Protein AF-A0A1Y1WLM8-F1 (afdb_monomer)

Foldseek 3Di:
DAFFFDQQFFADPDDDDDDDDDDDDDPPPVVVVVVVVVVVVVPPPDDDDDDDDDDDDDDDDDPDDDDCVVVVVVVVVVVVVPPPDPFDWAWADAQRDIDTAGARPVCVVVLNVLRVVCVVVVDDRDDDPLLRLLLSLLSCQVPPLRSSVSSLVRSCVVQVVPFALLLRCQVVVHDPVSSLSNLQSNLSNVVVCVVVVNPDQAPQACLLVPPVFAEEEEFEDQFDDDDPLVLVLSLCSRNVVQPVVVCVLLLVLQQVVCPPPVNVVQDPHGSNSVVCSVDVVPPDDPLRCLQQLNVQLSQLSLLLSLLSCQCVSNVHFLLVVLVSHQEYEYDQLRLLSRLLSLLDNGDVSNSLSSSLSSLLSNLLRRLQLVLDDLDDDDDDDDPPCDVPHPQRFSGKGKPQDDPVRVVVVSVCSNVVNDDPPPPQADEPPDDCLVPDPVPHHGYMDMGGRSYNGSWQAPSCVVSLVVSVVVSVVVVSARALVSRNHFYAQQAQGDGCNPPPGSSSVSSCSNHHHGGPNLNNLVPDPGLEYEYSGDDQLGSVLLSSCVSCAQQFRAYEYSSNSYDDPVSLHHYVSLSTHRDVVVRRIHHNCCVVFNWDWDADPPPRDIAIDGPCCVLVVAHNDEAEADPPQLCDLLNQQVQQQVRHEYERELPPQQDLVSSVVSLVVNQVSHDPPTAYEYEDEPVPCNSCVRVLVSLLVVLLVVRRHQEYEYDDAADALVVLVVSQVSCVVSNHQAYEYEDQDPVRVVRLVVNCVVPVPGHYHYPYDPPSD

Solvent-accessible surface area (backbone atoms only — not comparable to full-atom values): 43230 Å² total; per-residue (Å²): 134,74,83,62,77,58,59,73,79,82,67,76,88,74,82,85,75,86,89,77,89,84,80,93,84,83,86,75,65,69,68,66,60,59,62,56,57,63,59,61,67,73,71,75,82,77,89,84,88,87,84,87,86,86,89,81,88,86,90,87,89,79,89,80,73,81,65,65,67,56,53,56,52,45,50,51,41,61,53,50,75,70,49,94,57,80,66,42,68,44,75,50,72,40,60,91,33,67,50,72,48,66,29,60,65,93,47,31,72,58,45,46,54,51,49,50,55,47,55,75,64,61,59,75,70,35,90,45,60,64,45,52,52,13,54,50,24,40,61,27,31,90,73,38,62,70,54,20,52,39,48,47,50,48,52,38,62,73,66,32,72,90,47,42,64,55,40,42,36,48,76,69,67,46,50,70,66,54,36,42,49,28,46,21,14,63,36,52,43,43,61,61,24,58,78,67,72,61,61,78,88,60,78,83,20,20,71,75,66,42,89,86,54,31,31,25,40,34,26,48,51,98,38,84,68,85,59,70,60,56,55,48,39,49,49,42,67,32,39,30,67,81,39,48,68,60,46,48,53,52,21,54,49,42,26,53,54,34,56,35,81,86,46,28,83,72,44,98,61,58,46,47,51,52,56,30,61,75,34,72,90,64,46,74,59,71,71,60,55,45,29,38,51,46,40,46,32,51,51,52,49,47,31,48,49,52,51,51,52,50,24,59,76,55,74,46,51,48,17,59,51,45,69,56,31,59,31,23,32,20,39,57,69,13,35,45,52,21,51,33,54,28,43,31,67,32,66,69,44,41,54,56,37,48,53,28,37,38,47,44,42,30,41,49,26,34,53,47,45,76,76,46,72,90,82,78,90,81,85,80,88,72,96,69,83,55,94,62,73,93,64,72,46,64,36,54,43,64,41,75,55,50,68,82,70,44,49,60,57,51,52,31,55,53,67,70,63,71,70,93,64,84,79,70,52,38,59,78,84,59,86,51,81,88,43,57,51,92,74,51,55,57,34,60,51,78,42,76,39,91,37,57,57,65,46,27,29,75,90,34,52,83,48,43,63,58,39,45,52,52,32,55,77,72,64,40,68,55,59,21,88,52,42,76,35,47,28,40,36,35,56,82,42,52,53,44,61,75,37,92,51,31,44,57,47,50,51,35,40,33,24,42,42,55,60,34,58,68,60,29,60,68,68,48,85,41,40,34,32,42,27,43,30,70,60,32,82,12,52,45,55,52,50,54,41,67,70,34,63,49,69,31,42,24,40,27,20,62,48,15,67,52,76,45,86,87,69,77,44,28,19,34,23,42,71,46,32,75,45,60,88,76,31,67,72,44,62,31,42,62,80,76,63,46,76,39,82,45,68,44,92,89,77,69,47,81,43,63,43,38,73,61,13,68,73,69,75,30,57,78,52,73,49,76,44,38,83,74,71,26,57,38,42,69,60,47,20,54,44,18,59,71,54,32,47,30,24,41,26,48,69,97,48,91,46,59,68,59,44,51,52,48,50,52,58,24,57,77,59,44,49,92,91,45,48,35,24,40,23,40,42,63,73,44,52,81,47,38,72,43,51,53,60,48,52,43,50,40,28,66,74,65,46,53,51,43,29,44,32,34,28,86,46,67,74,55,54,71,58,44,50,55,50,51,51,54,35,51,77,32,66,36,67,37,40,31,40,38,33,63,47,73,69,38,45,54,47,51,52,51,38,38,67,76,35,78,92,52,53,68,44,74,59,79,58,70,94,60,78

Nearest PDB structures (foldseek):
  8prw-assembly1_J  TM=9.289E-01  e=1.943E-51  Saccharomyces cerevisiae
  8psp-assembly1_G  TM=9.245E-01  e=3.372E-49  Saccharomyces cerevisiae
  6ql9-assembly1_L  TM=9.078E-01  e=3.548E-49  Saccharomyces cerevisiae S288C
  6u5v-assembly1_B  TM=9.124E-01  e=4.674E-43  Candida albicans
  7bc4-assembly1_B  TM=9.093E-01  e=3.969E-41  Komagataella phaffii GS115

InterPro domains:
  IPR001227 Acyl transferase domain superfamily [G3DSA:3.40.366.10] (206-405)
  IPR001227 Acyl transferase domain superfamily [G3DSA:3.40.366.10] (444-584)
  IPR003965 Fatty acid synthase [PR01483] (610-630)
  IPR003965 Fatty acid synthase [PR01483] (636-654)
  IPR003965 Fatty acid synthase [PR01483] (738-756)
  IPR013785 Aldolase-type TIM barrel [G3DSA:3.20.20.70] (586-767)
  IPR016035 Acyl transferase/acyl hydrolase/lysophospholipase [SSF52151] (247-559)
  IPR032088 Starter unit:ACP transacylase, SAT domain [PF16073] (239-422)
  IPR050830 Fungal fatty acid synthase [PTHR10982] (156-763)

Secondary structure (DSSP, 8-state):
---------S---PPPPP--------SSSSHHHHHHHHHHGGGS--------------------PPPTHHHHHHHHHHHHTT--S-PEEEEEEETTEEEEEEE-HHHHHHHHHHHHHHHHT-PPP-SSHHHHHHHHHHHHTTT-HHHHHHHHHHHHHHH-SSS-HHHHHHHTT--HHHHHHHHHHHHTTHHHHHHHT-PPPPPPPHHHH-TT--EEEEE----S-S-HHHHHHHHHHHHHHHHHHHHHHHHHHHHHHHHSTTTGGG-SS---HHHHHH-GGGPPPHHHHTSHHHHHHHHHHHHHHHHHHHHHHTT--HHHHHHT-SEEEE-TTHHHHHHHHHT--SHHHHHHHHHHHHHHHHHHHHHHHHH--S-SS--S------SSTT-----EEEES--HHHHHHHHHHHHTT-----TTS-B-TT---TTS-GGGPPPB-EEEE-S-SS--SSGGGTTTHHHHHHHHHHTT----GGG--SEEE-TTT--BGGG-S-HHHHHHHHHHTS---HHHHHHH---SEEEE--SSSS-HHHHHHHHHHTTBT-EEEESS--S--TTTTSB-GGGGT-SSGGGS----BHHHHH--EEEE-TTT--EEEE-HHHHHHSS-S-EE---TTGGG-HHHHHHHHHTT-EEEEE-TT--SHHHHHHHHHHHHTTPPTT--EEEEEETT-HHHHHHHHHHHHHHHHTT--EEEEEEES-PPPHHHHHHHHHHHHHHT--EEEE---SHHHHHHHHHHHHH-TTS-EE----GGG-

Sequence (769 aa):
MQRINISLCGKCCIPRIPSEALCQADTMQIYNQQLQILRAIYMCAHLAVDVGQFSHLHCKYCAFQPPKNQLLLNTLSSISCRMDLFPCMIALASGGVSTNIPIPGDNFSIAKRLATSFLDGSPPAVSTEIELIALFLEYCSPRNPDVAVAVFLHIHQGFCADENIHVVVQRLNLSAEQAGTVLKGYYSVWNILEVRQLVPEVPAPAIFSDSNTRLAAMFGSIGGANSYLDEAAWLLDVYGPLLSDFVAHMSGFLKRVSSDPMFAKAYSCPLDIAGWLASPDTVPGARYLLTAPVISPMLGLIQAMHVVVLYKTLNMSPGDLVSRFNVAIGHSQGLTMAAAFASVTDEASFYAVTERMLSISLAIAVIGQLNFSPDASYGDKSECSLPTGNLSVPMISIRGLTKDMLEPFVAAFNANCMVEDSKHTALPTEDQSRVQFSLRKPAAIVLPLNMTLPTHCAIMADVVPKVYEVVTAKGWVLNADTLRIRVNAGMDGHDLRDEVDLTKYLIGSVFLYHVNWPAAVNSTDATHIVDFSPGRFSAFGKYTRDILDGYGKTVISTSALISDTQSRMGSKADLFKQNISDVFSAPNWQSAFGPRLVQTAHEGQLHIRTRMSLTLGLPPVMVAGMIPTMSNEHFVAAISNAGYHVELAGSGIYTEAGFRKRVENLVNLLEPGSGFAVNTVYMNKKQWTFQYPSILRMRREGVPITGLCIGASVPSVDVANGIIAELRDAGIRHVAFKPRSVATILQTLAIARANPDFPVIIPVDWRSW

Mean predicted aligned error: 11.27 Å

Organism: NCBI:txid61395

Radius of gyration: 33.5 Å; Cα contacts (8 Å, |Δi|>4): 1222; chains: 1; bounding box: 90×86×85 Å

Structure (mmCIF, N/CA/C/O backbone):
data_AF-A0A1Y1WLM8-F1
#
_entry.id   AF-A0A1Y1WLM8-F1
#
loop_
_atom_site.group_PDB
_atom_site.id
_atom_site.type_symbol
_atom_site.label_atom_id
_atom_site.label_alt_id
_atom_site.label_comp_id
_atom_site.label_asym_id
_atom_site.label_entity_id
_atom_site.label_seq_id
_atom_site.pdbx_PDB_ins_code
_atom_site.Cartn_x
_atom_site.Cartn_y
_atom_site.Cartn_z
_atom_site.occupancy
_atom_site.B_iso_or_equiv
_atom_site.auth_seq_id
_atom_site.auth_comp_id
_atom_site.auth_asym_id
_atom_site.auth_atom_id
_atom_site.pdbx_PDB_model_num
ATOM 1 N N . MET A 1 1 ? -16.638 6.945 -1.616 1.00 24.02 1 MET A N 1
ATOM 2 C CA . MET A 1 1 ? -16.198 7.874 -2.681 1.00 24.02 1 MET A CA 1
ATOM 3 C C . MET A 1 1 ? -15.361 7.078 -3.666 1.00 24.02 1 MET A C 1
ATOM 5 O O . MET A 1 1 ? -14.220 6.763 -3.355 1.00 24.02 1 MET A O 1
ATOM 9 N N . GLN A 1 2 ? -15.945 6.658 -4.789 1.00 22.09 2 GLN A N 1
ATOM 10 C CA . GLN A 1 2 ? -15.205 5.950 -5.834 1.00 22.09 2 GLN A CA 1
ATOM 11 C C . GLN A 1 2 ? -14.217 6.928 -6.475 1.00 22.09 2 GLN A C 1
ATOM 13 O O . GLN A 1 2 ? -14.617 7.985 -6.957 1.00 22.09 2 GLN A O 1
ATOM 18 N N . ARG A 1 3 ? -12.921 6.611 -6.422 1.00 27.05 3 ARG A N 1
ATOM 19 C CA . ARG A 1 3 ? -11.898 7.349 -7.165 1.00 27.05 3 ARG A CA 1
ATOM 20 C C . ARG A 1 3 ? -11.853 6.765 -8.565 1.00 27.05 3 ARG A C 1
ATOM 22 O O . ARG A 1 3 ? -11.491 5.605 -8.731 1.00 27.05 3 ARG A O 1
ATOM 29 N N . ILE A 1 4 ? -12.249 7.561 -9.546 1.00 26.94 4 ILE A N 1
ATOM 30 C CA . ILE A 1 4 ? -12.189 7.193 -10.954 1.00 26.94 4 ILE A CA 1
ATOM 31 C C . ILE A 1 4 ? -11.254 8.210 -11.604 1.00 26.94 4 ILE A C 1
ATOM 33 O O . ILE A 1 4 ? -11.556 9.400 -11.630 1.00 26.94 4 ILE A O 1
ATOM 37 N N . ASN A 1 5 ? -10.095 7.755 -12.079 1.00 27.88 5 ASN A N 1
ATOM 38 C CA . ASN A 1 5 ? -9.279 8.551 -12.989 1.00 27.88 5 ASN A CA 1
ATOM 39 C C . ASN A 1 5 ? -9.966 8.485 -14.353 1.00 27.88 5 ASN A C 1
ATOM 41 O O . ASN A 1 5 ? -9.867 7.475 -15.044 1.00 27.88 5 ASN A O 1
ATOM 45 N N . ILE A 1 6 ? -10.714 9.526 -14.710 1.00 29.06 6 ILE A N 1
ATOM 46 C CA . ILE A 1 6 ? -11.312 9.642 -16.039 1.00 29.06 6 ILE A CA 1
ATOM 47 C C . ILE A 1 6 ? -10.420 10.572 -16.858 1.00 29.06 6 ILE A C 1
ATOM 49 O O . ILE A 1 6 ? -10.264 11.741 -16.513 1.00 29.06 6 ILE A O 1
ATOM 53 N N . SER A 1 7 ? -9.831 10.048 -17.933 1.00 28.98 7 SER A N 1
ATOM 54 C CA . SER A 1 7 ? -9.280 10.877 -19.006 1.00 28.98 7 SER A CA 1
ATOM 55 C C . SER A 1 7 ? -10.465 11.469 -19.765 1.00 28.98 7 SER A C 1
ATOM 57 O O . SER A 1 7 ? -11.198 10.743 -20.436 1.00 28.98 7 SER A O 1
ATOM 59 N N . LEU A 1 8 ? -10.726 12.761 -19.577 1.00 28.72 8 LEU A N 1
ATOM 60 C CA . LEU A 1 8 ? -11.799 13.472 -20.268 1.00 28.72 8 LEU A CA 1
ATOM 61 C C . LEU A 1 8 ? -11.151 14.417 -21.264 1.00 28.72 8 LEU A C 1
ATOM 63 O O . LEU A 1 8 ? -10.582 15.441 -20.899 1.00 28.72 8 LEU A O 1
ATOM 67 N N . CYS A 1 9 ? -11.213 14.026 -22.531 1.00 30.67 9 CYS A N 1
ATOM 68 C CA . CYS A 1 9 ? -10.798 14.867 -23.634 1.00 30.67 9 CYS A CA 1
ATOM 69 C C . CYS A 1 9 ? -11.847 15.965 -23.861 1.00 30.67 9 CYS A C 1
ATOM 71 O O . CYS A 1 9 ? -13.029 15.687 -24.084 1.00 30.67 9 CYS A O 1
ATOM 73 N N . GLY A 1 10 ? -11.382 17.211 -23.798 1.00 29.67 10 GLY A N 1
ATOM 74 C CA . GLY A 1 10 ? -12.103 18.387 -24.249 1.00 29.67 10 GLY A CA 1
ATOM 75 C C . GLY A 1 10 ? -12.083 18.486 -25.773 1.00 29.67 10 GLY A C 1
ATOM 76 O O . GLY A 1 10 ? -11.010 18.644 -26.345 1.00 29.67 10 GLY A O 1
ATOM 77 N N . LYS A 1 11 ? -13.270 18.458 -26.391 1.00 30.20 11 LYS A N 1
ATOM 78 C CA . LYS A 1 11 ? -13.575 18.530 -27.837 1.00 30.20 11 LYS A CA 1
ATOM 79 C C . LYS A 1 11 ? -13.447 17.212 -28.616 1.00 30.20 11 LYS A C 1
ATOM 81 O O . LYS A 1 11 ? -12.430 16.900 -29.222 1.00 30.20 11 LYS A O 1
ATOM 86 N N . CYS A 1 12 ? -14.577 16.518 -28.733 1.00 30.06 12 CYS A N 1
ATOM 87 C CA . CYS A 1 12 ? -14.879 15.639 -29.863 1.00 30.06 12 CYS A CA 1
ATOM 88 C C . CYS A 1 12 ? -16.265 16.005 -30.409 1.00 30.06 12 CYS A C 1
ATOM 90 O O . CYS A 1 12 ? -17.285 15.637 -29.831 1.00 30.06 12 CYS A O 1
ATOM 92 N N . CYS A 1 13 ? -16.306 16.730 -31.529 1.00 26.00 13 CYS A N 1
ATOM 93 C CA . CYS A 1 13 ? -17.493 16.767 -32.378 1.00 26.00 13 CYS A CA 1
ATOM 94 C C . CYS A 1 13 ? -17.541 15.446 -33.152 1.00 26.00 13 CYS A C 1
ATOM 96 O O . CYS A 1 13 ? -16.806 15.269 -34.119 1.00 26.00 13 CYS A O 1
ATOM 98 N N . ILE A 1 14 ? -18.383 14.511 -32.715 1.00 27.39 14 ILE A N 1
ATOM 99 C CA . ILE A 1 14 ? -18.688 13.296 -33.477 1.00 27.39 14 ILE A CA 1
ATOM 100 C C . ILE A 1 14 ? -19.767 13.659 -34.515 1.00 27.39 14 ILE A C 1
ATOM 102 O O . ILE A 1 14 ? -20.818 14.173 -34.119 1.00 27.39 14 ILE A O 1
ATOM 106 N N . PRO A 1 15 ? -19.579 13.412 -35.825 1.00 24.92 15 PRO A N 1
ATOM 107 C CA . PRO A 1 15 ? -20.684 13.489 -36.772 1.00 24.92 15 PRO A CA 1
ATOM 108 C C . PRO A 1 15 ? -21.666 12.339 -36.500 1.00 24.92 15 PRO A C 1
ATOM 110 O O . PRO A 1 15 ? -21.274 11.177 -36.398 1.00 24.92 15 PRO A O 1
ATOM 113 N N . ARG A 1 16 ? -22.954 12.678 -36.351 1.00 24.45 16 ARG A N 1
ATOM 114 C CA . ARG A 1 16 ? -24.057 11.727 -36.131 1.00 24.45 16 ARG A CA 1
ATOM 115 C C . ARG A 1 16 ? -24.049 10.623 -37.194 1.00 24.45 16 ARG A C 1
ATOM 117 O O . ARG A 1 16 ? -24.229 10.915 -38.373 1.00 24.45 16 ARG A O 1
ATOM 124 N N . ILE A 1 17 ? -23.946 9.370 -36.757 1.00 25.56 17 ILE A N 1
ATOM 125 C CA . ILE A 1 17 ? -24.386 8.205 -37.535 1.00 25.56 17 ILE A CA 1
ATOM 126 C C . ILE A 1 17 ? -25.874 7.982 -37.199 1.00 25.56 17 ILE A C 1
ATOM 128 O O . ILE A 1 17 ? -26.229 8.087 -36.020 1.00 25.56 17 ILE A O 1
ATOM 132 N N . PRO A 1 18 ? -26.768 7.746 -38.179 1.00 23.70 18 PRO A N 1
ATOM 133 C CA . PRO A 1 18 ? -28.203 7.684 -37.928 1.00 23.70 18 PRO A CA 1
ATOM 134 C C . PRO A 1 18 ? -28.569 6.444 -37.113 1.00 23.70 18 PRO A C 1
ATOM 136 O O . PRO A 1 18 ? -28.182 5.325 -37.442 1.00 23.70 18 PRO A O 1
ATOM 139 N N . SER A 1 19 ? -29.344 6.663 -36.057 1.00 27.70 19 SER A N 1
ATOM 140 C CA . SER A 1 19 ? -30.024 5.630 -35.290 1.00 27.70 19 SER A CA 1
ATOM 141 C C . SER A 1 19 ? -31.244 5.138 -36.063 1.00 27.70 19 SER A C 1
ATOM 143 O O . SER A 1 19 ? -32.241 5.851 -36.114 1.00 27.70 19 SER A O 1
ATOM 145 N N . GLU A 1 20 ? -31.194 3.930 -36.611 1.00 25.44 20 GLU A N 1
ATOM 146 C CA . GLU A 1 20 ? -32.394 3.159 -36.937 1.00 25.44 20 GLU A CA 1
ATOM 147 C C . GLU A 1 20 ? -32.058 1.661 -37.032 1.00 25.44 20 GLU A C 1
ATOM 149 O O . GLU A 1 20 ? -31.042 1.276 -37.601 1.00 25.44 20 GLU A O 1
ATOM 154 N N . ALA A 1 21 ? -32.953 0.848 -36.461 1.00 24.95 21 ALA A N 1
ATOM 155 C CA . ALA A 1 21 ? -33.004 -0.618 -36.449 1.00 24.95 21 ALA A CA 1
ATOM 156 C C . ALA A 1 21 ? -32.075 -1.377 -35.473 1.00 24.95 21 ALA A C 1
ATOM 158 O O . ALA A 1 21 ? -31.022 -1.883 -35.840 1.00 24.95 21 ALA A O 1
ATOM 159 N N . LEU A 1 22 ? -32.569 -1.607 -34.250 1.00 24.62 22 LEU A N 1
ATOM 160 C CA . LEU A 1 22 ? -32.976 -2.959 -33.829 1.00 24.62 22 LEU A CA 1
ATOM 161 C C . LEU A 1 22 ? -33.848 -2.875 -32.570 1.00 24.62 22 LEU A C 1
ATOM 163 O O . LEU A 1 22 ? -33.454 -2.374 -31.520 1.00 24.62 22 LEU A O 1
ATOM 167 N N . CYS A 1 23 ? -35.092 -3.299 -32.757 1.00 26.56 23 CYS A N 1
ATOM 168 C CA . CYS A 1 23 ? -36.178 -3.247 -31.799 1.00 26.56 23 CYS A CA 1
ATOM 169 C C . CYS A 1 23 ? -36.126 -4.437 -30.827 1.00 26.56 23 CYS A C 1
ATOM 171 O O . CYS A 1 23 ? -35.570 -5.488 -31.128 1.00 26.56 23 CYS A O 1
ATOM 173 N N . GLN A 1 24 ? -36.765 -4.217 -29.683 1.00 28.59 24 GLN A N 1
ATOM 174 C CA . GLN A 1 24 ? -37.165 -5.142 -28.624 1.00 28.59 24 GLN A CA 1
ATOM 175 C C . GLN A 1 24 ? -37.481 -6.587 -29.066 1.00 28.59 24 GLN A C 1
ATOM 177 O O . GLN A 1 24 ? -38.368 -6.781 -29.892 1.00 28.59 24 GLN A O 1
ATOM 182 N N . ALA A 1 25 ? -36.869 -7.578 -28.403 1.00 26.38 25 ALA A N 1
ATOM 183 C CA . ALA A 1 25 ? -37.519 -8.806 -27.913 1.00 26.38 25 ALA A CA 1
ATOM 184 C C . ALA A 1 25 ? -36.552 -9.643 -27.040 1.00 26.38 25 ALA A C 1
ATOM 186 O O . ALA A 1 25 ? -35.350 -9.663 -27.275 1.00 26.38 25 ALA A O 1
ATOM 187 N N . ASP A 1 26 ? -37.122 -10.345 -26.056 1.00 31.50 26 ASP A N 1
ATOM 188 C CA . ASP A 1 26 ? -36.580 -11.507 -25.328 1.00 31.50 26 ASP A CA 1
ATOM 189 C C . ASP A 1 26 ? -35.570 -11.309 -24.187 1.00 31.50 26 ASP A C 1
ATOM 191 O O . ASP A 1 26 ? -34.448 -11.805 -24.189 1.00 31.50 26 ASP A O 1
ATOM 195 N N . THR A 1 27 ? -36.048 -10.710 -23.091 1.00 31.38 27 THR A N 1
ATOM 196 C CA . THR A 1 27 ? -35.395 -10.779 -21.763 1.00 31.38 27 THR A CA 1
ATOM 197 C C . THR A 1 27 ? -36.122 -11.695 -20.764 1.00 31.38 27 THR A C 1
ATOM 199 O O . THR A 1 27 ? -35.755 -11.743 -19.594 1.00 31.38 27 THR A O 1
ATOM 202 N N . MET A 1 28 ? -37.131 -12.466 -21.195 1.00 32.16 28 MET A N 1
ATOM 203 C CA . MET A 1 28 ? -37.961 -13.292 -20.294 1.00 32.16 28 MET A CA 1
ATOM 204 C C . MET A 1 28 ? -37.864 -14.814 -20.505 1.00 32.16 28 MET A C 1
ATOM 206 O O . MET A 1 28 ? -38.547 -15.565 -19.812 1.00 32.16 28 MET A O 1
ATOM 210 N N . GLN A 1 29 ? -36.994 -15.289 -21.404 1.00 30.92 29 GLN A N 1
ATOM 211 C CA . GLN A 1 29 ? -36.813 -16.728 -21.664 1.00 30.92 29 GLN A CA 1
ATOM 212 C C . GLN A 1 29 ? -35.491 -17.301 -21.120 1.00 30.92 29 GLN A C 1
ATOM 214 O O . GLN A 1 29 ? -35.417 -18.488 -20.814 1.00 30.92 29 GLN A O 1
ATOM 219 N N . ILE A 1 30 ? -34.484 -16.456 -20.870 1.00 33.88 30 ILE A N 1
ATOM 220 C CA . ILE A 1 30 ? -33.173 -16.873 -20.334 1.00 33.88 30 ILE A CA 1
ATOM 221 C C . ILE A 1 30 ? -33.224 -17.094 -18.807 1.00 33.88 30 ILE A C 1
ATOM 223 O O . ILE A 1 30 ? -32.505 -17.934 -18.265 1.00 33.88 30 ILE A O 1
ATOM 227 N N . TYR A 1 31 ? -34.149 -16.431 -18.103 1.00 33.78 31 TYR A N 1
ATOM 228 C CA . TYR A 1 31 ? -34.271 -16.536 -16.642 1.00 33.78 31 TYR A CA 1
ATOM 229 C C . TYR A 1 31 ? -34.912 -17.858 -16.169 1.00 33.78 31 TYR A C 1
ATOM 231 O O . TYR A 1 31 ? -34.618 -18.337 -15.076 1.00 33.78 31 TYR A O 1
ATOM 239 N N . ASN A 1 32 ? -35.733 -18.508 -17.005 1.00 34.81 32 ASN A N 1
ATOM 240 C CA . ASN A 1 32 ? -36.387 -19.777 -16.656 1.00 34.81 32 ASN A CA 1
ATOM 241 C C . ASN A 1 32 ? -35.534 -21.024 -16.954 1.00 34.81 32 ASN A C 1
ATOM 243 O O . ASN A 1 32 ? -35.824 -22.094 -16.422 1.00 34.81 32 ASN A O 1
ATOM 247 N N . GLN A 1 33 ? -34.452 -20.897 -17.731 1.00 33.19 33 GLN A N 1
ATOM 248 C CA . GLN A 1 33 ? -33.553 -22.017 -18.042 1.00 33.19 33 GLN A CA 1
ATOM 249 C C . GLN A 1 33 ? -32.413 -22.173 -17.016 1.00 33.19 33 GLN A C 1
ATOM 251 O O . GLN A 1 33 ? -31.957 -23.287 -16.765 1.00 33.19 33 GLN A O 1
ATOM 256 N N . GLN A 1 34 ? -32.017 -21.095 -16.325 1.00 34.47 34 GLN A N 1
ATOM 257 C CA . GLN A 1 34 ? -31.014 -21.152 -15.248 1.00 34.47 34 GLN A CA 1
ATOM 258 C C . GLN A 1 34 ? -31.571 -21.668 -13.904 1.00 34.47 34 GLN A C 1
ATOM 260 O O . GLN A 1 34 ? -30.826 -22.221 -13.096 1.00 34.47 34 GLN A O 1
ATOM 265 N N . LEU A 1 35 ? -32.888 -21.591 -13.682 1.00 35.19 35 LEU A N 1
ATOM 266 C CA . LEU A 1 35 ? -33.546 -22.077 -12.459 1.00 35.19 35 LEU A CA 1
ATOM 267 C C . LEU A 1 35 ? -33.821 -23.596 -12.443 1.00 35.19 35 LEU A C 1
ATOM 269 O O . LEU A 1 35 ? -34.039 -24.160 -11.369 1.00 35.19 35 LEU A O 1
ATOM 273 N N . GLN A 1 36 ? -33.753 -24.285 -13.590 1.00 33.59 36 GLN A N 1
ATOM 274 C CA . GLN A 1 36 ? -33.836 -25.754 -13.643 1.00 33.59 36 GLN A CA 1
ATOM 275 C C . GLN A 1 36 ? -32.478 -26.449 -13.444 1.00 33.59 36 GLN A C 1
ATOM 277 O O . GLN A 1 36 ? -32.433 -27.541 -12.882 1.00 33.59 36 GLN A O 1
ATOM 282 N N . ILE A 1 37 ? -31.364 -25.796 -13.790 1.00 33.47 37 ILE A N 1
ATOM 283 C CA . ILE A 1 37 ? -30.006 -26.342 -13.600 1.00 33.47 37 ILE A CA 1
ATOM 284 C C . ILE A 1 37 ? -29.592 -26.296 -12.115 1.00 33.47 37 ILE A C 1
ATOM 286 O O . ILE A 1 37 ? -28.973 -27.228 -11.605 1.00 33.47 37 ILE A O 1
ATOM 290 N N . LEU A 1 38 ? -30.048 -25.286 -11.369 1.00 32.44 38 LEU A N 1
ATOM 291 C CA . LEU A 1 38 ? -29.812 -25.163 -9.923 1.00 32.44 38 LEU A CA 1
ATOM 292 C C . LEU A 1 38 ? -30.629 -26.141 -9.055 1.00 32.44 38 LEU A C 1
ATOM 294 O O . LEU A 1 38 ? -30.271 -26.366 -7.901 1.00 32.44 38 LEU A O 1
ATOM 298 N N . ARG A 1 39 ? -31.677 -26.781 -9.597 1.00 33.16 39 ARG A N 1
ATOM 299 C CA . ARG A 1 39 ? -32.420 -27.857 -8.907 1.00 33.16 39 ARG A CA 1
ATOM 300 C C . ARG A 1 39 ? -31.844 -29.257 -9.145 1.00 33.16 39 ARG A C 1
ATOM 302 O O . ARG A 1 39 ? -32.077 -30.132 -8.320 1.00 33.16 39 ARG A O 1
ATOM 309 N N . ALA A 1 40 ? -31.048 -29.461 -10.197 1.00 30.08 40 ALA A N 1
ATOM 310 C CA . ALA A 1 40 ? -30.358 -30.730 -10.450 1.00 30.08 40 ALA A CA 1
ATOM 311 C C . ALA A 1 40 ? -29.040 -30.861 -9.658 1.00 30.08 40 ALA A C 1
ATOM 313 O O . ALA A 1 40 ? -28.647 -31.961 -9.282 1.00 30.08 40 ALA A O 1
ATOM 314 N N . ILE A 1 41 ? -28.391 -29.740 -9.328 1.00 32.81 41 ILE A N 1
ATOM 315 C CA . ILE A 1 41 ? -27.123 -29.724 -8.574 1.00 32.81 41 ILE A CA 1
ATOM 316 C C . ILE A 1 41 ? -27.345 -29.951 -7.063 1.00 32.81 41 ILE A C 1
ATOM 318 O O . ILE A 1 41 ? -26.444 -30.403 -6.361 1.00 32.81 41 ILE A O 1
ATOM 322 N N . TYR A 1 42 ? -28.567 -29.741 -6.561 1.00 29.05 42 TYR A N 1
ATOM 323 C CA . TYR A 1 42 ? -28.910 -29.915 -5.142 1.00 29.05 42 TYR A CA 1
ATOM 324 C C . TYR A 1 42 ? -29.377 -31.337 -4.759 1.00 29.05 42 TYR A C 1
ATOM 326 O O . TYR A 1 42 ? -29.687 -31.580 -3.596 1.00 29.05 42 TYR A O 1
ATOM 334 N N . MET A 1 43 ? -29.416 -32.288 -5.705 1.00 28.83 43 MET A N 1
ATOM 335 C CA . MET A 1 43 ? -29.870 -33.672 -5.465 1.00 28.83 43 MET A CA 1
ATOM 336 C C . MET A 1 43 ? -28.763 -34.744 -5.502 1.00 28.83 43 MET A C 1
ATOM 338 O O . MET A 1 43 ? -29.063 -35.916 -5.299 1.00 28.83 43 MET A O 1
ATOM 342 N N . CYS A 1 44 ? -27.487 -34.374 -5.679 1.00 27.02 44 CYS A N 1
ATOM 343 C CA . CYS A 1 44 ? -26.360 -35.327 -5.709 1.00 27.02 44 CYS A CA 1
ATOM 344 C C . CYS A 1 44 ? -25.369 -35.206 -4.535 1.00 27.02 44 CYS A C 1
ATOM 346 O O . CYS A 1 44 ? -24.273 -35.752 -4.608 1.00 27.02 44 CYS A O 1
ATOM 348 N N . ALA A 1 45 ? -25.738 -34.538 -3.439 1.00 29.41 45 ALA A N 1
ATOM 349 C CA . ALA A 1 45 ? -24.878 -34.392 -2.260 1.00 29.41 45 ALA A CA 1
ATOM 350 C C . ALA A 1 45 ? -25.524 -34.952 -0.980 1.00 29.41 45 ALA A C 1
ATOM 352 O O . ALA A 1 45 ? -25.615 -34.263 0.029 1.00 29.41 45 ALA A O 1
ATOM 353 N N . HIS A 1 46 ? -25.967 -36.211 -1.012 1.00 26.61 46 HIS A N 1
ATOM 354 C CA . HIS A 1 46 ? -26.195 -37.033 0.182 1.00 26.61 46 HIS A CA 1
ATOM 355 C C . HIS A 1 46 ? -25.965 -38.512 -0.161 1.00 26.61 46 HIS A C 1
ATOM 357 O O . HIS A 1 46 ? -26.419 -38.953 -1.211 1.00 26.61 46 HIS A O 1
ATOM 363 N N . LEU A 1 47 ? -25.312 -39.241 0.762 1.00 24.53 47 LEU A N 1
ATOM 364 C CA . LEU A 1 47 ? -24.642 -40.561 0.655 1.00 24.53 47 LEU A CA 1
ATOM 365 C C . LEU A 1 47 ? -23.149 -40.406 0.281 1.00 24.53 47 LEU A C 1
ATOM 367 O O . LEU A 1 47 ? -22.840 -39.918 -0.792 1.00 24.53 47 LEU A O 1
ATOM 371 N N . ALA A 1 48 ? -22.148 -40.770 1.081 1.00 25.08 48 ALA A N 1
ATOM 372 C CA . ALA A 1 48 ? -22.115 -41.548 2.309 1.00 25.08 48 ALA A CA 1
ATOM 373 C C . ALA A 1 48 ? -20.854 -41.192 3.124 1.00 25.08 48 ALA A C 1
ATOM 375 O O . ALA A 1 48 ? -19.768 -41.008 2.576 1.00 25.08 48 ALA A O 1
ATOM 376 N N . VAL A 1 49 ? -21.026 -41.125 4.440 1.00 24.80 49 VAL A N 1
ATOM 377 C CA . VAL A 1 49 ? -19.985 -41.306 5.455 1.00 24.80 49 VAL A CA 1
ATOM 378 C C . VAL A 1 49 ? -20.113 -42.771 5.882 1.00 24.80 49 VAL A C 1
ATOM 380 O O . VAL A 1 49 ? -21.239 -43.189 6.142 1.00 24.80 49 VAL A O 1
ATOM 383 N N . ASP A 1 50 ? -19.039 -43.569 5.850 1.00 24.28 50 ASP A N 1
ATOM 384 C CA . ASP A 1 50 ? -18.353 -44.079 7.055 1.00 24.28 50 ASP A CA 1
ATOM 385 C C . ASP A 1 50 ? -17.421 -45.299 6.799 1.00 24.28 50 ASP A C 1
ATOM 387 O O . ASP A 1 50 ? -17.650 -46.107 5.901 1.00 24.28 50 ASP A O 1
ATOM 391 N N . VAL A 1 51 ? -16.435 -45.444 7.700 1.00 25.20 51 VAL A N 1
ATOM 392 C CA . VAL A 1 51 ? -15.612 -46.633 8.061 1.00 25.20 51 VAL A CA 1
ATOM 393 C C . VAL A 1 51 ? -14.331 -46.995 7.259 1.00 25.20 51 VAL A C 1
ATOM 395 O O . VAL A 1 51 ? -14.358 -47.724 6.278 1.00 25.20 51 VAL A O 1
ATOM 398 N N . GLY A 1 52 ? -13.169 -46.612 7.817 1.00 22.28 52 GLY A N 1
ATOM 399 C CA . GLY A 1 52 ? -12.256 -47.547 8.515 1.00 22.28 52 GLY A CA 1
ATOM 400 C C . GLY A 1 52 ? -11.147 -48.336 7.776 1.00 22.28 52 GLY A C 1
ATOM 401 O O . GLY A 1 52 ? -11.413 -49.241 7.002 1.00 22.28 52 GLY A O 1
ATOM 402 N N . GLN A 1 53 ? -9.916 -48.114 8.271 1.00 23.03 53 GLN A N 1
ATOM 403 C CA . GLN A 1 53 ? -8.794 -49.062 8.489 1.00 23.03 53 GLN A CA 1
ATOM 404 C C . GLN A 1 53 ? -7.715 -49.358 7.412 1.00 23.03 53 GLN A C 1
ATOM 406 O O . GLN A 1 53 ? -7.937 -49.991 6.392 1.00 23.03 53 GLN A O 1
ATOM 411 N N . PHE A 1 54 ? -6.488 -48.974 7.810 1.00 23.06 54 PHE A N 1
ATOM 412 C CA . PHE A 1 54 ? -5.190 -49.680 7.801 1.00 23.06 54 PHE A CA 1
ATOM 413 C C . PHE A 1 54 ? -4.613 -50.364 6.534 1.00 23.06 54 PHE A C 1
ATOM 415 O O . PHE A 1 54 ? -4.968 -51.476 6.167 1.00 23.06 54 PHE A O 1
ATOM 422 N N . SER A 1 55 ? -3.453 -49.808 6.146 1.00 23.28 55 SER A N 1
ATOM 423 C CA . SER A 1 55 ? -2.140 -50.467 5.960 1.00 23.28 55 SER A CA 1
ATOM 424 C C . SER A 1 55 ? -1.691 -51.030 4.599 1.00 23.28 55 SER A C 1
ATOM 426 O O . SER A 1 55 ? -2.408 -51.717 3.889 1.00 23.28 55 SER A O 1
ATOM 428 N N . HIS A 1 56 ? -0.385 -50.800 4.387 1.00 23.47 56 HIS A N 1
ATOM 429 C CA . HIS A 1 56 ? 0.600 -51.490 3.544 1.00 23.47 56 HIS A CA 1
ATOM 430 C C . HIS A 1 56 ? 0.882 -51.032 2.094 1.00 23.47 56 HIS A C 1
ATOM 432 O O . HIS A 1 56 ? 0.261 -51.447 1.128 1.00 23.47 56 HIS A O 1
ATOM 438 N N . LEU A 1 57 ? 1.995 -50.282 2.000 1.00 22.83 57 LEU A N 1
ATOM 439 C CA . LEU A 1 57 ? 3.204 -50.565 1.202 1.00 22.83 57 LEU A CA 1
ATOM 440 C C . LEU A 1 57 ? 3.075 -50.739 -0.331 1.00 22.83 57 LEU A C 1
ATOM 442 O O . LEU A 1 57 ? 2.804 -51.835 -0.801 1.00 22.83 57 LEU A O 1
ATOM 446 N N . HIS A 1 58 ? 3.584 -49.765 -1.098 1.00 24.34 58 HIS A N 1
ATOM 447 C CA . HIS A 1 58 ? 4.856 -49.936 -1.830 1.00 24.34 58 HIS A CA 1
ATOM 448 C C . HIS A 1 58 ? 5.371 -48.611 -2.416 1.00 24.34 58 HIS A C 1
ATOM 450 O O . HIS A 1 58 ? 4.788 -48.023 -3.319 1.00 24.34 58 HIS A O 1
ATOM 456 N N . CYS A 1 59 ? 6.511 -48.173 -1.883 1.00 22.38 59 CYS A N 1
ATOM 457 C CA . CYS A 1 59 ? 7.344 -47.087 -2.377 1.00 22.38 59 CYS A CA 1
ATOM 458 C C . CYS A 1 59 ? 8.395 -47.675 -3.330 1.00 22.38 59 CYS A C 1
ATOM 460 O O . CYS A 1 59 ? 9.135 -48.570 -2.920 1.00 22.38 59 CYS A O 1
ATOM 462 N N . LYS A 1 60 ? 8.490 -47.173 -4.567 1.00 23.23 60 LYS A N 1
ATOM 463 C CA . LYS A 1 60 ? 9.698 -47.263 -5.402 1.00 23.23 60 LYS A CA 1
ATOM 464 C C . LYS A 1 60 ? 9.809 -46.007 -6.270 1.00 23.23 60 LYS A C 1
ATOM 466 O O . LYS A 1 60 ? 8.840 -45.634 -6.918 1.00 23.23 60 LYS A O 1
ATOM 471 N N . TYR A 1 61 ? 11.025 -45.457 -6.294 1.00 24.84 61 TYR A N 1
ATOM 472 C CA . TYR A 1 61 ? 11.539 -44.303 -7.051 1.00 24.84 61 TYR A CA 1
ATOM 473 C C . TYR A 1 61 ? 11.470 -42.923 -6.382 1.00 24.84 61 TYR A C 1
ATOM 475 O O . TYR A 1 61 ? 10.710 -42.059 -6.787 1.00 24.84 61 TYR A O 1
ATOM 483 N N . CYS A 1 62 ? 12.404 -42.694 -5.453 1.00 23.20 62 CYS A N 1
ATOM 484 C CA . CYS A 1 62 ? 13.158 -41.439 -5.373 1.00 23.20 62 CYS A CA 1
ATOM 485 C C . CYS A 1 62 ? 14.610 -41.786 -5.018 1.00 23.20 62 CYS A C 1
ATOM 487 O O . CYS A 1 62 ? 14.905 -42.201 -3.899 1.00 23.20 62 CYS A O 1
ATOM 489 N N . ALA A 1 63 ? 15.514 -41.658 -5.990 1.00 24.61 63 ALA A N 1
ATOM 490 C CA . ALA A 1 63 ? 16.946 -41.639 -5.733 1.00 24.61 63 ALA A CA 1
ATOM 491 C C . ALA A 1 63 ? 17.272 -40.303 -5.049 1.00 24.61 63 ALA A C 1
ATOM 493 O O . ALA A 1 63 ? 17.311 -39.259 -5.695 1.00 24.61 63 ALA A O 1
ATOM 494 N N . PHE A 1 64 ? 17.431 -40.334 -3.727 1.00 25.61 64 PHE A N 1
ATOM 495 C CA . PHE A 1 64 ? 17.861 -39.189 -2.931 1.00 25.61 64 PHE A CA 1
ATOM 496 C C . PHE A 1 64 ? 19.335 -38.883 -3.239 1.00 25.61 64 PHE A C 1
ATOM 498 O O . PHE A 1 64 ? 20.228 -39.635 -2.850 1.00 25.61 64 PHE A O 1
ATOM 505 N N . GLN A 1 65 ? 19.590 -37.771 -3.930 1.00 28.03 65 GLN A N 1
ATOM 506 C CA . GLN A 1 65 ? 20.843 -37.035 -3.766 1.00 28.03 65 GLN A CA 1
ATOM 507 C C . GLN A 1 65 ? 20.815 -36.342 -2.390 1.00 28.03 65 GLN A C 1
ATOM 509 O O . GLN A 1 65 ? 19.751 -35.871 -1.980 1.00 28.03 65 GLN A O 1
ATOM 514 N N . PRO A 1 66 ? 21.934 -36.278 -1.648 1.00 29.00 66 PRO A N 1
ATOM 515 C CA . PRO A 1 66 ? 21.965 -35.588 -0.363 1.00 29.00 66 PRO A CA 1
ATOM 516 C C . PRO A 1 66 ? 21.723 -34.076 -0.549 1.00 29.00 66 PRO A C 1
ATOM 518 O O . PRO A 1 66 ? 22.121 -33.517 -1.576 1.00 29.00 66 PRO A O 1
ATOM 521 N N . PRO A 1 67 ? 21.083 -33.394 0.419 1.00 33.91 67 PRO A N 1
ATOM 522 C CA . PRO A 1 67 ? 20.838 -31.956 0.344 1.00 33.91 67 PRO A CA 1
ATOM 523 C C . PRO A 1 67 ? 22.161 -31.174 0.308 1.00 33.91 67 PRO A C 1
ATOM 525 O O . PRO A 1 67 ? 23.090 -31.463 1.066 1.00 33.91 67 PRO A O 1
ATOM 528 N N . LYS A 1 68 ? 22.240 -30.151 -0.554 1.00 42.41 68 LYS A N 1
ATOM 529 C CA . LYS A 1 68 ? 23.419 -29.280 -0.742 1.00 42.41 68 LYS A CA 1
ATOM 530 C C . LYS A 1 68 ? 23.871 -28.549 0.532 1.00 42.41 68 LYS A C 1
ATOM 532 O O . LYS A 1 68 ? 25.052 -28.221 0.630 1.00 42.41 68 LYS A O 1
ATOM 537 N N . ASN A 1 69 ? 23.012 -28.436 1.549 1.00 38.88 69 ASN A N 1
ATOM 538 C CA . ASN A 1 69 ? 23.400 -28.015 2.900 1.00 38.88 69 ASN A CA 1
ATOM 539 C C . ASN A 1 69 ? 24.545 -28.845 3.487 1.00 38.88 69 ASN A C 1
ATOM 541 O O . ASN A 1 69 ? 25.383 -28.313 4.207 1.00 38.88 69 ASN A O 1
ATOM 545 N N . GLN A 1 70 ? 24.648 -30.126 3.131 1.00 36.84 70 GLN A N 1
ATOM 546 C CA . GLN A 1 70 ? 25.749 -30.966 3.579 1.00 36.84 70 GLN A CA 1
ATOM 547 C C . GLN A 1 70 ? 27.043 -30.681 2.816 1.00 36.84 70 GLN A C 1
ATOM 549 O O . GLN A 1 70 ? 28.106 -30.933 3.355 1.00 36.84 70 GLN A O 1
ATOM 554 N N . LEU A 1 71 ? 26.994 -30.103 1.611 1.00 39.03 71 LEU A N 1
ATOM 555 C CA . LEU A 1 71 ? 28.186 -29.647 0.890 1.00 39.03 71 LEU A CA 1
ATOM 556 C C . LEU A 1 71 ? 28.671 -28.291 1.410 1.00 39.03 71 LEU A C 1
ATOM 558 O O . LEU A 1 71 ? 29.875 -28.103 1.523 1.00 39.03 71 LEU A O 1
ATOM 562 N N . LEU A 1 72 ? 27.769 -27.383 1.800 1.00 42.06 72 LEU A N 1
ATOM 563 C CA . LEU A 1 72 ? 28.140 -26.132 2.470 1.00 42.06 72 LEU A CA 1
ATOM 564 C C . LEU A 1 72 ? 28.694 -26.426 3.870 1.00 42.06 72 LEU A C 1
ATOM 566 O O . LEU A 1 72 ? 29.777 -25.957 4.193 1.00 42.06 72 LEU A O 1
ATOM 570 N N . LEU A 1 73 ? 28.053 -27.317 4.637 1.00 38.94 73 LEU A N 1
ATOM 571 C CA . LEU A 1 73 ? 28.584 -27.856 5.895 1.00 38.94 73 LEU A CA 1
ATOM 572 C C . LEU A 1 73 ? 29.854 -28.692 5.706 1.00 38.94 73 LEU A C 1
ATOM 574 O O . LEU A 1 73 ? 30.682 -28.669 6.600 1.00 38.94 73 LEU A O 1
ATOM 578 N N . ASN A 1 74 ? 30.057 -29.390 4.581 1.00 36.59 74 ASN A N 1
ATOM 579 C CA . ASN A 1 74 ? 31.293 -30.140 4.313 1.00 36.59 74 ASN A CA 1
ATOM 580 C C . ASN A 1 74 ? 32.429 -29.266 3.777 1.00 36.59 74 ASN A C 1
ATOM 582 O O . ASN A 1 74 ? 33.596 -29.581 3.976 1.00 36.59 74 ASN A O 1
ATOM 586 N N . THR A 1 75 ? 32.112 -28.142 3.138 1.00 42.41 75 THR A N 1
ATOM 587 C CA . THR A 1 75 ? 33.096 -27.118 2.779 1.00 42.41 75 THR A CA 1
ATOM 588 C C . THR A 1 75 ? 33.459 -26.336 4.038 1.00 42.41 75 THR A C 1
ATOM 590 O O . THR A 1 75 ? 34.639 -26.194 4.331 1.00 42.41 75 THR A O 1
ATOM 593 N N . LEU A 1 76 ? 32.468 -25.984 4.868 1.00 41.81 76 LEU A N 1
ATOM 594 C CA . LEU A 1 76 ? 32.645 -25.454 6.222 1.00 41.81 76 LEU A CA 1
ATOM 595 C C . LEU A 1 76 ? 33.344 -26.454 7.147 1.00 41.81 76 LEU A C 1
ATOM 597 O O . LEU A 1 76 ? 34.104 -26.005 7.988 1.00 41.81 76 LEU A O 1
ATOM 601 N N . SER A 1 77 ? 33.171 -27.772 6.986 1.00 33.59 77 SER A N 1
ATOM 602 C CA . SER A 1 77 ? 33.887 -28.798 7.756 1.00 33.59 77 SER A CA 1
ATOM 603 C C . SER A 1 77 ? 35.271 -29.082 7.189 1.00 33.59 77 SER A C 1
ATOM 605 O O . SER A 1 77 ? 36.172 -29.333 7.963 1.00 33.59 77 SER A O 1
ATOM 607 N N . SER A 1 78 ? 35.516 -28.959 5.884 1.00 34.16 78 SER A N 1
ATOM 608 C CA . SER A 1 78 ? 36.874 -29.038 5.320 1.00 34.16 78 SER A CA 1
ATOM 609 C C . SER A 1 78 ? 37.703 -27.781 5.616 1.00 34.16 78 SER A C 1
ATOM 611 O O . SER A 1 78 ? 38.921 -27.865 5.770 1.00 34.16 78 SER A O 1
ATOM 613 N N . ILE A 1 79 ? 37.032 -26.633 5.770 1.00 40.09 79 ILE A N 1
ATOM 614 C CA . ILE A 1 79 ? 37.601 -25.387 6.285 1.00 40.09 79 ILE A CA 1
ATOM 615 C C . ILE A 1 79 ? 37.768 -25.503 7.811 1.00 40.09 79 ILE A C 1
ATOM 617 O O . ILE A 1 79 ? 38.852 -25.248 8.319 1.00 40.09 79 ILE A O 1
ATOM 621 N N . SER A 1 80 ? 36.765 -26.002 8.541 1.00 35.22 80 SER A N 1
ATOM 622 C CA . SER A 1 80 ? 36.802 -26.171 10.004 1.00 35.22 80 SER A CA 1
ATOM 623 C C . SER A 1 80 ? 37.756 -27.277 10.469 1.00 35.22 80 SER A C 1
ATOM 625 O O . SER A 1 80 ? 38.347 -27.150 11.532 1.00 35.22 80 SER A O 1
ATOM 627 N N . CYS A 1 81 ? 37.989 -28.323 9.677 1.00 29.55 81 CYS A N 1
ATOM 628 C CA . CYS A 1 81 ? 38.905 -29.424 10.001 1.00 29.55 81 CYS A CA 1
ATOM 629 C C . CYS A 1 81 ? 40.371 -29.079 9.654 1.00 29.55 81 CYS A C 1
ATOM 631 O O . CYS A 1 81 ? 41.276 -29.879 9.877 1.00 29.55 81 CYS A O 1
ATOM 633 N N . ARG A 1 82 ? 40.624 -27.851 9.167 1.00 33.28 82 ARG A N 1
ATOM 634 C CA . ARG A 1 82 ? 41.935 -27.173 9.197 1.00 33.28 82 ARG A CA 1
ATOM 635 C C . ARG A 1 82 ? 41.981 -25.981 10.176 1.00 33.28 82 ARG A C 1
ATOM 637 O O . ARG A 1 82 ? 42.977 -25.265 10.187 1.00 33.28 82 ARG A O 1
ATOM 644 N N . MET A 1 83 ? 40.947 -25.762 10.997 1.00 40.84 83 MET A N 1
ATOM 645 C CA . MET A 1 83 ? 40.820 -24.622 11.924 1.00 40.84 83 MET A CA 1
ATOM 646 C C . MET A 1 83 ? 41.020 -25.008 13.400 1.00 40.84 83 MET A C 1
ATOM 648 O O . MET A 1 83 ? 40.307 -24.520 14.271 1.00 40.84 83 MET A O 1
ATOM 652 N N . ASP A 1 84 ? 42.051 -25.791 13.718 1.00 33.19 84 ASP A N 1
ATOM 653 C CA . ASP A 1 84 ? 42.616 -25.822 15.082 1.00 33.19 84 ASP A CA 1
ATOM 654 C C . ASP A 1 84 ? 43.600 -24.648 15.290 1.00 33.19 84 ASP A C 1
ATOM 656 O O . ASP A 1 84 ? 44.731 -24.802 15.750 1.00 33.19 84 ASP A O 1
ATOM 660 N N . LEU A 1 85 ? 43.171 -23.439 14.915 1.00 44.06 85 LEU A N 1
ATOM 661 C CA . LEU A 1 85 ? 43.854 -22.174 15.179 1.00 44.06 85 LEU A CA 1
ATOM 662 C C . LEU A 1 85 ? 42.793 -21.175 15.649 1.00 44.06 85 LEU A C 1
ATOM 664 O O . LEU A 1 85 ? 41.858 -20.872 14.911 1.00 44.06 85 LEU A O 1
ATOM 668 N N . PHE A 1 86 ? 42.924 -20.689 16.886 1.00 52.56 86 PHE A N 1
ATOM 669 C CA . PHE A 1 86 ? 42.052 -19.683 17.501 1.00 52.56 86 PHE A CA 1
ATOM 670 C C . PHE A 1 86 ? 41.668 -18.572 16.498 1.00 52.56 86 PHE A C 1
ATOM 672 O O . PHE A 1 86 ? 42.576 -17.916 15.974 1.00 52.56 86 PHE A O 1
ATOM 679 N N . PRO A 1 87 ? 40.369 -18.319 16.222 1.00 64.12 87 PRO A N 1
ATOM 680 C CA . PRO A 1 87 ? 39.976 -17.235 15.330 1.00 64.12 87 PRO A CA 1
ATOM 681 C C . PRO A 1 87 ? 40.459 -15.909 15.917 1.00 64.12 87 PRO A C 1
ATOM 683 O O . PRO A 1 87 ? 40.217 -15.594 17.084 1.00 64.12 87 PRO A O 1
ATOM 686 N N . CYS A 1 88 ? 41.191 -15.140 15.117 1.00 83.44 88 CYS A N 1
ATOM 687 C CA . CYS A 1 88 ? 41.686 -13.843 15.542 1.00 83.44 88 CYS A CA 1
ATOM 688 C C . CYS A 1 88 ? 40.596 -12.787 15.313 1.00 83.44 88 CYS A C 1
ATOM 690 O O . CYS A 1 88 ? 39.973 -12.747 14.252 1.00 83.44 88 CYS A O 1
ATOM 692 N N . MET A 1 89 ? 40.367 -11.926 16.306 1.00 89.94 89 MET A N 1
ATOM 693 C CA . MET A 1 89 ? 39.298 -10.924 16.269 1.00 89.94 89 MET A CA 1
ATOM 694 C C . MET A 1 89 ? 39.832 -9.575 15.786 1.00 89.94 89 MET A C 1
ATOM 696 O O . MET A 1 89 ? 40.842 -9.087 16.302 1.00 89.94 89 MET A O 1
ATOM 700 N N . ILE A 1 90 ? 39.146 -8.951 14.831 1.00 93.56 90 ILE A N 1
ATOM 701 C CA . ILE A 1 90 ? 39.336 -7.529 14.518 1.00 93.56 90 ILE A CA 1
ATOM 702 C C . ILE A 1 90 ? 38.297 -6.709 15.286 1.00 93.56 90 ILE A C 1
ATOM 704 O O . ILE A 1 90 ? 37.121 -7.061 15.294 1.00 93.56 90 ILE A O 1
ATOM 708 N N . ALA A 1 91 ? 38.731 -5.629 15.932 1.00 92.69 91 ALA A N 1
ATOM 709 C CA . ALA A 1 91 ? 37.850 -4.716 16.651 1.00 92.69 91 ALA A CA 1
ATOM 710 C C . ALA A 1 91 ? 37.573 -3.478 15.792 1.00 92.69 91 ALA A C 1
ATOM 712 O O . ALA A 1 91 ? 38.509 -2.868 15.269 1.00 92.69 91 ALA A O 1
ATOM 713 N N . LEU A 1 92 ? 36.304 -3.098 15.673 1.00 94.88 92 LEU A N 1
ATOM 714 C CA . LEU A 1 92 ? 35.868 -1.861 15.028 1.00 94.88 92 LEU A CA 1
ATOM 715 C C . LEU A 1 92 ? 35.110 -1.010 16.042 1.00 94.88 92 LEU A C 1
ATOM 717 O O . LEU A 1 92 ? 34.358 -1.548 16.855 1.00 94.88 92 LEU A O 1
ATOM 721 N N . ALA A 1 93 ? 35.282 0.310 15.982 1.00 92.56 93 ALA A N 1
ATOM 722 C CA . ALA A 1 93 ? 34.512 1.242 16.797 1.00 92.56 93 ALA A CA 1
ATOM 723 C C . ALA A 1 93 ? 34.242 2.552 16.046 1.00 92.56 93 ALA A C 1
ATOM 725 O O . ALA A 1 93 ? 35.168 3.171 15.529 1.00 92.56 93 ALA A O 1
ATOM 726 N N . SER A 1 94 ? 32.981 2.983 16.004 1.00 91.69 94 SER A N 1
ATOM 727 C CA . SER A 1 94 ? 32.562 4.283 15.461 1.00 91.69 94 SER A CA 1
ATOM 728 C C . SER A 1 94 ? 31.245 4.718 16.102 1.00 91.69 94 SER A C 1
ATOM 730 O O . SER A 1 94 ? 30.403 3.881 16.412 1.00 91.69 94 SER A O 1
ATOM 732 N N . GLY A 1 95 ? 31.056 6.022 16.330 1.00 84.81 95 GLY A N 1
ATOM 733 C CA . GLY A 1 95 ? 29.788 6.565 16.846 1.00 84.81 95 GLY A CA 1
ATOM 734 C C . GLY A 1 95 ? 29.372 6.074 18.242 1.00 84.81 95 GLY A C 1
ATOM 735 O O . GLY A 1 95 ? 28.206 6.175 18.599 1.00 84.81 95 GLY A O 1
ATOM 736 N N . GLY A 1 96 ? 30.303 5.535 19.039 1.00 86.38 96 GLY A N 1
ATOM 737 C CA . GLY A 1 96 ? 30.003 4.924 20.343 1.00 86.38 96 GLY A CA 1
ATOM 738 C C . GLY A 1 96 ? 29.567 3.454 20.273 1.00 86.38 96 GLY A C 1
ATOM 739 O O . GLY A 1 96 ? 29.340 2.845 21.315 1.00 86.38 96 GLY A O 1
ATOM 740 N N . VAL A 1 97 ? 29.504 2.871 19.074 1.00 93.06 97 VAL A N 1
ATOM 741 C CA . VAL A 1 97 ? 29.277 1.440 18.835 1.00 93.06 97 VAL A CA 1
ATOM 742 C C . VAL A 1 97 ? 30.619 0.741 18.647 1.00 93.06 97 VAL A C 1
ATOM 744 O O . VAL A 1 97 ? 31.503 1.275 17.975 1.00 93.06 97 VAL A O 1
ATOM 747 N N . SER A 1 98 ? 30.773 -0.460 19.204 1.00 92.75 98 SER A N 1
ATOM 748 C CA . SER A 1 98 ? 31.925 -1.328 18.954 1.00 92.75 98 SER A CA 1
ATOM 749 C C . SER A 1 98 ? 31.496 -2.759 18.643 1.00 92.75 98 SER A C 1
ATOM 751 O O . SER A 1 98 ? 30.474 -3.234 19.132 1.00 92.75 98 SER A O 1
ATOM 753 N N . THR A 1 99 ? 32.280 -3.440 17.810 1.00 94.19 99 THR A N 1
ATOM 754 C CA . THR A 1 99 ? 32.057 -4.839 17.418 1.00 94.19 99 THR A CA 1
ATOM 755 C C . THR A 1 99 ? 33.381 -5.569 17.251 1.00 94.19 99 THR A C 1
ATOM 757 O O . THR A 1 99 ? 34.414 -4.948 16.979 1.00 94.19 99 THR A O 1
ATOM 760 N N . ASN A 1 100 ? 33.346 -6.892 17.405 1.00 93.62 100 ASN A N 1
ATOM 761 C CA . ASN A 1 100 ? 34.482 -7.770 17.171 1.00 93.62 100 ASN A CA 1
ATOM 762 C C . ASN A 1 100 ? 34.122 -8.804 16.107 1.00 93.62 100 ASN A C 1
ATOM 764 O O . ASN A 1 100 ? 33.265 -9.656 16.333 1.00 93.62 100 ASN A O 1
ATOM 768 N N . ILE A 1 101 ? 34.837 -8.780 14.986 1.00 93.00 101 ILE A N 1
ATOM 769 C CA . ILE A 1 101 ? 34.584 -9.677 13.859 1.00 93.00 101 ILE A CA 1
ATOM 770 C C . ILE A 1 101 ? 35.636 -10.798 13.874 1.00 93.00 101 ILE A C 1
ATOM 772 O O . ILE A 1 101 ? 36.837 -10.500 13.851 1.00 93.00 101 ILE A O 1
ATOM 776 N N . PRO A 1 102 ? 35.232 -12.080 13.912 1.00 91.62 102 PRO A N 1
ATOM 777 C CA . PRO A 1 102 ? 36.155 -13.201 13.796 1.00 91.62 102 PRO A CA 1
ATOM 778 C C . PRO A 1 102 ? 36.677 -13.319 12.361 1.00 91.62 102 PRO A C 1
ATOM 780 O O . PRO A 1 102 ? 35.899 -13.353 11.410 1.00 91.62 102 PRO A O 1
ATOM 783 N N . ILE A 1 103 ? 37.999 -13.419 12.200 1.00 89.75 103 ILE A N 1
ATOM 784 C CA . ILE A 1 103 ? 38.656 -13.584 10.899 1.00 89.75 103 ILE A CA 1
ATOM 785 C C . ILE A 1 103 ? 39.532 -14.849 10.918 1.00 89.75 103 ILE A C 1
ATOM 787 O O . ILE A 1 103 ? 40.284 -15.054 11.878 1.00 89.75 103 ILE A O 1
ATOM 791 N N . PRO A 1 104 ? 39.491 -15.692 9.863 1.00 84.50 104 PRO A N 1
ATOM 792 C CA . PRO A 1 104 ? 40.409 -16.823 9.719 1.00 84.50 104 PRO A CA 1
ATOM 793 C C . PRO A 1 104 ? 41.879 -16.390 9.818 1.00 84.50 104 PRO A C 1
ATOM 795 O O . PRO A 1 104 ? 42.259 -15.362 9.254 1.00 84.50 104 PRO A O 1
ATOM 798 N N . GLY A 1 105 ? 42.713 -17.184 10.500 1.00 80.31 105 GLY A N 1
ATOM 799 C CA . GLY A 1 105 ? 44.109 -16.832 10.807 1.00 80.31 105 GLY A CA 1
ATOM 800 C C . GLY A 1 105 ? 44.930 -16.390 9.589 1.00 80.31 105 GLY A C 1
ATOM 801 O O . GLY A 1 105 ? 45.619 -15.371 9.655 1.00 80.31 105 GLY A O 1
ATOM 802 N N . ASP A 1 106 ? 44.763 -17.071 8.452 1.00 84.38 106 ASP A N 1
ATOM 803 C CA . ASP A 1 106 ? 45.464 -16.767 7.195 1.00 84.38 106 ASP A CA 1
ATOM 804 C C . ASP A 1 106 ? 45.158 -15.355 6.658 1.00 84.38 106 ASP A C 1
ATOM 806 O O . ASP A 1 106 ? 46.014 -14.709 6.051 1.00 84.38 106 ASP A O 1
ATOM 810 N N . ASN A 1 107 ? 43.965 -14.826 6.950 1.00 88.31 107 ASN A N 1
ATOM 811 C CA . ASN A 1 107 ? 43.510 -13.508 6.503 1.00 88.31 107 ASN A CA 1
ATOM 812 C C . ASN A 1 107 ? 43.633 -12.423 7.582 1.00 88.31 107 ASN A C 1
ATOM 814 O O . ASN A 1 107 ? 43.434 -11.241 7.289 1.00 88.31 107 ASN A O 1
ATOM 818 N N . PHE A 1 108 ? 43.985 -12.781 8.822 1.00 90.69 108 PHE A N 1
ATOM 819 C CA . PHE A 1 108 ? 43.950 -11.857 9.958 1.00 90.69 108 PHE A CA 1
ATOM 820 C C . PHE A 1 108 ? 44.883 -10.654 9.787 1.00 90.69 108 PHE A C 1
ATOM 822 O O . PHE A 1 108 ? 44.496 -9.518 10.059 1.00 90.69 108 PHE A O 1
ATOM 829 N N . SER A 1 109 ? 46.105 -10.875 9.293 1.00 91.38 109 SER A N 1
ATOM 830 C CA . SER A 1 109 ? 47.075 -9.787 9.096 1.00 91.38 109 SER A CA 1
ATOM 831 C C . SER A 1 109 ? 46.587 -8.742 8.083 1.00 91.38 109 SER A C 1
ATOM 833 O O . SER A 1 109 ? 46.813 -7.545 8.267 1.00 91.38 109 SER A O 1
ATOM 835 N N . ILE A 1 110 ? 45.882 -9.185 7.037 1.00 94.06 110 ILE A N 1
ATOM 836 C CA . ILE A 1 110 ? 45.292 -8.326 6.006 1.00 94.06 110 ILE A CA 1
ATOM 837 C C . ILE A 1 110 ? 44.058 -7.619 6.568 1.00 94.06 110 ILE A C 1
ATOM 839 O O . ILE A 1 110 ? 43.960 -6.397 6.464 1.00 94.06 110 ILE A O 1
ATOM 843 N N . ALA A 1 111 ? 43.159 -8.361 7.218 1.00 93.38 111 ALA A N 1
ATOM 844 C CA . ALA A 1 111 ? 41.948 -7.815 7.819 1.00 93.38 111 ALA A CA 1
ATOM 845 C C . ALA A 1 111 ? 42.256 -6.750 8.877 1.00 93.38 111 ALA A C 1
ATOM 847 O O . ALA A 1 111 ? 41.609 -5.708 8.895 1.00 93.38 111 ALA A O 1
ATOM 848 N N . LYS A 1 112 ? 43.294 -6.951 9.700 1.00 94.44 112 LYS A N 1
ATOM 849 C CA . LYS A 1 112 ? 43.749 -5.959 10.681 1.00 94.44 112 LYS A CA 1
ATOM 850 C C . LYS A 1 112 ? 44.203 -4.660 10.011 1.00 94.44 112 LYS A C 1
ATOM 852 O O . LYS A 1 112 ? 43.820 -3.589 10.465 1.00 94.44 112 LYS A O 1
ATOM 857 N N . ARG A 1 113 ? 44.973 -4.736 8.915 1.00 95.50 113 ARG A N 1
ATOM 858 C CA . ARG A 1 113 ? 45.380 -3.539 8.152 1.00 95.50 113 ARG A CA 1
ATOM 859 C C . ARG A 1 113 ? 44.182 -2.815 7.538 1.00 95.50 113 ARG A C 1
ATOM 861 O O . ARG A 1 113 ? 44.137 -1.591 7.586 1.00 95.50 113 ARG A O 1
ATOM 868 N N . LEU A 1 114 ? 43.222 -3.561 6.987 1.00 96.62 114 LEU A N 1
ATOM 869 C CA . LEU A 1 114 ? 41.993 -2.988 6.431 1.00 96.62 114 LEU A CA 1
ATOM 870 C C . LEU A 1 114 ? 41.141 -2.321 7.514 1.00 96.62 114 LEU A C 1
ATOM 872 O O . LEU A 1 114 ? 40.675 -1.210 7.297 1.00 96.62 114 LEU A O 1
ATOM 876 N N . ALA A 1 115 ? 40.990 -2.951 8.682 1.00 95.56 115 ALA A N 1
ATOM 877 C CA . ALA A 1 115 ? 40.272 -2.388 9.823 1.00 95.56 115 ALA A CA 1
ATOM 878 C C . ALA A 1 115 ? 40.916 -1.082 10.309 1.00 95.56 115 ALA A C 1
ATOM 880 O O . ALA A 1 115 ? 40.222 -0.083 10.459 1.00 95.56 115 ALA A O 1
ATOM 881 N N . THR A 1 116 ? 42.243 -1.052 10.479 1.00 95.56 116 THR A N 1
ATOM 882 C CA . THR A 1 116 ? 42.962 0.179 10.841 1.00 95.56 116 THR A CA 1
ATOM 883 C C . THR A 1 116 ? 42.764 1.268 9.789 1.00 95.56 116 THR A C 1
ATOM 885 O O . THR A 1 116 ? 42.330 2.358 10.133 1.00 95.56 116 THR A O 1
ATOM 888 N N . SER A 1 117 ? 42.970 0.964 8.502 1.00 96.56 117 SER A N 1
ATOM 889 C CA . SER A 1 117 ? 42.796 1.958 7.434 1.00 96.56 117 SER A CA 1
ATOM 890 C C . SER A 1 117 ? 41.355 2.456 7.296 1.00 96.56 117 SER A C 1
ATOM 892 O O . SER A 1 117 ? 41.154 3.607 6.913 1.00 96.56 117 SER A O 1
ATOM 894 N N . PHE A 1 118 ? 40.364 1.606 7.566 1.00 96.25 118 PHE A N 1
ATOM 895 C CA . PHE A 1 118 ? 38.957 1.991 7.580 1.00 96.25 118 PHE A CA 1
ATOM 896 C C . PHE A 1 118 ? 38.675 2.989 8.706 1.00 96.25 118 PHE A C 1
ATOM 898 O O . PHE A 1 118 ? 38.068 4.021 8.447 1.00 96.25 118 PHE A O 1
ATOM 905 N N . LEU A 1 119 ? 39.164 2.717 9.922 1.00 94.06 119 LEU A N 1
ATOM 906 C CA . LEU A 1 119 ? 38.992 3.589 11.088 1.00 94.06 119 LEU A CA 1
ATOM 907 C C . LEU A 1 119 ? 39.766 4.908 10.955 1.00 94.06 119 LEU A C 1
ATOM 909 O O . LEU A 1 119 ? 39.219 5.963 11.268 1.00 94.06 119 LEU A O 1
ATOM 913 N N . ASP A 1 120 ? 40.992 4.867 10.428 1.00 93.75 120 ASP A N 1
ATOM 914 C CA . ASP A 1 120 ? 41.796 6.062 10.132 1.00 93.75 120 ASP A CA 1
ATOM 915 C C . ASP A 1 120 ? 41.098 6.968 9.102 1.00 93.75 120 ASP A C 1
ATOM 917 O O . ASP A 1 120 ? 41.205 8.193 9.156 1.00 93.75 120 ASP A O 1
ATOM 921 N N . GLY A 1 121 ? 40.319 6.367 8.197 1.00 89.88 121 GLY A N 1
ATOM 922 C CA . GLY A 1 121 ? 39.458 7.062 7.243 1.00 89.88 121 GLY A CA 1
ATOM 923 C C . GLY A 1 121 ? 38.263 7.791 7.867 1.00 89.88 121 GLY A C 1
ATOM 924 O O . GLY A 1 121 ? 37.514 8.419 7.125 1.00 89.88 121 GLY A O 1
ATOM 925 N N . SER A 1 122 ? 38.089 7.732 9.195 1.00 88.88 122 SER A N 1
ATOM 926 C CA . SER A 1 122 ? 36.986 8.356 9.940 1.00 88.88 122 SER A CA 1
ATOM 927 C C . SER A 1 122 ? 35.612 7.962 9.378 1.00 88.88 122 SER A C 1
ATOM 929 O O . SER A 1 122 ? 34.913 8.803 8.806 1.00 88.88 122 SER A O 1
ATOM 931 N N . PRO A 1 123 ? 35.216 6.679 9.502 1.00 90.56 123 PRO A N 1
ATOM 932 C CA . PRO A 1 123 ? 33.954 6.206 8.954 1.00 90.56 123 PRO A CA 1
ATOM 933 C C . PRO A 1 123 ? 32.776 6.932 9.624 1.00 90.56 123 PRO A C 1
ATOM 935 O O . PRO A 1 123 ? 32.919 7.415 10.753 1.00 90.56 123 PRO A O 1
ATOM 938 N N . PRO A 1 124 ? 31.602 7.000 8.967 1.00 91.00 124 PRO A N 1
ATOM 939 C CA . PRO A 1 124 ? 30.424 7.645 9.535 1.00 91.00 124 PRO A CA 1
ATOM 940 C C . PRO A 1 124 ? 30.129 7.169 10.962 1.00 91.00 124 PRO A C 1
ATOM 942 O O . PRO A 1 124 ? 30.312 5.993 11.296 1.00 91.00 124 PRO A O 1
ATOM 945 N N . ALA A 1 125 ? 29.665 8.088 11.809 1.00 90.44 125 ALA A N 1
ATOM 946 C CA . ALA A 1 125 ? 29.165 7.735 13.129 1.00 90.44 125 ALA A CA 1
ATOM 947 C C . ALA A 1 125 ? 27.854 6.956 12.968 1.00 90.44 125 ALA A C 1
ATOM 949 O O . ALA A 1 125 ? 26.886 7.476 12.416 1.00 90.44 125 ALA A O 1
ATOM 950 N N . VAL A 1 126 ? 27.836 5.712 13.442 1.00 93.38 126 VAL A N 1
ATOM 951 C CA . VAL A 1 126 ? 26.684 4.805 13.347 1.00 93.38 126 VAL A CA 1
ATOM 952 C C . VAL A 1 126 ? 26.077 4.542 14.716 1.00 93.38 126 VAL A C 1
ATOM 954 O O . VAL A 1 126 ? 26.727 4.745 15.740 1.00 93.38 126 VAL A O 1
ATOM 957 N N . SER A 1 127 ? 24.825 4.083 14.730 1.00 92.69 127 SER A N 1
ATOM 958 C CA . SER A 1 127 ? 24.074 3.834 15.969 1.00 92.69 127 SER A CA 1
ATOM 959 C C . SER A 1 127 ? 23.885 2.353 16.299 1.00 92.69 127 SER A C 1
ATOM 961 O O . SER A 1 127 ? 23.531 2.021 17.428 1.00 92.69 127 SER A O 1
ATOM 963 N N . THR A 1 128 ? 24.129 1.458 15.338 1.00 94.75 128 THR A N 1
ATOM 964 C CA . THR A 1 128 ? 23.973 0.013 15.517 1.00 94.75 128 THR A CA 1
ATOM 965 C C . THR A 1 128 ? 25.187 -0.769 15.027 1.00 94.75 128 THR A C 1
ATOM 967 O O . THR A 1 128 ? 25.946 -0.331 14.162 1.00 94.75 128 THR A O 1
ATOM 970 N N . GLU A 1 129 ? 25.365 -1.961 15.594 1.00 95.44 129 GLU A N 1
ATOM 971 C CA . GLU A 1 129 ? 26.470 -2.863 15.260 1.00 95.44 129 GLU A CA 1
ATOM 972 C C . GLU A 1 129 ? 26.439 -3.300 13.790 1.00 95.44 129 GLU A C 1
ATOM 974 O O . GLU A 1 129 ? 27.455 -3.269 13.096 1.00 95.44 129 GLU A O 1
ATOM 979 N N . ILE A 1 130 ? 25.248 -3.648 13.298 1.00 96.50 130 ILE A N 1
ATOM 980 C CA . ILE A 1 130 ? 25.039 -4.133 11.933 1.00 96.50 130 ILE A CA 1
ATOM 981 C C . ILE A 1 130 ? 25.388 -3.071 10.880 1.00 96.50 130 ILE A C 1
ATOM 983 O O . ILE A 1 130 ? 25.937 -3.414 9.836 1.00 96.50 130 ILE A O 1
ATOM 987 N N . GLU A 1 131 ? 25.145 -1.784 11.164 1.00 96.88 131 GLU A N 1
ATOM 988 C CA . GLU A 1 131 ? 25.572 -0.673 10.303 1.00 96.88 131 GLU A CA 1
ATOM 989 C C . GLU A 1 131 ? 27.102 -0.612 10.201 1.00 96.88 131 GLU A C 1
ATOM 991 O O . GLU A 1 131 ? 27.640 -0.499 9.100 1.00 96.88 131 GLU A O 1
ATOM 996 N N . LEU A 1 132 ? 27.810 -0.728 11.333 1.00 96.75 132 LEU A N 1
ATOM 997 C CA . LEU A 1 132 ? 29.275 -0.679 11.363 1.00 96.75 132 LEU A CA 1
ATOM 998 C C . LEU A 1 132 ? 29.893 -1.831 10.564 1.00 96.75 132 LEU A C 1
ATOM 1000 O O . LEU A 1 132 ? 30.817 -1.620 9.776 1.00 96.75 132 LEU A O 1
ATOM 1004 N N . ILE A 1 133 ? 29.361 -3.043 10.749 1.00 97.25 133 ILE A N 1
ATOM 1005 C CA . ILE A 1 133 ? 29.812 -4.238 10.029 1.00 97.25 133 ILE A CA 1
ATOM 1006 C C . ILE A 1 133 ? 29.516 -4.096 8.531 1.00 97.25 133 ILE A C 1
ATOM 1008 O O . ILE A 1 133 ? 30.382 -4.404 7.716 1.00 97.25 133 ILE A O 1
ATOM 1012 N N . ALA A 1 134 ? 28.334 -3.598 8.155 1.00 97.62 134 ALA A N 1
ATOM 1013 C CA . ALA A 1 134 ? 27.951 -3.402 6.758 1.00 97.62 134 ALA A CA 1
ATOM 1014 C C . ALA A 1 134 ? 28.837 -2.369 6.041 1.00 97.62 134 ALA A C 1
ATOM 1016 O O . ALA A 1 134 ? 29.300 -2.638 4.933 1.00 97.62 134 ALA A O 1
ATOM 1017 N N . LEU A 1 135 ? 29.148 -1.237 6.682 1.00 97.50 135 LEU A N 1
ATOM 1018 C CA . LEU A 1 135 ? 30.086 -0.243 6.141 1.00 97.50 135 LEU A CA 1
ATOM 1019 C C . LEU A 1 135 ? 31.488 -0.832 5.950 1.00 97.50 135 LEU A C 1
ATOM 1021 O O . LEU A 1 135 ? 32.149 -0.586 4.939 1.00 97.50 135 LEU A O 1
ATOM 1025 N N . PHE A 1 136 ? 31.949 -1.633 6.912 1.00 97.62 136 PHE A N 1
ATOM 1026 C CA . PHE A 1 136 ? 33.242 -2.295 6.796 1.00 97.62 136 PHE A CA 1
ATOM 1027 C C . PHE A 1 136 ? 33.248 -3.378 5.709 1.00 97.62 136 PHE A C 1
ATOM 1029 O O . PHE A 1 136 ? 34.243 -3.527 4.996 1.00 97.62 136 PHE A O 1
ATOM 1036 N N . LEU A 1 137 ? 32.141 -4.105 5.537 1.00 97.69 137 LEU A N 1
ATOM 1037 C CA . LEU A 1 137 ? 31.961 -5.076 4.459 1.00 97.69 137 LEU A CA 1
ATOM 1038 C C . LEU A 1 137 ? 32.032 -4.397 3.087 1.00 97.69 137 LEU A C 1
ATOM 1040 O O . LEU A 1 137 ? 32.806 -4.839 2.237 1.00 97.69 137 LEU A O 1
ATOM 1044 N N . GLU A 1 138 ? 31.308 -3.290 2.905 1.00 97.12 138 GLU A N 1
ATOM 1045 C CA . GLU A 1 138 ? 31.368 -2.468 1.690 1.00 97.12 138 GLU A CA 1
ATOM 1046 C C . GLU A 1 138 ? 32.801 -1.995 1.410 1.00 97.12 138 GLU A C 1
ATOM 1048 O O . GLU A 1 138 ? 33.287 -2.081 0.282 1.00 97.12 138 GLU A O 1
ATOM 1053 N N . TYR A 1 139 ? 33.521 -1.562 2.450 1.00 97.00 139 TYR A N 1
ATOM 1054 C CA . TYR A 1 139 ? 34.918 -1.154 2.334 1.00 97.00 139 TYR A CA 1
ATOM 1055 C C . TYR A 1 139 ? 35.836 -2.317 1.920 1.00 97.00 139 TYR A C 1
ATOM 1057 O O . TYR A 1 139 ? 36.744 -2.133 1.101 1.00 97.00 139 TYR A O 1
ATOM 1065 N N . CYS A 1 140 ? 35.614 -3.517 2.461 1.00 96.62 140 CYS A N 1
ATOM 1066 C CA . CYS A 1 140 ? 36.421 -4.700 2.172 1.00 96.62 140 CYS A CA 1
ATOM 1067 C C . CYS A 1 140 ? 36.149 -5.294 0.788 1.00 96.62 140 CYS A C 1
ATOM 1069 O O . CYS A 1 140 ? 37.100 -5.759 0.158 1.00 96.62 140 CYS A O 1
ATOM 1071 N N . SER A 1 141 ? 34.900 -5.262 0.309 1.00 95.75 141 SER A N 1
ATOM 1072 C CA . SER A 1 141 ? 34.466 -5.918 -0.935 1.00 95.75 141 SER A CA 1
ATOM 1073 C C . SER A 1 141 ? 35.388 -5.649 -2.143 1.00 95.75 141 SER A C 1
ATOM 1075 O O . SER A 1 141 ? 35.903 -6.613 -2.715 1.00 95.75 141 SER A O 1
ATOM 1077 N N . PRO A 1 142 ? 35.734 -4.390 -2.492 1.00 95.00 142 PRO A N 1
ATOM 1078 C CA . PRO A 1 142 ? 36.636 -4.115 -3.614 1.00 95.00 142 PRO A CA 1
ATOM 1079 C C . PRO A 1 142 ? 38.131 -4.303 -3.291 1.00 95.00 142 PRO A C 1
ATOM 1081 O O . PRO A 1 142 ? 38.961 -4.215 -4.193 1.00 95.00 142 PRO A O 1
ATOM 1084 N N . ARG A 1 143 ? 38.510 -4.505 -2.020 1.00 95.94 143 ARG A N 1
ATOM 1085 C CA . ARG A 1 143 ? 39.914 -4.498 -1.557 1.00 95.94 143 ARG A CA 1
ATOM 1086 C C . ARG A 1 143 ? 40.474 -5.889 -1.297 1.00 95.94 143 ARG A C 1
ATOM 1088 O O . ARG A 1 143 ? 41.644 -6.138 -1.581 1.00 95.94 143 ARG A O 1
ATOM 1095 N N . ASN A 1 144 ? 39.678 -6.782 -0.718 1.00 96.06 144 ASN A N 1
ATOM 1096 C CA . ASN A 1 144 ? 40.082 -8.159 -0.483 1.00 96.06 144 ASN A CA 1
ATOM 1097 C C . ASN A 1 144 ? 38.850 -9.081 -0.399 1.00 96.06 144 ASN A C 1
ATOM 1099 O O . ASN A 1 144 ? 38.089 -8.985 0.569 1.00 96.06 144 ASN A O 1
ATOM 1103 N N . PRO A 1 145 ? 38.662 -9.998 -1.366 1.00 94.25 145 PRO A N 1
ATOM 1104 C CA . PRO A 1 145 ? 37.463 -10.826 -1.427 1.00 94.25 145 PRO A CA 1
ATOM 1105 C C . PRO A 1 145 ? 37.382 -11.843 -0.282 1.00 94.25 145 PRO A C 1
ATOM 1107 O O . PRO A 1 145 ? 36.285 -12.165 0.161 1.00 94.25 145 PRO A O 1
ATOM 1110 N N . ASP A 1 146 ? 38.511 -12.329 0.240 1.00 93.88 146 ASP A N 1
ATOM 1111 C CA . ASP A 1 146 ? 38.515 -13.325 1.318 1.00 93.88 146 ASP A CA 1
ATOM 1112 C C . ASP A 1 146 ? 38.122 -12.709 2.665 1.00 93.88 146 ASP A C 1
ATOM 1114 O O . ASP A 1 146 ? 37.335 -13.292 3.412 1.00 93.88 146 ASP A O 1
ATOM 1118 N N . VAL A 1 147 ? 38.604 -11.494 2.950 1.00 95.19 147 VAL A N 1
ATOM 1119 C CA . VAL A 1 147 ? 38.175 -10.716 4.120 1.00 95.19 147 VAL A CA 1
ATOM 1120 C C . VAL A 1 147 ? 36.709 -10.306 3.982 1.00 95.19 147 VAL A C 1
ATOM 1122 O O . VAL A 1 147 ? 35.959 -10.455 4.941 1.00 95.19 147 VAL A O 1
ATOM 1125 N N . ALA A 1 148 ? 36.273 -9.852 2.802 1.00 96.19 148 ALA A N 1
ATOM 1126 C CA . ALA A 1 148 ? 34.874 -9.495 2.567 1.00 96.19 148 ALA A CA 1
ATOM 1127 C C . ALA A 1 148 ? 33.930 -10.687 2.796 1.00 96.19 148 ALA A C 1
ATOM 1129 O O . ALA A 1 148 ? 32.934 -10.551 3.500 1.00 96.19 148 ALA A O 1
ATOM 1130 N N . VAL A 1 149 ? 34.269 -11.877 2.288 1.00 95.50 149 VAL A N 1
ATOM 1131 C CA . VAL A 1 149 ? 33.485 -13.097 2.541 1.00 95.50 149 VAL A CA 1
ATOM 1132 C C . VAL A 1 149 ? 33.472 -13.456 4.031 1.00 95.50 149 VAL A C 1
ATOM 1134 O O . VAL A 1 149 ? 32.420 -13.813 4.550 1.00 95.50 149 VAL A O 1
ATOM 1137 N N . ALA A 1 150 ? 34.591 -13.322 4.751 1.00 94.25 150 ALA A N 1
ATOM 1138 C CA . ALA A 1 150 ? 34.620 -13.577 6.195 1.00 94.25 150 ALA A CA 1
ATOM 1139 C C . ALA A 1 150 ? 33.710 -12.612 6.981 1.00 94.25 150 ALA A C 1
ATOM 1141 O O . ALA A 1 150 ? 32.934 -13.047 7.832 1.00 94.25 150 ALA A O 1
ATOM 1142 N N . VAL A 1 151 ? 33.752 -11.314 6.658 1.00 96.25 151 VAL A N 1
ATOM 1143 C CA . VAL A 1 151 ? 32.872 -10.296 7.260 1.00 96.25 151 VAL A CA 1
ATOM 1144 C C . VAL A 1 151 ? 31.403 -10.560 6.899 1.00 96.25 151 VAL A C 1
ATOM 1146 O O . VAL A 1 151 ? 30.528 -10.449 7.757 1.00 96.25 151 VAL A O 1
ATOM 1149 N N . PHE A 1 152 ? 31.123 -10.973 5.659 1.00 95.88 152 PHE A N 1
ATOM 1150 C CA . PHE A 1 152 ? 29.785 -11.368 5.221 1.00 95.88 152 PHE A CA 1
ATOM 1151 C C . PHE A 1 152 ? 29.241 -12.571 6.001 1.00 95.88 152 PHE A C 1
ATOM 1153 O O . PHE A 1 152 ? 28.099 -12.568 6.450 1.00 95.88 152 PHE A O 1
ATOM 1160 N N . LEU A 1 153 ? 30.055 -13.608 6.197 1.00 92.88 153 LEU A N 1
ATOM 1161 C CA . LEU A 1 153 ? 29.641 -14.768 6.981 1.00 92.88 153 LEU A CA 1
ATOM 1162 C C . LEU A 1 153 ? 29.335 -14.372 8.427 1.00 92.88 153 LEU A C 1
ATOM 1164 O O . LEU A 1 153 ? 28.369 -14.875 8.992 1.00 92.88 153 LEU A O 1
ATOM 1168 N N . HIS A 1 154 ? 30.089 -13.429 8.996 1.00 93.75 154 HIS A N 1
ATOM 1169 C CA . HIS A 1 154 ? 29.811 -12.907 10.329 1.00 93.75 154 HIS A CA 1
ATOM 1170 C C . HIS A 1 154 ? 28.462 -12.173 10.408 1.00 93.75 154 HIS A C 1
ATOM 1172 O O . HIS A 1 154 ? 27.664 -12.489 11.289 1.00 93.75 154 HIS A O 1
ATOM 1178 N N . ILE A 1 155 ? 28.160 -11.254 9.478 1.00 93.81 155 ILE A N 1
ATOM 1179 C CA . ILE A 1 155 ? 26.851 -10.572 9.467 1.00 93.81 155 ILE A CA 1
ATOM 1180 C C . ILE A 1 155 ? 25.708 -11.564 9.202 1.00 93.81 155 ILE A C 1
ATOM 1182 O O . ILE A 1 155 ? 24.668 -11.497 9.857 1.00 93.81 155 ILE A O 1
ATOM 1186 N N . HIS A 1 156 ? 25.905 -12.523 8.294 1.00 92.00 156 HIS A N 1
ATOM 1187 C CA . HIS A 1 156 ? 24.881 -13.498 7.941 1.00 92.00 156 HIS A CA 1
ATOM 1188 C C . HIS A 1 156 ? 24.583 -14.453 9.107 1.00 92.00 156 HIS A C 1
ATOM 1190 O O . HIS A 1 156 ? 23.428 -14.610 9.481 1.00 92.00 156 HIS A O 1
ATOM 1196 N N . GLN A 1 157 ? 25.606 -15.020 9.750 1.00 90.81 157 GLN A N 1
ATOM 1197 C CA . GLN A 1 157 ? 25.433 -15.918 10.900 1.00 90.81 157 GLN A CA 1
ATOM 1198 C C . GLN A 1 157 ? 24.968 -15.185 12.164 1.00 90.81 157 GLN A C 1
ATOM 1200 O O . GLN A 1 157 ? 24.225 -15.755 12.957 1.00 90.81 157 GLN A O 1
ATOM 1205 N N . GLY A 1 158 ? 25.404 -13.938 12.367 1.00 91.44 158 GLY A N 1
ATOM 1206 C CA . GLY A 1 158 ? 25.056 -13.156 13.553 1.00 91.44 158 GLY A CA 1
ATOM 1207 C C . GLY A 1 158 ? 23.640 -12.584 13.520 1.00 91.44 158 GLY A C 1
ATOM 1208 O O . GLY A 1 158 ? 22.985 -12.521 14.557 1.00 91.44 158 GLY A O 1
ATOM 1209 N N . PHE A 1 159 ? 23.156 -12.178 12.340 1.00 92.69 159 PHE A N 1
ATOM 1210 C CA . PHE A 1 159 ? 21.889 -11.446 12.217 1.00 92.69 159 PHE A CA 1
ATOM 1211 C C . PHE A 1 159 ? 20.836 -12.128 11.335 1.00 92.69 159 PHE A C 1
ATOM 1213 O O . PHE A 1 159 ? 19.648 -11.886 11.547 1.00 92.69 159 PHE A O 1
ATOM 1220 N N . CYS A 1 160 ? 21.250 -12.938 10.355 1.00 90.31 160 CYS A N 1
ATOM 1221 C CA . CYS A 1 160 ? 20.395 -13.474 9.285 1.00 90.31 160 CYS A CA 1
ATOM 1222 C C . CYS A 1 160 ? 20.345 -15.013 9.266 1.00 90.31 160 CYS A C 1
ATOM 1224 O O . CYS A 1 160 ? 20.059 -15.599 8.226 1.00 90.31 160 CYS A O 1
ATOM 1226 N N . ALA A 1 161 ? 20.663 -15.677 10.383 1.00 82.25 161 ALA A N 1
ATOM 1227 C CA . ALA A 1 161 ? 20.748 -17.139 10.433 1.00 82.25 161 ALA A CA 1
ATOM 1228 C C . ALA A 1 161 ? 19.405 -17.826 10.119 1.00 82.25 161 ALA A C 1
ATOM 1230 O O . ALA A 1 161 ? 19.375 -18.918 9.559 1.00 82.25 161 ALA A O 1
ATOM 1231 N N . ASP A 1 162 ? 18.308 -17.177 10.495 1.00 81.81 162 ASP A N 1
ATOM 1232 C CA . ASP A 1 162 ? 16.931 -17.660 10.425 1.00 81.81 162 ASP A CA 1
ATOM 1233 C C . ASP A 1 162 ? 16.004 -16.738 9.613 1.00 81.81 162 ASP A C 1
ATOM 1235 O O . ASP A 1 162 ? 14.859 -17.093 9.348 1.00 81.81 162 ASP A O 1
ATOM 1239 N N . GLU A 1 163 ? 16.488 -15.568 9.185 1.00 86.69 163 GLU A N 1
ATOM 1240 C CA . GLU A 1 163 ? 15.681 -14.539 8.526 1.00 86.69 163 GLU A CA 1
ATOM 1241 C C . GLU A 1 163 ? 16.448 -13.806 7.424 1.00 86.69 163 GLU A C 1
ATOM 1243 O O . GLU A 1 163 ? 17.669 -13.662 7.454 1.00 86.69 163 GLU A O 1
ATOM 1248 N N . ASN A 1 164 ? 15.713 -13.273 6.447 1.00 92.44 164 ASN A N 1
ATOM 1249 C CA . ASN A 1 164 ? 16.303 -12.466 5.384 1.00 92.44 164 ASN A CA 1
ATOM 1250 C C . ASN A 1 164 ? 16.715 -11.074 5.899 1.00 92.44 164 ASN A C 1
ATOM 1252 O O . ASN A 1 164 ? 16.014 -10.471 6.715 1.00 92.44 164 ASN A O 1
ATOM 1256 N N . ILE A 1 165 ? 17.795 -10.507 5.351 1.00 94.38 165 ILE A N 1
ATOM 1257 C CA . ILE A 1 165 ? 18.299 -9.178 5.729 1.00 94.38 165 ILE A CA 1
ATOM 1258 C C . ILE A 1 165 ? 17.224 -8.073 5.660 1.00 94.38 165 ILE A C 1
ATOM 1260 O O . ILE A 1 165 ? 17.212 -7.181 6.507 1.00 94.38 165 ILE A O 1
ATOM 1264 N N . HIS A 1 166 ? 16.263 -8.149 4.728 1.00 94.94 166 HIS A N 1
ATOM 1265 C CA . HIS A 1 166 ? 15.140 -7.205 4.649 1.00 94.94 166 HIS A CA 1
ATOM 1266 C C . HIS A 1 166 ? 14.213 -7.267 5.872 1.00 94.94 166 HIS A C 1
ATOM 1268 O O . HIS A 1 166 ? 13.709 -6.237 6.320 1.00 94.94 166 HIS A O 1
ATOM 1274 N N . VAL A 1 167 ? 14.006 -8.459 6.435 1.00 94.62 167 VAL A N 1
ATOM 1275 C CA . VAL A 1 167 ? 13.241 -8.656 7.675 1.00 94.62 167 VAL A CA 1
ATOM 1276 C C . VAL A 1 167 ? 14.052 -8.164 8.869 1.00 94.62 167 VAL A C 1
ATOM 1278 O O . VAL A 1 167 ? 13.513 -7.480 9.738 1.00 94.62 167 VAL A O 1
ATOM 1281 N N . VAL A 1 168 ? 15.359 -8.439 8.884 1.00 94.50 168 VAL A N 1
ATOM 1282 C CA . VAL A 1 168 ? 16.279 -8.031 9.955 1.00 94.50 168 VAL A CA 1
ATOM 1283 C C . VAL A 1 168 ? 16.314 -6.513 10.122 1.00 94.50 168 VAL A C 1
ATOM 1285 O O . VAL A 1 168 ? 16.106 -6.029 11.234 1.00 94.50 168 VAL A O 1
ATOM 1288 N N . VAL A 1 169 ? 16.515 -5.747 9.042 1.00 95.38 169 VAL A N 1
ATOM 1289 C CA . VAL A 1 169 ? 16.573 -4.273 9.130 1.00 95.38 169 VAL A CA 1
ATOM 1290 C C . VAL A 1 169 ? 15.255 -3.669 9.624 1.00 95.38 169 VAL A C 1
ATOM 1292 O O . VAL A 1 169 ? 15.271 -2.689 10.369 1.00 95.38 169 VAL A O 1
ATOM 1295 N N . GLN A 1 170 ? 14.115 -4.281 9.281 1.00 93.31 170 GLN A N 1
ATOM 1296 C CA . GLN A 1 170 ? 12.810 -3.867 9.795 1.00 93.31 170 GLN A CA 1
ATOM 1297 C C . GLN A 1 170 ? 12.631 -4.245 11.273 1.00 93.31 170 GLN A C 1
ATOM 1299 O O . GLN A 1 170 ? 12.163 -3.424 12.057 1.00 93.31 170 GLN A O 1
ATOM 1304 N N . ARG A 1 171 ? 13.025 -5.458 11.677 1.00 92.69 171 ARG A N 1
ATOM 1305 C CA . ARG A 1 171 ? 12.947 -5.944 13.068 1.00 92.69 171 ARG A CA 1
ATOM 1306 C C . ARG A 1 171 ? 13.796 -5.104 14.022 1.00 92.69 171 ARG A C 1
ATOM 1308 O O . ARG A 1 171 ? 13.394 -4.874 15.158 1.00 92.69 171 ARG A O 1
ATOM 1315 N N . LEU A 1 172 ? 14.945 -4.622 13.548 1.00 93.69 172 LEU A N 1
ATOM 1316 C CA . LEU A 1 172 ? 15.827 -3.714 14.284 1.00 93.69 172 LEU A CA 1
ATOM 1317 C C . LEU A 1 172 ? 15.320 -2.259 14.319 1.00 93.69 172 LEU A C 1
ATOM 1319 O O . LEU A 1 172 ? 15.973 -1.416 14.925 1.00 93.69 172 LEU A O 1
ATOM 1323 N N . ASN A 1 173 ? 14.163 -1.958 13.711 1.00 93.00 173 ASN A N 1
ATOM 1324 C CA . ASN A 1 173 ? 13.579 -0.615 13.618 1.00 93.00 173 ASN A CA 1
ATOM 1325 C C . ASN A 1 173 ? 14.547 0.436 13.045 1.00 93.00 173 ASN A C 1
ATOM 1327 O O . ASN A 1 173 ? 14.548 1.589 13.478 1.00 93.00 173 ASN A O 1
ATOM 1331 N N . LEU A 1 174 ? 15.373 0.039 12.073 1.00 94.44 174 LEU A N 1
ATOM 1332 C CA . LEU A 1 174 ? 16.295 0.957 11.410 1.00 94.44 174 LEU A CA 1
ATOM 1333 C C . LEU A 1 174 ? 15.528 2.002 10.591 1.00 94.44 174 LEU A C 1
ATOM 1335 O O . LEU A 1 174 ? 14.487 1.712 9.990 1.00 94.44 174 LEU A O 1
ATOM 1339 N N . SER A 1 175 ? 16.063 3.223 10.521 1.00 93.19 175 SER A N 1
ATOM 1340 C CA . SER A 1 175 ? 15.556 4.229 9.587 1.00 93.19 175 SER A CA 1
ATOM 1341 C C . SER A 1 175 ? 15.764 3.773 8.133 1.00 93.19 175 SER A C 1
ATOM 1343 O O . SER A 1 175 ? 16.579 2.895 7.848 1.00 93.19 175 SER A O 1
ATOM 1345 N N . ALA A 1 176 ? 15.051 4.380 7.179 1.00 89.81 176 ALA A N 1
ATOM 1346 C CA . ALA A 1 176 ? 15.209 4.034 5.762 1.00 89.81 176 ALA A CA 1
ATOM 1347 C C . ALA A 1 176 ? 16.646 4.250 5.245 1.00 89.81 176 ALA A C 1
ATOM 1349 O O . ALA A 1 176 ? 17.096 3.505 4.378 1.00 89.81 176 ALA A O 1
ATOM 1350 N N . GLU A 1 177 ? 17.358 5.242 5.783 1.00 92.44 177 GLU A N 1
ATOM 1351 C CA . GLU A 1 177 ? 18.760 5.519 5.453 1.00 92.44 177 GLU A CA 1
ATOM 1352 C C . GLU A 1 177 ? 19.679 4.438 6.030 1.00 92.44 177 GLU A C 1
ATOM 1354 O O . GLU A 1 177 ? 20.453 3.830 5.298 1.00 92.44 177 GLU A O 1
ATOM 1359 N N . GLN A 1 178 ? 19.509 4.114 7.313 1.00 95.19 178 GLN A N 1
ATOM 1360 C CA . GLN A 1 178 ? 20.297 3.089 8.004 1.00 95.19 178 GLN A CA 1
ATOM 1361 C C . GLN A 1 178 ? 20.104 1.705 7.384 1.00 95.19 178 GLN A C 1
ATOM 1363 O O . GLN A 1 178 ? 21.062 0.979 7.130 1.00 95.19 178 GLN A O 1
ATOM 1368 N N . ALA A 1 179 ? 18.855 1.346 7.085 1.00 95.81 179 ALA A N 1
ATOM 1369 C CA . ALA A 1 179 ? 18.537 0.107 6.396 1.00 95.81 179 ALA A CA 1
ATOM 1370 C C . ALA A 1 179 ? 19.122 0.083 4.976 1.00 95.81 179 ALA A C 1
ATOM 1372 O O . ALA A 1 179 ? 19.597 -0.962 4.540 1.00 95.81 179 ALA A O 1
ATOM 1373 N N . GLY A 1 180 ? 19.139 1.223 4.276 1.00 95.81 180 GLY A N 1
ATOM 1374 C CA . GLY A 1 180 ? 19.838 1.376 2.999 1.00 95.81 180 GLY A CA 1
ATOM 1375 C C . GLY A 1 180 ? 21.329 1.058 3.118 1.00 95.81 180 GLY A C 1
ATOM 1376 O O . GLY A 1 180 ? 21.823 0.214 2.375 1.00 95.81 180 GLY A O 1
ATOM 1377 N N . THR A 1 181 ? 22.013 1.647 4.103 1.00 96.56 181 THR A N 1
ATOM 1378 C CA . THR A 1 181 ? 23.432 1.383 4.402 1.00 96.56 181 THR A CA 1
ATOM 1379 C C . THR A 1 181 ? 23.696 -0.094 4.686 1.00 96.56 181 THR A C 1
ATOM 1381 O O . THR A 1 181 ? 24.614 -0.685 4.119 1.00 96.56 181 THR A O 1
ATOM 1384 N N . VAL A 1 182 ? 22.869 -0.721 5.529 1.00 97.62 182 VAL A N 1
ATOM 1385 C CA . VAL A 1 182 ? 23.022 -2.141 5.872 1.00 97.62 182 VAL A CA 1
ATOM 1386 C C . VAL A 1 182 ? 22.854 -3.032 4.645 1.00 97.62 182 VAL A C 1
ATOM 1388 O O . VAL A 1 182 ? 23.679 -3.913 4.411 1.00 97.62 182 VAL A O 1
ATOM 1391 N N . LEU A 1 183 ? 21.814 -2.798 3.841 1.00 97.31 183 LEU A N 1
ATOM 1392 C CA . LEU A 1 183 ? 21.566 -3.583 2.633 1.00 97.31 183 LEU A CA 1
ATOM 1393 C C . LEU A 1 183 ? 22.662 -3.391 1.591 1.00 97.31 183 LEU A C 1
ATOM 1395 O O . LEU A 1 183 ? 23.105 -4.373 1.003 1.00 97.31 183 LEU A O 1
ATOM 1399 N N . LYS A 1 184 ? 23.129 -2.155 1.400 1.00 97.38 184 LYS A N 1
ATOM 1400 C CA . LYS A 1 184 ? 24.233 -1.846 0.493 1.00 97.38 184 LYS A CA 1
ATOM 1401 C C . LYS A 1 184 ? 25.488 -2.619 0.877 1.00 97.38 184 LYS A C 1
ATOM 1403 O O . LYS A 1 184 ? 26.056 -3.324 0.046 1.00 97.38 184 LYS A O 1
ATOM 1408 N N . GLY A 1 185 ? 25.874 -2.562 2.152 1.00 97.25 185 GLY A N 1
ATOM 1409 C CA . GLY A 1 185 ? 27.002 -3.335 2.661 1.00 97.25 185 GLY A CA 1
ATOM 1410 C C . GLY A 1 185 ? 26.800 -4.839 2.489 1.00 97.25 185 GLY A C 1
ATOM 1411 O O . GLY A 1 185 ? 27.682 -5.513 1.961 1.00 97.25 185 GLY A O 1
ATOM 1412 N N . TYR A 1 186 ? 25.622 -5.361 2.843 1.00 96.69 186 TYR A N 1
ATOM 1413 C CA . TYR A 1 186 ? 25.291 -6.784 2.729 1.00 96.69 186 TYR A CA 1
ATOM 1414 C C . TYR A 1 186 ? 25.372 -7.303 1.283 1.00 96.69 186 TYR A C 1
ATOM 1416 O O . TYR A 1 186 ? 25.974 -8.347 1.035 1.00 96.69 186 TYR A O 1
ATOM 1424 N N . TYR A 1 187 ? 24.814 -6.568 0.317 1.00 96.81 187 TYR A N 1
ATOM 1425 C CA . TYR A 1 187 ? 24.833 -6.950 -1.097 1.00 96.81 187 TYR A CA 1
ATOM 1426 C C . TYR A 1 187 ? 26.135 -6.578 -1.817 1.00 96.81 187 TYR A C 1
ATOM 1428 O O . TYR A 1 187 ? 26.383 -7.108 -2.897 1.00 96.81 187 TYR A O 1
ATOM 1436 N N . SER A 1 188 ? 27.012 -5.754 -1.231 1.00 97.19 188 SER A N 1
ATOM 1437 C CA . SER A 1 188 ? 28.282 -5.329 -1.849 1.00 97.19 188 SER A CA 1
ATOM 1438 C C . SER A 1 188 ? 29.203 -6.487 -2.261 1.00 97.19 188 SER A C 1
ATOM 1440 O O . SER A 1 188 ? 30.022 -6.331 -3.166 1.00 97.19 188 SER A O 1
ATOM 1442 N N . VAL A 1 189 ? 29.084 -7.648 -1.612 1.00 95.81 189 VAL A N 1
ATOM 1443 C CA . VAL A 1 189 ? 29.910 -8.847 -1.842 1.00 95.81 189 VAL A CA 1
ATOM 1444 C C . VAL A 1 189 ? 29.230 -9.871 -2.767 1.00 95.81 189 VAL A C 1
ATOM 1446 O O . VAL A 1 189 ? 29.804 -10.918 -3.058 1.00 95.81 189 VAL A O 1
ATOM 1449 N N . TRP A 1 190 ? 28.012 -9.601 -3.248 1.00 94.62 190 TRP A N 1
ATOM 1450 C CA . TRP A 1 190 ? 27.156 -10.619 -3.869 1.00 94.62 190 TRP A CA 1
ATOM 1451 C C . TRP A 1 190 ? 27.786 -11.310 -5.086 1.00 94.62 190 TRP A C 1
ATOM 1453 O O . TRP A 1 190 ? 27.785 -12.535 -5.156 1.00 94.62 190 TRP A O 1
ATOM 1463 N N . ASN A 1 191 ? 28.436 -10.557 -5.978 1.00 93.19 191 ASN A N 1
ATOM 1464 C CA . ASN A 1 191 ? 29.122 -11.121 -7.151 1.00 93.19 191 ASN A CA 1
ATOM 1465 C C . ASN A 1 191 ? 30.238 -12.103 -6.755 1.00 93.19 191 ASN A C 1
ATOM 1467 O O . ASN A 1 191 ? 30.451 -13.120 -7.412 1.00 93.19 191 ASN A O 1
ATOM 1471 N N . ILE A 1 192 ? 30.949 -11.819 -5.656 1.00 95.06 192 ILE A N 1
ATOM 1472 C CA . ILE A 1 192 ? 31.992 -12.704 -5.124 1.00 95.06 192 ILE A CA 1
ATOM 1473 C C . ILE A 1 192 ? 31.353 -13.992 -4.592 1.00 95.06 192 ILE A C 1
ATOM 1475 O O . ILE A 1 192 ? 31.889 -15.078 -4.820 1.00 95.06 192 ILE A O 1
ATOM 1479 N N . LEU A 1 193 ? 30.210 -13.883 -3.909 1.00 93.88 193 LEU A N 1
ATOM 1480 C CA . LEU A 1 193 ? 29.471 -15.036 -3.395 1.00 93.88 193 LEU A CA 1
ATOM 1481 C C . LEU A 1 193 ? 28.930 -15.915 -4.525 1.00 93.88 193 LEU A C 1
ATOM 1483 O O . LEU A 1 193 ? 29.073 -17.131 -4.444 1.00 93.88 193 LEU A O 1
ATOM 1487 N N . GLU A 1 194 ? 28.367 -15.332 -5.584 1.00 90.81 194 GLU A N 1
ATOM 1488 C CA . GLU A 1 194 ? 27.870 -16.075 -6.751 1.00 90.81 194 GLU A CA 1
ATOM 1489 C C . GLU A 1 194 ? 28.993 -16.863 -7.433 1.00 90.81 194 GLU A C 1
ATOM 1491 O O . GLU A 1 194 ? 28.882 -18.079 -7.599 1.00 90.81 194 GLU A O 1
ATOM 1496 N N . VAL A 1 195 ? 30.120 -16.208 -7.738 1.00 93.00 195 VAL A N 1
ATOM 1497 C CA . VAL A 1 195 ? 31.286 -16.852 -8.373 1.00 93.00 195 VAL A CA 1
ATOM 1498 C C . VAL A 1 195 ? 31.843 -17.990 -7.515 1.00 93.00 195 VAL A C 1
ATOM 1500 O O . VAL A 1 195 ? 32.265 -19.020 -8.041 1.00 93.00 195 VAL A O 1
ATOM 1503 N N . ARG A 1 196 ? 31.841 -17.822 -6.188 1.00 94.00 196 ARG A N 1
ATOM 1504 C CA . ARG A 1 196 ? 32.339 -18.828 -5.240 1.00 94.00 196 ARG A CA 1
ATOM 1505 C C . ARG A 1 196 ? 31.289 -19.867 -4.836 1.00 94.00 196 ARG A C 1
ATOM 1507 O O . ARG A 1 196 ? 31.630 -20.770 -4.081 1.00 94.00 196 ARG A O 1
ATOM 1514 N N . GLN A 1 197 ? 30.049 -19.760 -5.322 1.00 91.31 197 GLN A N 1
ATOM 1515 C CA . GLN A 1 197 ? 28.915 -20.606 -4.920 1.00 91.31 197 GLN A CA 1
ATOM 1516 C C . GLN A 1 197 ? 28.651 -20.579 -3.401 1.00 91.31 197 GLN A C 1
ATOM 1518 O O . GLN A 1 197 ? 28.341 -21.595 -2.785 1.00 91.31 197 GLN A O 1
ATOM 1523 N N . LEU A 1 198 ? 28.792 -19.395 -2.801 1.00 90.88 198 LEU A N 1
ATOM 1524 C CA . LEU A 1 198 ? 28.612 -19.120 -1.371 1.00 90.88 198 LEU A CA 1
ATOM 1525 C C . LEU A 1 198 ? 27.394 -18.231 -1.079 1.00 90.88 198 LEU A C 1
ATOM 1527 O O . LEU A 1 198 ? 27.262 -17.723 0.034 1.00 90.88 198 LEU A O 1
ATOM 1531 N N . VAL A 1 199 ? 26.520 -18.000 -2.064 1.00 88.19 199 VAL A N 1
ATOM 1532 C CA . VAL A 1 199 ? 25.253 -17.292 -1.830 1.00 88.19 199 VAL A CA 1
ATOM 1533 C C . VAL A 1 199 ? 24.437 -18.093 -0.812 1.00 88.19 199 VAL A C 1
ATOM 1535 O O . VAL A 1 199 ? 24.254 -19.295 -1.020 1.00 88.19 199 VAL A O 1
ATOM 1538 N N . PRO A 1 200 ? 23.956 -17.472 0.281 1.00 84.31 200 PRO A N 1
ATOM 1539 C CA . PRO A 1 200 ? 23.166 -18.189 1.268 1.00 84.31 200 PRO A CA 1
ATOM 1540 C C . PRO A 1 200 ? 21.916 -18.824 0.666 1.00 84.31 200 PRO A C 1
ATOM 1542 O O . PRO A 1 200 ? 21.226 -18.212 -0.154 1.00 84.31 200 PRO A O 1
ATOM 1545 N N . GLU A 1 201 ? 21.586 -20.034 1.117 1.00 77.69 201 GLU A N 1
ATOM 1546 C CA . GLU A 1 201 ? 20.263 -20.595 0.864 1.00 77.69 201 GLU A CA 1
ATOM 1547 C C . GLU A 1 201 ? 19.235 -19.789 1.664 1.00 77.69 201 GLU A C 1
ATOM 1549 O O . GLU A 1 201 ? 19.321 -19.687 2.886 1.00 77.69 201 GLU A O 1
ATOM 1554 N N . VAL A 1 202 ? 18.260 -19.205 0.969 1.00 72.38 202 VAL A N 1
ATOM 1555 C CA . VAL A 1 202 ? 17.146 -18.494 1.598 1.00 72.38 202 VAL A CA 1
ATOM 1556 C C . VAL A 1 202 ? 15.942 -19.435 1.590 1.00 72.38 202 VAL A C 1
ATOM 1558 O O . VAL A 1 202 ? 15.514 -19.845 0.507 1.00 72.38 202 VAL A O 1
ATOM 1561 N N . PRO A 1 203 ? 15.382 -19.812 2.755 1.00 78.69 203 PRO A N 1
ATOM 1562 C CA . PRO A 1 203 ? 14.147 -20.579 2.790 1.00 78.69 203 PRO A CA 1
ATOM 1563 C C . PRO A 1 203 ? 13.030 -19.824 2.064 1.00 78.69 203 PRO A C 1
ATOM 1565 O O . PRO A 1 203 ? 12.918 -18.601 2.188 1.00 78.69 203 PRO A O 1
ATOM 1568 N N . ALA A 1 204 ? 12.208 -20.555 1.307 1.00 85.44 204 ALA A N 1
ATOM 1569 C CA . ALA A 1 204 ? 11.106 -19.968 0.554 1.00 85.44 204 ALA A CA 1
ATOM 1570 C C . ALA A 1 204 ? 10.160 -19.210 1.508 1.00 85.44 204 ALA A C 1
ATOM 1572 O O . ALA A 1 204 ? 9.578 -19.847 2.388 1.00 85.44 204 ALA A O 1
ATOM 1573 N N . PRO A 1 205 ? 9.972 -17.887 1.340 1.00 93.88 205 PRO A N 1
ATOM 1574 C CA . PRO A 1 205 ? 9.134 -17.105 2.243 1.00 93.88 205 PRO A CA 1
ATOM 1575 C C . PRO A 1 205 ? 7.694 -17.622 2.313 1.00 93.88 205 PRO A C 1
ATOM 1577 O O . PRO A 1 205 ? 7.158 -18.164 1.337 1.00 93.88 205 PRO A O 1
ATOM 1580 N N . ALA A 1 206 ? 7.032 -17.396 3.450 1.00 95.31 206 ALA A N 1
ATOM 1581 C CA . ALA A 1 206 ? 5.684 -17.904 3.707 1.00 95.31 206 ALA A CA 1
ATOM 1582 C C . ALA A 1 206 ? 4.672 -17.450 2.652 1.00 95.31 206 ALA A C 1
ATOM 1584 O O . ALA A 1 206 ? 3.826 -18.225 2.213 1.00 95.31 206 ALA A O 1
ATOM 1585 N N . ILE A 1 207 ? 4.791 -16.203 2.194 1.00 96.19 207 ILE A N 1
ATOM 1586 C CA . ILE A 1 207 ? 3.871 -15.617 1.219 1.00 96.19 207 ILE A CA 1
ATOM 1587 C C . ILE A 1 207 ? 3.872 -16.350 -0.138 1.00 96.19 207 ILE A C 1
ATOM 1589 O O . ILE A 1 207 ? 2.880 -16.307 -0.859 1.00 96.19 207 ILE A O 1
ATOM 1593 N N . PHE A 1 208 ? 4.962 -17.041 -0.488 1.00 94.69 208 PHE A N 1
ATOM 1594 C CA . PHE A 1 208 ? 5.090 -17.789 -1.745 1.00 94.69 208 PHE A CA 1
ATOM 1595 C C . PHE A 1 208 ? 4.798 -19.290 -1.599 1.00 94.69 208 PHE A C 1
ATOM 1597 O O . PHE A 1 208 ? 4.795 -20.009 -2.602 1.00 94.69 208 PHE A O 1
ATOM 1604 N N . SER A 1 209 ? 4.596 -19.774 -0.371 1.00 91.62 209 SER A N 1
ATOM 1605 C CA . SER A 1 209 ? 4.421 -21.197 -0.053 1.00 91.62 209 SER A CA 1
ATOM 1606 C C . SER A 1 209 ? 3.091 -21.518 0.641 1.00 91.62 209 SER A C 1
ATOM 1608 O O . SER A 1 209 ? 2.639 -22.661 0.579 1.00 91.62 209 SER A O 1
ATOM 1610 N N . ASP A 1 210 ? 2.434 -20.533 1.257 1.00 94.38 210 ASP A N 1
ATOM 1611 C CA . ASP A 1 210 ? 1.155 -20.712 1.940 1.00 94.38 210 ASP A CA 1
ATOM 1612 C C . ASP A 1 210 ? -0.001 -21.008 0.967 1.00 94.38 210 ASP A C 1
ATOM 1614 O O . ASP A 1 210 ? -0.292 -20.251 0.043 1.00 94.38 210 ASP A O 1
ATOM 1618 N N . SER A 1 211 ? -0.724 -22.098 1.230 1.00 91.62 211 SER A N 1
ATOM 1619 C CA . SER A 1 211 ? -1.834 -22.573 0.387 1.00 91.62 211 SER A CA 1
ATOM 1620 C C . SER A 1 211 ? -3.064 -21.656 0.355 1.00 91.62 211 SER A C 1
ATOM 1622 O O . SER A 1 211 ? -3.874 -21.751 -0.568 1.00 91.62 211 SER A O 1
ATOM 1624 N N . ASN A 1 212 ? -3.224 -20.769 1.344 1.00 92.75 212 ASN A N 1
ATOM 1625 C CA . ASN A 1 212 ? -4.333 -19.814 1.404 1.00 92.75 212 ASN A CA 1
ATOM 1626 C C . ASN A 1 212 ? -3.978 -18.470 0.756 1.00 92.75 212 ASN A C 1
ATOM 1628 O O . ASN A 1 212 ? -4.830 -17.580 0.647 1.00 92.75 212 ASN A O 1
ATOM 1632 N N . THR A 1 213 ? -2.733 -18.316 0.310 1.00 95.69 213 THR A N 1
ATOM 1633 C CA . THR A 1 213 ? -2.234 -17.094 -0.294 1.00 95.69 213 THR A CA 1
ATOM 1634 C C . THR A 1 213 ? -2.373 -17.156 -1.809 1.00 95.69 213 THR A C 1
ATOM 1636 O O . THR A 1 213 ? -1.944 -18.101 -2.463 1.00 95.69 213 THR A O 1
ATOM 1639 N N . ARG A 1 214 ? -3.003 -16.125 -2.380 1.00 96.94 214 ARG A N 1
ATOM 1640 C CA . ARG A 1 214 ? -3.130 -15.930 -3.828 1.00 96.94 214 ARG A CA 1
ATOM 1641 C C . ARG A 1 214 ? -2.539 -14.580 -4.180 1.00 96.94 214 ARG A C 1
ATOM 1643 O O . ARG A 1 214 ? -2.985 -13.565 -3.634 1.00 96.94 214 ARG A O 1
ATOM 1650 N N . LEU A 1 215 ? -1.534 -14.575 -5.049 1.00 98.12 215 LEU A N 1
ATOM 1651 C CA . LEU A 1 215 ? -0.747 -13.384 -5.355 1.00 98.12 215 LEU A CA 1
ATOM 1652 C C . LEU A 1 215 ? -1.154 -12.772 -6.688 1.00 98.12 215 LEU A C 1
ATOM 1654 O O . LEU A 1 215 ? -1.246 -13.461 -7.705 1.00 98.12 215 LEU A O 1
ATOM 1658 N N . ALA A 1 216 ? -1.319 -11.451 -6.686 1.00 98.31 216 ALA A N 1
ATOM 1659 C CA . ALA A 1 216 ? -1.378 -10.649 -7.897 1.00 98.31 216 ALA A CA 1
ATOM 1660 C C . ALA A 1 216 ? -0.133 -9.768 -8.027 1.00 98.31 216 ALA A C 1
ATOM 1662 O O . ALA A 1 216 ? 0.252 -9.103 -7.067 1.00 98.31 216 ALA A O 1
ATOM 1663 N N . ALA A 1 217 ? 0.469 -9.725 -9.213 1.00 98.25 217 ALA A N 1
ATOM 1664 C CA . ALA A 1 217 ? 1.495 -8.740 -9.540 1.00 98.25 217 ALA A CA 1
ATOM 1665 C C . ALA A 1 217 ? 0.815 -7.474 -10.074 1.00 98.25 217 ALA A C 1
ATOM 1667 O O . ALA A 1 217 ? -0.047 -7.560 -10.948 1.00 98.25 217 ALA A O 1
ATOM 1668 N N . MET A 1 218 ? 1.178 -6.303 -9.554 1.00 97.12 218 MET A N 1
ATOM 1669 C CA . MET A 1 218 ? 0.599 -5.026 -9.964 1.00 97.12 218 MET A CA 1
ATOM 1670 C C . MET A 1 218 ? 1.670 -4.066 -10.470 1.00 97.12 218 MET A C 1
ATOM 1672 O O . MET A 1 218 ? 2.651 -3.791 -9.782 1.00 97.12 218 MET A O 1
ATOM 1676 N N . PHE A 1 219 ? 1.415 -3.500 -11.649 1.00 95.38 219 PHE A N 1
ATOM 1677 C CA . PHE A 1 219 ? 2.276 -2.513 -12.295 1.00 95.38 219 PHE A CA 1
ATOM 1678 C C . PHE A 1 219 ? 1.491 -1.223 -12.559 1.00 95.38 219 PHE A C 1
ATOM 1680 O O . PHE A 1 219 ? 0.576 -1.168 -13.384 1.00 95.38 219 PHE A O 1
ATOM 1687 N N . GLY A 1 220 ? 1.809 -0.171 -11.814 1.00 87.44 220 GLY A N 1
ATOM 1688 C CA . GLY A 1 220 ? 1.160 1.130 -11.934 1.00 87.44 220 GLY A CA 1
ATOM 1689 C C . GLY A 1 220 ? 1.682 1.974 -13.095 1.00 87.44 2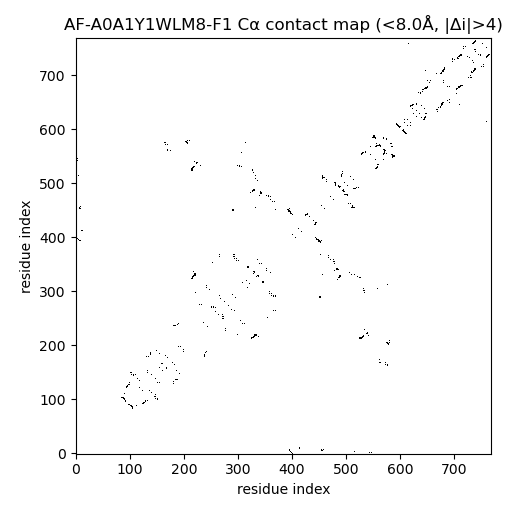20 GLY A C 1
ATOM 1690 O O . GLY A 1 220 ? 2.711 1.690 -13.704 1.00 87.44 220 GLY A O 1
ATOM 1691 N N . SER A 1 221 ? 0.960 3.059 -13.374 1.00 74.50 221 SER A N 1
ATOM 1692 C CA . SER A 1 221 ? 1.422 4.147 -14.249 1.00 74.50 221 SER A CA 1
ATOM 1693 C C . SER A 1 221 ? 1.909 5.332 -13.408 1.00 74.50 221 SER A C 1
ATOM 1695 O O . SER A 1 221 ? 2.073 5.219 -12.193 1.00 74.50 221 SER A O 1
ATOM 1697 N N . ILE A 1 222 ? 2.122 6.482 -14.045 1.00 65.19 222 ILE A N 1
ATOM 1698 C CA . ILE A 1 222 ? 2.520 7.743 -13.417 1.00 65.19 222 ILE A CA 1
ATOM 1699 C C . ILE A 1 222 ? 1.488 8.134 -12.356 1.00 65.19 222 ILE A C 1
ATOM 1701 O O . ILE A 1 222 ? 0.432 8.698 -12.635 1.00 65.19 222 ILE A O 1
ATOM 1705 N N . GLY A 1 223 ? 1.812 7.822 -11.107 1.00 51.44 223 GLY A N 1
ATOM 1706 C CA . GLY A 1 223 ? 1.077 8.238 -9.927 1.00 51.44 223 GLY A CA 1
ATOM 1707 C C . GLY A 1 223 ? 1.968 9.144 -9.102 1.00 51.44 223 GLY A C 1
ATOM 1708 O O . GLY A 1 223 ? 2.658 8.649 -8.225 1.00 51.44 223 GLY A O 1
ATOM 1709 N N . GLY A 1 224 ? 1.957 10.445 -9.412 1.00 53.91 224 GLY A N 1
ATOM 1710 C CA . GLY A 1 224 ? 2.572 11.523 -8.628 1.00 53.91 224 GLY A CA 1
ATOM 1711 C C . GLY A 1 224 ? 3.864 11.161 -7.887 1.00 53.91 224 GLY A C 1
ATOM 1712 O O . GLY A 1 224 ? 3.810 10.830 -6.705 1.00 53.91 224 GLY A O 1
ATOM 1713 N N . ALA A 1 225 ? 5.010 11.310 -8.552 1.00 45.03 225 ALA A N 1
ATOM 1714 C CA . ALA A 1 225 ? 6.312 11.324 -7.899 1.00 45.03 225 ALA A CA 1
ATOM 1715 C C . ALA A 1 225 ? 7.178 12.461 -8.452 1.00 45.03 225 ALA A C 1
ATOM 1717 O O . ALA A 1 225 ? 7.322 12.627 -9.665 1.00 45.03 225 ALA A O 1
ATOM 1718 N N . ASN A 1 226 ? 7.764 13.213 -7.521 1.00 52.09 226 ASN A N 1
ATOM 1719 C CA . ASN A 1 226 ? 9.058 13.843 -7.721 1.00 52.09 226 ASN A CA 1
ATOM 1720 C C . ASN A 1 226 ? 10.102 12.725 -7.929 1.00 52.09 226 ASN A C 1
ATOM 1722 O O . ASN A 1 226 ? 10.041 11.707 -7.245 1.00 52.09 226 ASN A O 1
ATOM 1726 N N . SER A 1 227 ? 10.988 12.933 -8.908 1.00 66.88 227 SER A N 1
ATOM 1727 C CA . SER A 1 227 ? 12.179 12.150 -9.278 1.00 66.88 227 SER A CA 1
ATOM 1728 C C . SER A 1 227 ? 12.082 10.613 -9.176 1.00 66.88 227 SER A C 1
ATOM 1730 O O . SER A 1 227 ? 12.642 9.986 -8.285 1.00 66.88 227 SER A O 1
ATOM 1732 N N . TYR A 1 228 ? 11.455 9.966 -10.167 1.00 81.56 228 TYR A N 1
ATOM 1733 C CA . TYR A 1 228 ? 11.624 8.518 -10.408 1.00 81.56 228 TYR A CA 1
ATOM 1734 C C . TYR A 1 228 ? 13.107 8.112 -10.579 1.00 81.56 228 TYR A C 1
ATOM 1736 O O . TYR A 1 228 ? 13.464 6.955 -10.370 1.00 81.56 228 TYR A O 1
ATOM 1744 N N . LEU A 1 229 ? 13.973 9.065 -10.951 1.00 86.50 229 LEU A N 1
ATOM 1745 C CA . LEU A 1 229 ? 15.419 8.871 -11.023 1.00 86.50 229 LEU A CA 1
ATOM 1746 C C . LEU A 1 229 ? 16.036 8.623 -9.651 1.00 86.50 229 LEU A C 1
ATOM 1748 O O . LEU A 1 229 ? 16.930 7.791 -9.566 1.00 86.50 229 LEU A O 1
ATOM 1752 N N . ASP A 1 230 ? 15.542 9.269 -8.591 1.00 87.69 230 ASP A N 1
ATOM 1753 C CA . ASP A 1 230 ? 16.059 9.057 -7.233 1.00 87.69 230 ASP A CA 1
ATOM 1754 C C . ASP A 1 230 ? 15.875 7.597 -6.815 1.00 87.69 230 ASP A C 1
ATOM 1756 O O . ASP A 1 230 ? 16.740 7.010 -6.174 1.00 87.69 230 ASP A O 1
ATOM 1760 N N . GLU A 1 231 ? 14.762 6.980 -7.211 1.00 90.06 231 GLU A N 1
ATOM 1761 C CA . GLU A 1 231 ? 14.513 5.570 -6.931 1.00 90.06 231 GLU A CA 1
ATOM 1762 C C . GLU A 1 231 ? 15.398 4.639 -7.758 1.00 90.06 231 GLU A C 1
ATOM 1764 O O . GLU A 1 231 ? 15.932 3.674 -7.214 1.00 90.06 231 GLU A O 1
ATOM 1769 N N . ALA A 1 232 ? 15.589 4.929 -9.047 1.00 92.38 232 ALA A N 1
ATOM 1770 C CA . ALA A 1 232 ? 16.517 4.171 -9.883 1.00 92.38 232 ALA A CA 1
ATOM 1771 C C . ALA A 1 232 ? 17.959 4.264 -9.350 1.00 92.38 232 ALA A C 1
ATOM 1773 O O . ALA A 1 232 ? 18.647 3.248 -9.251 1.00 92.38 232 ALA A O 1
ATOM 1774 N N . ALA A 1 233 ? 18.390 5.469 -8.966 1.00 92.50 233 ALA A N 1
ATOM 1775 C CA . ALA A 1 233 ? 19.701 5.730 -8.385 1.00 92.50 233 ALA A CA 1
ATOM 1776 C C . ALA A 1 233 ? 19.862 4.996 -7.053 1.00 92.50 233 ALA A C 1
ATOM 1778 O O . ALA A 1 233 ? 20.855 4.306 -6.853 1.00 92.50 233 ALA A O 1
ATOM 1779 N N . TRP A 1 234 ? 18.857 5.065 -6.178 1.00 92.69 234 TRP A N 1
ATOM 1780 C CA . TRP A 1 234 ? 18.864 4.351 -4.905 1.00 92.69 234 TRP A CA 1
ATOM 1781 C C . TRP A 1 234 ? 18.915 2.827 -5.083 1.00 92.69 234 TRP A C 1
ATOM 1783 O O . TRP A 1 234 ? 19.670 2.150 -4.388 1.00 92.69 234 TRP A O 1
ATOM 1793 N N . LEU A 1 235 ? 18.149 2.269 -6.029 1.00 95.06 235 LEU A N 1
ATOM 1794 C CA . LEU A 1 235 ? 18.194 0.837 -6.331 1.00 95.06 235 LEU A CA 1
ATOM 1795 C C . LEU A 1 235 ? 19.589 0.405 -6.799 1.00 95.06 235 LEU A C 1
ATOM 1797 O O . LEU A 1 235 ? 20.074 -0.627 -6.344 1.00 95.06 235 LEU A O 1
ATOM 1801 N N . LEU A 1 236 ? 20.235 1.179 -7.675 1.00 94.75 236 LEU A N 1
ATOM 1802 C CA . LEU A 1 236 ? 21.603 0.899 -8.119 1.00 94.75 236 LEU A CA 1
ATOM 1803 C C . LEU A 1 236 ? 22.644 1.089 -7.016 1.00 94.75 236 LEU A C 1
ATOM 1805 O O . LEU A 1 236 ? 23.594 0.317 -6.961 1.00 94.75 236 LEU A O 1
ATOM 1809 N N . ASP A 1 237 ? 22.478 2.081 -6.146 1.00 94.50 237 ASP A N 1
ATOM 1810 C CA . ASP A 1 237 ? 23.394 2.306 -5.027 1.00 94.50 237 ASP A CA 1
ATOM 1811 C C . ASP A 1 237 ? 23.349 1.139 -4.029 1.00 94.50 237 ASP A C 1
ATOM 1813 O O . ASP A 1 237 ? 24.392 0.637 -3.615 1.00 94.50 237 ASP A O 1
ATOM 1817 N N . VAL A 1 238 ? 22.149 0.647 -3.698 1.00 95.81 238 VAL A N 1
ATOM 1818 C CA . VAL A 1 238 ? 21.960 -0.432 -2.713 1.00 95.81 238 VAL A CA 1
ATOM 1819 C C . VAL A 1 238 ? 22.178 -1.825 -3.308 1.00 95.81 238 VAL A C 1
ATOM 1821 O O . VAL A 1 238 ? 22.826 -2.665 -2.690 1.00 95.81 238 VAL A O 1
ATOM 1824 N N . TYR A 1 239 ? 21.642 -2.096 -4.498 1.00 97.31 239 TYR A N 1
ATOM 1825 C CA . TYR A 1 239 ? 21.663 -3.423 -5.128 1.00 97.31 239 TYR A CA 1
ATOM 1826 C C . TYR A 1 239 ? 22.569 -3.466 -6.361 1.00 97.31 239 TYR A C 1
ATOM 1828 O O . TYR A 1 239 ? 22.363 -4.298 -7.246 1.00 97.31 239 TYR A O 1
ATOM 1836 N N . GLY A 1 240 ? 23.570 -2.585 -6.440 1.00 95.81 240 GLY A N 1
ATOM 1837 C CA . GLY A 1 240 ? 24.476 -2.458 -7.584 1.00 95.81 240 GLY A CA 1
ATOM 1838 C C . GLY A 1 240 ? 25.000 -3.794 -8.113 1.00 95.81 240 GLY A C 1
ATOM 1839 O O . GLY A 1 240 ? 24.828 -4.053 -9.306 1.00 95.81 240 GLY A O 1
ATOM 1840 N N . PRO A 1 241 ? 25.544 -4.689 -7.268 1.00 95.75 241 PRO A N 1
ATOM 1841 C CA . PRO A 1 241 ? 26.002 -6.010 -7.704 1.00 95.75 241 PRO A CA 1
ATOM 1842 C C . PRO A 1 241 ? 24.916 -6.863 -8.381 1.00 95.75 241 PRO A C 1
ATOM 1844 O O . PRO A 1 241 ? 25.202 -7.565 -9.342 1.00 95.75 241 PRO A O 1
ATOM 1847 N N . LEU A 1 242 ? 23.653 -6.741 -7.961 1.00 95.56 242 LEU A N 1
ATOM 1848 C CA . LEU A 1 242 ? 22.527 -7.472 -8.558 1.00 95.56 242 LEU A CA 1
ATOM 1849 C C . LEU A 1 242 ? 22.042 -6.858 -9.880 1.00 95.56 242 LEU A C 1
ATOM 1851 O O . LEU A 1 242 ? 21.539 -7.582 -10.742 1.00 95.56 242 LEU A O 1
ATOM 1855 N N . LEU A 1 243 ? 22.135 -5.529 -10.007 1.00 96.75 243 LEU A N 1
ATOM 1856 C CA . LEU A 1 243 ? 21.439 -4.740 -11.029 1.00 96.75 243 LEU A CA 1
ATOM 1857 C C . LEU A 1 243 ? 22.327 -4.180 -12.141 1.00 96.75 243 LEU A C 1
ATOM 1859 O O . LEU A 1 243 ? 21.803 -3.880 -13.212 1.00 96.75 243 LEU A O 1
ATOM 1863 N N . SER A 1 244 ? 23.629 -3.997 -11.909 1.00 95.56 244 SER A N 1
ATOM 1864 C CA . SER A 1 244 ? 24.488 -3.206 -12.805 1.00 95.56 244 SER A CA 1
ATOM 1865 C C . SER A 1 244 ? 24.499 -3.741 -14.235 1.00 95.56 244 SER A C 1
ATOM 1867 O O . SER A 1 244 ? 24.300 -2.966 -15.168 1.00 95.56 244 SER A O 1
ATOM 1869 N N . ASP A 1 245 ? 24.632 -5.057 -14.415 1.00 95.50 245 ASP A N 1
ATOM 1870 C CA . ASP A 1 245 ? 24.648 -5.679 -15.745 1.00 95.50 245 ASP A CA 1
ATOM 1871 C C . ASP A 1 245 ? 23.301 -5.531 -16.459 1.00 95.50 245 ASP A C 1
ATOM 1873 O O . ASP A 1 245 ? 23.244 -5.203 -17.645 1.00 95.50 245 ASP A O 1
ATOM 1877 N N . PHE A 1 246 ? 22.201 -5.718 -15.725 1.00 97.62 246 PHE A N 1
ATOM 1878 C CA . PHE A 1 246 ? 20.851 -5.536 -16.252 1.00 97.62 246 PHE A CA 1
ATOM 1879 C C . PHE A 1 246 ? 20.613 -4.088 -16.695 1.00 97.62 246 PHE A C 1
ATOM 1881 O O . PHE A 1 246 ? 20.163 -3.843 -17.815 1.00 97.62 246 PHE A O 1
ATOM 1888 N N . VAL A 1 247 ? 20.954 -3.112 -15.850 1.00 97.19 247 VAL A N 1
ATOM 1889 C CA . VAL A 1 247 ? 20.758 -1.693 -16.169 1.00 97.19 247 VAL A CA 1
ATOM 1890 C C . VAL A 1 247 ? 21.687 -1.243 -17.293 1.00 97.19 247 VAL A C 1
ATOM 1892 O O . VAL A 1 247 ? 21.234 -0.530 -18.187 1.00 97.19 247 VAL A O 1
ATOM 1895 N N . ALA A 1 248 ? 22.948 -1.678 -17.311 1.00 97.38 248 ALA A N 1
ATOM 1896 C CA . ALA A 1 248 ? 23.875 -1.376 -18.399 1.00 97.38 248 ALA A CA 1
ATOM 1897 C C . ALA A 1 248 ? 23.357 -1.918 -19.741 1.00 97.38 248 ALA A C 1
ATOM 1899 O O . ALA A 1 248 ? 23.364 -1.197 -20.744 1.00 97.38 248 ALA A O 1
ATOM 1900 N N . HIS A 1 249 ? 22.838 -3.149 -19.750 1.00 98.06 249 HIS A N 1
ATOM 1901 C CA . HIS A 1 249 ? 22.231 -3.769 -20.927 1.00 98.06 249 HIS A CA 1
ATOM 1902 C C . HIS A 1 249 ? 21.007 -2.985 -21.420 1.00 98.06 249 HIS A C 1
ATOM 1904 O O . HIS A 1 249 ? 20.981 -2.539 -22.571 1.00 98.06 249 HIS A O 1
ATOM 1910 N N . MET A 1 250 ? 20.027 -2.743 -20.542 1.00 98.06 250 MET A N 1
ATOM 1911 C CA . MET A 1 250 ? 18.781 -2.048 -20.896 1.00 98.06 250 MET A CA 1
ATOM 1912 C C . MET A 1 250 ? 19.013 -0.580 -21.267 1.00 98.06 250 MET A C 1
ATOM 1914 O O . MET A 1 250 ? 18.421 -0.079 -22.223 1.00 98.06 250 MET A O 1
ATOM 1918 N N . SER A 1 251 ? 19.915 0.113 -20.570 1.00 96.69 251 SER A N 1
ATOM 1919 C CA . SER A 1 251 ? 20.305 1.484 -20.906 1.00 96.69 251 SER A CA 1
ATOM 1920 C C . SER A 1 251 ? 21.032 1.542 -22.246 1.00 96.69 251 SER A C 1
ATOM 1922 O O . SER A 1 251 ? 20.745 2.415 -23.061 1.00 96.69 251 SER A O 1
ATOM 1924 N N . GLY A 1 252 ? 21.960 0.618 -22.510 1.00 97.44 252 GLY A N 1
ATOM 1925 C CA . GLY A 1 252 ? 22.648 0.539 -23.797 1.00 97.44 252 GLY A CA 1
ATOM 1926 C C . GLY A 1 252 ? 21.671 0.285 -24.946 1.00 97.44 252 GLY A C 1
ATOM 1927 O O . GLY A 1 252 ? 21.788 0.898 -26.008 1.00 97.44 252 GLY A O 1
ATOM 1928 N N . PHE A 1 253 ? 20.675 -0.573 -24.721 1.00 97.19 253 PHE A N 1
ATOM 1929 C CA . PHE A 1 253 ? 19.574 -0.803 -25.650 1.00 97.19 253 PHE A CA 1
ATOM 1930 C C . PHE A 1 253 ? 18.748 0.470 -25.900 1.00 97.19 253 PHE A C 1
ATOM 1932 O O . PHE A 1 253 ? 18.643 0.912 -27.046 1.00 97.19 253 PHE A O 1
ATOM 1939 N N . LEU A 1 254 ? 18.232 1.113 -24.848 1.00 96.75 254 LEU A N 1
ATOM 1940 C CA . LEU A 1 254 ? 17.418 2.331 -24.953 1.00 96.75 254 LEU A CA 1
ATOM 1941 C C . LEU A 1 254 ? 18.179 3.497 -25.595 1.00 96.75 254 LEU A C 1
ATOM 1943 O O . LEU A 1 254 ? 17.614 4.227 -26.412 1.00 96.75 254 LEU A O 1
ATOM 1947 N N . LYS A 1 255 ? 19.475 3.645 -25.304 1.00 96.44 255 LYS A N 1
ATOM 1948 C CA . LYS A 1 255 ? 20.350 4.632 -25.948 1.00 96.44 255 LYS A CA 1
ATOM 1949 C C . LYS A 1 255 ? 20.455 4.397 -27.456 1.00 96.44 255 LYS A C 1
ATOM 1951 O O . LYS A 1 255 ? 20.354 5.353 -28.224 1.00 96.44 255 LYS A O 1
ATOM 1956 N N . ARG A 1 256 ? 20.601 3.140 -27.901 1.00 96.00 256 ARG A N 1
ATOM 1957 C CA . ARG A 1 256 ? 20.606 2.795 -29.337 1.00 96.00 256 ARG A CA 1
ATOM 1958 C C . ARG A 1 256 ? 19.256 3.078 -29.993 1.00 96.00 256 ARG A C 1
ATOM 1960 O O . ARG A 1 256 ? 19.229 3.720 -31.035 1.00 96.00 256 ARG A O 1
ATOM 1967 N N . VAL A 1 257 ? 18.153 2.645 -29.378 1.00 94.50 257 VAL A N 1
ATOM 1968 C CA . VAL A 1 257 ? 16.799 2.830 -29.934 1.00 94.50 257 VAL A CA 1
ATOM 1969 C C . VAL A 1 257 ? 16.425 4.310 -30.015 1.00 94.50 257 VAL A C 1
ATOM 1971 O O . VAL A 1 257 ? 15.954 4.762 -31.052 1.00 94.50 257 VAL A O 1
ATOM 1974 N N . SER A 1 258 ? 16.693 5.093 -28.967 1.00 95.12 258 SER A N 1
ATOM 1975 C CA . SER A 1 258 ? 16.436 6.543 -28.964 1.00 95.12 258 SER A CA 1
ATOM 1976 C C . SER A 1 258 ? 17.309 7.328 -29.949 1.00 95.12 258 SER A C 1
ATOM 1978 O O . SER A 1 258 ? 16.930 8.428 -30.338 1.00 95.12 258 SER A O 1
ATOM 1980 N N . SER A 1 259 ? 18.441 6.767 -30.385 1.00 94.69 259 SER A N 1
ATOM 1981 C CA . SER A 1 259 ? 19.317 7.369 -31.401 1.00 94.69 259 SER A CA 1
ATOM 1982 C C . SER A 1 259 ? 18.950 6.984 -32.841 1.00 94.69 259 SER A C 1
ATOM 1984 O O . SER A 1 259 ? 19.493 7.569 -33.776 1.00 94.69 259 SER A O 1
ATOM 1986 N N . ASP A 1 260 ? 18.057 6.009 -33.052 1.00 93.69 260 ASP A N 1
ATOM 1987 C CA . ASP A 1 260 ? 17.574 5.646 -34.391 1.00 93.69 260 ASP A CA 1
ATOM 1988 C C . ASP A 1 260 ? 16.890 6.873 -35.034 1.00 93.69 260 ASP A C 1
ATOM 1990 O O . ASP A 1 260 ? 16.068 7.515 -34.372 1.00 93.69 260 ASP A O 1
ATOM 1994 N N . PRO A 1 261 ? 17.179 7.214 -36.307 1.00 92.88 261 PRO A N 1
ATOM 1995 C CA . PRO A 1 261 ? 16.611 8.385 -36.983 1.00 92.88 261 PRO A CA 1
ATOM 1996 C C . PRO A 1 261 ? 15.080 8.503 -36.920 1.00 92.88 261 PRO A C 1
ATOM 1998 O O . PRO A 1 261 ? 14.546 9.614 -36.987 1.00 92.88 261 PRO A O 1
ATOM 2001 N N . MET A 1 262 ? 14.369 7.376 -36.799 1.00 90.38 262 MET A N 1
ATOM 2002 C CA . MET A 1 262 ? 12.918 7.352 -36.619 1.00 90.38 262 MET A CA 1
ATOM 2003 C C . MET A 1 262 ? 12.495 7.941 -35.266 1.00 90.38 262 MET A C 1
ATOM 2005 O O . MET A 1 262 ? 11.531 8.704 -35.215 1.00 90.38 262 MET A O 1
ATOM 2009 N N . PHE A 1 263 ? 13.214 7.617 -34.187 1.00 93.81 263 PHE A N 1
ATOM 2010 C CA . PHE A 1 263 ? 12.855 7.998 -32.816 1.00 93.81 263 PHE A CA 1
ATOM 2011 C C . PHE A 1 263 ? 13.602 9.241 -32.315 1.00 93.81 263 PHE A C 1
ATOM 2013 O O . PHE A 1 263 ? 13.053 9.992 -31.510 1.00 93.81 263 PHE A O 1
ATOM 2020 N N . ALA A 1 264 ? 14.801 9.515 -32.835 1.00 93.75 264 ALA A N 1
ATOM 2021 C CA . ALA A 1 264 ? 15.673 10.613 -32.411 1.00 93.75 264 ALA A CA 1
ATOM 2022 C C . ALA A 1 264 ? 14.997 11.994 -32.452 1.00 93.75 264 ALA A C 1
ATOM 2024 O O . ALA A 1 264 ? 15.340 12.878 -31.675 1.00 93.75 264 ALA A O 1
ATOM 2025 N N . LYS A 1 265 ? 13.984 12.177 -33.310 1.00 90.88 265 LYS A N 1
ATOM 2026 C CA . LYS A 1 265 ? 13.215 13.428 -33.429 1.00 90.88 265 LYS A CA 1
ATOM 2027 C C . LYS A 1 265 ? 12.455 13.817 -32.157 1.00 90.88 265 LYS A C 1
ATOM 2029 O O . LYS A 1 265 ? 12.124 14.986 -31.998 1.00 90.88 265 LYS A O 1
ATOM 2034 N N . ALA A 1 266 ? 12.150 12.860 -31.281 1.00 89.12 266 ALA A N 1
ATOM 2035 C CA . ALA A 1 266 ? 11.435 13.107 -30.029 1.00 89.12 266 ALA A CA 1
ATOM 2036 C C . ALA A 1 266 ? 12.365 13.366 -28.830 1.00 89.12 266 ALA A C 1
ATOM 2038 O O . ALA A 1 266 ? 11.879 13.591 -27.722 1.00 89.12 266 ALA A O 1
ATOM 2039 N N . TYR A 1 267 ? 13.685 13.338 -29.037 1.00 91.75 267 TYR A N 1
ATOM 2040 C CA . TYR A 1 267 ? 14.678 13.393 -27.972 1.00 91.75 267 TYR A CA 1
ATOM 2041 C C . TYR A 1 267 ? 15.647 14.560 -28.175 1.00 91.75 267 TYR A C 1
ATOM 2043 O O . TYR A 1 267 ? 16.233 14.722 -29.242 1.00 91.75 267 TYR A O 1
ATOM 2051 N N . SER A 1 268 ? 15.862 15.364 -27.129 1.00 89.00 268 SER A N 1
ATOM 2052 C CA . SER A 1 268 ? 16.929 16.376 -27.129 1.00 89.00 268 SER A CA 1
ATOM 2053 C C . SER A 1 268 ? 18.306 15.754 -26.899 1.00 89.00 268 SER A C 1
ATOM 2055 O O . SER A 1 268 ? 19.317 16.305 -27.325 1.00 89.00 268 SER A O 1
ATOM 2057 N N . CYS A 1 269 ? 18.350 14.612 -26.212 1.00 91.50 269 CYS A N 1
ATOM 2058 C CA . CYS A 1 269 ? 19.543 13.796 -26.020 1.00 91.50 269 CYS A CA 1
ATOM 2059 C C . CYS A 1 269 ? 19.159 12.307 -25.926 1.00 91.50 269 CYS A C 1
ATOM 2061 O O . CYS A 1 269 ? 18.075 11.994 -25.435 1.00 91.50 269 CYS A O 1
ATOM 2063 N N . PRO A 1 270 ? 20.014 11.370 -26.367 1.00 92.00 270 PRO A N 1
ATOM 2064 C CA . PRO A 1 270 ? 19.729 9.940 -26.239 1.00 92.00 270 PRO A CA 1
ATOM 2065 C C . PRO A 1 270 ? 19.426 9.521 -24.794 1.00 92.00 270 PRO A C 1
ATOM 2067 O O . PRO A 1 270 ? 19.925 10.136 -23.850 1.00 92.00 270 PRO A O 1
ATOM 2070 N N . LEU A 1 271 ? 18.649 8.447 -24.624 1.00 93.56 271 LEU A N 1
ATOM 2071 C CA . LEU A 1 271 ? 18.313 7.870 -23.316 1.00 93.56 271 LEU A CA 1
ATOM 2072 C C . LEU A 1 271 ? 19.523 7.151 -22.694 1.00 93.56 271 LEU A C 1
ATOM 2074 O O . LEU A 1 271 ? 19.595 5.923 -22.679 1.00 93.56 271 LEU A O 1
ATOM 2078 N N . ASP A 1 272 ? 20.491 7.918 -22.198 1.00 92.81 272 ASP A N 1
ATOM 2079 C CA . ASP A 1 272 ? 21.704 7.415 -21.547 1.00 92.81 272 ASP A CA 1
ATOM 2080 C C . ASP A 1 272 ? 21.519 7.249 -20.035 1.00 92.81 272 ASP A C 1
ATOM 2082 O O . ASP A 1 272 ? 22.179 7.894 -19.225 1.00 92.81 272 ASP A O 1
ATOM 2086 N N . ILE A 1 273 ? 20.573 6.390 -19.661 1.00 92.44 273 ILE A N 1
ATOM 2087 C CA . ILE A 1 273 ? 20.100 6.232 -18.282 1.00 92.44 273 ILE A CA 1
ATOM 2088 C C . ILE A 1 273 ? 21.239 5.838 -17.338 1.00 92.44 273 ILE A C 1
ATOM 2090 O O . ILE A 1 273 ? 21.379 6.425 -16.272 1.00 92.44 273 ILE A O 1
ATOM 2094 N N . ALA A 1 274 ? 22.083 4.882 -17.729 1.00 92.06 274 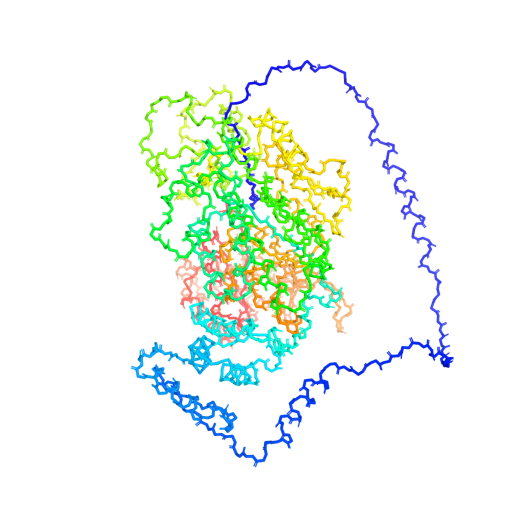ALA A N 1
ATOM 2095 C CA . ALA A 1 274 ? 23.245 4.484 -16.941 1.00 92.06 274 ALA A CA 1
ATOM 2096 C C . ALA A 1 274 ? 24.218 5.657 -16.735 1.00 92.06 274 ALA A C 1
ATOM 2098 O O . ALA A 1 274 ? 24.716 5.834 -15.626 1.00 92.06 274 ALA A O 1
ATOM 2099 N N . GLY A 1 275 ? 24.438 6.492 -17.759 1.00 91.25 275 GLY A N 1
ATOM 2100 C CA . GLY A 1 275 ? 25.222 7.724 -17.631 1.00 91.25 275 GLY A CA 1
ATOM 2101 C C . GLY A 1 275 ? 24.598 8.711 -16.642 1.00 91.25 275 GLY A C 1
ATOM 2102 O O . GLY A 1 275 ? 25.284 9.193 -15.743 1.00 91.25 275 GLY A O 1
ATOM 2103 N N . TRP A 1 276 ? 23.284 8.933 -16.744 1.00 91.88 276 TRP A N 1
ATOM 2104 C CA . TRP A 1 276 ? 22.532 9.817 -15.846 1.00 91.88 276 TRP A CA 1
ATOM 2105 C C . TRP A 1 276 ? 22.592 9.361 -14.386 1.00 91.88 276 TRP A C 1
ATOM 2107 O O . TRP A 1 276 ? 22.731 10.189 -13.490 1.00 91.88 276 TRP A O 1
ATOM 2117 N N . LEU A 1 277 ? 22.511 8.051 -14.141 1.00 89.88 277 LEU A N 1
ATOM 2118 C CA . LEU A 1 277 ? 22.570 7.475 -12.796 1.00 89.88 277 LEU A CA 1
ATOM 2119 C C . LEU A 1 277 ? 24.000 7.436 -12.237 1.00 89.88 277 LEU A C 1
ATOM 2121 O O . LEU A 1 277 ? 24.181 7.564 -11.030 1.00 89.88 277 LEU A O 1
ATOM 2125 N N . ALA A 1 278 ? 25.015 7.295 -13.094 1.00 88.62 278 ALA A N 1
ATOM 2126 C CA . ALA A 1 278 ? 26.419 7.312 -12.688 1.00 88.62 278 ALA A CA 1
ATOM 2127 C C . ALA A 1 278 ? 26.955 8.727 -12.415 1.00 88.62 278 ALA A C 1
ATOM 2129 O O . ALA A 1 278 ? 27.938 8.891 -11.694 1.00 88.62 278 ALA A O 1
ATOM 2130 N N . SER A 1 279 ? 26.370 9.759 -13.026 1.00 88.12 279 SER A N 1
ATOM 2131 C CA . SER A 1 279 ? 26.858 11.137 -12.925 1.00 88.12 279 SER A CA 1
ATOM 2132 C C . SER A 1 279 ? 25.692 12.129 -12.891 1.00 88.12 279 SER A C 1
ATOM 2134 O O . SER A 1 279 ? 25.166 12.471 -13.955 1.00 88.12 279 SER A O 1
ATOM 2136 N N . PRO A 1 280 ? 25.321 12.644 -11.699 1.00 83.69 280 PRO A N 1
ATOM 2137 C CA . PRO A 1 280 ? 24.215 13.592 -11.531 1.00 83.69 280 PRO A CA 1
ATOM 2138 C C . PRO A 1 280 ? 24.303 14.832 -12.434 1.00 83.69 280 PRO A C 1
ATOM 2140 O O . PRO A 1 280 ? 23.280 15.320 -12.905 1.00 83.69 280 PRO A O 1
ATOM 2143 N N . ASP A 1 281 ? 25.514 15.294 -12.755 1.00 87.44 281 ASP A N 1
ATOM 2144 C CA . ASP A 1 281 ? 25.747 16.447 -13.640 1.00 87.44 281 ASP A CA 1
ATOM 2145 C C . ASP A 1 281 ? 25.328 16.201 -15.102 1.00 87.44 281 ASP A C 1
ATOM 2147 O O . ASP A 1 281 ? 25.163 17.143 -15.876 1.00 87.44 281 ASP A O 1
ATOM 2151 N N . THR A 1 282 ? 25.150 14.938 -15.501 1.00 88.75 282 THR A N 1
ATOM 2152 C CA . THR A 1 282 ? 24.710 14.558 -16.855 1.00 88.75 282 THR A CA 1
ATOM 2153 C C . THR A 1 282 ? 23.193 14.419 -16.976 1.00 88.75 282 THR A C 1
ATOM 2155 O O . THR A 1 282 ? 22.679 14.235 -18.084 1.00 88.75 282 THR A O 1
ATOM 2158 N N . VAL A 1 283 ? 22.469 14.504 -15.853 1.00 89.62 283 VAL A N 1
ATOM 2159 C CA . VAL A 1 283 ? 21.013 14.363 -15.807 1.00 89.62 283 VAL A CA 1
ATOM 2160 C C . VAL A 1 283 ? 20.366 15.523 -16.577 1.00 89.62 283 VAL A C 1
ATOM 2162 O O . VAL A 1 283 ? 20.613 16.692 -16.268 1.00 89.62 283 VAL A O 1
ATOM 2165 N N . PRO A 1 284 ? 19.511 15.244 -17.578 1.00 90.19 284 PRO A N 1
ATOM 2166 C CA . PRO A 1 284 ? 18.808 16.291 -18.305 1.00 90.19 284 PRO A CA 1
ATOM 2167 C C . PRO A 1 284 ? 17.871 17.117 -17.415 1.00 90.19 284 PRO A C 1
ATOM 2169 O O . PRO A 1 284 ? 17.412 16.676 -16.363 1.00 90.19 284 PRO A O 1
ATOM 2172 N N . GLY A 1 285 ? 17.491 18.306 -17.887 1.00 86.25 285 GLY A N 1
ATOM 2173 C CA . GLY A 1 285 ? 16.573 19.177 -17.152 1.00 86.25 285 GLY A CA 1
ATOM 2174 C C . GLY A 1 285 ? 15.210 18.529 -16.860 1.00 86.25 285 GLY A C 1
ATOM 2175 O O . GLY A 1 285 ? 14.657 17.801 -17.685 1.00 86.25 285 GLY A O 1
ATOM 2176 N N . ALA A 1 286 ? 14.616 18.871 -15.712 1.00 82.56 286 ALA A N 1
ATOM 2177 C CA . ALA A 1 286 ? 13.376 18.271 -15.202 1.00 82.56 286 ALA A CA 1
ATOM 2178 C C . ALA A 1 286 ? 12.208 18.247 -16.209 1.00 82.56 286 ALA A C 1
ATOM 2180 O O . ALA A 1 286 ? 11.435 17.295 -16.236 1.00 82.56 286 ALA A O 1
ATOM 2181 N N . ARG A 1 287 ? 12.088 19.260 -17.079 1.00 81.25 287 ARG A N 1
ATOM 2182 C CA . ARG A 1 287 ? 11.065 19.275 -18.140 1.00 81.25 287 ARG A CA 1
ATOM 2183 C C . ARG A 1 287 ? 11.218 18.116 -19.121 1.00 81.25 287 ARG A C 1
ATOM 2185 O O . ARG A 1 287 ? 10.219 17.501 -19.472 1.00 81.25 287 ARG A O 1
ATOM 2192 N N . TYR A 1 288 ? 12.444 17.817 -19.545 1.00 86.50 288 TYR A N 1
ATOM 2193 C CA . TYR A 1 288 ? 12.716 16.718 -20.468 1.00 86.50 288 TYR A CA 1
ATOM 2194 C C . TYR A 1 288 ? 12.384 15.367 -19.833 1.00 86.50 288 TYR A C 1
ATOM 2196 O O . TYR A 1 288 ? 11.714 14.537 -20.444 1.00 86.50 288 TYR A O 1
ATOM 2204 N N . LEU A 1 289 ? 12.758 15.203 -18.564 1.00 87.31 289 LEU A N 1
ATOM 2205 C CA . LEU A 1 289 ? 12.470 14.014 -17.764 1.00 87.31 289 LEU A CA 1
ATOM 2206 C C . LEU A 1 289 ? 10.968 13.732 -17.595 1.00 87.31 289 LEU A C 1
ATOM 2208 O O . LEU A 1 289 ? 10.591 12.588 -17.355 1.00 87.31 289 LEU A O 1
ATOM 2212 N N . LEU A 1 290 ? 10.108 14.745 -17.721 1.00 84.06 290 LEU A N 1
ATOM 2213 C CA . LEU A 1 290 ? 8.650 14.600 -17.643 1.00 84.06 290 LEU A CA 1
ATOM 2214 C C . LEU A 1 290 ? 7.981 14.355 -19.004 1.00 84.06 290 LEU A C 1
ATOM 2216 O O . LEU A 1 290 ? 6.768 14.141 -19.066 1.00 84.06 290 LEU A O 1
ATOM 2220 N N . THR A 1 291 ? 8.733 14.384 -20.106 1.00 87.69 291 THR A N 1
ATOM 2221 C CA . THR A 1 291 ? 8.171 14.074 -21.426 1.00 87.69 291 THR A CA 1
ATOM 2222 C C . THR A 1 291 ? 7.818 12.590 -21.519 1.00 87.69 291 THR A C 1
ATOM 2224 O O . THR A 1 291 ? 8.549 11.737 -21.009 1.00 87.69 291 THR A O 1
ATOM 2227 N N . ALA A 1 292 ? 6.703 12.264 -22.182 1.00 89.44 292 ALA A N 1
ATOM 2228 C CA . ALA A 1 292 ? 6.237 10.889 -22.341 1.00 89.44 292 ALA A CA 1
ATOM 2229 C C . ALA A 1 292 ? 7.327 9.965 -22.925 1.00 89.44 292 ALA A C 1
ATOM 2231 O O . ALA A 1 292 ? 7.509 8.877 -22.369 1.00 89.44 292 ALA A O 1
ATOM 2232 N N . PRO A 1 293 ? 8.105 10.376 -23.956 1.00 92.69 293 PRO A N 1
ATOM 2233 C CA . PRO A 1 293 ? 9.193 9.566 -24.513 1.00 92.69 293 PRO A CA 1
ATOM 2234 C C . PRO A 1 293 ? 10.297 9.173 -23.524 1.00 92.69 293 PRO A C 1
ATOM 2236 O O . PRO A 1 293 ? 10.996 8.191 -23.774 1.00 92.69 293 PRO A O 1
ATOM 2239 N N . VAL A 1 294 ? 10.476 9.925 -22.432 1.00 91.75 294 VAL A N 1
ATOM 2240 C CA . VAL A 1 294 ? 11.503 9.670 -21.409 1.00 91.75 294 VAL A CA 1
ATOM 2241 C C . VAL A 1 294 ? 10.905 8.935 -20.211 1.00 91.75 294 VAL A C 1
ATOM 2243 O O . VAL A 1 294 ? 11.391 7.871 -19.834 1.00 91.75 294 VAL A O 1
ATOM 2246 N N . ILE A 1 295 ? 9.823 9.457 -19.627 1.00 89.25 295 ILE A N 1
ATOM 2247 C CA . ILE A 1 295 ? 9.253 8.906 -18.389 1.00 89.25 295 ILE A CA 1
ATOM 2248 C C . ILE A 1 295 ? 8.670 7.498 -18.582 1.00 89.25 295 ILE A C 1
ATOM 2250 O O . ILE A 1 295 ? 8.776 6.665 -17.685 1.00 89.25 295 ILE A O 1
ATOM 2254 N N . SER A 1 296 ? 8.083 7.203 -19.747 1.00 91.00 296 SER A N 1
ATOM 2255 C CA . SER A 1 296 ? 7.422 5.915 -20.003 1.00 91.00 296 SER A CA 1
ATOM 2256 C C . SER A 1 296 ? 8.405 4.733 -19.957 1.00 91.00 296 SER A C 1
ATOM 2258 O O . SER A 1 296 ? 8.200 3.839 -19.131 1.00 91.00 296 SER A O 1
ATOM 2260 N N . PRO A 1 297 ? 9.504 4.717 -20.746 1.00 92.62 297 PRO A N 1
ATOM 2261 C CA . PRO A 1 297 ? 10.499 3.646 -20.651 1.00 92.62 297 PRO A CA 1
ATOM 2262 C C . PRO A 1 297 ? 11.247 3.639 -19.308 1.00 92.62 297 PRO A C 1
ATOM 2264 O O . PRO A 1 297 ? 11.570 2.564 -18.810 1.00 92.62 297 PRO A O 1
ATOM 2267 N N . MET A 1 298 ? 11.473 4.799 -18.677 1.00 91.88 298 MET A N 1
ATOM 2268 C CA . MET A 1 298 ? 12.095 4.867 -17.345 1.00 91.88 298 MET A CA 1
ATOM 2269 C C . MET A 1 298 ? 11.278 4.134 -16.279 1.00 91.88 298 MET A C 1
ATOM 2271 O O . MET A 1 298 ? 11.834 3.381 -15.483 1.00 91.88 298 MET A O 1
ATOM 2275 N N . LEU A 1 299 ? 9.957 4.318 -16.267 1.00 90.81 299 LEU A N 1
ATOM 2276 C CA . LEU A 1 299 ? 9.086 3.637 -15.310 1.00 90.81 299 LEU A CA 1
ATOM 2277 C C . LEU A 1 299 ? 9.058 2.125 -15.534 1.00 90.81 299 LEU A C 1
ATOM 2279 O O . LEU A 1 299 ? 9.153 1.377 -14.563 1.00 90.81 299 LEU A O 1
ATOM 2283 N N . GLY A 1 300 ? 8.985 1.682 -16.793 1.00 94.06 300 GLY A N 1
ATOM 2284 C CA . GLY A 1 300 ? 9.082 0.260 -17.131 1.00 94.06 300 GLY A CA 1
ATOM 2285 C C . GLY A 1 300 ? 10.413 -0.351 -16.678 1.00 94.06 300 GLY A C 1
ATOM 2286 O O . GLY A 1 300 ? 10.428 -1.445 -16.117 1.00 94.06 300 GLY A O 1
ATOM 2287 N N . LEU A 1 301 ? 11.523 0.381 -16.837 1.00 95.94 301 LEU A N 1
ATOM 2288 C CA . LEU A 1 301 ? 12.840 -0.058 -16.376 1.00 95.94 301 LEU A CA 1
ATOM 2289 C C . LEU A 1 301 ? 12.894 -0.186 -14.849 1.00 95.94 301 LEU A C 1
ATOM 2291 O O . LEU A 1 301 ? 13.353 -1.208 -14.354 1.00 95.94 301 LEU A O 1
ATOM 2295 N N . ILE A 1 302 ? 12.391 0.798 -14.099 1.00 94.81 302 ILE A N 1
ATOM 2296 C CA . ILE A 1 302 ? 12.391 0.755 -12.625 1.00 94.81 302 ILE A CA 1
ATOM 2297 C C . ILE A 1 302 ? 11.525 -0.399 -12.103 1.00 94.81 302 ILE A C 1
ATOM 2299 O O . ILE A 1 302 ? 11.924 -1.108 -11.179 1.00 94.81 302 ILE A O 1
ATOM 2303 N N . GLN A 1 303 ? 10.363 -0.633 -12.717 1.00 95.62 303 GLN A N 1
ATOM 2304 C CA . GLN A 1 303 ? 9.520 -1.790 -12.403 1.00 95.62 303 GLN A CA 1
ATOM 2305 C C . GLN A 1 303 ? 10.277 -3.103 -12.634 1.00 95.62 303 GLN A C 1
ATOM 2307 O O . GLN A 1 303 ? 10.265 -3.981 -11.772 1.00 95.62 303 GLN A O 1
ATOM 2312 N N . ALA A 1 304 ? 10.991 -3.222 -13.757 1.00 97.88 304 ALA A N 1
ATOM 2313 C CA . ALA A 1 304 ? 11.820 -4.386 -14.044 1.00 97.88 304 ALA A CA 1
ATOM 2314 C C . ALA A 1 304 ? 12.998 -4.523 -13.060 1.00 97.88 304 ALA A C 1
ATOM 2316 O O . ALA A 1 304 ? 13.282 -5.632 -12.617 1.00 97.88 304 ALA A O 1
ATOM 2317 N N . MET A 1 305 ? 13.628 -3.421 -12.633 1.00 97.88 305 MET A N 1
ATOM 2318 C CA . MET A 1 305 ? 14.675 -3.436 -11.602 1.00 97.88 305 MET A CA 1
ATOM 2319 C C . MET A 1 305 ? 14.156 -4.009 -10.275 1.00 97.88 305 MET A C 1
ATOM 2321 O O . MET A 1 305 ? 14.839 -4.825 -9.662 1.00 97.88 305 MET A O 1
ATOM 2325 N N . HIS A 1 306 ? 12.939 -3.655 -9.843 1.00 97.56 306 HIS A N 1
ATOM 2326 C CA . HIS A 1 306 ? 12.334 -4.267 -8.649 1.00 97.56 306 HIS A CA 1
ATOM 2327 C C . HIS A 1 306 ? 12.105 -5.769 -8.810 1.00 97.56 306 HIS A C 1
ATOM 2329 O O . HIS A 1 306 ? 12.315 -6.513 -7.853 1.00 97.56 306 HIS A O 1
ATOM 2335 N N . VAL A 1 307 ? 11.711 -6.225 -10.004 1.00 98.25 307 VAL A N 1
ATOM 2336 C CA . VAL A 1 307 ? 11.586 -7.661 -10.299 1.00 98.25 307 VAL A CA 1
ATOM 2337 C C . VAL A 1 307 ? 12.952 -8.350 -10.213 1.00 98.25 307 VAL A C 1
ATOM 2339 O O . VAL A 1 307 ? 13.037 -9.402 -9.581 1.00 98.25 307 VAL A O 1
ATOM 2342 N N . VAL A 1 308 ? 14.016 -7.743 -10.761 1.00 98.25 308 VAL A N 1
ATOM 2343 C CA . VAL A 1 308 ? 15.393 -8.271 -10.672 1.00 98.25 308 VAL A CA 1
ATOM 2344 C C . VAL A 1 308 ? 15.855 -8.406 -9.234 1.00 98.25 308 VAL A C 1
ATOM 2346 O O . VAL A 1 308 ? 16.297 -9.480 -8.831 1.00 98.25 308 VAL A O 1
ATOM 2349 N N . VAL A 1 309 ? 15.707 -7.341 -8.442 1.00 97.06 309 VAL A N 1
ATOM 2350 C CA . VAL A 1 309 ? 16.034 -7.387 -7.015 1.00 97.06 309 VAL A CA 1
ATOM 2351 C C . VAL A 1 309 ? 15.259 -8.516 -6.347 1.00 97.06 309 VAL A C 1
ATOM 2353 O O . VAL A 1 309 ? 15.853 -9.316 -5.634 1.00 97.06 309 VAL A O 1
ATOM 2356 N N . LEU A 1 310 ? 13.955 -8.643 -6.599 1.00 96.19 310 LEU A N 1
ATOM 2357 C CA . LEU A 1 310 ? 13.143 -9.657 -5.937 1.00 96.19 310 LEU A CA 1
ATOM 2358 C C . LEU A 1 310 ? 13.590 -11.087 -6.275 1.00 96.19 310 LEU A C 1
ATOM 2360 O O . LEU A 1 310 ? 13.861 -11.852 -5.355 1.00 96.19 310 LEU A O 1
ATOM 2364 N N . TYR A 1 311 ? 13.713 -11.465 -7.554 1.00 95.31 311 TYR A N 1
ATOM 2365 C CA . TYR A 1 311 ? 14.069 -12.856 -7.877 1.00 95.31 311 TYR A CA 1
ATOM 2366 C C . TYR A 1 311 ? 15.501 -13.204 -7.444 1.00 95.31 311 TYR A C 1
ATOM 2368 O O . TYR A 1 311 ? 15.726 -14.302 -6.934 1.00 95.31 311 TYR A O 1
ATOM 2376 N N . LYS A 1 312 ? 16.458 -12.269 -7.572 1.00 94.00 312 LYS A N 1
ATOM 2377 C CA . LYS A 1 312 ? 17.853 -12.507 -7.168 1.00 94.00 312 LYS A CA 1
ATOM 2378 C C . LYS A 1 312 ? 18.003 -12.627 -5.656 1.00 94.00 312 LYS A C 1
ATOM 2380 O O . LYS A 1 312 ? 18.685 -13.527 -5.178 1.00 94.00 312 LYS A O 1
ATOM 2385 N N . THR A 1 313 ? 17.331 -11.768 -4.890 1.00 92.50 313 THR A N 1
ATOM 2386 C CA . THR A 1 313 ? 17.380 -11.820 -3.416 1.00 92.50 313 THR A CA 1
ATOM 2387 C C . THR A 1 313 ? 16.653 -13.031 -2.831 1.00 92.50 313 THR A C 1
ATOM 2389 O O . THR A 1 313 ? 17.007 -13.474 -1.740 1.00 92.50 313 THR A O 1
ATOM 2392 N N . LEU A 1 314 ? 15.683 -13.595 -3.558 1.00 91.50 314 LEU A N 1
ATOM 2393 C CA . LEU A 1 314 ? 15.040 -14.871 -3.233 1.00 91.50 314 LEU A CA 1
ATOM 2394 C C . LEU A 1 314 ? 15.837 -16.095 -3.70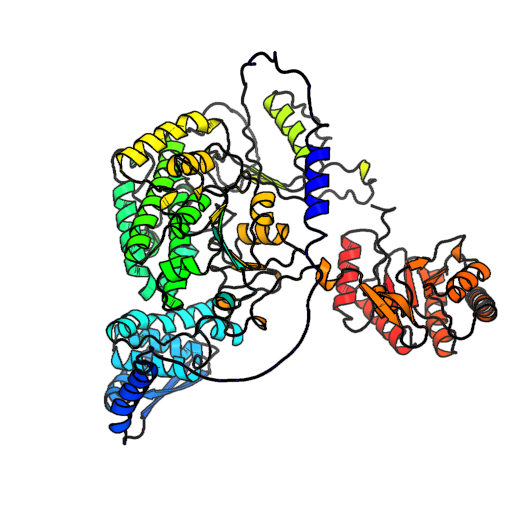5 1.00 91.50 314 LEU A C 1
ATOM 2396 O O . LEU A 1 314 ? 15.450 -17.215 -3.385 1.00 91.50 314 LEU A O 1
ATOM 2400 N N . ASN A 1 315 ? 16.922 -15.899 -4.464 1.00 90.56 315 ASN A N 1
ATOM 2401 C CA . ASN A 1 315 ? 17.675 -16.968 -5.119 1.00 90.56 315 ASN A CA 1
ATOM 2402 C C . ASN A 1 315 ? 16.771 -17.891 -5.970 1.00 90.56 315 ASN A C 1
ATOM 2404 O O . ASN A 1 315 ? 16.842 -19.118 -5.896 1.00 90.56 315 ASN A O 1
ATOM 2408 N N . MET A 1 316 ? 15.874 -17.286 -6.754 1.00 91.69 316 MET A N 1
ATOM 2409 C CA . MET A 1 316 ? 14.922 -17.972 -7.633 1.00 91.69 316 MET A CA 1
ATOM 2410 C C . MET A 1 316 ? 15.119 -17.543 -9.086 1.00 91.69 316 MET A C 1
ATOM 2412 O O . MET A 1 316 ? 15.509 -16.407 -9.350 1.00 91.69 316 MET A O 1
ATOM 2416 N N . SER A 1 317 ? 14.775 -18.405 -10.049 1.00 95.06 317 SER A N 1
ATOM 2417 C CA . SER A 1 317 ? 14.666 -17.945 -11.437 1.00 95.06 317 SER A CA 1
ATOM 2418 C C . SER A 1 317 ? 13.469 -16.989 -11.580 1.00 95.06 317 SER A C 1
ATOM 2420 O O . SER A 1 317 ? 12.459 -17.147 -10.880 1.00 95.06 317 SER A O 1
ATOM 2422 N N . PRO A 1 318 ? 13.508 -16.004 -12.494 1.00 97.50 318 PRO A N 1
ATOM 2423 C CA . PRO A 1 318 ? 12.371 -15.109 -12.686 1.00 97.50 318 PRO A CA 1
ATOM 2424 C C . PRO A 1 318 ? 11.128 -15.850 -13.208 1.00 97.50 318 PRO A C 1
ATOM 2426 O O . PRO A 1 318 ? 10.007 -15.448 -12.907 1.00 97.50 318 PRO A O 1
ATOM 2429 N N . GLY A 1 319 ? 11.290 -16.971 -13.920 1.00 97.94 319 GLY A N 1
ATOM 2430 C CA . GLY A 1 319 ? 10.165 -17.819 -14.312 1.00 97.94 319 GLY A CA 1
ATOM 2431 C C . GLY A 1 319 ? 9.527 -18.575 -13.148 1.00 97.94 319 GLY A C 1
ATOM 2432 O O . GLY A 1 319 ? 8.305 -18.755 -13.153 1.00 97.94 319 GLY A O 1
ATOM 2433 N N . ASP A 1 320 ? 10.316 -18.981 -12.149 1.00 96.50 320 ASP A N 1
ATOM 2434 C CA . ASP A 1 320 ? 9.789 -19.541 -10.902 1.00 96.50 320 ASP A CA 1
ATOM 2435 C C . ASP A 1 320 ? 9.062 -18.464 -10.102 1.00 96.50 320 ASP A C 1
ATOM 2437 O O . ASP A 1 320 ? 7.977 -18.728 -9.587 1.00 96.50 320 ASP A O 1
ATOM 2441 N N . LEU A 1 321 ? 9.604 -17.240 -10.045 1.00 97.06 321 LEU A N 1
ATOM 2442 C CA . LEU A 1 321 ? 8.934 -16.105 -9.407 1.00 97.06 321 LEU A CA 1
ATOM 2443 C C . LEU A 1 321 ? 7.555 -15.862 -10.034 1.00 97.06 321 LEU A C 1
ATOM 2445 O O . LEU A 1 321 ? 6.567 -15.804 -9.307 1.00 97.06 321 LEU A O 1
ATOM 2449 N N . VAL A 1 322 ? 7.463 -15.783 -11.365 1.00 98.12 322 VAL A N 1
ATOM 2450 C CA . VAL A 1 322 ? 6.185 -15.604 -12.082 1.00 98.12 322 VAL A CA 1
ATOM 2451 C C . VAL A 1 322 ? 5.191 -16.713 -11.754 1.00 98.12 322 VAL A C 1
ATOM 2453 O O . VAL A 1 322 ? 4.016 -16.427 -11.544 1.00 98.12 322 VAL A O 1
ATOM 2456 N N . SER A 1 323 ? 5.651 -17.961 -11.626 1.00 96.88 323 SER A N 1
ATOM 2457 C CA . SER A 1 323 ? 4.780 -19.094 -11.282 1.00 96.88 323 SER A CA 1
ATOM 2458 C C . SER A 1 323 ? 4.149 -19.003 -9.885 1.00 96.88 323 SER A C 1
ATOM 2460 O O . SER A 1 323 ? 3.176 -19.704 -9.611 1.00 96.88 323 SER A O 1
ATOM 2462 N N . ARG A 1 324 ? 4.667 -18.133 -9.001 1.00 96.75 324 ARG A N 1
ATOM 2463 C CA . ARG A 1 324 ? 4.070 -17.857 -7.683 1.00 96.75 324 ARG A CA 1
ATOM 2464 C C . ARG A 1 324 ? 2.872 -16.909 -7.748 1.00 96.75 324 ARG A C 1
ATOM 2466 O O . ARG A 1 324 ? 2.158 -16.781 -6.757 1.00 96.75 324 ARG A O 1
ATOM 2473 N N . PHE A 1 325 ? 2.648 -16.244 -8.879 1.00 97.81 325 PHE A N 1
ATOM 2474 C CA . PHE A 1 325 ? 1.533 -15.324 -9.075 1.00 97.81 325 PHE A CA 1
ATOM 2475 C C . PHE A 1 325 ? 0.394 -15.995 -9.838 1.00 97.81 325 PHE A C 1
ATOM 2477 O O . PHE A 1 325 ? 0.606 -16.730 -10.796 1.00 97.81 325 PHE A O 1
ATOM 2484 N N . ASN A 1 326 ? -0.843 -15.711 -9.438 1.00 96.56 326 ASN A N 1
ATOM 2485 C CA . ASN A 1 326 ? -2.034 -16.204 -10.129 1.00 96.56 326 ASN A CA 1
ATOM 2486 C C . ASN A 1 326 ? -2.420 -15.295 -11.301 1.00 96.56 326 ASN A C 1
ATOM 2488 O O . ASN A 1 326 ? -2.999 -15.747 -12.290 1.00 96.56 326 ASN A O 1
ATOM 2492 N N . VAL A 1 327 ? -2.134 -14.000 -11.165 1.00 97.62 327 VAL A N 1
ATOM 2493 C CA . VAL A 1 327 ? -2.598 -12.964 -12.083 1.00 97.62 327 VAL A CA 1
ATOM 2494 C C . VAL A 1 327 ? -1.667 -11.757 -12.057 1.00 97.62 327 VAL A C 1
ATOM 2496 O O . VAL A 1 327 ? -1.141 -11.385 -11.009 1.00 97.62 327 VAL A O 1
ATOM 2499 N N . ALA A 1 328 ? -1.487 -11.116 -13.204 1.00 97.88 328 ALA A N 1
ATOM 2500 C CA . ALA A 1 328 ? -0.872 -9.803 -13.308 1.00 97.88 328 ALA A CA 1
ATOM 2501 C C . ALA A 1 328 ? -1.917 -8.759 -13.721 1.00 97.88 328 ALA A C 1
ATOM 2503 O O . ALA A 1 328 ? -2.799 -9.013 -14.543 1.00 97.88 328 ALA A O 1
ATOM 2504 N N . ILE A 1 329 ? -1.821 -7.567 -13.143 1.00 96.56 329 ILE A N 1
ATOM 2505 C CA . ILE A 1 329 ? -2.664 -6.420 -13.469 1.00 96.56 329 ILE A CA 1
ATOM 2506 C C . ILE A 1 329 ? -1.786 -5.198 -13.715 1.00 96.56 329 ILE A C 1
ATOM 2508 O O . ILE A 1 329 ? -0.778 -4.986 -13.040 1.00 96.56 329 ILE A O 1
ATOM 2512 N N . GLY A 1 330 ? -2.182 -4.366 -14.670 1.00 94.62 330 GLY A N 1
ATOM 2513 C CA . GLY A 1 330 ? -1.457 -3.145 -14.984 1.00 94.62 330 GLY A CA 1
ATOM 2514 C C . GLY A 1 330 ? -2.398 -1.994 -15.287 1.00 94.62 330 GLY A C 1
ATOM 2515 O O . GLY A 1 330 ? -3.446 -2.179 -15.902 1.00 94.62 330 GLY A O 1
ATOM 2516 N N . HIS A 1 331 ? -2.040 -0.796 -14.837 1.00 91.88 331 HIS A N 1
ATOM 2517 C CA . HIS A 1 331 ? -2.797 0.412 -15.149 1.00 91.88 331 HIS A CA 1
ATOM 2518 C C . HIS A 1 331 ? -2.123 1.188 -16.263 1.00 91.88 331 HIS A C 1
ATOM 2520 O O . HIS A 1 331 ? -0.943 1.524 -16.152 1.00 91.88 331 HIS A O 1
ATOM 2526 N N . SER A 1 332 ? -2.893 1.566 -17.286 1.00 91.25 332 SER A N 1
ATOM 2527 C CA . SER A 1 332 ? -2.378 2.303 -18.443 1.00 91.25 332 SER A CA 1
ATOM 2528 C C . SER A 1 332 ? -1.149 1.583 -19.024 1.00 91.25 332 SER A C 1
ATOM 2530 O O . SER A 1 332 ? -1.213 0.376 -19.245 1.00 91.25 332 SER A O 1
ATOM 2532 N N . GLN A 1 333 ? -0.016 2.267 -19.195 1.00 89.38 333 GLN A N 1
ATOM 2533 C CA . GLN A 1 333 ? 1.235 1.665 -19.678 1.00 89.38 333 GLN A CA 1
ATOM 2534 C C . GLN A 1 333 ? 1.748 0.477 -18.841 1.00 89.38 333 GLN A C 1
ATOM 2536 O O . GLN A 1 333 ? 2.470 -0.368 -19.362 1.00 89.38 333 GLN A O 1
ATOM 2541 N N . GLY A 1 334 ? 1.372 0.381 -17.559 1.00 93.62 334 GLY A N 1
ATOM 2542 C CA . GLY A 1 334 ? 1.770 -0.732 -16.695 1.00 93.62 334 GLY A CA 1
ATOM 2543 C C . GLY A 1 334 ? 1.228 -2.082 -17.174 1.00 93.62 334 GLY A C 1
ATOM 2544 O O . GLY A 1 334 ? 1.775 -3.122 -16.817 1.00 93.62 334 GLY A O 1
ATOM 2545 N N . LEU A 1 335 ? 0.193 -2.091 -18.026 1.00 95.50 335 LEU A N 1
ATOM 2546 C CA . LEU A 1 335 ? -0.334 -3.318 -18.625 1.00 95.50 335 LEU A CA 1
ATOM 2547 C C . LEU A 1 335 ? 0.690 -4.005 -19.539 1.00 95.50 335 LEU A C 1
ATOM 2549 O O . LEU A 1 335 ? 0.768 -5.231 -19.548 1.00 95.50 335 LEU A O 1
ATOM 2553 N N . THR A 1 336 ? 1.537 -3.233 -20.226 1.00 96.12 336 THR A N 1
ATOM 2554 C CA . THR A 1 336 ? 2.636 -3.779 -21.035 1.00 96.12 336 THR A CA 1
ATOM 2555 C C . THR A 1 336 ? 3.647 -4.513 -20.152 1.00 96.12 336 THR A C 1
ATOM 2557 O O . THR A 1 336 ? 4.094 -5.598 -20.514 1.00 96.12 336 THR A O 1
ATOM 2560 N N . MET A 1 337 ? 3.965 -3.975 -18.966 1.00 96.88 337 MET A N 1
ATOM 2561 C CA . MET A 1 337 ? 4.843 -4.649 -18.001 1.00 96.88 337 MET A CA 1
ATOM 2562 C C . MET A 1 337 ? 4.173 -5.871 -17.356 1.00 96.88 337 MET A C 1
ATOM 2564 O O . MET A 1 337 ? 4.835 -6.879 -17.133 1.00 96.88 337 MET A O 1
ATOM 2568 N N . ALA A 1 338 ? 2.859 -5.835 -17.121 1.00 98.00 338 ALA A N 1
ATOM 2569 C CA . ALA A 1 338 ? 2.109 -6.994 -16.635 1.00 98.00 338 ALA A CA 1
ATOM 2570 C C . ALA A 1 338 ? 2.149 -8.167 -17.635 1.00 98.00 338 ALA A C 1
ATOM 2572 O O . ALA A 1 338 ? 2.428 -9.300 -17.243 1.00 98.00 338 ALA A O 1
ATOM 2573 N N . ALA A 1 339 ? 1.937 -7.888 -18.926 1.00 98.25 339 ALA A N 1
ATOM 2574 C CA . ALA A 1 339 ? 2.050 -8.878 -19.999 1.00 98.25 339 ALA A CA 1
ATOM 2575 C C . ALA A 1 339 ? 3.488 -9.393 -20.172 1.00 98.25 339 ALA A C 1
ATOM 2577 O O . ALA A 1 339 ? 3.715 -10.592 -20.345 1.00 98.25 339 ALA A O 1
ATOM 2578 N N . ALA A 1 340 ? 4.466 -8.490 -20.069 1.00 98.31 340 ALA A N 1
ATOM 2579 C CA . ALA A 1 340 ? 5.880 -8.830 -20.094 1.00 98.31 340 ALA A CA 1
ATOM 2580 C C . ALA A 1 340 ? 6.240 -9.790 -18.953 1.00 98.31 340 ALA A C 1
ATOM 2582 O O . ALA A 1 340 ? 6.717 -10.889 -19.210 1.00 98.31 340 ALA A O 1
ATOM 2583 N N . PHE A 1 341 ? 5.927 -9.422 -17.708 1.00 98.62 341 PHE A N 1
ATOM 2584 C CA . PHE A 1 341 ? 6.144 -10.250 -16.522 1.00 98.62 341 PHE A CA 1
ATOM 2585 C C . PHE A 1 341 ? 5.498 -11.632 -16.668 1.00 98.62 341 PHE A C 1
ATOM 2587 O O . PHE A 1 341 ? 6.152 -12.645 -16.441 1.00 98.62 341 PHE A O 1
ATOM 2594 N N . ALA A 1 342 ? 4.248 -11.691 -17.130 1.00 98.50 342 ALA A N 1
ATOM 2595 C CA . ALA A 1 342 ? 3.537 -12.950 -17.323 1.00 98.50 342 ALA A CA 1
ATOM 2596 C C . ALA A 1 342 ? 4.164 -13.873 -18.387 1.00 98.50 342 ALA A C 1
ATOM 2598 O O . ALA A 1 342 ? 3.886 -15.070 -18.371 1.00 98.50 342 ALA A O 1
ATOM 2599 N N . SER A 1 343 ? 5.011 -13.356 -19.284 1.00 98.31 343 SER A N 1
ATOM 2600 C CA . SER A 1 343 ? 5.642 -14.133 -20.364 1.00 98.31 343 SER A CA 1
ATOM 2601 C C . SER A 1 343 ? 7.003 -14.742 -20.001 1.00 98.31 343 SER A C 1
ATOM 2603 O O . SER A 1 343 ? 7.623 -15.406 -20.829 1.00 98.31 343 SER A O 1
ATOM 2605 N N . VAL A 1 344 ? 7.512 -14.502 -18.791 1.00 98.56 344 VAL A N 1
ATOM 2606 C CA . VAL A 1 344 ? 8.893 -14.851 -18.422 1.00 98.56 344 VAL A CA 1
ATOM 2607 C C . VAL A 1 344 ? 9.022 -16.324 -18.016 1.00 98.56 344 VAL A C 1
ATOM 2609 O O . VAL A 1 344 ? 8.241 -16.840 -17.211 1.00 98.56 344 VAL A O 1
ATOM 2612 N N . THR A 1 345 ? 10.044 -17.003 -18.540 1.00 98.06 345 THR A N 1
ATOM 2613 C CA . THR A 1 345 ? 10.393 -18.412 -18.257 1.00 98.06 345 THR A CA 1
ATOM 2614 C C . THR A 1 345 ? 11.702 -18.570 -17.492 1.00 98.06 345 THR A C 1
ATOM 2616 O O . THR A 1 345 ? 11.835 -19.474 -16.676 1.00 98.06 345 THR A O 1
ATOM 2619 N N . ASP A 1 346 ? 12.661 -17.690 -17.746 1.00 97.81 346 ASP A N 1
ATOM 2620 C CA . ASP A 1 346 ? 14.038 -17.729 -17.252 1.00 97.81 346 ASP A CA 1
ATOM 2621 C C . ASP A 1 346 ? 14.699 -16.347 -17.413 1.00 97.81 346 ASP A C 1
ATOM 2623 O O . ASP A 1 346 ? 14.083 -15.396 -17.904 1.00 97.81 346 ASP A O 1
ATOM 2627 N N . GLU A 1 347 ? 15.954 -16.212 -16.989 1.00 96.94 347 GLU A N 1
ATOM 2628 C CA . GLU A 1 347 ? 16.671 -14.934 -17.021 1.00 96.94 347 GLU A CA 1
ATOM 2629 C C . GLU A 1 347 ? 16.898 -14.399 -18.445 1.00 96.94 347 GLU A C 1
ATOM 2631 O O . GLU A 1 347 ? 16.716 -13.206 -18.683 1.00 96.94 347 GLU A O 1
ATOM 2636 N N . ALA A 1 348 ? 17.180 -15.261 -19.427 1.00 98.06 348 ALA A N 1
ATOM 2637 C CA . ALA A 1 348 ? 17.344 -14.828 -20.816 1.00 98.06 348 ALA A CA 1
ATOM 2638 C C . ALA A 1 348 ? 16.023 -14.292 -21.395 1.00 98.06 348 ALA A C 1
ATOM 2640 O O . ALA A 1 348 ? 15.992 -13.231 -22.026 1.00 98.06 348 ALA A O 1
ATOM 2641 N N . SER A 1 349 ? 14.913 -14.985 -21.125 1.00 98.06 349 SER A N 1
ATOM 2642 C CA . SER A 1 349 ? 13.574 -14.534 -21.508 1.00 98.06 349 SER A CA 1
ATOM 2643 C C . SER A 1 349 ? 13.191 -13.225 -20.811 1.00 98.06 349 SER A C 1
ATOM 2645 O O . SER A 1 349 ? 12.568 -12.372 -21.438 1.00 98.06 349 SER A O 1
ATOM 2647 N N . PHE A 1 350 ? 13.606 -13.020 -19.554 1.00 98.50 350 PHE A N 1
ATOM 2648 C CA . PHE A 1 350 ? 13.336 -11.792 -18.813 1.00 98.50 350 PHE A CA 1
ATOM 2649 C C . PHE A 1 350 ? 13.986 -10.584 -19.489 1.00 98.50 350 PHE A C 1
ATOM 2651 O O . PHE A 1 350 ? 13.315 -9.573 -19.707 1.00 98.50 350 PHE A O 1
ATOM 2658 N N . TYR A 1 351 ? 15.254 -10.703 -19.896 1.00 98.44 351 TYR A N 1
ATOM 2659 C CA . TYR A 1 351 ? 15.939 -9.655 -20.654 1.00 98.44 351 TYR A CA 1
ATOM 2660 C C . TYR A 1 351 ? 15.230 -9.388 -21.989 1.00 98.44 351 TYR A C 1
ATOM 2662 O O . TYR A 1 351 ? 14.860 -8.249 -22.273 1.00 98.44 351 TYR A O 1
ATOM 2670 N N . ALA A 1 352 ? 14.971 -10.436 -22.777 1.00 98.19 352 ALA A N 1
ATOM 2671 C CA . ALA A 1 352 ? 14.362 -10.303 -24.100 1.00 98.19 352 ALA A CA 1
ATOM 2672 C C . ALA A 1 352 ? 12.948 -9.695 -24.055 1.00 98.19 352 ALA A C 1
ATOM 2674 O O . ALA A 1 352 ? 12.599 -8.828 -24.858 1.00 98.19 352 ALA A O 1
ATOM 2675 N N . VAL A 1 353 ? 12.114 -10.134 -23.113 1.00 97.94 353 VAL A N 1
ATOM 2676 C CA . VAL A 1 353 ? 10.741 -9.642 -22.963 1.00 97.94 353 VAL A CA 1
ATOM 2677 C C . VAL A 1 353 ? 10.721 -8.222 -22.389 1.00 97.94 353 VAL A C 1
ATOM 2679 O O . VAL A 1 353 ? 9.899 -7.409 -22.817 1.00 97.94 353 VAL A O 1
ATOM 2682 N N . THR A 1 354 ? 11.659 -7.879 -21.501 1.00 98.38 354 THR A N 1
ATOM 2683 C CA . THR A 1 354 ? 11.818 -6.500 -21.016 1.00 98.38 354 THR A CA 1
ATOM 2684 C C . THR A 1 354 ? 12.231 -5.554 -22.144 1.00 98.38 354 THR A C 1
ATOM 2686 O O . THR A 1 354 ? 11.639 -4.485 -22.267 1.00 98.38 354 THR A O 1
ATOM 2689 N N . GLU A 1 355 ? 13.167 -5.939 -23.020 1.00 98.06 355 GLU A N 1
ATOM 2690 C CA . GLU A 1 355 ? 13.514 -5.134 -24.203 1.00 98.06 355 GLU A CA 1
ATOM 2691 C C . GLU A 1 355 ? 12.292 -4.877 -25.091 1.00 98.06 355 GLU A C 1
ATOM 2693 O O . GLU A 1 355 ? 12.047 -3.737 -25.491 1.00 98.06 355 GLU A O 1
ATOM 2698 N N . ARG A 1 356 ? 11.484 -5.910 -25.366 1.00 97.50 356 ARG A N 1
ATOM 2699 C CA . ARG A 1 356 ? 10.245 -5.771 -26.154 1.00 97.50 356 ARG A CA 1
ATOM 2700 C C . ARG A 1 356 ? 9.256 -4.824 -25.479 1.00 97.50 356 ARG A C 1
ATOM 2702 O O . ARG A 1 356 ? 8.758 -3.909 -26.127 1.00 97.50 356 ARG A O 1
ATOM 2709 N N . MET A 1 357 ? 9.020 -4.989 -24.179 1.00 97.25 357 MET A N 1
ATOM 2710 C CA . MET A 1 357 ? 8.144 -4.119 -23.385 1.00 97.25 357 MET A CA 1
ATOM 2711 C C . MET A 1 357 ? 8.601 -2.657 -23.420 1.00 97.25 357 MET A C 1
ATOM 2713 O O . MET A 1 357 ? 7.792 -1.759 -23.679 1.00 97.25 357 MET A O 1
ATOM 2717 N N . LEU A 1 358 ? 9.896 -2.412 -23.204 1.00 97.62 358 LEU A N 1
ATOM 2718 C CA . LEU A 1 358 ? 10.486 -1.076 -23.250 1.00 97.62 358 LEU A CA 1
ATOM 2719 C C . LEU A 1 358 ? 10.373 -0.472 -24.650 1.00 97.62 358 LEU A C 1
ATOM 2721 O O . LEU A 1 358 ? 10.078 0.713 -24.779 1.00 97.62 358 LEU A O 1
ATOM 2725 N N . SER A 1 359 ? 10.537 -1.288 -25.691 1.00 96.44 359 SER A N 1
ATOM 2726 C CA . SER A 1 359 ? 10.408 -0.858 -27.084 1.00 96.44 359 SER A CA 1
ATOM 2727 C C . SER A 1 359 ? 8.978 -0.484 -27.456 1.00 96.44 359 SER A C 1
ATOM 2729 O O . SER A 1 359 ? 8.767 0.561 -28.065 1.00 96.44 359 SER A O 1
ATOM 2731 N N . ILE A 1 360 ? 7.990 -1.291 -27.052 1.00 96.31 360 ILE A N 1
ATOM 2732 C CA . ILE A 1 360 ? 6.565 -0.978 -27.233 1.00 96.31 360 ILE A CA 1
ATOM 2733 C C . ILE A 1 360 ? 6.236 0.332 -26.509 1.00 96.31 360 ILE A C 1
ATOM 2735 O O . ILE A 1 360 ? 5.665 1.242 -27.107 1.00 96.31 360 ILE A O 1
ATOM 2739 N N . SER A 1 361 ? 6.644 0.460 -25.243 1.00 94.94 361 SER A N 1
ATOM 2740 C CA . SER A 1 361 ? 6.389 1.654 -24.427 1.00 94.94 361 SER A CA 1
ATOM 2741 C C . SER A 1 361 ? 7.041 2.908 -25.019 1.00 94.94 361 SER A C 1
ATOM 2743 O O . SER A 1 361 ? 6.418 3.969 -25.072 1.00 94.94 361 SER A O 1
ATOM 2745 N N . LEU A 1 362 ? 8.274 2.783 -25.518 1.00 95.12 362 LEU A N 1
ATOM 2746 C CA . LEU A 1 362 ? 8.992 3.852 -26.208 1.00 95.12 362 LEU A CA 1
ATOM 2747 C C . LEU A 1 362 ? 8.301 4.234 -27.518 1.00 95.12 362 LEU A C 1
ATOM 2749 O O . LEU A 1 362 ? 8.085 5.419 -27.758 1.00 95.12 362 LEU A O 1
ATOM 2753 N N . ALA A 1 363 ? 7.918 3.263 -28.350 1.00 96.44 363 ALA A N 1
ATOM 2754 C CA . ALA A 1 363 ? 7.251 3.518 -29.623 1.00 96.44 363 ALA A CA 1
ATOM 2755 C C . ALA A 1 363 ? 5.897 4.215 -29.423 1.00 96.44 363 ALA A C 1
ATOM 2757 O O . ALA A 1 363 ? 5.624 5.206 -30.102 1.00 96.44 363 ALA A O 1
ATOM 2758 N N . ILE A 1 364 ? 5.095 3.758 -28.452 1.00 95.38 364 ILE A N 1
ATOM 2759 C CA . ILE A 1 364 ? 3.853 4.420 -28.025 1.00 95.38 364 ILE A CA 1
ATOM 2760 C C . ILE A 1 364 ? 4.144 5.879 -27.673 1.00 95.38 364 ILE A C 1
ATOM 2762 O O . ILE A 1 364 ? 3.542 6.790 -28.238 1.00 95.38 364 ILE A O 1
ATOM 2766 N N . ALA A 1 365 ? 5.101 6.117 -26.779 1.00 93.75 365 ALA A N 1
ATOM 2767 C CA . ALA A 1 365 ? 5.373 7.455 -26.284 1.00 93.75 365 ALA A CA 1
ATOM 2768 C C . ALA A 1 365 ? 5.937 8.398 -27.361 1.00 93.75 365 ALA A C 1
ATOM 2770 O O . ALA A 1 365 ? 5.473 9.530 -27.486 1.00 93.75 365 ALA A O 1
ATOM 2771 N N . VAL A 1 366 ? 6.905 7.942 -28.161 1.00 95.19 366 VAL A N 1
ATOM 2772 C CA . VAL A 1 366 ? 7.555 8.740 -29.212 1.00 95.19 366 VAL A CA 1
ATOM 2773 C C . VAL A 1 366 ? 6.593 9.047 -30.349 1.00 95.19 366 VAL A C 1
ATOM 2775 O O . VAL A 1 366 ? 6.406 10.210 -30.698 1.00 95.19 366 VAL A O 1
ATOM 2778 N N . ILE A 1 367 ? 5.964 8.026 -30.931 1.00 95.25 367 ILE A N 1
ATOM 2779 C CA . ILE A 1 367 ? 5.071 8.221 -32.077 1.00 95.25 367 ILE A CA 1
ATOM 2780 C C . ILE A 1 367 ? 3.832 9.001 -31.629 1.00 95.25 367 ILE A C 1
ATOM 2782 O O . ILE A 1 367 ? 3.401 9.904 -32.344 1.00 95.25 367 ILE A O 1
ATOM 2786 N N . GLY A 1 368 ? 3.318 8.728 -30.425 1.00 93.19 368 GLY A N 1
ATOM 2787 C CA . GLY A 1 368 ? 2.277 9.530 -29.787 1.00 93.19 368 GLY A CA 1
ATOM 2788 C C . GLY A 1 368 ? 2.655 11.005 -29.700 1.00 93.19 368 GLY A C 1
ATOM 2789 O O . GLY A 1 368 ? 1.918 11.853 -30.197 1.00 93.19 368 GLY A O 1
ATOM 2790 N N . GLN A 1 369 ? 3.825 11.315 -29.136 1.00 90.38 369 GLN A N 1
ATOM 2791 C CA . GLN A 1 369 ? 4.280 12.695 -28.967 1.00 90.38 369 GLN A CA 1
ATOM 2792 C C . GLN A 1 369 ? 4.502 13.408 -30.305 1.00 90.38 369 GLN A C 1
ATOM 2794 O O . GLN A 1 369 ? 4.169 14.580 -30.434 1.00 90.38 369 GLN A O 1
ATOM 2799 N N . LEU A 1 370 ? 5.034 12.714 -31.313 1.00 91.06 370 LEU A N 1
ATOM 2800 C CA . LEU A 1 370 ? 5.262 13.288 -32.643 1.00 91.06 370 LEU A CA 1
ATOM 2801 C C . LEU A 1 370 ? 3.962 13.542 -33.420 1.00 91.06 370 LEU A C 1
ATOM 2803 O O . LEU A 1 370 ? 3.945 14.380 -34.318 1.00 91.06 370 LEU A O 1
ATOM 2807 N N . ASN A 1 371 ? 2.883 12.825 -33.095 1.00 90.31 371 ASN A N 1
ATOM 2808 C CA . ASN A 1 371 ? 1.568 12.997 -33.720 1.00 90.31 371 ASN A CA 1
ATOM 2809 C C . ASN A 1 371 ? 0.619 13.869 -32.878 1.00 90.31 371 ASN A C 1
ATOM 2811 O O . ASN A 1 371 ? -0.515 14.098 -33.293 1.00 90.31 371 ASN A O 1
ATOM 2815 N N . PHE A 1 372 ? 1.072 14.380 -31.730 1.00 85.06 372 PHE A N 1
ATOM 2816 C CA . PHE A 1 372 ? 0.305 15.271 -30.867 1.00 85.06 372 PHE A CA 1
ATOM 2817 C C . PHE A 1 372 ? 1.116 16.519 -30.522 1.00 85.06 372 PHE A C 1
ATOM 2819 O O . PHE A 1 372 ? 2.038 16.481 -29.706 1.00 85.06 372 PHE A O 1
ATOM 2826 N N . SER A 1 373 ? 0.743 17.643 -31.135 1.00 68.56 373 SER A N 1
ATOM 2827 C CA . SER A 1 373 ? 1.268 18.957 -30.768 1.00 68.56 373 SER A CA 1
ATOM 2828 C C . SER A 1 373 ? 0.357 19.580 -29.706 1.00 68.56 373 SER A C 1
ATOM 2830 O O . SER A 1 373 ? -0.825 19.781 -29.990 1.00 68.56 373 SER A O 1
ATOM 2832 N N . PRO A 1 374 ? 0.867 19.921 -28.508 1.00 59.91 374 PRO A N 1
ATOM 2833 C CA . PRO A 1 374 ? 0.079 20.616 -27.491 1.00 59.91 374 PRO A CA 1
ATOM 2834 C C . PRO A 1 374 ? -0.358 22.029 -27.917 1.00 59.91 374 PRO A C 1
ATOM 2836 O O . PRO A 1 374 ? -1.251 22.598 -27.293 1.00 59.91 374 PRO A O 1
ATOM 2839 N N . ASP A 1 375 ? 0.253 22.578 -28.974 1.00 50.41 375 ASP A N 1
ATOM 2840 C CA . ASP A 1 375 ? -0.016 23.914 -29.501 1.00 50.41 375 ASP A CA 1
ATOM 2841 C C . ASP A 1 375 ? -0.861 23.866 -30.779 1.00 50.41 375 ASP A C 1
ATOM 2843 O O . ASP A 1 375 ? -0.348 23.718 -31.889 1.00 50.41 375 ASP A O 1
ATOM 2847 N N . ALA A 1 376 ? -2.169 24.055 -30.608 1.00 38.59 376 ALA A N 1
ATOM 2848 C CA . ALA A 1 376 ? -3.031 24.741 -31.564 1.00 38.59 376 ALA A CA 1
ATOM 2849 C C . ALA A 1 376 ? -4.326 25.154 -30.845 1.00 38.59 376 ALA A C 1
ATOM 2851 O O . ALA A 1 376 ? -5.120 24.304 -30.457 1.00 38.59 376 ALA A O 1
ATOM 2852 N N . SER A 1 377 ? -4.577 26.463 -30.729 1.00 37.31 377 SER A N 1
ATOM 2853 C CA . SER A 1 377 ? -5.875 27.083 -30.389 1.00 37.31 377 SER A CA 1
ATOM 2854 C C . SER A 1 377 ? -6.331 27.148 -28.916 1.00 37.31 377 SER A C 1
ATOM 2856 O O . SER A 1 377 ? -7.407 26.674 -28.580 1.00 37.31 377 SER A O 1
ATOM 2858 N N . TYR A 1 378 ? -5.611 27.871 -28.055 1.00 39.50 378 TYR A N 1
ATOM 2859 C CA . TYR A 1 378 ? -6.269 28.788 -27.106 1.00 39.50 378 TYR A CA 1
ATOM 2860 C C . TYR A 1 378 ? -5.308 29.929 -26.770 1.00 39.50 378 TYR A C 1
ATOM 2862 O O . TYR A 1 378 ? -4.401 29.801 -25.953 1.00 39.50 378 TYR A O 1
ATOM 2870 N N . GLY A 1 379 ? -5.470 31.040 -27.484 1.00 34.00 379 GLY A N 1
ATOM 2871 C CA . GLY A 1 379 ? -4.922 32.305 -27.033 1.00 34.00 379 GLY A CA 1
ATOM 2872 C C . GLY A 1 379 ? -5.662 32.770 -25.779 1.00 34.00 379 GLY A C 1
ATOM 2873 O O . GLY A 1 379 ? -6.867 32.576 -25.657 1.00 34.00 379 GLY A O 1
ATOM 2874 N N . ASP A 1 380 ? -4.905 33.457 -24.933 1.00 33.78 380 ASP A N 1
ATOM 2875 C CA . ASP A 1 380 ? -5.335 34.393 -23.893 1.00 33.78 380 ASP A CA 1
ATOM 2876 C C . ASP A 1 380 ? -5.519 33.871 -22.449 1.00 33.78 380 ASP A C 1
ATOM 2878 O O . ASP A 1 380 ? -6.347 33.022 -22.137 1.00 33.78 380 ASP A O 1
ATOM 2882 N N . LYS A 1 381 ? -4.704 34.488 -21.579 1.00 41.97 381 LYS A N 1
ATOM 2883 C CA . LYS A 1 381 ? -4.892 34.814 -20.154 1.00 41.97 381 LYS A CA 1
ATOM 2884 C C . LYS A 1 381 ? -5.596 33.785 -19.262 1.00 41.97 381 LYS A C 1
ATOM 2886 O O . LYS A 1 381 ? -6.799 33.848 -19.041 1.00 41.97 381 LYS A O 1
ATOM 2891 N N . SER A 1 382 ? -4.801 33.018 -18.520 1.00 35.44 382 SER A N 1
ATOM 2892 C CA . SER A 1 382 ? -5.159 32.749 -17.124 1.00 35.44 382 SER A CA 1
ATOM 2893 C C . SER A 1 382 ? -3.938 32.947 -16.233 1.00 35.44 382 SER A C 1
ATOM 2895 O O . SER A 1 382 ? -2.947 32.233 -16.373 1.00 35.44 382 SER A O 1
ATOM 2897 N N . GLU A 1 383 ? -4.028 33.890 -15.298 1.00 34.50 383 GLU A N 1
ATOM 2898 C CA . GLU A 1 383 ? -3.111 34.101 -14.166 1.00 34.50 383 GLU A CA 1
ATOM 2899 C C . GLU A 1 383 ? -3.184 32.953 -13.133 1.00 34.50 383 GLU A C 1
ATOM 2901 O O . GLU A 1 383 ? -3.071 33.160 -11.929 1.00 34.50 383 GLU A O 1
ATOM 2906 N N . CYS A 1 384 ? -3.389 31.713 -13.580 1.00 35.75 384 CYS A N 1
ATOM 2907 C CA . CYS A 1 384 ? -3.227 30.530 -12.747 1.00 35.75 384 CYS A CA 1
ATOM 2908 C C . CYS A 1 384 ? -1.861 29.930 -13.061 1.00 35.75 384 CYS A C 1
ATOM 2910 O O . CYS A 1 384 ? -1.721 29.012 -13.868 1.00 35.75 384 CYS A O 1
ATOM 2912 N N . SER A 1 385 ? -0.835 30.499 -12.433 1.00 32.22 385 SER A N 1
ATOM 2913 C CA . SER A 1 385 ? 0.524 29.970 -12.411 1.00 32.22 385 SER A CA 1
ATOM 2914 C C . SER A 1 385 ? 0.501 28.570 -11.790 1.00 32.22 385 SER A C 1
ATOM 2916 O O . SER A 1 385 ? 0.620 28.408 -10.576 1.00 32.22 385 SER A O 1
ATOM 2918 N N . LEU A 1 386 ? 0.300 27.540 -12.611 1.00 42.25 386 LEU A N 1
ATOM 2919 C CA . LEU A 1 386 ? 0.494 26.159 -12.187 1.00 42.25 386 LEU A CA 1
ATOM 2920 C C . LEU A 1 386 ? 1.974 25.977 -11.792 1.00 42.25 386 LEU A C 1
ATOM 2922 O O . LEU A 1 386 ? 2.853 26.531 -12.458 1.00 42.25 386 LEU A O 1
ATOM 2926 N N . PRO A 1 387 ? 2.292 25.173 -10.758 1.00 38.44 387 PRO A N 1
ATOM 2927 C CA . PRO A 1 387 ? 3.681 24.913 -10.361 1.00 38.44 387 PRO A CA 1
ATOM 2928 C C . PRO A 1 387 ? 4.495 24.216 -11.467 1.00 38.44 387 PRO A C 1
ATOM 2930 O O . PRO A 1 387 ? 5.723 24.185 -11.435 1.00 38.44 387 PRO A O 1
ATOM 2933 N N . THR A 1 388 ? 3.815 23.664 -12.471 1.00 41.56 388 THR A N 1
ATOM 2934 C CA . THR A 1 388 ? 4.383 23.074 -13.680 1.00 41.56 388 THR A CA 1
ATOM 2935 C C . THR A 1 388 ? 4.585 24.163 -14.730 1.00 41.56 388 THR A C 1
ATOM 2937 O O . THR A 1 388 ? 3.792 24.275 -15.663 1.00 41.56 388 THR A O 1
ATOM 2940 N N . GLY A 1 389 ? 5.607 25.008 -14.564 1.00 43.19 389 GLY A N 1
ATOM 2941 C CA . GLY A 1 389 ? 5.836 26.154 -15.451 1.00 43.19 389 GLY A CA 1
ATOM 2942 C C . GLY A 1 389 ? 5.605 25.812 -16.930 1.00 43.19 389 GLY A C 1
ATOM 2943 O O . GLY A 1 389 ? 6.287 24.940 -17.459 1.00 43.19 389 GLY A O 1
ATOM 2944 N N . ASN A 1 390 ? 4.646 26.480 -17.575 1.00 48.22 390 ASN A N 1
ATOM 2945 C CA . ASN A 1 390 ? 4.280 26.453 -19.004 1.00 48.22 390 ASN A CA 1
ATOM 2946 C C . ASN A 1 390 ? 4.225 25.091 -19.747 1.00 48.22 390 ASN A C 1
ATOM 2948 O O . ASN A 1 390 ? 4.177 25.101 -20.974 1.00 48.22 390 ASN A O 1
ATOM 2952 N N . LEU A 1 391 ? 4.248 23.927 -19.085 1.00 55.84 391 LEU A N 1
ATOM 2953 C CA . LEU A 1 391 ? 4.134 22.634 -19.774 1.00 55.84 391 LEU A CA 1
ATOM 2954 C C . LEU A 1 391 ? 2.647 22.307 -19.965 1.00 55.84 391 LEU A C 1
ATOM 2956 O O . LEU A 1 391 ? 1.930 22.124 -18.983 1.00 55.84 391 LEU A O 1
ATOM 2960 N N . SER A 1 392 ? 2.183 22.251 -21.215 1.00 62.50 392 SER A N 1
ATOM 2961 C CA . SER A 1 392 ? 0.811 21.833 -21.524 1.00 62.50 392 SER A CA 1
ATOM 2962 C C . SER A 1 392 ? 0.641 20.347 -21.193 1.00 62.50 392 SER A C 1
ATOM 2964 O O . SER A 1 392 ? 1.375 19.495 -21.697 1.00 62.50 392 SER A O 1
ATOM 2966 N N . VAL A 1 393 ? -0.300 20.048 -20.299 1.00 74.62 393 VAL A N 1
ATOM 2967 C CA . VAL A 1 393 ? -0.570 18.713 -19.754 1.00 74.62 393 VAL A CA 1
ATOM 2968 C C . VAL A 1 393 ? -2.012 18.333 -20.103 1.00 74.62 393 VAL A C 1
ATOM 2970 O O . VAL A 1 393 ? -2.951 18.897 -19.541 1.00 74.62 393 VAL A O 1
ATOM 2973 N N . PRO A 1 394 ? -2.235 17.400 -21.043 1.00 83.81 394 PRO A N 1
ATOM 2974 C CA . PRO A 1 394 ? -3.550 17.145 -21.627 1.00 83.81 394 PRO A CA 1
ATOM 2975 C C . PRO A 1 394 ? -4.425 16.221 -20.764 1.00 83.81 394 PRO A C 1
ATOM 2977 O O . PRO A 1 394 ? -5.429 15.693 -21.235 1.00 83.81 394 PRO A O 1
ATOM 2980 N N . MET A 1 395 ? -4.040 15.984 -19.506 1.00 84.31 395 MET A N 1
ATOM 2981 C CA . MET A 1 395 ? -4.737 15.097 -18.581 1.00 84.31 395 MET A CA 1
ATOM 2982 C C . MET A 1 395 ? -4.875 15.741 -17.203 1.00 84.31 395 MET A C 1
ATOM 2984 O O . MET A 1 395 ? -3.916 16.284 -16.653 1.00 84.31 395 MET A O 1
ATOM 2988 N N . ILE A 1 396 ? -6.064 15.614 -16.615 1.00 86.06 396 ILE A N 1
ATOM 2989 C CA . ILE A 1 396 ? -6.391 16.133 -15.285 1.00 86.06 396 ILE A CA 1
ATOM 2990 C C . ILE A 1 396 ? -6.923 15.016 -14.382 1.00 86.06 396 ILE A C 1
ATOM 2992 O O . ILE A 1 396 ? -7.622 14.108 -14.822 1.00 86.06 396 ILE A O 1
ATOM 2996 N N . SER A 1 397 ? -6.601 15.093 -13.095 1.00 85.44 397 SER A N 1
ATOM 2997 C CA . SER A 1 397 ? -7.184 14.287 -12.026 1.00 85.44 397 SER A CA 1
ATOM 2998 C C . SER A 1 397 ? -8.247 15.113 -11.318 1.00 85.44 397 SER A C 1
ATOM 3000 O O . SER A 1 397 ? -7.959 16.206 -10.831 1.00 85.44 397 SER A O 1
ATOM 3002 N N . ILE A 1 398 ? -9.465 14.581 -11.235 1.00 87.69 398 ILE A N 1
ATOM 3003 C CA . ILE A 1 398 ? -10.583 15.200 -10.520 1.00 87.69 398 ILE A CA 1
ATOM 3004 C C . ILE A 1 398 ? -10.924 14.322 -9.318 1.00 87.69 398 ILE A C 1
ATOM 3006 O O . ILE A 1 398 ? -11.159 13.122 -9.452 1.00 87.69 398 ILE A O 1
ATOM 3010 N N . ARG A 1 399 ? -10.947 14.914 -8.123 1.00 86.69 399 ARG A N 1
ATOM 3011 C CA . ARG A 1 399 ? -11.294 14.229 -6.870 1.00 86.69 399 ARG A CA 1
ATOM 3012 C C . ARG A 1 399 ? -12.435 14.949 -6.173 1.00 86.69 399 ARG A C 1
ATOM 3014 O O . ARG A 1 399 ? -12.482 16.169 -6.194 1.00 86.69 399 ARG A O 1
ATOM 3021 N N . GLY A 1 400 ? -13.308 14.198 -5.507 1.00 85.00 400 GLY A N 1
ATOM 3022 C CA . GLY A 1 400 ? -14.438 14.744 -4.740 1.00 85.00 400 GLY A CA 1
ATOM 3023 C C . GLY A 1 400 ? -15.795 14.625 -5.437 1.00 85.00 400 GLY A C 1
ATOM 3024 O O . GLY A 1 400 ? -16.820 14.730 -4.771 1.00 85.00 400 GLY A O 1
ATOM 3025 N N . LEU A 1 401 ? -15.813 14.309 -6.736 1.00 87.62 401 LEU A N 1
ATOM 3026 C CA . LEU A 1 401 ? -17.032 14.077 -7.513 1.00 87.62 401 LEU A CA 1
ATOM 3027 C C . LEU A 1 401 ? -17.198 12.595 -7.860 1.00 87.62 401 LEU A C 1
ATOM 3029 O O . LEU A 1 401 ? -16.217 11.867 -8.015 1.00 87.62 401 LEU A O 1
ATOM 3033 N N . THR A 1 402 ? -18.447 12.155 -7.991 1.00 89.12 402 THR A N 1
ATOM 3034 C CA . THR A 1 402 ? -18.788 10.884 -8.638 1.00 89.12 402 THR A CA 1
ATOM 3035 C C . THR A 1 402 ? -18.759 11.065 -10.153 1.00 89.12 402 THR A C 1
ATOM 3037 O O . THR A 1 402 ? -18.839 12.190 -10.652 1.00 89.12 402 THR A O 1
ATOM 3040 N N . LYS A 1 403 ? -18.677 9.954 -10.891 1.00 87.50 403 LYS A N 1
ATOM 3041 C CA . LYS A 1 403 ? -18.754 9.962 -12.356 1.00 87.50 403 LYS A CA 1
ATOM 3042 C C . LYS A 1 403 ? -20.044 10.632 -12.844 1.00 87.50 403 LYS A C 1
ATOM 3044 O O . LYS A 1 403 ? -19.960 11.584 -13.608 1.00 87.50 403 LYS A O 1
ATOM 3049 N N . ASP A 1 404 ? -21.189 10.237 -12.291 1.00 89.50 404 ASP A N 1
ATOM 3050 C CA . ASP A 1 404 ? -22.507 10.778 -12.655 1.00 89.50 404 ASP A CA 1
ATOM 3051 C C . ASP A 1 404 ? -22.626 12.293 -12.416 1.00 89.50 404 ASP A C 1
ATOM 3053 O O . ASP A 1 404 ? -23.319 12.988 -13.152 1.00 89.50 404 ASP A O 1
ATOM 3057 N N . MET A 1 405 ? -21.935 12.830 -11.400 1.00 87.44 405 MET A N 1
ATOM 3058 C CA . MET A 1 405 ? -21.886 14.278 -11.170 1.00 87.44 405 MET A CA 1
ATOM 3059 C C . MET A 1 405 ? -20.961 14.992 -12.156 1.00 87.44 405 MET A C 1
ATOM 3061 O O . MET A 1 405 ? -21.209 16.149 -12.473 1.00 87.44 405 MET A O 1
ATOM 3065 N N . LEU A 1 406 ? -19.892 14.341 -12.616 1.00 88.62 406 LEU A N 1
ATOM 3066 C CA . LEU A 1 406 ? -18.882 14.934 -13.492 1.00 88.62 406 LEU A CA 1
ATOM 3067 C C . LEU A 1 406 ? -19.306 14.943 -14.969 1.00 88.62 406 LEU A C 1
ATOM 3069 O O . LEU A 1 406 ? -19.022 15.906 -15.679 1.00 88.62 406 LEU A O 1
ATOM 3073 N N . GLU A 1 407 ? -19.987 13.896 -15.436 1.00 89.38 407 GLU A N 1
ATOM 3074 C CA . GLU A 1 407 ? -20.387 13.737 -16.841 1.00 89.38 407 GLU A CA 1
ATOM 3075 C C . GLU A 1 407 ? -21.160 14.938 -17.417 1.00 89.38 407 GLU A C 1
ATOM 3077 O O . GLU A 1 407 ? -20.793 15.390 -18.506 1.00 89.38 407 GLU A O 1
ATOM 3082 N N . PRO A 1 408 ? -22.148 15.535 -16.718 1.00 86.88 408 PRO A N 1
ATOM 3083 C CA . PRO A 1 408 ? -22.841 16.721 -17.216 1.00 86.88 408 PRO A CA 1
ATOM 3084 C C . PRO A 1 408 ? -21.918 17.929 -17.410 1.00 86.88 408 PRO A C 1
ATOM 3086 O O . PRO A 1 408 ? -22.063 18.648 -18.398 1.00 86.88 408 PRO A O 1
ATOM 3089 N N . PHE A 1 409 ? -20.940 18.142 -16.517 1.00 84.25 409 PHE A N 1
ATOM 3090 C CA . PHE A 1 409 ? -19.965 19.229 -16.669 1.00 84.25 409 PHE A CA 1
ATOM 3091 C C . PHE A 1 409 ? -19.102 19.024 -17.914 1.00 84.25 409 PHE A C 1
ATOM 3093 O O . PHE A 1 409 ? -18.862 19.966 -18.664 1.00 84.25 409 PHE A O 1
ATOM 3100 N N . VAL A 1 410 ? -18.672 17.789 -18.167 1.00 86.06 410 VAL A N 1
ATOM 3101 C CA . VAL A 1 410 ? -17.871 17.449 -19.349 1.00 86.06 410 VAL A CA 1
ATOM 3102 C C . VAL A 1 410 ? -18.689 17.600 -20.625 1.00 86.06 410 VAL A C 1
ATOM 3104 O O . VAL A 1 410 ? -18.199 18.156 -21.605 1.00 86.06 410 VAL A O 1
ATOM 3107 N N . ALA A 1 411 ? -19.941 17.141 -20.620 1.00 87.19 411 ALA A N 1
ATOM 3108 C CA . ALA A 1 411 ? -20.844 17.294 -21.753 1.00 87.19 411 ALA A CA 1
ATOM 3109 C C . ALA A 1 411 ? -21.080 18.777 -22.078 1.00 87.19 411 ALA A C 1
ATOM 3111 O O . ALA A 1 411 ? -20.966 19.172 -23.236 1.00 87.19 411 ALA A O 1
ATOM 3112 N N . ALA A 1 412 ? -21.322 19.610 -21.059 1.00 83.81 412 ALA A N 1
ATOM 3113 C CA . ALA A 1 412 ? -21.473 21.054 -21.223 1.00 83.81 412 ALA A CA 1
ATOM 3114 C C . ALA A 1 412 ? -20.191 21.726 -21.744 1.00 83.81 412 ALA A C 1
ATOM 3116 O O . ALA A 1 412 ? -20.274 22.590 -22.619 1.00 83.81 412 ALA A O 1
ATOM 3117 N N . PHE A 1 413 ? -19.014 21.306 -21.256 1.00 83.38 413 PHE A N 1
ATOM 3118 C CA . PHE A 1 413 ? -17.715 21.772 -21.754 1.00 83.38 413 PHE A CA 1
ATOM 3119 C C . PHE A 1 413 ? -17.546 21.435 -23.238 1.00 83.38 413 PHE A C 1
ATOM 3121 O O . PHE A 1 413 ? -17.259 22.309 -24.050 1.00 83.38 413 PHE A O 1
ATOM 3128 N N . ASN A 1 414 ? -17.796 20.177 -23.608 1.00 83.25 414 ASN A N 1
ATOM 3129 C CA . ASN A 1 414 ? -17.662 19.692 -24.981 1.00 83.25 414 ASN A CA 1
ATOM 3130 C C . ASN A 1 414 ? -18.670 20.326 -25.946 1.00 83.25 414 ASN A C 1
ATOM 3132 O O . ASN A 1 414 ? -18.360 20.495 -27.123 1.00 83.25 414 ASN A O 1
ATOM 3136 N N . ALA A 1 415 ? -19.849 20.703 -25.454 1.00 84.75 415 ALA A N 1
ATOM 3137 C CA . ALA A 1 415 ? -20.858 21.430 -26.218 1.00 84.75 415 ALA A CA 1
ATOM 3138 C C . ALA A 1 415 ? -20.577 22.944 -26.338 1.00 84.75 415 ALA A C 1
ATOM 3140 O O . ALA A 1 415 ? -21.338 23.641 -27.004 1.00 84.75 415 ALA A O 1
ATOM 3141 N N . ASN A 1 416 ? -19.508 23.467 -25.716 1.00 78.94 416 ASN A N 1
ATOM 3142 C CA . ASN A 1 416 ? -19.244 24.906 -25.562 1.00 78.94 416 ASN A CA 1
ATOM 3143 C C . ASN A 1 416 ? -20.424 25.674 -24.923 1.00 78.94 416 ASN A C 1
ATOM 3145 O O . ASN A 1 416 ? -20.658 26.839 -25.233 1.00 78.94 416 ASN A O 1
ATOM 3149 N N . CYS A 1 417 ? -21.183 25.028 -24.033 1.00 66.31 417 CYS A N 1
ATOM 3150 C CA . CYS A 1 417 ? -22.355 25.607 -23.367 1.00 66.31 417 CYS A CA 1
ATOM 3151 C C . CYS A 1 417 ? -22.067 26.051 -21.923 1.00 66.31 417 CYS A C 1
ATOM 3153 O O . CYS A 1 417 ? -22.993 26.164 -21.119 1.00 66.31 417 CYS A O 1
ATOM 3155 N N . MET A 1 418 ? -20.799 26.264 -21.556 1.00 60.84 418 MET A N 1
ATOM 3156 C CA . MET A 1 418 ? -20.467 26.714 -20.205 1.00 60.84 418 MET A CA 1
ATOM 3157 C C . MET A 1 418 ? -20.900 28.163 -20.002 1.00 60.84 418 MET A C 1
ATOM 3159 O O . MET A 1 418 ? -20.405 29.074 -20.658 1.00 60.84 418 MET A O 1
ATOM 3163 N N . VAL A 1 419 ? -21.833 28.363 -19.076 1.00 55.00 419 VAL A N 1
ATOM 3164 C CA . VAL A 1 419 ? -22.195 29.682 -18.557 1.00 55.00 419 VAL A CA 1
ATOM 3165 C C . VAL A 1 419 ? -21.257 29.970 -17.384 1.00 55.00 419 VAL A C 1
ATOM 3167 O O . VAL A 1 419 ? -21.125 29.124 -16.501 1.00 55.00 419 VAL A O 1
ATOM 3170 N N . GLU A 1 420 ? -20.613 31.140 -17.358 1.00 54.44 420 GLU A N 1
ATOM 3171 C CA . GLU A 1 420 ? -19.769 31.623 -16.247 1.00 54.44 420 GLU A CA 1
ATOM 3172 C C . GLU A 1 420 ? -20.582 31.924 -14.966 1.00 54.44 420 GLU A C 1
ATOM 3174 O O . GLU A 1 420 ? -20.405 32.958 -14.325 1.00 54.44 420 GLU A O 1
ATOM 3179 N N . ASP A 1 421 ? -21.512 31.057 -14.558 1.00 51.47 421 ASP A N 1
ATOM 3180 C CA . ASP A 1 421 ? -22.185 31.217 -13.271 1.00 51.47 421 ASP A CA 1
ATOM 3181 C C . ASP A 1 421 ? -21.367 30.468 -12.210 1.00 51.47 421 ASP A C 1
ATOM 3183 O O . ASP A 1 421 ? -21.422 29.244 -12.067 1.00 51.47 421 ASP A O 1
ATOM 3187 N N . SER A 1 422 ? -20.586 31.222 -11.435 1.00 51.41 422 SER A N 1
ATOM 3188 C CA . SER A 1 422 ? -19.721 30.777 -10.325 1.00 51.41 422 SER A CA 1
ATOM 3189 C C . SER A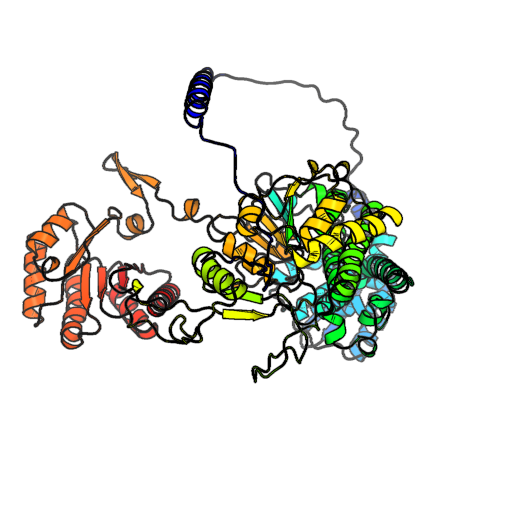 1 422 ? -20.473 30.118 -9.150 1.00 51.41 422 SER A C 1
ATOM 3191 O O . SER A 1 422 ? -19.944 29.960 -8.050 1.00 51.41 422 SER A O 1
ATOM 3193 N N . LYS A 1 423 ? -21.732 29.716 -9.352 1.00 57.81 423 LYS A N 1
ATOM 3194 C CA . LYS A 1 423 ? -22.657 29.254 -8.312 1.00 57.81 423 LYS A CA 1
ATOM 3195 C C . LYS A 1 423 ? -22.767 27.735 -8.191 1.00 57.81 423 LYS A C 1
ATOM 3197 O O . LYS A 1 423 ? -23.354 27.281 -7.210 1.00 57.81 423 LYS A O 1
ATOM 3202 N N . HIS A 1 424 ? -22.214 26.957 -9.122 1.00 67.94 424 HIS A N 1
ATOM 3203 C CA . HIS A 1 424 ? -22.455 25.507 -9.194 1.00 67.94 424 HIS A CA 1
ATOM 3204 C C . HIS A 1 424 ? -21.503 24.635 -8.362 1.00 67.94 424 HIS A C 1
ATOM 3206 O O . HIS A 1 424 ? -21.831 23.481 -8.094 1.00 67.94 424 HIS A O 1
ATOM 3212 N N . THR A 1 425 ? -20.365 25.163 -7.911 1.00 73.25 425 THR A N 1
ATOM 3213 C CA . THR A 1 425 ? -19.377 24.427 -7.102 1.00 73.25 425 THR A CA 1
ATOM 3214 C C . THR A 1 425 ? -18.965 25.233 -5.875 1.00 73.25 425 THR A C 1
ATOM 3216 O O . THR A 1 425 ? -19.007 26.461 -5.898 1.00 73.25 425 THR A O 1
ATOM 3219 N N . ALA A 1 426 ? -18.565 24.547 -4.808 1.00 81.38 426 ALA A N 1
ATOM 3220 C CA . ALA A 1 426 ? -17.912 25.153 -3.648 1.00 81.38 426 ALA A CA 1
ATOM 3221 C C . ALA A 1 426 ? -16.398 24.937 -3.718 1.00 81.38 426 ALA A C 1
ATOM 3223 O O . ALA A 1 426 ? -15.924 23.953 -4.299 1.00 81.38 426 ALA A O 1
ATOM 3224 N N . LEU A 1 427 ? -15.634 25.828 -3.084 1.00 81.12 427 LEU A N 1
ATOM 3225 C CA . LEU A 1 427 ? -14.207 25.578 -2.881 1.00 81.12 427 LEU A CA 1
ATOM 3226 C C . LEU A 1 427 ? -14.027 24.377 -1.932 1.00 81.12 427 LEU A C 1
ATOM 3228 O O . LEU A 1 427 ? -14.794 24.241 -0.979 1.00 81.12 427 LEU A O 1
ATOM 3232 N N . PRO A 1 428 ? -12.997 23.523 -2.109 1.00 79.56 428 PRO A N 1
ATOM 3233 C CA . PRO A 1 428 ? -12.729 22.409 -1.190 1.00 79.56 428 PRO A CA 1
ATOM 3234 C C . PRO A 1 428 ? -12.554 22.815 0.282 1.00 79.56 428 PRO A C 1
ATOM 3236 O O . PRO A 1 428 ? -12.714 21.983 1.171 1.00 79.56 428 PRO A O 1
ATOM 3239 N N . THR A 1 429 ? -12.212 24.078 0.537 1.00 84.00 429 THR A N 1
ATOM 3240 C CA . THR A 1 429 ? -12.015 24.668 1.868 1.00 84.00 429 THR A CA 1
ATOM 3241 C C . THR A 1 429 ? -13.250 25.392 2.412 1.00 84.00 429 THR A C 1
ATOM 3243 O O . THR A 1 429 ? -13.218 25.867 3.545 1.00 84.00 429 THR A O 1
ATOM 3246 N N . GLU A 1 430 ? -14.327 25.503 1.633 1.00 87.19 430 GLU A N 1
ATOM 3247 C CA . GLU A 1 430 ? -15.549 26.200 2.035 1.00 87.19 430 GLU A CA 1
ATOM 3248 C C . GLU A 1 430 ? -16.324 25.388 3.085 1.00 87.19 430 GLU A C 1
ATOM 3250 O O . GLU A 1 430 ? -16.681 24.226 2.863 1.00 87.19 430 GLU A O 1
ATOM 3255 N N . ASP A 1 431 ? -16.607 25.997 4.242 1.00 86.12 431 ASP A N 1
ATOM 3256 C CA . ASP A 1 431 ? -17.383 25.351 5.303 1.00 86.12 431 ASP A CA 1
ATOM 3257 C C . ASP A 1 431 ? -18.879 25.333 4.963 1.00 86.12 431 ASP A C 1
ATOM 3259 O O . ASP A 1 431 ? -19.602 26.315 5.132 1.00 86.12 431 ASP A O 1
ATOM 3263 N N . GLN A 1 432 ? -19.355 24.166 4.533 1.00 88.38 432 GLN A N 1
ATOM 3264 C CA . GLN A 1 432 ? -20.767 23.908 4.254 1.00 88.38 432 GLN A CA 1
ATOM 3265 C C . GLN A 1 432 ? -21.481 23.157 5.395 1.00 88.38 432 GLN A C 1
ATOM 3267 O O . GLN A 1 432 ? -22.586 22.647 5.203 1.00 88.38 432 GLN A O 1
ATOM 3272 N N . SER A 1 433 ? -20.894 23.070 6.597 1.00 84.69 433 SER A N 1
ATOM 3273 C CA . SER A 1 433 ? -21.458 22.312 7.732 1.00 84.69 433 SER A CA 1
ATOM 3274 C C . SER A 1 433 ? -22.804 22.848 8.231 1.00 84.69 433 SER A C 1
ATOM 3276 O O . SER A 1 433 ? -23.589 22.105 8.818 1.00 84.69 433 SER A O 1
ATOM 3278 N N . ARG A 1 434 ? -23.094 24.129 7.971 1.00 86.69 434 ARG A N 1
ATOM 3279 C CA . ARG A 1 434 ? -24.378 24.783 8.282 1.00 86.69 434 ARG A CA 1
ATOM 3280 C C . ARG A 1 434 ? -25.369 24.775 7.116 1.00 86.69 434 ARG A C 1
ATOM 3282 O O . ARG A 1 434 ? -26.499 25.224 7.286 1.00 86.69 434 ARG A O 1
ATOM 3289 N N . VAL A 1 435 ? -24.959 24.271 5.954 1.00 88.06 435 VAL A N 1
ATOM 3290 C CA . VAL A 1 435 ? -25.823 24.059 4.791 1.00 88.06 435 VAL A CA 1
ATOM 3291 C C . VAL A 1 435 ? -26.364 22.631 4.855 1.00 88.06 435 VAL A C 1
ATOM 3293 O O . VAL A 1 435 ? -25.612 21.684 5.108 1.00 88.06 435 VAL A O 1
ATOM 3296 N N . GLN A 1 436 ? -27.671 22.478 4.640 1.00 86.88 436 GLN A N 1
ATOM 3297 C CA . GLN A 1 436 ? -28.330 21.173 4.551 1.00 86.88 436 GLN A CA 1
ATOM 3298 C C . GLN A 1 436 ? -27.660 20.308 3.474 1.00 86.88 436 GLN A C 1
ATOM 3300 O O . GLN A 1 436 ? -27.397 20.821 2.388 1.00 86.88 436 GLN A O 1
ATOM 3305 N N . PHE A 1 437 ? -27.432 19.010 3.732 1.00 85.44 437 PHE A N 1
ATOM 3306 C CA . PHE A 1 437 ? -26.697 18.115 2.821 1.00 85.44 437 PHE A CA 1
ATOM 3307 C C . PHE A 1 437 ? -27.101 18.237 1.351 1.00 85.44 437 PHE A C 1
ATOM 3309 O O . PHE A 1 437 ? -26.246 18.420 0.491 1.00 85.44 437 PHE A O 1
ATOM 3316 N N . SER A 1 438 ? -28.405 18.173 1.068 1.00 88.19 438 SER A N 1
ATOM 3317 C CA . SER A 1 438 ? -28.959 18.203 -0.291 1.00 88.19 438 SER A CA 1
ATOM 3318 C C . SER A 1 438 ? -28.777 19.539 -1.012 1.00 88.19 438 SER A C 1
ATOM 3320 O O . SER A 1 438 ? -28.955 19.600 -2.222 1.00 88.19 438 SER A O 1
ATOM 3322 N N . LEU A 1 439 ? -28.460 20.606 -0.275 1.00 88.88 439 LEU A N 1
ATOM 3323 C CA . LEU A 1 439 ? -28.204 21.948 -0.799 1.00 88.88 439 LEU A CA 1
ATOM 3324 C C . LEU A 1 439 ? -26.709 22.283 -0.827 1.00 88.88 439 LEU A C 1
ATOM 3326 O O . LEU A 1 439 ? -26.339 23.375 -1.261 1.00 88.88 439 LEU A O 1
ATOM 3330 N N . ARG A 1 440 ? -25.843 21.377 -0.351 1.00 88.81 440 ARG A N 1
ATOM 3331 C CA . ARG A 1 440 ? -24.397 21.569 -0.439 1.00 88.81 440 ARG A CA 1
ATOM 3332 C C . ARG A 1 440 ? -23.969 21.522 -1.894 1.00 88.81 440 ARG A C 1
ATOM 3334 O O . ARG A 1 440 ? -24.363 20.637 -2.650 1.00 88.81 440 ARG A O 1
ATOM 3341 N N . LYS A 1 441 ? -23.112 22.461 -2.268 1.00 88.44 441 LYS A N 1
ATOM 3342 C CA . LYS A 1 441 ? -22.492 22.479 -3.583 1.00 88.44 441 LYS A CA 1
ATOM 3343 C C . LYS A 1 441 ? -21.403 21.407 -3.653 1.00 88.44 441 LYS A C 1
ATOM 3345 O O . LYS A 1 441 ? -20.666 21.222 -2.675 1.00 88.44 441 LYS A O 1
ATOM 3350 N N . PRO A 1 442 ? -21.255 20.733 -4.803 1.00 86.25 442 PRO A N 1
ATOM 3351 C CA . PRO A 1 442 ? -20.148 19.821 -5.035 1.00 86.25 442 PRO A CA 1
ATOM 3352 C C . PRO A 1 442 ? -18.813 20.565 -4.916 1.00 86.25 442 PRO A C 1
ATOM 3354 O O . PRO A 1 442 ? -18.659 21.677 -5.422 1.00 86.25 442 PRO A O 1
ATOM 3357 N N . ALA A 1 443 ? -17.846 19.936 -4.252 1.00 86.31 443 ALA A N 1
ATOM 3358 C CA . ALA A 1 443 ? -16.482 20.432 -4.141 1.00 86.31 443 ALA A CA 1
ATOM 3359 C C . ALA A 1 443 ? -15.535 19.439 -4.815 1.00 86.31 443 ALA A C 1
ATOM 3361 O O . ALA A 1 443 ? -15.569 18.239 -4.525 1.00 86.31 443 ALA A O 1
ATOM 3362 N N . ALA A 1 444 ? -14.696 19.942 -5.717 1.00 85.75 444 ALA A N 1
ATOM 3363 C CA . ALA A 1 444 ? -13.756 19.135 -6.477 1.00 85.75 444 ALA A CA 1
ATOM 3364 C C . ALA A 1 444 ? -12.333 19.674 -6.336 1.00 85.75 444 ALA A C 1
ATOM 3366 O O . ALA A 1 444 ? -12.104 20.880 -6.359 1.00 85.75 444 ALA A O 1
ATOM 3367 N N . ILE A 1 445 ? -11.370 18.766 -6.226 1.00 84.38 445 ILE A N 1
ATOM 3368 C CA . ILE A 1 445 ? -9.949 19.069 -6.371 1.00 84.38 445 ILE A CA 1
ATOM 3369 C C . ILE A 1 445 ? -9.560 18.648 -7.783 1.00 84.38 445 ILE A C 1
ATOM 3371 O O . ILE A 1 445 ? -9.645 17.463 -8.111 1.00 84.38 445 ILE A O 1
ATOM 3375 N N . VAL A 1 446 ? -9.144 19.615 -8.598 1.00 83.44 446 VAL A N 1
ATOM 3376 C CA . VAL A 1 446 ? -8.690 19.402 -9.975 1.00 83.44 446 VAL A CA 1
ATOM 3377 C C . VAL A 1 446 ? -7.190 19.649 -10.023 1.00 83.44 446 VAL A C 1
ATOM 3379 O O . VAL A 1 446 ? -6.728 20.720 -9.640 1.00 83.44 446 VAL A O 1
ATOM 3382 N N . LEU A 1 447 ? -6.424 18.648 -10.450 1.00 82.06 447 LEU A N 1
ATOM 3383 C CA . LEU A 1 447 ? -4.967 18.725 -10.537 1.00 82.06 447 LEU A CA 1
ATOM 3384 C C . LEU A 1 447 ? -4.499 18.219 -11.901 1.00 82.06 447 LEU A C 1
ATOM 3386 O O . LEU A 1 447 ? -4.970 17.164 -12.327 1.00 82.06 447 LEU A O 1
ATOM 3390 N N . PRO A 1 448 ? -3.561 18.899 -12.576 1.00 79.50 448 PRO A N 1
ATOM 3391 C CA . PRO A 1 448 ? -2.933 18.340 -13.763 1.00 79.50 448 PRO A CA 1
ATOM 3392 C C . PRO A 1 448 ? -2.159 17.058 -13.433 1.00 79.50 448 PRO A C 1
ATOM 3394 O O . PRO A 1 448 ? -1.603 16.910 -12.341 1.00 79.50 448 PRO A O 1
ATOM 3397 N N . LEU A 1 449 ? -2.101 16.138 -14.393 1.00 78.19 449 LEU A N 1
ATOM 3398 C CA . LEU A 1 449 ? -1.197 14.992 -14.347 1.00 78.19 449 LEU A CA 1
ATOM 3399 C C . LEU A 1 449 ? 0.087 15.322 -15.111 1.00 78.19 449 LEU A C 1
ATOM 3401 O O . LEU A 1 449 ? 0.037 15.909 -16.187 1.00 78.19 449 LEU A O 1
ATOM 3405 N N . ASN A 1 450 ? 1.237 14.911 -14.573 1.00 74.94 450 ASN A N 1
ATOM 3406 C CA . ASN A 1 450 ? 2.552 15.119 -15.191 1.00 74.94 450 ASN A CA 1
ATOM 3407 C C . ASN A 1 450 ? 2.765 14.164 -16.380 1.00 74.94 450 ASN A C 1
ATOM 3409 O O . ASN A 1 450 ? 3.567 13.235 -16.314 1.00 74.94 450 ASN A O 1
ATOM 3413 N N . MET A 1 451 ? 2.006 14.374 -17.452 1.00 76.44 451 MET A N 1
ATOM 3414 C CA . MET A 1 451 ? 2.047 13.618 -18.698 1.00 76.44 451 MET A CA 1
ATOM 3415 C C . MET A 1 451 ? 1.893 14.603 -19.856 1.00 76.44 451 MET A C 1
ATOM 3417 O O . MET A 1 451 ? 1.098 15.529 -19.773 1.00 76.44 451 MET A O 1
ATOM 3421 N N . THR A 1 452 ? 2.650 14.412 -20.931 1.00 85.38 452 THR A N 1
ATOM 3422 C CA . THR A 1 452 ? 2.653 15.283 -22.129 1.00 85.38 452 THR A CA 1
ATOM 3423 C C . THR A 1 452 ? 1.841 14.707 -23.292 1.00 85.38 452 THR A C 1
ATOM 3425 O O . THR A 1 452 ? 1.760 15.306 -24.362 1.00 85.38 452 THR A O 1
ATOM 3428 N N . LEU A 1 453 ? 1.204 13.556 -23.066 1.00 86.44 453 LEU A N 1
ATOM 3429 C CA . LEU A 1 453 ? 0.463 12.783 -24.051 1.00 86.44 453 LEU A CA 1
ATOM 3430 C C . LEU A 1 453 ? -0.952 12.503 -23.527 1.00 86.44 453 LEU A C 1
ATOM 3432 O O . LEU A 1 453 ? -1.077 12.003 -22.405 1.00 86.44 453 LEU A O 1
ATOM 3436 N N . PRO A 1 454 ? -2.024 12.797 -24.283 1.00 88.69 454 PRO A N 1
ATOM 3437 C CA . PRO A 1 454 ? -3.357 12.365 -23.896 1.00 88.69 454 PRO A CA 1
ATOM 3438 C C . PRO A 1 454 ? -3.465 10.852 -24.094 1.00 88.69 454 PRO A C 1
ATOM 3440 O O . PRO A 1 454 ? -3.251 10.337 -25.188 1.00 88.69 454 PRO A O 1
ATOM 3443 N N . THR A 1 455 ? -3.794 10.134 -23.026 1.00 89.31 455 THR A N 1
ATOM 3444 C CA . THR A 1 455 ? -3.992 8.677 -23.046 1.00 89.31 455 THR A CA 1
ATOM 3445 C C . THR A 1 455 ? -5.456 8.338 -22.789 1.00 89.31 455 THR A C 1
ATOM 3447 O O . THR A 1 455 ? -6.210 9.164 -22.263 1.00 89.31 455 THR A O 1
ATOM 3450 N N . HIS A 1 456 ? -5.869 7.127 -23.163 1.00 92.00 456 HIS A N 1
ATOM 3451 C CA . HIS A 1 456 ? -7.232 6.616 -22.964 1.00 92.00 456 HIS A CA 1
ATOM 3452 C C . HIS A 1 456 ? -8.340 7.505 -23.560 1.00 92.00 456 HIS A C 1
ATOM 3454 O O . HIS A 1 456 ? -9.362 7.748 -22.912 1.00 92.00 456 HIS A O 1
ATOM 3460 N N . CYS A 1 457 ? -8.124 8.051 -24.760 1.00 88.06 457 CYS A N 1
ATOM 3461 C CA . CYS A 1 457 ? -9.097 8.897 -25.445 1.00 88.06 457 CYS A CA 1
ATOM 3462 C C . CYS A 1 457 ? -9.015 8.802 -26.977 1.00 88.06 457 CYS A C 1
ATOM 3464 O O . CYS A 1 457 ? -8.005 8.411 -27.562 1.00 88.06 457 CYS A O 1
ATOM 3466 N N . ALA A 1 458 ? -10.093 9.229 -27.638 1.00 90.25 458 ALA A N 1
ATOM 3467 C CA . ALA A 1 458 ? -10.244 9.138 -29.088 1.00 90.25 458 ALA A CA 1
ATOM 3468 C C . ALA A 1 458 ? -9.244 9.990 -29.896 1.00 90.25 458 ALA A C 1
ATOM 3470 O O . ALA A 1 458 ? -9.016 9.672 -31.058 1.00 90.25 458 ALA A O 1
ATOM 3471 N N . ILE A 1 459 ? -8.604 11.012 -29.298 1.00 88.25 459 ILE A N 1
ATOM 3472 C CA . ILE A 1 459 ? -7.568 11.830 -29.973 1.00 88.25 459 ILE A CA 1
ATOM 3473 C C . ILE A 1 459 ? -6.467 10.942 -30.568 1.00 88.25 459 ILE A C 1
ATOM 3475 O O . ILE A 1 459 ? -5.926 11.245 -31.627 1.00 88.25 459 ILE A O 1
ATOM 3479 N N . MET A 1 460 ? -6.140 9.839 -29.895 1.00 90.94 460 MET A N 1
ATOM 3480 C CA . MET A 1 460 ? -5.027 8.970 -30.271 1.00 90.94 460 MET A CA 1
ATOM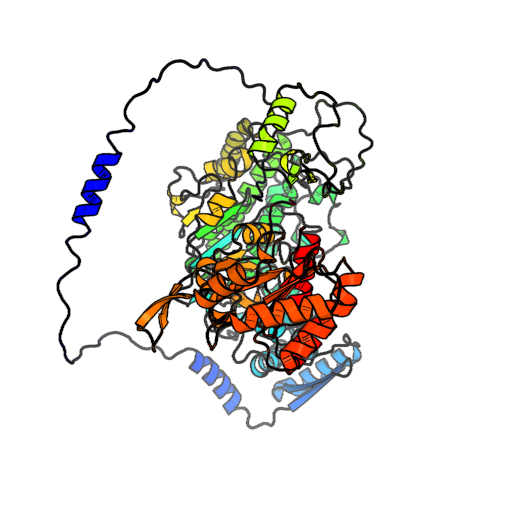 3481 C C . MET A 1 460 ? -5.433 7.770 -31.132 1.00 90.94 460 MET A C 1
ATOM 3483 O O . MET A 1 460 ? -4.590 6.919 -31.421 1.00 90.94 460 MET A O 1
ATOM 3487 N N . ALA A 1 461 ? -6.695 7.687 -31.566 1.00 92.31 461 ALA A N 1
ATOM 3488 C CA . ALA A 1 461 ? -7.202 6.547 -32.331 1.00 92.31 461 ALA A CA 1
ATOM 3489 C C . ALA A 1 461 ? -6.394 6.301 -33.621 1.00 92.31 461 ALA A C 1
ATOM 3491 O O . ALA A 1 461 ? -5.969 5.174 -33.875 1.00 92.31 461 ALA A O 1
ATOM 3492 N N . ASP A 1 462 ? -6.084 7.364 -34.370 1.00 94.06 462 ASP A N 1
ATOM 3493 C CA . ASP A 1 462 ? -5.339 7.285 -35.637 1.00 94.06 462 ASP A CA 1
ATOM 3494 C C . ASP A 1 462 ? -3.839 6.998 -35.452 1.00 94.06 462 ASP A C 1
ATOM 3496 O O . ASP A 1 462 ? -3.115 6.744 -36.419 1.00 94.06 462 ASP A O 1
ATOM 3500 N N . VAL A 1 463 ? -3.344 7.042 -34.212 1.00 94.69 463 VAL A N 1
ATOM 3501 C CA . VAL A 1 463 ? -1.935 6.794 -33.883 1.00 94.69 463 VAL A CA 1
ATOM 3502 C C . VAL A 1 463 ? -1.679 5.311 -33.613 1.00 94.69 463 VAL A C 1
ATOM 3504 O O . VAL A 1 463 ? -0.617 4.806 -33.977 1.00 94.69 463 VAL A O 1
ATOM 3507 N N . VAL A 1 464 ? -2.660 4.585 -33.061 1.00 95.88 464 VAL A N 1
ATOM 3508 C CA . VAL A 1 464 ? -2.580 3.138 -32.779 1.00 95.88 464 VAL A CA 1
ATOM 3509 C C . VAL A 1 464 ? -2.039 2.316 -33.963 1.00 95.88 464 VAL A C 1
ATOM 3511 O O . VAL A 1 464 ? -1.051 1.603 -33.761 1.00 95.88 464 VAL A O 1
ATOM 3514 N N . PRO A 1 465 ? -2.596 2.399 -35.193 1.00 97.38 465 PRO A N 1
ATOM 3515 C CA . PRO A 1 465 ? -2.088 1.612 -36.319 1.00 97.38 465 PRO A CA 1
ATOM 3516 C C . PRO A 1 465 ? -0.648 1.979 -36.705 1.00 97.38 465 PRO A C 1
ATOM 3518 O O . PRO A 1 465 ? 0.122 1.086 -37.046 1.00 97.38 465 PRO A O 1
ATOM 3521 N N . LYS A 1 466 ? -0.254 3.256 -36.584 1.00 97.06 466 LYS A N 1
ATOM 3522 C CA . LYS A 1 466 ? 1.112 3.714 -36.896 1.00 97.06 466 LYS A CA 1
ATOM 3523 C C . LYS A 1 466 ? 2.137 3.110 -35.938 1.00 97.06 466 LYS A C 1
ATOM 3525 O O . LYS A 1 466 ? 3.210 2.692 -36.359 1.00 97.06 466 LYS A O 1
ATOM 3530 N N . VAL A 1 467 ? 1.807 3.054 -34.645 1.00 97.31 467 VAL A N 1
ATOM 3531 C CA . VAL A 1 467 ? 2.673 2.406 -33.648 1.00 97.31 467 VAL A CA 1
ATOM 3532 C C . VAL A 1 467 ? 2.759 0.913 -33.909 1.00 97.31 467 VAL A C 1
ATOM 3534 O O . VAL A 1 467 ? 3.855 0.361 -33.913 1.00 97.31 467 VAL A O 1
ATOM 3537 N N . TYR A 1 468 ? 1.620 0.273 -34.164 1.00 98.06 468 TYR A N 1
ATOM 3538 C CA . TYR A 1 468 ? 1.564 -1.160 -34.419 1.00 98.06 468 TYR A CA 1
ATOM 3539 C C . TYR A 1 468 ? 2.406 -1.571 -35.637 1.00 98.06 468 TYR A C 1
ATOM 3541 O O . TYR A 1 468 ? 3.171 -2.529 -35.552 1.00 98.06 468 TYR A O 1
ATOM 3549 N N . GLU A 1 469 ? 2.344 -0.816 -36.737 1.00 97.81 469 GLU A N 1
ATOM 3550 C CA . GLU A 1 469 ? 3.172 -1.049 -37.929 1.00 97.81 469 GLU A CA 1
ATOM 3551 C C . GLU A 1 469 ? 4.674 -0.985 -37.606 1.00 97.81 469 GLU A C 1
ATOM 3553 O O . GLU A 1 469 ? 5.431 -1.886 -37.963 1.00 97.81 469 GLU A O 1
ATOM 3558 N N . VAL A 1 470 ? 5.115 0.037 -36.865 1.00 97.12 470 VAL A N 1
ATOM 3559 C CA . VAL A 1 470 ? 6.529 0.187 -36.484 1.00 97.12 470 VAL A CA 1
ATOM 3560 C C . VAL A 1 470 ? 6.984 -0.941 -35.555 1.00 97.12 470 VAL A C 1
ATOM 3562 O O . VAL A 1 470 ? 8.046 -1.529 -35.763 1.00 97.12 470 VAL A O 1
ATOM 3565 N N . VAL A 1 471 ? 6.184 -1.251 -34.534 1.00 97.00 471 VAL A N 1
ATOM 3566 C CA . VAL A 1 471 ? 6.484 -2.279 -33.528 1.00 97.00 471 VAL A CA 1
ATOM 3567 C C . VAL A 1 471 ? 6.584 -3.662 -34.176 1.00 97.00 471 VAL A C 1
ATOM 3569 O O . VAL A 1 471 ? 7.530 -4.401 -33.900 1.00 97.00 471 VAL A O 1
ATOM 3572 N N . THR A 1 472 ? 5.666 -4.000 -35.084 1.00 97.31 472 THR A N 1
ATOM 3573 C CA . THR A 1 472 ? 5.689 -5.280 -35.810 1.00 97.31 472 THR A CA 1
ATOM 3574 C C . THR A 1 472 ? 6.848 -5.361 -36.799 1.00 97.31 472 THR A C 1
ATOM 3576 O O . THR A 1 472 ? 7.566 -6.360 -36.799 1.00 97.31 472 THR A O 1
ATOM 3579 N N . ALA A 1 473 ? 7.117 -4.299 -37.568 1.00 97.00 473 ALA A N 1
ATOM 3580 C CA . ALA A 1 473 ? 8.244 -4.252 -38.504 1.00 97.00 473 ALA A CA 1
ATOM 3581 C C . ALA A 1 473 ? 9.610 -4.401 -37.809 1.00 97.00 473 ALA A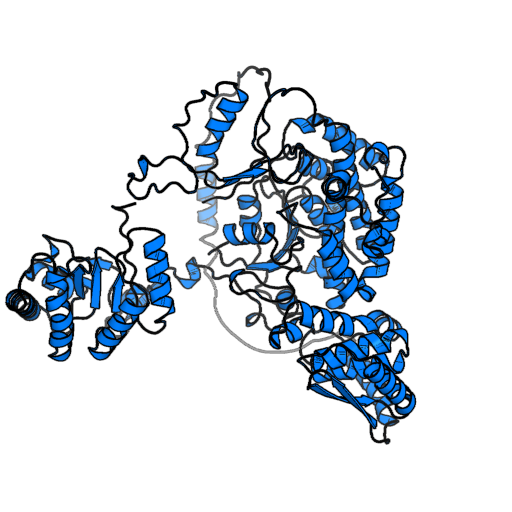 C 1
ATOM 3583 O O . ALA A 1 473 ? 10.544 -4.964 -38.379 1.00 97.00 473 ALA A O 1
ATOM 3584 N N . LYS A 1 474 ? 9.732 -3.917 -36.567 1.00 95.69 474 LYS A N 1
ATOM 3585 C CA . LYS A 1 474 ? 10.937 -4.055 -35.732 1.00 95.69 474 LYS A CA 1
ATOM 3586 C C . LYS A 1 474 ? 10.983 -5.371 -34.935 1.00 95.69 474 LYS A C 1
ATOM 3588 O O . LYS A 1 474 ? 11.982 -5.628 -34.268 1.00 95.69 474 LYS A O 1
ATOM 3593 N N . GLY A 1 475 ? 9.938 -6.203 -34.993 1.00 96.12 475 GLY A N 1
ATOM 3594 C CA . GLY A 1 475 ? 9.854 -7.476 -34.266 1.00 96.12 475 GLY A CA 1
ATOM 3595 C C . GLY A 1 475 ? 9.623 -7.334 -32.756 1.00 96.12 475 GLY A C 1
ATOM 3596 O O . GLY A 1 475 ? 9.884 -8.266 -31.995 1.00 96.12 475 GLY A O 1
ATOM 3597 N N . TRP A 1 476 ? 9.138 -6.182 -32.294 1.00 96.19 476 TRP A N 1
ATOM 3598 C CA . TRP A 1 476 ? 8.894 -5.879 -30.880 1.00 96.19 476 TRP A CA 1
ATOM 3599 C C . TRP A 1 476 ? 7.527 -6.389 -30.407 1.00 96.19 476 TRP A C 1
ATOM 3601 O O . TRP A 1 476 ? 6.743 -5.651 -29.822 1.00 96.19 476 TRP A O 1
ATOM 3611 N N . VAL A 1 477 ? 7.218 -7.652 -30.692 1.00 96.56 477 VAL A N 1
ATOM 3612 C CA . VAL A 1 477 ? 5.882 -8.234 -30.497 1.00 96.56 477 VAL A CA 1
ATOM 3613 C C . VAL A 1 477 ? 5.820 -9.045 -29.199 1.00 96.56 477 VAL A C 1
ATOM 3615 O O . VAL A 1 477 ? 6.738 -9.802 -28.876 1.00 96.56 477 VAL A O 1
ATOM 3618 N N . LEU A 1 478 ? 4.719 -8.896 -28.463 1.00 96.69 478 LEU A N 1
ATOM 3619 C CA . LEU A 1 478 ? 4.273 -9.789 -27.393 1.00 96.69 478 LEU A CA 1
ATOM 3620 C C . LEU A 1 478 ? 3.051 -10.579 -27.871 1.00 96.69 478 LEU A C 1
ATOM 3622 O O . LEU A 1 478 ? 2.117 -9.994 -28.427 1.00 96.69 478 LEU A O 1
ATOM 3626 N N . ASN A 1 479 ? 3.052 -11.888 -27.626 1.00 97.25 479 ASN A N 1
ATOM 3627 C CA . ASN A 1 479 ? 1.986 -12.790 -28.048 1.00 97.25 479 ASN A CA 1
ATOM 3628 C C . ASN A 1 479 ? 1.191 -13.291 -26.837 1.00 97.25 479 ASN A C 1
ATOM 3630 O O . ASN A 1 479 ? 1.737 -13.461 -25.749 1.00 97.25 479 ASN A O 1
ATOM 3634 N N . ALA A 1 480 ? -0.105 -13.534 -27.026 1.00 97.62 480 ALA A N 1
ATOM 3635 C CA . ALA A 1 480 ? -0.976 -14.030 -25.961 1.00 97.62 480 ALA A CA 1
ATOM 3636 C C . ALA A 1 480 ? -0.603 -15.453 -25.503 1.00 97.62 480 ALA A C 1
ATOM 3638 O O . ALA A 1 480 ? -0.701 -15.765 -24.318 1.00 97.62 480 ALA A O 1
ATOM 3639 N N . ASP A 1 481 ? -0.106 -16.293 -26.416 1.00 96.56 481 ASP A N 1
ATOM 3640 C CA . ASP A 1 481 ? 0.290 -17.682 -26.151 1.00 96.56 481 ASP A CA 1
ATOM 3641 C C . ASP A 1 481 ? 1.537 -17.813 -25.260 1.00 96.56 481 ASP A C 1
ATOM 3643 O O . ASP A 1 481 ? 1.747 -18.863 -24.650 1.00 96.56 481 ASP A O 1
ATOM 3647 N N . THR A 1 482 ? 2.342 -16.752 -25.124 1.00 96.88 482 THR A N 1
ATOM 3648 C CA . THR A 1 482 ? 3.498 -16.741 -24.216 1.00 96.88 482 THR A CA 1
ATOM 3649 C C . THR A 1 482 ? 3.126 -16.418 -22.772 1.00 96.88 482 THR A C 1
ATOM 3651 O O . THR A 1 482 ? 3.945 -16.629 -21.880 1.00 96.88 482 THR A O 1
ATOM 3654 N N . LEU A 1 483 ? 1.915 -15.914 -22.508 1.00 98.38 483 LEU A N 1
ATOM 3655 C CA . LEU A 1 483 ? 1.473 -15.536 -21.165 1.00 98.38 483 LEU A CA 1
ATOM 3656 C C . LEU A 1 483 ? 1.222 -16.784 -20.299 1.00 98.38 483 LEU A C 1
ATOM 3658 O O . LEU A 1 483 ? 0.261 -17.530 -20.488 1.00 98.38 483 LEU A O 1
ATOM 3662 N N . ARG A 1 484 ? 2.073 -16.992 -19.292 1.00 97.75 484 ARG A N 1
ATOM 3663 C CA . ARG A 1 484 ? 2.037 -18.156 -18.387 1.00 97.75 484 ARG A CA 1
ATOM 3664 C C . ARG A 1 484 ? 1.031 -18.006 -17.252 1.00 97.75 484 ARG A C 1
ATOM 3666 O O . ARG A 1 484 ? 0.561 -19.004 -16.709 1.00 97.75 484 ARG A O 1
ATOM 3673 N N . ILE A 1 485 ? 0.708 -16.768 -16.893 1.00 97.75 485 ILE A N 1
ATOM 3674 C CA . ILE A 1 485 ? -0.300 -16.421 -15.889 1.00 97.75 485 ILE A CA 1
ATOM 3675 C C . ILE A 1 485 ? -1.344 -15.505 -16.519 1.00 97.75 485 ILE A C 1
ATOM 3677 O O . ILE A 1 485 ? -1.091 -14.866 -17.541 1.00 97.75 485 ILE A O 1
ATOM 3681 N N . ARG A 1 486 ? -2.524 -15.441 -15.902 1.00 97.19 486 ARG A N 1
ATOM 3682 C CA . ARG A 1 486 ? -3.598 -14.548 -16.341 1.00 97.19 486 ARG A CA 1
ATOM 3683 C C . ARG A 1 486 ? -3.132 -13.094 -16.298 1.00 97.19 486 ARG A C 1
ATOM 3685 O O . ARG A 1 486 ? -2.498 -12.683 -15.327 1.00 97.19 486 ARG A O 1
ATOM 3692 N N . VAL A 1 487 ? -3.508 -12.303 -17.298 1.00 97.62 487 VAL A N 1
ATOM 3693 C CA . VAL A 1 487 ? -3.330 -10.845 -17.267 1.00 97.62 487 VAL A CA 1
ATOM 3694 C C . VAL A 1 487 ? -4.695 -10.201 -17.427 1.00 97.62 487 VAL A C 1
ATOM 3696 O O . VAL A 1 487 ? -5.367 -10.460 -18.418 1.00 97.62 487 VAL A O 1
ATOM 3699 N N . ASN A 1 488 ? -5.133 -9.392 -16.461 1.00 95.56 488 ASN A N 1
ATOM 3700 C CA . ASN A 1 488 ? -6.455 -8.768 -16.556 1.00 95.56 488 ASN A CA 1
ATOM 3701 C C . ASN A 1 488 ? -6.400 -7.485 -17.384 1.00 95.56 488 ASN A C 1
ATOM 3703 O O . ASN A 1 488 ? -5.630 -6.570 -17.078 1.00 95.56 488 ASN A O 1
ATOM 3707 N N . ALA A 1 489 ? -7.298 -7.386 -18.358 1.00 94.00 489 ALA A N 1
ATOM 3708 C CA . ALA A 1 489 ? -7.607 -6.155 -19.064 1.00 94.00 489 ALA A CA 1
ATOM 3709 C C . ALA A 1 489 ? -8.042 -5.038 -18.100 1.00 94.00 489 ALA A C 1
ATOM 3711 O O . ALA A 1 489 ? -8.816 -5.249 -17.164 1.00 94.00 489 ALA A O 1
ATOM 3712 N N . GLY A 1 490 ? -7.586 -3.809 -18.357 1.00 89.12 490 GLY A N 1
ATOM 3713 C CA . GLY A 1 490 ? -7.906 -2.656 -17.510 1.00 89.12 490 GLY A CA 1
ATOM 3714 C C . GLY A 1 490 ? -9.346 -2.140 -17.641 1.00 89.12 490 GLY A C 1
ATOM 3715 O O . GLY A 1 490 ? -9.808 -1.428 -16.750 1.00 89.12 490 GLY A O 1
ATOM 3716 N N . MET A 1 491 ? -10.048 -2.452 -18.735 1.00 88.56 491 MET A N 1
ATOM 3717 C CA . MET A 1 491 ? -11.388 -1.922 -19.029 1.00 88.56 491 MET A CA 1
ATOM 3718 C C . MET A 1 491 ? -12.508 -2.723 -18.351 1.00 88.56 491 MET A C 1
ATOM 3720 O O . MET A 1 491 ? -13.407 -2.140 -17.747 1.00 88.56 491 MET A O 1
ATOM 3724 N N . ASP A 1 492 ? -12.450 -4.046 -18.458 1.00 87.56 492 ASP A N 1
ATOM 3725 C CA . ASP A 1 492 ? -13.527 -4.984 -18.119 1.00 87.56 492 ASP A CA 1
ATOM 3726 C C . ASP A 1 492 ? -13.035 -6.227 -17.348 1.00 87.56 492 ASP A C 1
ATOM 3728 O O . ASP A 1 492 ? -13.851 -6.978 -16.818 1.00 87.56 492 ASP A O 1
ATOM 3732 N N . GLY A 1 493 ? -11.717 -6.423 -17.223 1.00 90.25 493 GLY A N 1
ATOM 3733 C CA . GLY A 1 493 ? -11.110 -7.506 -16.447 1.00 90.25 493 GLY A CA 1
ATOM 3734 C C . GLY A 1 493 ? -11.028 -8.864 -17.153 1.00 90.25 493 GLY A C 1
ATOM 3735 O O . GLY A 1 493 ? -10.690 -9.852 -16.488 1.00 90.25 493 GLY A O 1
ATOM 3736 N N . HIS A 1 494 ? -11.318 -8.947 -18.458 1.00 93.19 494 HIS A N 1
ATOM 3737 C CA . HIS A 1 494 ? -11.126 -10.194 -19.209 1.00 93.19 494 HIS A CA 1
ATOM 3738 C C . HIS A 1 494 ? -9.636 -10.592 -19.270 1.00 93.19 494 HIS A C 1
ATOM 3740 O O . HIS A 1 494 ? -8.752 -9.789 -18.961 1.00 93.19 494 HIS A O 1
ATOM 3746 N N . ASP A 1 495 ? -9.357 -11.855 -19.591 1.00 95.75 495 ASP A N 1
ATOM 3747 C CA . ASP A 1 495 ? -7.998 -12.398 -19.628 1.00 95.75 495 ASP A CA 1
ATOM 3748 C C . ASP A 1 495 ? -7.331 -12.120 -20.979 1.00 95.75 495 ASP A C 1
ATOM 3750 O O . ASP A 1 495 ? -7.819 -12.562 -22.013 1.00 95.75 495 ASP A O 1
ATOM 3754 N N . LEU A 1 496 ? -6.190 -11.429 -20.984 1.00 96.75 496 LEU A N 1
ATOM 3755 C CA . LEU A 1 496 ? -5.482 -11.090 -22.224 1.00 96.75 496 LEU A CA 1
ATOM 3756 C C . LEU A 1 496 ? -4.867 -12.301 -22.940 1.00 96.75 496 LEU A C 1
ATOM 3758 O O . LEU A 1 496 ? -4.345 -12.156 -24.042 1.00 96.75 496 LEU A O 1
ATOM 3762 N N . ARG A 1 497 ? -4.924 -13.498 -22.347 1.00 97.31 497 ARG A N 1
ATOM 3763 C CA . ARG A 1 497 ? -4.635 -14.755 -23.057 1.00 97.31 497 ARG A CA 1
ATOM 3764 C C . ARG A 1 497 ? -5.643 -15.056 -24.165 1.00 97.31 497 ARG A C 1
ATOM 3766 O O . ARG A 1 497 ? -5.307 -15.785 -25.092 1.00 97.31 497 ARG A O 1
ATOM 3773 N N . ASP A 1 498 ? -6.836 -14.475 -24.079 1.00 96.75 498 ASP A N 1
ATOM 3774 C CA . ASP A 1 498 ? -7.899 -14.635 -25.070 1.00 96.75 498 ASP A CA 1
ATOM 3775 C C . ASP A 1 498 ? -7.778 -13.621 -26.229 1.00 96.75 498 ASP A C 1
ATOM 3777 O O . ASP A 1 498 ? -8.523 -13.700 -27.208 1.00 96.75 498 ASP A O 1
ATOM 3781 N N . GLU A 1 499 ? -6.836 -12.672 -26.152 1.00 97.06 499 GLU A N 1
ATOM 3782 C CA . GLU A 1 499 ? -6.607 -11.679 -27.202 1.00 97.06 499 GLU A CA 1
ATOM 3783 C C . GLU A 1 499 ? -5.916 -12.293 -28.424 1.00 97.06 499 GLU A C 1
ATOM 3785 O O . GLU A 1 499 ? -4.843 -12.889 -28.332 1.00 97.06 499 GLU A O 1
ATOM 3790 N N . VAL A 1 500 ? -6.498 -12.075 -29.607 1.00 95.75 500 VAL A N 1
ATOM 3791 C CA . VAL A 1 500 ? -5.929 -12.550 -30.882 1.00 95.75 500 VAL A CA 1
ATOM 3792 C C . VAL A 1 500 ? -4.613 -11.839 -31.196 1.00 95.75 500 VAL A C 1
ATOM 3794 O O . VAL A 1 500 ? -3.668 -12.452 -31.687 1.00 95.75 500 VAL A O 1
ATOM 3797 N N . ASP A 1 501 ? -4.554 -10.538 -30.914 1.00 97.50 501 ASP A N 1
ATOM 3798 C CA . ASP A 1 501 ? -3.370 -9.711 -31.118 1.00 97.50 501 ASP A CA 1
ATOM 3799 C C . ASP A 1 501 ? -3.093 -8.887 -29.864 1.00 97.50 501 ASP A C 1
ATOM 3801 O O . ASP A 1 501 ? -3.507 -7.730 -29.724 1.00 97.50 501 ASP A O 1
ATOM 3805 N N . LEU A 1 502 ? -2.357 -9.515 -28.947 1.00 97.88 502 LEU A N 1
ATOM 3806 C CA . LEU A 1 502 ? -1.969 -8.909 -27.683 1.00 97.88 502 LEU A CA 1
ATOM 3807 C C . LEU A 1 502 ? -1.212 -7.591 -27.890 1.00 97.88 502 LEU A C 1
ATOM 3809 O O . LEU A 1 502 ? -1.460 -6.624 -27.176 1.00 97.88 502 LEU A O 1
ATOM 3813 N N . THR A 1 503 ? -0.305 -7.509 -28.864 1.00 98.00 503 THR A N 1
ATOM 3814 C CA . THR A 1 503 ? 0.504 -6.297 -29.070 1.00 98.00 503 THR A CA 1
ATOM 3815 C C . THR A 1 503 ? -0.363 -5.118 -29.498 1.00 98.00 503 THR A C 1
ATOM 3817 O O . THR A 1 503 ? -0.240 -4.020 -28.947 1.00 98.00 503 THR A O 1
ATOM 3820 N N . LYS A 1 504 ? -1.284 -5.336 -30.441 1.00 97.50 504 LYS A N 1
ATOM 3821 C CA . LYS A 1 504 ? -2.243 -4.311 -30.861 1.00 97.50 504 LYS A CA 1
ATOM 3822 C C . LYS A 1 504 ? -3.167 -3.908 -29.719 1.00 97.50 504 LYS A C 1
ATOM 3824 O O . LYS A 1 504 ? -3.408 -2.711 -29.542 1.00 97.50 504 LYS A O 1
ATOM 3829 N N . TYR A 1 505 ? -3.635 -4.879 -28.933 1.00 97.38 505 TYR A N 1
ATOM 3830 C CA . TYR A 1 505 ? -4.441 -4.610 -27.749 1.00 97.38 505 TYR A CA 1
ATOM 3831 C C . TYR A 1 505 ? -3.681 -3.740 -26.744 1.00 97.38 505 TYR A C 1
ATOM 3833 O O . TYR A 1 505 ? -4.213 -2.728 -26.301 1.00 97.38 505 TYR A O 1
ATOM 3841 N N . LEU A 1 506 ? -2.424 -4.065 -26.423 1.00 97.12 506 LEU A N 1
ATOM 3842 C CA . LEU A 1 506 ? -1.601 -3.294 -25.485 1.00 97.12 506 LEU A CA 1
ATOM 3843 C C . LEU A 1 506 ? -1.419 -1.841 -25.949 1.00 97.12 506 LEU A C 1
ATOM 3845 O O . LEU A 1 506 ? -1.618 -0.922 -25.155 1.00 97.12 506 LEU A O 1
ATOM 3849 N N . ILE A 1 507 ? -1.144 -1.606 -27.236 1.00 97.19 507 ILE A N 1
ATOM 3850 C CA . ILE A 1 507 ? -1.063 -0.248 -27.805 1.00 97.19 507 ILE A CA 1
ATOM 3851 C C . ILE A 1 507 ? -2.417 0.473 -27.678 1.00 97.19 507 ILE A C 1
ATOM 3853 O O . ILE A 1 507 ? -2.480 1.613 -27.208 1.00 97.19 507 ILE A O 1
ATOM 3857 N N . GLY A 1 508 ? -3.512 -0.200 -28.045 1.00 96.00 508 GLY A N 1
ATOM 3858 C CA . GLY A 1 508 ? -4.872 0.323 -27.898 1.00 96.00 508 GLY A CA 1
ATOM 3859 C C . GLY A 1 508 ? -5.254 0.605 -26.442 1.00 96.00 508 GLY A C 1
ATOM 3860 O O . GLY A 1 508 ? -5.936 1.589 -26.167 1.00 96.00 508 GLY A O 1
ATOM 3861 N N . SER A 1 509 ? -4.756 -0.190 -25.495 1.00 94.38 509 SER A N 1
ATOM 3862 C CA . SER A 1 509 ? -5.043 -0.056 -24.067 1.00 94.38 509 SER A CA 1
ATOM 3863 C C . SER A 1 509 ? -4.456 1.212 -23.462 1.00 94.38 509 SER A C 1
ATOM 3865 O O . SER A 1 509 ? -5.067 1.798 -22.572 1.00 94.38 509 SER A O 1
ATOM 3867 N N . VAL A 1 510 ? -3.311 1.673 -23.975 1.00 93.06 510 VAL A N 1
ATOM 3868 C CA . VAL A 1 510 ? -2.684 2.925 -23.539 1.00 93.06 510 VAL A CA 1
ATOM 3869 C C . VAL A 1 510 ? -3.351 4.127 -24.209 1.00 93.06 510 VAL A C 1
ATOM 3871 O O . VAL A 1 510 ? -3.617 5.134 -23.555 1.00 93.06 510 VAL A O 1
ATOM 3874 N N . PHE A 1 511 ? -3.665 4.042 -25.501 1.00 93.06 511 PHE A N 1
ATOM 3875 C CA . PHE A 1 511 ? -4.176 5.194 -26.245 1.00 93.06 511 PHE A CA 1
ATOM 3876 C C . PHE A 1 511 ? -5.686 5.380 -26.205 1.00 93.06 511 PHE A C 1
ATOM 3878 O O . PHE A 1 511 ? -6.142 6.505 -26.032 1.00 93.06 511 PHE A O 1
ATOM 3885 N N . LEU A 1 512 ? -6.455 4.312 -26.383 1.00 92.31 512 LEU A N 1
ATOM 3886 C CA . LEU A 1 512 ? -7.875 4.379 -26.717 1.00 92.31 512 LEU A CA 1
ATOM 3887 C C . LEU A 1 512 ? -8.759 3.873 -25.579 1.00 92.31 512 LEU A C 1
ATOM 3889 O O . LEU A 1 512 ? -9.715 4.543 -25.195 1.00 92.31 512 LEU A O 1
ATOM 3893 N N . TYR A 1 513 ? -8.456 2.692 -25.045 1.00 93.38 513 TYR A N 1
ATOM 3894 C CA . TYR A 1 513 ? -9.346 2.023 -24.103 1.00 93.38 513 TYR A CA 1
ATOM 3895 C C . TYR A 1 513 ? -9.315 2.703 -22.732 1.00 93.38 513 TYR A C 1
ATOM 3897 O O . TYR A 1 513 ? -8.254 2.981 -22.175 1.00 93.38 513 TYR A O 1
ATOM 3905 N N . HIS A 1 514 ? -10.495 2.960 -22.168 1.00 91.50 514 HIS A N 1
ATOM 3906 C CA . HIS A 1 514 ? -10.643 3.426 -20.792 1.00 91.50 514 HIS A CA 1
ATOM 3907 C C . HIS A 1 514 ? -10.187 2.373 -19.774 1.00 91.50 514 HIS A C 1
ATOM 3909 O O . HIS A 1 514 ? -10.346 1.173 -19.985 1.00 91.50 514 HIS A O 1
ATOM 3915 N N . VAL A 1 515 ? -9.698 2.840 -18.623 1.00 91.06 515 VAL A N 1
ATOM 3916 C CA . VAL A 1 515 ? -9.307 1.985 -17.496 1.00 91.06 515 VAL A CA 1
ATOM 3917 C C . VAL A 1 515 ? -10.350 2.092 -16.385 1.00 91.06 515 VAL A C 1
ATOM 3919 O O . VAL A 1 515 ? -10.489 3.134 -15.744 1.00 91.06 515 VAL A O 1
ATOM 3922 N N . ASN A 1 516 ? -11.059 0.999 -16.109 1.00 92.06 516 ASN A N 1
ATOM 3923 C CA . ASN A 1 516 ? -11.924 0.864 -14.943 1.00 92.06 516 ASN A CA 1
ATOM 3924 C C . ASN A 1 516 ? -11.153 0.187 -13.802 1.00 92.06 516 ASN A C 1
ATOM 3926 O O . ASN A 1 516 ? -11.378 -0.975 -13.460 1.00 92.06 516 ASN A O 1
ATOM 3930 N N . TRP A 1 517 ? -10.221 0.937 -13.209 1.00 91.88 517 TRP A N 1
ATOM 3931 C CA . TRP A 1 517 ? -9.314 0.402 -12.191 1.00 91.88 517 TRP A CA 1
ATOM 3932 C C . TRP A 1 517 ? -10.026 -0.243 -10.985 1.00 91.88 517 TRP A C 1
ATOM 3934 O O . TRP A 1 517 ? -9.622 -1.337 -10.588 1.00 91.88 517 TRP A O 1
ATOM 3944 N N . PRO A 1 518 ? -11.108 0.342 -10.421 1.00 90.88 518 PRO A N 1
ATOM 3945 C CA . PRO A 1 518 ? -11.843 -0.305 -9.338 1.00 90.88 518 PRO A CA 1
ATOM 3946 C C . PRO A 1 518 ? -12.428 -1.667 -9.720 1.00 90.88 518 PRO A C 1
ATOM 3948 O O . PRO A 1 518 ? -12.362 -2.595 -8.916 1.00 90.88 518 PRO A O 1
ATOM 3951 N N . ALA A 1 519 ? -12.981 -1.809 -10.929 1.00 89.38 519 ALA A N 1
ATOM 3952 C CA . ALA A 1 519 ? -13.504 -3.092 -11.394 1.00 89.38 519 ALA A CA 1
ATOM 3953 C C . ALA A 1 519 ? -12.376 -4.110 -11.605 1.00 89.38 519 ALA A C 1
ATOM 3955 O O . ALA A 1 519 ? -12.463 -5.220 -11.080 1.00 89.38 519 ALA A O 1
ATOM 3956 N N . ALA A 1 520 ? -11.294 -3.703 -12.281 1.00 89.06 520 ALA A N 1
ATOM 3957 C CA . ALA A 1 520 ? -10.139 -4.556 -12.541 1.00 89.06 520 ALA A CA 1
ATOM 3958 C C . ALA A 1 520 ? -9.572 -5.139 -11.236 1.00 89.06 520 ALA A C 1
ATOM 3960 O O . ALA A 1 520 ? -9.504 -6.356 -11.088 1.00 89.06 520 ALA A O 1
ATOM 3961 N N . VAL A 1 521 ? -9.282 -4.292 -10.244 1.00 91.38 521 VAL A N 1
ATOM 3962 C CA . VAL A 1 521 ? -8.720 -4.709 -8.947 1.00 91.38 521 VAL A CA 1
ATOM 3963 C C . VAL A 1 521 ? -9.697 -5.552 -8.120 1.00 91.38 521 VAL A C 1
ATOM 3965 O O . VAL A 1 521 ? -9.291 -6.529 -7.485 1.00 91.38 521 VAL A O 1
ATOM 3968 N N . ASN A 1 522 ? -10.989 -5.208 -8.104 1.00 88.62 522 ASN A N 1
ATOM 3969 C CA . ASN A 1 522 ? -11.980 -5.981 -7.350 1.00 88.62 522 ASN A CA 1
ATOM 3970 C C . ASN A 1 522 ? -12.176 -7.386 -7.931 1.00 88.62 522 ASN A C 1
ATOM 3972 O O . ASN A 1 522 ? -12.308 -8.338 -7.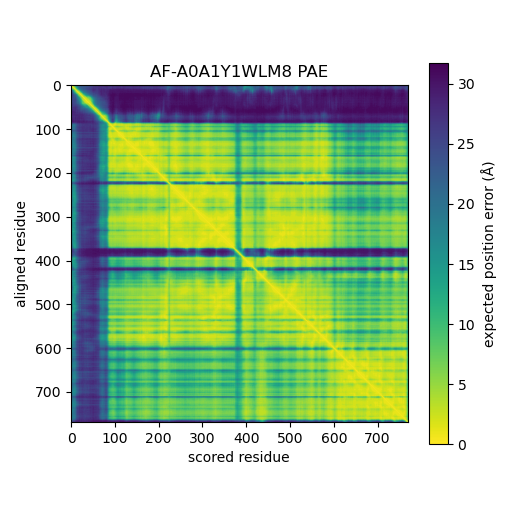158 1.00 88.62 522 ASN A O 1
ATOM 3976 N N . SER A 1 523 ? -12.140 -7.513 -9.261 1.00 86.88 523 SER A N 1
ATOM 3977 C CA . SER A 1 523 ? -12.271 -8.789 -9.976 1.00 86.88 523 SER A CA 1
ATOM 3978 C C . SER A 1 523 ? -11.052 -9.709 -9.840 1.00 86.88 523 SER A C 1
ATOM 3980 O O . SER A 1 523 ? -11.164 -10.912 -10.060 1.00 86.88 523 SER A O 1
ATOM 3982 N N . THR A 1 524 ? -9.896 -9.171 -9.438 1.00 91.62 524 THR A N 1
ATOM 3983 C CA . THR A 1 524 ? -8.663 -9.938 -9.231 1.00 91.62 524 THR A CA 1
ATOM 3984 C C . THR A 1 524 ? -8.826 -10.933 -8.082 1.00 91.62 524 THR A C 1
ATOM 3986 O O . THR A 1 524 ? -8.983 -10.529 -6.925 1.00 91.62 524 THR A O 1
ATOM 3989 N N . ASP A 1 525 ? -8.752 -12.232 -8.372 1.00 90.31 525 ASP A N 1
ATOM 3990 C CA . ASP A 1 525 ? -8.766 -13.286 -7.352 1.00 90.31 525 ASP A CA 1
ATOM 3991 C C . ASP A 1 525 ? -7.402 -13.402 -6.654 1.00 90.31 525 ASP A C 1
ATOM 3993 O O . ASP A 1 525 ? -6.577 -14.257 -6.968 1.00 90.31 525 ASP A O 1
ATOM 3997 N N . ALA A 1 526 ? -7.155 -12.493 -5.714 1.00 95.75 526 ALA A N 1
ATOM 3998 C CA . ALA A 1 526 ? -5.937 -12.444 -4.919 1.00 95.75 526 ALA A CA 1
ATOM 3999 C C . ALA A 1 526 ? -6.240 -12.059 -3.469 1.00 95.75 526 ALA A C 1
ATOM 4001 O O . ALA A 1 526 ? -7.139 -11.253 -3.205 1.00 95.75 526 ALA A O 1
ATOM 4002 N N . THR A 1 527 ? -5.462 -12.613 -2.538 1.00 96.50 527 THR A N 1
ATOM 4003 C CA . THR A 1 527 ? -5.426 -12.176 -1.135 1.00 96.50 527 THR A CA 1
ATOM 4004 C C . THR A 1 527 ? -4.376 -11.087 -0.929 1.00 96.50 527 THR A C 1
ATOM 4006 O O . THR A 1 527 ? -4.607 -10.163 -0.151 1.00 96.50 527 THR A O 1
ATOM 4009 N N . HIS A 1 528 ? -3.269 -11.139 -1.679 1.00 98.00 528 HIS A N 1
ATOM 4010 C CA . HIS A 1 528 ? -2.200 -10.142 -1.640 1.00 98.00 528 HIS A CA 1
ATOM 4011 C C . HIS A 1 528 ? -1.851 -9.651 -3.047 1.00 98.00 528 HIS A C 1
ATOM 4013 O O . HIS A 1 528 ? -1.772 -10.422 -4.002 1.00 98.00 528 HIS A O 1
ATOM 4019 N N . ILE A 1 529 ? -1.625 -8.348 -3.168 1.00 98.06 529 ILE A N 1
ATOM 4020 C CA . ILE A 1 529 ? -1.222 -7.664 -4.392 1.00 98.06 529 ILE A CA 1
ATOM 4021 C C . ILE A 1 529 ? 0.169 -7.075 -4.163 1.00 98.06 529 ILE A C 1
ATOM 4023 O O . ILE A 1 529 ? 0.338 -6.211 -3.304 1.00 98.06 529 ILE A O 1
ATOM 4027 N N . VAL A 1 530 ? 1.155 -7.529 -4.931 1.00 98.12 530 VAL A N 1
ATOM 4028 C CA . VAL A 1 530 ? 2.533 -7.030 -4.889 1.00 98.12 530 VAL A CA 1
ATOM 4029 C C . VAL A 1 530 ? 2.666 -5.874 -5.879 1.00 98.12 530 VAL A C 1
ATOM 4031 O O . VAL A 1 530 ? 2.568 -6.065 -7.090 1.00 98.12 530 VAL A O 1
ATOM 4034 N N . ASP A 1 531 ? 2.837 -4.665 -5.350 1.00 96.50 531 ASP A N 1
ATOM 4035 C CA . ASP A 1 531 ? 2.988 -3.417 -6.094 1.00 96.50 531 ASP A CA 1
ATOM 4036 C C . ASP A 1 531 ? 4.450 -3.186 -6.484 1.00 96.50 531 ASP A C 1
ATOM 4038 O O . ASP A 1 531 ? 5.267 -2.827 -5.634 1.00 96.50 531 ASP A O 1
ATOM 4042 N N . PHE A 1 532 ? 4.748 -3.335 -7.776 1.00 95.50 532 PHE A N 1
ATOM 4043 C CA . PHE A 1 532 ? 6.057 -3.037 -8.364 1.00 95.50 532 PHE A CA 1
ATOM 4044 C C . PHE A 1 532 ? 6.198 -1.570 -8.796 1.00 95.50 532 PHE A C 1
ATOM 4046 O O . PHE A 1 532 ? 7.198 -1.191 -9.407 1.00 95.50 532 PHE A O 1
ATOM 4053 N N . SER A 1 533 ? 5.195 -0.728 -8.526 1.00 89.88 533 SER A N 1
ATOM 4054 C CA . SER A 1 533 ? 5.226 0.684 -8.908 1.00 89.88 533 SER A CA 1
ATOM 4055 C C . SER A 1 533 ? 6.255 1.470 -8.088 1.00 89.88 533 SER A C 1
ATOM 4057 O O . SER A 1 533 ? 6.335 1.291 -6.869 1.00 89.88 533 SER A O 1
ATOM 4059 N N . PRO A 1 534 ? 6.978 2.411 -8.716 1.00 86.44 534 PRO A N 1
ATOM 4060 C CA . PRO A 1 534 ? 7.890 3.285 -7.994 1.00 86.44 534 PRO A CA 1
ATOM 4061 C C . PRO A 1 534 ? 7.157 4.254 -7.050 1.00 86.44 534 PRO A C 1
ATOM 4063 O O . PRO A 1 534 ? 5.982 4.581 -7.242 1.00 86.44 534 PRO A O 1
ATOM 4066 N N . GLY A 1 535 ? 7.867 4.749 -6.037 1.00 82.19 535 GLY A N 1
ATOM 4067 C CA . GLY A 1 535 ? 7.443 5.812 -5.128 1.00 82.19 535 GLY A CA 1
ATOM 4068 C C . GLY A 1 535 ? 7.280 5.385 -3.668 1.00 82.19 535 GLY A C 1
ATOM 4069 O O . GLY A 1 535 ? 6.404 5.918 -2.980 1.00 82.19 535 GLY A O 1
ATOM 4070 N N . ARG A 1 536 ? 8.081 4.431 -3.170 1.00 83.25 536 ARG A N 1
ATOM 4071 C CA . ARG A 1 536 ? 7.937 3.806 -1.840 1.00 83.25 536 ARG A CA 1
ATOM 4072 C C . ARG A 1 536 ? 6.513 3.271 -1.661 1.00 83.25 536 ARG A C 1
ATOM 4074 O O . ARG A 1 536 ? 6.092 2.357 -2.362 1.00 83.25 536 ARG A O 1
ATOM 4081 N N . PHE A 1 537 ? 5.719 3.872 -0.776 1.00 77.94 537 PHE A N 1
ATOM 4082 C CA . PHE A 1 537 ? 4.266 3.699 -0.794 1.00 77.94 537 PHE A CA 1
ATOM 4083 C C . PHE A 1 537 ? 3.674 4.566 -1.909 1.00 77.94 537 PHE A C 1
ATOM 4085 O O . PHE A 1 537 ? 3.197 5.683 -1.650 1.00 77.94 537 PHE A O 1
ATOM 4092 N N . SER A 1 538 ? 3.752 4.039 -3.134 1.00 77.12 538 SER A N 1
ATOM 4093 C CA . SER A 1 538 ? 3.361 4.714 -4.369 1.00 77.12 538 SER A CA 1
ATOM 4094 C C . SER A 1 538 ? 1.945 5.296 -4.260 1.00 77.12 538 SER A C 1
ATOM 4096 O O . SER A 1 538 ? 1.062 4.742 -3.591 1.00 77.12 538 SER A O 1
ATOM 4098 N N . ALA A 1 539 ? 1.689 6.440 -4.906 1.00 81.12 539 ALA A N 1
ATOM 4099 C CA . ALA A 1 539 ? 0.338 7.013 -4.927 1.00 81.12 539 ALA A CA 1
ATOM 4100 C C . ALA A 1 539 ? -0.672 6.018 -5.520 1.00 81.12 539 ALA A C 1
ATOM 4102 O O . ALA A 1 539 ? -1.816 5.943 -5.074 1.00 81.12 539 ALA A O 1
ATOM 4103 N N . PHE A 1 540 ? -0.214 5.219 -6.481 1.00 84.25 540 PHE A N 1
ATOM 4104 C CA . PHE A 1 540 ? -1.000 4.196 -7.137 1.00 84.25 540 PHE A CA 1
ATOM 4105 C C . PHE A 1 540 ? -1.358 3.027 -6.205 1.00 84.25 540 PHE A C 1
ATOM 4107 O O . PHE A 1 540 ? -2.537 2.712 -6.050 1.00 84.25 540 PHE A O 1
ATOM 4114 N N . GLY A 1 541 ? -0.384 2.463 -5.489 1.00 90.31 541 GLY A N 1
ATOM 4115 C CA . GLY A 1 541 ? -0.607 1.436 -4.472 1.00 90.31 541 GLY A CA 1
ATOM 4116 C C . GLY A 1 541 ? -1.550 1.912 -3.366 1.00 90.31 541 GLY A C 1
ATOM 4117 O O . GLY A 1 541 ? -2.451 1.181 -2.956 1.00 90.31 541 GLY A O 1
ATOM 4118 N N . LYS A 1 542 ? -1.446 3.188 -2.966 1.00 90.56 542 LYS A N 1
ATOM 4119 C CA . LYS A 1 542 ? -2.394 3.831 -2.040 1.00 90.56 542 LYS A CA 1
ATOM 4120 C C . LYS A 1 542 ? -3.819 3.901 -2.607 1.00 90.56 542 LYS A C 1
ATOM 4122 O O . LYS A 1 542 ? -4.774 3.721 -1.854 1.00 90.56 542 LYS A O 1
ATOM 4127 N N . TYR A 1 543 ? -3.990 4.158 -3.907 1.00 88.62 543 TYR A N 1
ATOM 4128 C CA . TYR A 1 543 ? -5.309 4.149 -4.553 1.00 88.62 543 TYR A CA 1
ATOM 4129 C C . TYR A 1 543 ? -5.916 2.753 -4.588 1.00 88.62 543 TYR A C 1
ATOM 4131 O O . TYR A 1 543 ? -7.074 2.597 -4.211 1.00 88.62 543 TYR A O 1
ATOM 4139 N N . THR A 1 544 ? -5.130 1.751 -4.981 1.00 93.25 544 THR A N 1
ATOM 4140 C CA . THR A 1 544 ? -5.543 0.344 -4.973 1.00 93.25 544 THR A CA 1
ATOM 4141 C C . THR A 1 544 ? -5.943 -0.095 -3.565 1.00 93.25 544 THR A C 1
ATOM 4143 O O . THR A 1 544 ? -7.026 -0.642 -3.380 1.00 93.25 544 THR A O 1
ATOM 4146 N N . ARG A 1 545 ? -5.139 0.233 -2.547 1.00 94.56 545 ARG A N 1
ATOM 4147 C CA . ARG A 1 545 ? -5.480 -0.021 -1.142 1.00 94.56 545 ARG A CA 1
ATOM 4148 C C . ARG A 1 545 ? -6.800 0.646 -0.740 1.00 94.56 545 ARG A C 1
ATOM 4150 O O . ARG A 1 545 ? -7.628 0.002 -0.112 1.00 94.56 545 ARG A O 1
ATOM 4157 N N . ASP A 1 546 ? -7.016 1.915 -1.092 1.00 93.19 546 ASP A N 1
ATOM 4158 C CA . ASP A 1 546 ? -8.258 2.626 -0.741 1.00 93.19 546 ASP A CA 1
ATOM 4159 C C . ASP A 1 546 ? -9.504 2.025 -1.416 1.00 93.19 546 ASP A C 1
ATOM 4161 O O . ASP A 1 546 ? -10.593 2.100 -0.854 1.00 93.19 546 ASP A O 1
ATOM 4165 N N . ILE A 1 547 ? -9.357 1.429 -2.605 1.00 93.31 547 ILE A N 1
ATOM 4166 C CA . ILE A 1 547 ? -10.432 0.684 -3.283 1.00 93.31 547 ILE A CA 1
ATOM 4167 C C . ILE A 1 547 ? -10.752 -0.615 -2.529 1.00 93.31 547 ILE A C 1
ATOM 4169 O O . ILE A 1 547 ? -11.919 -0.983 -2.415 1.00 93.31 547 ILE A O 1
ATOM 4173 N N . LEU A 1 548 ? -9.719 -1.286 -2.016 1.00 94.50 548 LEU A N 1
ATOM 4174 C CA . LEU A 1 548 ? -9.793 -2.601 -1.373 1.00 94.50 548 LEU A CA 1
ATOM 4175 C C . LEU A 1 548 ? -10.050 -2.562 0.139 1.00 94.50 548 LEU A C 1
ATOM 4177 O O . LEU A 1 548 ? -10.140 -3.618 0.772 1.00 94.50 548 LEU A O 1
ATOM 4181 N N . ASP A 1 549 ? -10.169 -1.374 0.730 1.00 92.50 549 ASP A N 1
ATOM 4182 C CA . ASP A 1 549 ? -10.339 -1.215 2.172 1.00 92.50 549 ASP A CA 1
ATOM 4183 C C . ASP A 1 549 ? -11.579 -1.983 2.661 1.00 92.50 549 ASP A C 1
ATOM 4185 O O . ASP A 1 549 ? -12.677 -1.857 2.115 1.00 92.50 549 ASP A O 1
ATOM 4189 N N . GLY A 1 550 ? -11.383 -2.838 3.664 1.00 93.06 550 GLY A N 1
ATOM 4190 C CA . GLY A 1 550 ? -12.426 -3.702 4.217 1.00 93.06 550 GLY A CA 1
ATOM 4191 C C . GLY A 1 550 ? -12.704 -5.015 3.482 1.00 93.06 550 GLY A C 1
ATOM 4192 O O . GLY A 1 550 ? -13.408 -5.861 4.038 1.00 93.06 550 GLY A O 1
ATOM 4193 N N . TYR A 1 551 ? -12.127 -5.254 2.300 1.00 93.69 551 TYR A N 1
ATOM 4194 C CA . TYR A 1 551 ? -12.304 -6.519 1.567 1.00 93.69 551 TYR A CA 1
ATOM 4195 C C . TYR A 1 551 ? -11.355 -7.634 2.028 1.00 93.69 551 TYR A C 1
ATOM 4197 O O . TYR A 1 551 ? -11.539 -8.791 1.655 1.00 93.69 551 TYR A O 1
ATOM 4205 N N . GLY A 1 552 ? -10.362 -7.321 2.866 1.00 93.69 552 GLY A N 1
ATOM 4206 C CA . GLY A 1 552 ? -9.344 -8.283 3.300 1.00 93.69 552 GLY A CA 1
ATOM 4207 C C . GLY A 1 552 ? -8.320 -8.640 2.224 1.00 93.69 552 GLY A C 1
ATOM 4208 O O . GLY A 1 552 ? -7.711 -9.700 2.300 1.00 93.69 552 GLY A O 1
ATOM 4209 N N . LYS A 1 553 ? -8.162 -7.779 1.211 1.00 95.19 553 LYS A N 1
ATOM 4210 C CA . LYS A 1 553 ? -7.097 -7.882 0.213 1.00 95.19 553 LYS A CA 1
ATOM 4211 C C . LYS A 1 553 ? -5.984 -6.903 0.569 1.00 95.19 553 LYS A C 1
ATOM 4213 O O . LYS A 1 553 ? -6.245 -5.718 0.781 1.00 95.19 553 LYS A O 1
ATOM 4218 N N . THR A 1 554 ? -4.757 -7.393 0.629 1.00 95.88 554 THR A N 1
ATOM 4219 C CA . THR A 1 554 ? -3.588 -6.618 1.050 1.00 95.88 554 THR A CA 1
ATOM 4220 C C . THR A 1 554 ? -2.822 -6.086 -0.153 1.00 95.88 554 THR A C 1
ATOM 4222 O O . THR A 1 554 ? -2.673 -6.792 -1.144 1.00 95.88 554 THR A O 1
ATOM 4225 N N . VAL A 1 555 ? -2.269 -4.874 -0.054 1.00 96.94 555 VAL A N 1
ATOM 4226 C CA . VAL A 1 555 ? -1.263 -4.372 -1.004 1.00 96.94 555 VAL A CA 1
ATOM 4227 C C . VAL A 1 555 ? 0.098 -4.300 -0.309 1.00 96.94 555 VAL A C 1
ATOM 4229 O O . VAL A 1 555 ? 0.203 -3.702 0.764 1.00 96.94 555 VAL A O 1
ATOM 4232 N N . ILE A 1 556 ? 1.124 -4.895 -0.917 1.00 97.44 556 ILE A N 1
ATOM 4233 C CA . ILE A 1 556 ? 2.516 -4.908 -0.448 1.00 97.44 556 ILE A CA 1
ATOM 4234 C C . ILE A 1 556 ? 3.363 -4.130 -1.450 1.00 97.44 556 ILE A C 1
ATOM 4236 O O . ILE A 1 556 ? 3.337 -4.442 -2.634 1.00 97.44 556 ILE A O 1
ATOM 4240 N N . SER A 1 557 ? 4.111 -3.125 -0.999 1.00 95.25 557 SER A N 1
ATOM 4241 C CA . SER A 1 557 ? 5.003 -2.356 -1.873 1.00 95.25 557 SER A CA 1
ATOM 4242 C C . SER A 1 557 ? 6.390 -2.984 -1.954 1.00 95.25 557 SER A C 1
ATOM 4244 O O . SER A 1 557 ? 7.031 -3.196 -0.926 1.00 95.25 557 SER A O 1
ATOM 4246 N N . THR A 1 558 ? 6.908 -3.189 -3.169 1.00 94.56 558 THR A N 1
ATOM 4247 C CA . THR A 1 558 ? 8.322 -3.549 -3.366 1.00 94.56 558 THR A CA 1
ATOM 4248 C C . THR A 1 558 ? 9.247 -2.347 -3.188 1.00 94.56 558 THR A C 1
ATOM 4250 O O . THR A 1 558 ? 10.426 -2.503 -2.888 1.00 94.56 558 THR A O 1
ATOM 4253 N N . SER A 1 559 ? 8.749 -1.125 -3.353 1.00 90.56 559 SER A N 1
ATOM 4254 C CA . SER A 1 559 ? 9.562 0.089 -3.257 1.00 90.56 559 SER A CA 1
ATOM 4255 C C . SER A 1 559 ? 9.765 0.551 -1.804 1.00 90.56 559 SER A C 1
ATOM 4257 O O . SER A 1 559 ? 10.789 1.145 -1.464 1.00 90.56 559 SER A O 1
ATOM 4259 N N . ALA A 1 560 ? 8.823 0.255 -0.904 1.00 90.38 560 ALA A N 1
ATOM 4260 C CA . ALA A 1 560 ? 8.913 0.646 0.502 1.00 90.38 560 ALA A CA 1
ATOM 4261 C C . ALA A 1 560 ? 9.814 -0.308 1.301 1.00 90.38 560 ALA A C 1
ATOM 4263 O O . ALA A 1 560 ? 9.426 -1.436 1.584 1.00 90.38 560 ALA A O 1
ATOM 4264 N N . LEU A 1 561 ? 11.001 0.152 1.703 1.00 85.31 561 LEU A N 1
ATOM 4265 C CA . LEU A 1 561 ? 11.937 -0.669 2.478 1.00 85.31 561 LEU A CA 1
ATOM 4266 C C . LEU A 1 561 ? 11.475 -0.926 3.923 1.00 85.31 561 LEU A C 1
ATOM 4268 O O . LEU A 1 561 ? 11.601 -2.041 4.416 1.00 85.31 561 LEU A O 1
ATOM 4272 N N . ILE A 1 562 ? 10.939 0.099 4.588 1.00 86.50 562 ILE A N 1
ATOM 4273 C CA . ILE A 1 562 ? 10.508 0.047 5.991 1.00 86.50 562 ILE A CA 1
ATOM 4274 C C . ILE A 1 562 ? 8.985 0.159 6.062 1.00 86.50 562 ILE A C 1
ATOM 4276 O O . ILE A 1 562 ? 8.364 0.876 5.271 1.00 86.50 562 ILE A O 1
ATOM 4280 N N . SER A 1 563 ? 8.378 -0.545 7.016 1.00 85.88 563 SER A N 1
ATOM 4281 C CA . SER A 1 563 ? 6.948 -0.449 7.306 1.00 85.88 563 SER A CA 1
ATOM 4282 C C . SER A 1 563 ? 6.549 0.948 7.789 1.00 85.88 563 SER A C 1
ATOM 4284 O O . SER A 1 563 ? 7.220 1.534 8.634 1.00 85.88 563 SER A O 1
ATOM 4286 N N . ASP A 1 564 ? 5.399 1.436 7.331 1.00 85.31 564 ASP A N 1
ATOM 4287 C CA . ASP A 1 564 ? 4.750 2.642 7.850 1.00 85.31 564 ASP A CA 1
ATOM 4288 C C . ASP A 1 564 ? 3.329 2.280 8.285 1.00 85.31 564 ASP A C 1
ATOM 4290 O O . ASP A 1 564 ? 2.494 1.898 7.461 1.00 85.31 564 ASP A O 1
ATOM 4294 N N . THR A 1 565 ? 3.036 2.412 9.578 1.00 78.94 565 THR A N 1
ATOM 4295 C CA . THR A 1 565 ? 1.718 2.078 10.138 1.00 78.94 565 THR A CA 1
ATOM 4296 C C . THR A 1 565 ? 0.598 2.943 9.557 1.00 78.94 565 THR A C 1
ATOM 4298 O O . THR A 1 565 ? -0.539 2.480 9.449 1.00 78.94 565 THR A O 1
ATOM 4301 N N . GLN A 1 566 ? 0.902 4.166 9.109 1.00 83.50 566 GLN A N 1
ATOM 4302 C CA . GLN A 1 566 ? -0.070 5.054 8.467 1.00 83.50 566 GLN A CA 1
ATOM 4303 C C . GLN A 1 566 ? -0.365 4.643 7.023 1.00 83.50 566 GLN A C 1
ATOM 4305 O O . GLN A 1 566 ? -1.442 4.939 6.495 1.00 83.50 566 GLN A O 1
ATOM 4310 N N . SER A 1 567 ? 0.559 3.925 6.377 1.00 83.69 567 SER A N 1
ATOM 4311 C CA . SER A 1 567 ? 0.380 3.467 5.000 1.00 83.69 567 SER A CA 1
ATOM 4312 C C . SER A 1 567 ? -0.744 2.438 4.870 1.00 83.69 567 SER A C 1
ATOM 4314 O O . SER A 1 567 ? -1.392 2.396 3.824 1.00 83.69 567 SER A O 1
ATOM 4316 N N . ARG A 1 568 ? -1.012 1.636 5.916 1.00 91.06 568 ARG A N 1
ATOM 4317 C CA . ARG A 1 568 ? -1.933 0.482 5.870 1.00 91.06 568 ARG A CA 1
ATOM 4318 C C . ARG A 1 568 ? -1.622 -0.462 4.691 1.00 91.06 568 ARG A C 1
ATOM 4320 O O . ARG A 1 568 ? -2.535 -0.966 4.038 1.00 91.06 568 ARG A O 1
ATOM 4327 N N . MET A 1 569 ? -0.338 -0.626 4.383 1.00 93.94 569 MET A N 1
ATOM 4328 C CA . MET A 1 569 ? 0.208 -1.470 3.319 1.00 93.94 569 MET A CA 1
ATOM 4329 C C . MET A 1 569 ? 1.406 -2.252 3.864 1.00 93.94 569 MET A C 1
ATOM 4331 O O . MET A 1 569 ? 2.054 -1.802 4.811 1.00 93.94 569 MET A O 1
ATOM 4335 N N . GLY A 1 570 ? 1.715 -3.389 3.241 1.00 95.62 570 GLY A N 1
ATOM 4336 C CA . GLY A 1 570 ? 2.954 -4.117 3.509 1.00 95.62 570 GLY A CA 1
ATOM 4337 C C . GLY A 1 570 ? 4.171 -3.437 2.874 1.00 95.62 570 GLY A C 1
ATOM 4338 O O . GLY A 1 570 ? 4.043 -2.720 1.874 1.00 95.62 570 GLY A O 1
ATOM 4339 N N . SER A 1 571 ? 5.344 -3.660 3.456 1.00 95.44 571 SER A N 1
ATOM 4340 C CA . SER A 1 571 ? 6.650 -3.231 2.945 1.00 95.44 571 SER A CA 1
ATOM 4341 C C . SER A 1 571 ? 7.330 -4.360 2.162 1.00 95.44 571 SER A C 1
ATOM 4343 O O . SER A 1 571 ? 6.880 -5.505 2.163 1.00 95.44 571 SER A O 1
ATOM 4345 N N . LYS A 1 572 ? 8.477 -4.068 1.547 1.00 95.38 572 LYS A N 1
ATOM 4346 C CA . LYS A 1 572 ? 9.316 -5.058 0.863 1.00 95.38 572 LYS A CA 1
ATOM 4347 C C . LYS A 1 572 ? 9.672 -6.234 1.778 1.00 95.38 572 LYS A C 1
ATOM 4349 O O . LYS A 1 572 ? 9.708 -7.361 1.302 1.00 95.38 572 LYS A O 1
ATOM 4354 N N . ALA A 1 573 ? 9.888 -5.999 3.075 1.00 95.00 573 ALA A N 1
ATOM 4355 C CA . ALA A 1 573 ? 10.233 -7.051 4.031 1.00 95.00 573 ALA A CA 1
ATOM 4356 C C . ALA A 1 573 ? 9.140 -8.124 4.170 1.00 95.00 573 ALA A C 1
ATOM 4358 O O . ALA A 1 573 ? 9.461 -9.282 4.418 1.00 95.00 573 ALA A O 1
ATOM 4359 N N . ASP A 1 574 ? 7.862 -7.774 3.970 1.00 96.50 574 ASP A N 1
ATOM 4360 C CA . ASP A 1 574 ? 6.751 -8.735 4.014 1.00 96.50 574 ASP A CA 1
ATOM 4361 C C . ASP A 1 574 ? 6.873 -9.839 2.950 1.00 96.50 574 ASP A C 1
ATOM 4363 O O . ASP A 1 574 ? 6.334 -10.926 3.135 1.00 96.50 574 ASP A O 1
ATOM 4367 N N . LEU A 1 575 ? 7.632 -9.602 1.873 1.00 96.25 575 LEU A N 1
ATOM 4368 C CA . LEU A 1 575 ? 7.912 -10.603 0.839 1.00 96.25 575 LEU A CA 1
ATOM 4369 C C . LEU A 1 575 ? 8.940 -11.658 1.271 1.00 96.25 575 LEU A C 1
ATOM 4371 O O . LEU A 1 575 ? 9.128 -12.639 0.560 1.00 96.25 575 LEU A O 1
ATOM 4375 N N . PHE A 1 576 ? 9.602 -11.466 2.414 1.00 95.12 576 PHE A N 1
ATOM 4376 C CA . PHE A 1 576 ? 10.709 -12.309 2.869 1.00 95.12 576 PHE A CA 1
ATOM 4377 C C . PHE A 1 576 ? 10.464 -12.998 4.218 1.00 95.12 576 PHE A C 1
ATOM 4379 O O . PHE A 1 576 ? 11.305 -13.780 4.655 1.00 95.12 576 PHE A O 1
ATOM 4386 N N . LYS A 1 577 ? 9.332 -12.723 4.876 1.00 94.88 577 LYS A N 1
ATOM 4387 C CA . LYS A 1 577 ? 9.003 -13.286 6.193 1.00 94.88 577 LYS A CA 1
ATOM 4388 C C . LYS A 1 577 ? 8.752 -14.790 6.122 1.00 94.88 577 LYS A C 1
ATOM 4390 O O . LYS A 1 577 ? 8.083 -15.278 5.206 1.00 94.88 577 LYS A O 1
ATOM 4395 N N . GLN A 1 578 ? 9.240 -15.507 7.132 1.00 93.19 578 GLN A N 1
ATOM 4396 C CA . GLN A 1 578 ? 9.139 -16.966 7.213 1.00 93.19 578 GLN A CA 1
ATOM 4397 C C . GLN A 1 578 ? 7.804 -17.469 7.776 1.00 93.19 578 GLN A C 1
ATOM 4399 O O . GLN A 1 578 ? 7.423 -18.603 7.496 1.00 93.19 578 GLN A O 1
ATOM 4404 N N . ASN A 1 579 ? 7.044 -16.632 8.495 1.00 93.75 579 ASN A N 1
ATOM 4405 C CA . ASN A 1 579 ? 5.696 -16.970 8.962 1.00 93.75 579 ASN A CA 1
ATOM 4406 C C . ASN A 1 579 ? 4.637 -16.085 8.303 1.00 93.75 579 ASN A C 1
ATOM 4408 O O . ASN A 1 579 ? 4.744 -14.858 8.297 1.00 93.75 579 ASN A O 1
ATOM 4412 N N . ILE A 1 580 ? 3.553 -16.701 7.822 1.00 95.00 580 ILE A N 1
ATOM 4413 C CA . ILE A 1 580 ? 2.446 -15.973 7.185 1.00 95.00 580 ILE A CA 1
ATOM 4414 C C . ILE A 1 580 ? 1.728 -15.028 8.160 1.00 95.00 580 ILE A C 1
ATOM 4416 O O . ILE A 1 580 ? 1.222 -13.991 7.749 1.00 95.00 580 ILE A O 1
ATOM 4420 N N . SER A 1 581 ? 1.726 -15.339 9.461 1.00 94.62 581 SER A N 1
ATOM 4421 C CA . SER A 1 581 ? 1.160 -14.474 10.507 1.00 94.62 581 SER A CA 1
ATOM 4422 C C . SER A 1 581 ? 1.902 -13.152 10.668 1.00 94.62 581 SER A C 1
ATOM 4424 O O . SER A 1 581 ? 1.318 -12.181 11.148 1.00 94.62 581 SER A O 1
ATOM 4426 N N . ASP A 1 582 ? 3.179 -13.121 10.286 1.00 94.00 582 ASP A N 1
ATOM 4427 C CA . ASP A 1 582 ? 4.015 -11.935 10.413 1.00 94.00 582 ASP A CA 1
ATOM 4428 C C . ASP A 1 582 ? 3.850 -11.022 9.193 1.00 94.00 582 ASP A C 1
ATOM 4430 O O . ASP A 1 582 ? 4.136 -9.827 9.283 1.00 94.00 582 ASP A O 1
ATOM 4434 N N . VAL A 1 583 ? 3.382 -11.558 8.059 1.00 95.31 583 VAL A N 1
ATOM 4435 C CA . VAL A 1 583 ? 3.071 -10.802 6.838 1.00 95.31 583 VAL A CA 1
ATOM 4436 C C . VAL A 1 583 ? 1.895 -9.868 7.107 1.00 95.31 583 VAL A C 1
ATOM 4438 O O . VAL A 1 583 ? 0.831 -10.285 7.572 1.00 95.31 583 VAL A O 1
ATOM 4441 N N . PHE A 1 584 ? 2.071 -8.581 6.800 1.00 95.00 584 PHE A N 1
ATOM 4442 C CA . PHE A 1 584 ? 1.004 -7.598 6.952 1.00 95.00 584 PHE A CA 1
ATOM 4443 C C . PHE A 1 584 ? -0.260 -8.047 6.204 1.00 95.00 584 PHE A C 1
ATOM 4445 O O . PHE A 1 584 ? -0.203 -8.367 5.022 1.00 95.00 584 PHE A O 1
ATOM 4452 N N . SER A 1 585 ? -1.408 -8.028 6.884 1.00 93.69 585 SER A N 1
ATOM 4453 C CA . SER A 1 585 ? -2.698 -8.424 6.315 1.00 93.69 585 SER A CA 1
ATOM 4454 C C . SER A 1 585 ? -3.772 -7.372 6.584 1.00 93.69 585 SER A C 1
ATOM 4456 O O . SER A 1 585 ? -3.997 -6.965 7.726 1.00 93.69 585 SER A O 1
ATOM 4458 N N . ALA A 1 586 ? -4.466 -6.936 5.532 1.00 93.31 586 ALA A N 1
ATOM 4459 C CA . ALA A 1 586 ? -5.603 -6.035 5.661 1.00 93.31 586 ALA A CA 1
ATOM 4460 C C . ALA A 1 586 ? -6.825 -6.780 6.240 1.00 93.31 586 ALA A C 1
ATOM 4462 O O . ALA A 1 586 ? -7.102 -7.916 5.850 1.00 93.31 586 ALA A O 1
ATOM 4463 N N . PRO A 1 587 ? -7.609 -6.168 7.147 1.00 92.31 587 PRO A N 1
ATOM 4464 C CA . PRO A 1 587 ? -8.766 -6.833 7.730 1.00 92.31 587 PRO A CA 1
ATOM 4465 C C . PRO A 1 587 ? -9.919 -6.940 6.725 1.00 92.31 587 PRO A C 1
ATOM 4467 O O . PRO A 1 587 ? -10.288 -5.970 6.062 1.00 92.31 587 PRO A O 1
ATOM 4470 N N . ASN A 1 588 ? -10.566 -8.104 6.682 1.00 94.69 588 ASN A N 1
ATOM 4471 C CA . ASN A 1 588 ? -11.872 -8.257 6.049 1.00 94.69 588 ASN A CA 1
ATOM 4472 C C . ASN A 1 588 ? -12.969 -7.812 7.033 1.00 94.69 588 ASN A C 1
ATOM 4474 O O . ASN A 1 588 ? -13.178 -8.453 8.067 1.00 94.69 588 ASN A O 1
ATOM 4478 N N . TRP A 1 589 ? -13.675 -6.717 6.737 1.00 95.38 589 TRP A N 1
ATOM 4479 C CA . TRP A 1 589 ? -14.661 -6.146 7.660 1.00 95.38 589 TRP A CA 1
ATOM 4480 C C . TRP A 1 589 ? -15.867 -7.056 7.876 1.00 95.38 589 TRP A C 1
ATOM 4482 O O . TRP A 1 589 ? -16.355 -7.152 9.001 1.00 95.38 589 TRP A O 1
ATOM 4492 N N . GLN A 1 590 ? -16.309 -7.774 6.842 1.00 94.19 590 GLN A N 1
ATOM 4493 C CA . GLN A 1 590 ? -17.391 -8.748 6.972 1.00 94.19 590 GLN A CA 1
ATOM 4494 C C . GLN A 1 590 ? -17.015 -9.859 7.964 1.00 94.19 590 GLN A C 1
ATOM 4496 O O . GLN A 1 590 ? -17.810 -10.230 8.821 1.00 94.19 590 GLN A O 1
ATOM 4501 N N . SER A 1 591 ? -15.783 -10.358 7.903 1.00 92.56 591 SER A N 1
ATOM 4502 C CA . SER A 1 591 ? -15.302 -11.422 8.789 1.00 92.56 591 SER A CA 1
ATOM 4503 C C . SER A 1 591 ? -15.057 -10.922 10.215 1.00 92.56 591 SER A C 1
ATOM 4505 O O . SER A 1 591 ? -15.396 -11.622 11.176 1.00 92.56 591 SER A O 1
ATOM 4507 N N . ALA A 1 592 ? -14.495 -9.713 10.346 1.00 92.94 592 ALA A N 1
ATOM 4508 C CA . ALA A 1 592 ? -14.095 -9.108 11.615 1.00 92.94 592 ALA A CA 1
ATOM 4509 C C . ALA A 1 592 ? -15.257 -8.480 12.404 1.00 92.94 592 ALA A C 1
ATOM 4511 O O . ALA A 1 592 ? -15.251 -8.508 13.637 1.00 92.94 592 ALA A O 1
ATOM 4512 N N . PHE A 1 593 ? -16.242 -7.900 11.713 1.00 94.44 593 PHE A N 1
ATOM 4513 C CA . PHE A 1 593 ? -17.326 -7.118 12.321 1.00 94.44 593 PHE A CA 1
ATOM 4514 C C . PHE A 1 593 ? -18.729 -7.591 11.925 1.00 94.44 593 PHE A C 1
ATOM 4516 O O . PHE A 1 593 ? -19.702 -7.105 12.502 1.00 94.44 593 PHE A O 1
ATOM 4523 N N . GLY A 1 594 ? -18.852 -8.527 10.978 1.00 95.19 594 GLY A N 1
ATOM 4524 C CA . GLY A 1 594 ? -20.144 -9.059 10.556 1.00 95.19 594 GLY A CA 1
ATOM 4525 C C . GLY A 1 594 ? -20.893 -9.738 11.712 1.00 95.19 594 GLY A C 1
ATOM 4526 O O . GLY A 1 594 ? -20.271 -10.433 12.528 1.00 95.19 594 GLY A O 1
ATOM 4527 N N . PRO A 1 595 ? -22.221 -9.544 11.807 1.00 95.94 595 PRO A N 1
ATOM 4528 C CA . PRO A 1 595 ? -23.033 -10.149 12.855 1.00 95.94 595 PRO A CA 1
ATOM 4529 C C . PRO A 1 595 ? -23.015 -11.675 12.743 1.00 95.94 595 PRO A C 1
ATOM 4531 O O . PRO A 1 595 ? -23.002 -12.237 11.648 1.00 95.94 595 PRO A O 1
ATOM 4534 N N . ARG A 1 596 ? -23.033 -12.355 13.891 1.00 95.31 596 ARG A N 1
ATOM 4535 C CA . ARG A 1 596 ? -23.125 -13.822 13.976 1.00 95.31 596 ARG A CA 1
ATOM 4536 C C . ARG A 1 596 ? -24.246 -14.217 14.924 1.00 95.31 596 ARG A C 1
ATOM 4538 O O . ARG A 1 596 ? -24.641 -13.414 15.761 1.00 95.31 596 ARG A O 1
ATOM 4545 N N . LEU A 1 597 ? -24.733 -15.448 14.830 1.00 95.19 597 LEU A N 1
ATOM 4546 C CA . LEU A 1 597 ? -25.622 -16.010 15.846 1.00 95.19 597 LEU A CA 1
ATOM 4547 C C . LEU A 1 597 ? -24.794 -16.701 16.934 1.00 95.19 597 LEU A C 1
ATOM 4549 O O . LEU A 1 597 ? -23.763 -17.310 16.647 1.00 95.19 597 LEU A O 1
ATOM 4553 N N . VAL A 1 598 ? -25.232 -16.580 18.183 1.00 92.12 598 VAL A N 1
ATOM 4554 C CA . VAL A 1 598 ? -24.682 -17.297 19.339 1.00 92.12 598 VAL A CA 1
ATOM 4555 C C . VAL A 1 598 ? -25.833 -17.805 20.197 1.00 92.12 598 VAL A C 1
ATOM 4557 O O . VAL A 1 598 ? -26.866 -17.147 20.277 1.00 92.12 598 VAL A O 1
ATOM 4560 N N . GLN A 1 599 ? -25.662 -18.960 20.829 1.00 91.31 599 GLN A N 1
ATOM 4561 C CA . GLN A 1 599 ? -26.638 -19.512 21.764 1.00 91.31 599 GLN A CA 1
ATOM 4562 C C . GLN A 1 599 ? -26.125 -19.339 23.195 1.00 91.31 599 GLN A C 1
ATOM 4564 O O . GLN A 1 599 ? -24.954 -19.613 23.466 1.00 91.31 599 GLN A O 1
ATOM 4569 N N . THR A 1 600 ? -26.967 -18.855 24.105 1.00 82.75 600 THR A N 1
ATOM 4570 C CA . THR A 1 600 ? -26.607 -18.742 25.526 1.00 82.75 600 THR A CA 1
ATOM 4571 C C . THR A 1 600 ? -26.741 -20.100 26.213 1.00 82.75 600 THR A C 1
ATOM 4573 O O . THR A 1 600 ? -27.711 -20.824 26.001 1.00 82.75 600 THR A O 1
ATOM 4576 N N . ALA A 1 601 ? -25.769 -20.454 27.061 1.00 83.12 601 ALA A N 1
ATOM 4577 C CA . ALA A 1 601 ? -25.747 -21.754 27.740 1.00 83.12 601 ALA A CA 1
ATOM 4578 C C . ALA A 1 601 ? -26.904 -21.936 28.740 1.00 83.12 601 ALA A C 1
ATOM 4580 O O . ALA A 1 601 ? -27.336 -23.059 28.977 1.00 83.12 601 ALA A O 1
ATOM 4581 N N . HIS A 1 602 ? -27.395 -20.841 29.326 1.00 80.00 602 HIS A N 1
ATOM 4582 C CA . HIS A 1 602 ? -28.408 -20.881 30.383 1.00 80.00 602 HIS A CA 1
ATOM 4583 C C . HIS A 1 602 ? -29.848 -20.896 29.858 1.00 80.00 602 HIS A C 1
ATOM 4585 O O . HIS A 1 602 ? -30.698 -21.535 30.467 1.00 80.00 602 HIS A O 1
ATOM 4591 N N . GLU A 1 603 ? -30.126 -20.221 28.740 1.00 81.44 603 GLU A N 1
ATOM 4592 C CA . GLU A 1 603 ? -31.492 -20.085 28.205 1.00 81.44 603 GLU A CA 1
ATOM 4593 C C . GLU A 1 603 ? -31.718 -20.911 26.936 1.00 81.44 603 GLU A C 1
ATOM 4595 O O . GLU A 1 603 ? -32.859 -21.148 26.546 1.00 81.44 603 GLU A O 1
ATOM 4600 N N . GLY A 1 604 ? -30.645 -21.326 26.251 1.00 84.44 604 GLY A N 1
ATOM 4601 C CA . GLY A 1 604 ? -30.741 -22.010 24.964 1.00 84.44 604 GLY A CA 1
ATOM 4602 C C . GLY A 1 604 ? -31.287 -21.125 23.836 1.00 84.44 604 GLY A C 1
ATOM 4603 O O . GLY A 1 604 ? -31.585 -21.640 22.759 1.00 84.44 604 GLY A O 1
ATOM 4604 N N . GLN A 1 605 ? -31.411 -19.812 24.041 1.00 86.44 605 GLN A N 1
ATOM 4605 C CA . GLN A 1 605 ? -31.926 -18.884 23.037 1.00 86.44 605 GLN A CA 1
ATOM 4606 C C . GLN A 1 605 ? -30.826 -18.405 22.087 1.00 86.44 605 GLN A C 1
ATOM 4608 O O . GLN A 1 605 ? -29.656 -18.286 22.457 1.00 86.44 605 GLN A O 1
ATOM 4613 N N . LEU A 1 606 ? -31.216 -18.135 20.838 1.00 91.62 606 LEU A N 1
ATOM 4614 C CA . LEU A 1 606 ? -30.339 -17.547 19.831 1.00 91.62 606 LEU A CA 1
ATOM 4615 C C . LEU A 1 606 ? -30.308 -16.026 19.976 1.00 91.62 606 LEU A C 1
ATOM 4617 O O . LEU A 1 606 ? -31.342 -15.363 19.941 1.00 91.62 606 LEU A O 1
ATOM 4621 N N . HIS A 1 607 ? -29.103 -15.470 20.036 1.00 91.44 607 HIS A N 1
ATOM 4622 C CA . HIS A 1 607 ? -28.858 -14.035 20.084 1.00 91.44 607 HIS A CA 1
ATOM 4623 C C . HIS A 1 607 ? -27.947 -13.594 18.941 1.00 91.44 607 HIS A C 1
ATOM 4625 O O . HIS A 1 607 ? -27.099 -14.345 18.450 1.00 91.44 607 HIS A O 1
ATOM 4631 N N . ILE A 1 608 ? -28.089 -12.330 18.545 1.00 95.38 608 ILE A N 1
ATOM 4632 C CA . ILE A 1 608 ? -27.194 -11.696 17.578 1.00 95.38 608 ILE A CA 1
ATOM 4633 C C . ILE A 1 608 ? -25.936 -11.228 18.315 1.00 95.38 608 ILE A C 1
ATOM 4635 O O . ILE A 1 608 ? -25.988 -10.331 19.155 1.00 95.38 608 ILE A O 1
ATOM 4639 N N . ARG A 1 609 ? -24.793 -11.816 17.962 1.00 94.69 609 ARG A N 1
ATOM 4640 C CA . ARG A 1 609 ? -23.460 -11.443 18.433 1.00 94.69 609 ARG A CA 1
ATOM 4641 C C . ARG A 1 609 ? -22.864 -10.351 17.548 1.00 94.69 609 ARG A C 1
ATOM 4643 O O . ARG A 1 609 ? -22.523 -10.594 16.390 1.00 94.69 609 ARG A O 1
ATOM 4650 N N . THR A 1 610 ? -22.660 -9.175 18.126 1.00 96.06 610 THR A N 1
ATOM 4651 C CA . THR A 1 610 ? -21.889 -8.059 17.561 1.00 96.06 610 THR A CA 1
ATOM 4652 C C . THR A 1 610 ? -20.929 -7.516 18.620 1.00 96.06 610 THR A C 1
ATOM 4654 O O . THR A 1 610 ? -20.988 -7.914 19.783 1.00 96.06 610 THR A O 1
ATOM 4657 N N . ARG A 1 611 ? -20.054 -6.568 18.261 1.00 94.38 611 ARG A N 1
ATOM 4658 C CA . ARG A 1 611 ? -19.256 -5.858 19.278 1.00 94.38 611 ARG A CA 1
ATOM 4659 C C . ARG A 1 611 ? -20.142 -5.130 20.294 1.00 94.38 611 ARG A C 1
ATOM 4661 O O . ARG A 1 611 ? -19.850 -5.179 21.478 1.00 94.38 611 ARG A O 1
ATOM 4668 N N . MET A 1 612 ? -21.251 -4.534 19.849 1.00 94.94 612 MET A N 1
ATOM 4669 C CA . MET A 1 612 ? -22.202 -3.855 20.733 1.00 94.94 612 MET A CA 1
ATOM 4670 C C . MET A 1 612 ? -22.863 -4.826 21.717 1.00 94.94 612 MET A C 1
ATOM 4672 O O . MET A 1 612 ? -22.940 -4.515 22.902 1.00 94.94 612 MET A O 1
ATOM 4676 N N . SER A 1 613 ? -23.295 -6.006 21.259 1.00 94.50 613 SER A N 1
ATOM 4677 C CA . SER A 1 613 ? -23.932 -6.975 22.156 1.00 94.50 613 SER A CA 1
ATOM 4678 C C . SER A 1 613 ? -22.946 -7.570 23.163 1.00 94.50 613 SER A C 1
ATOM 4680 O O . SER A 1 613 ? -23.303 -7.766 24.318 1.00 94.50 613 SER A O 1
ATOM 4682 N N . LEU A 1 614 ? -21.688 -7.793 22.759 1.00 93.06 614 LEU A N 1
ATOM 4683 C CA . LEU A 1 614 ? -20.618 -8.229 23.662 1.00 93.06 614 LEU A CA 1
ATOM 4684 C C . LEU A 1 614 ? -20.287 -7.164 24.715 1.00 93.06 614 LEU A C 1
ATOM 4686 O O . LEU A 1 614 ? -20.077 -7.500 25.874 1.00 93.06 614 LEU A O 1
ATOM 4690 N N . THR A 1 615 ? -20.266 -5.886 24.326 1.00 93.50 615 THR A N 1
ATOM 4691 C CA . THR A 1 615 ? -20.021 -4.771 25.249 1.00 93.50 615 THR A CA 1
ATOM 4692 C C . THR A 1 615 ? -21.165 -4.573 26.243 1.00 93.50 615 THR A C 1
ATOM 4694 O O . THR A 1 615 ? -20.915 -4.334 27.421 1.00 93.50 615 THR A O 1
ATOM 4697 N N . LEU A 1 616 ? -22.418 -4.636 25.784 1.00 93.88 616 LEU A N 1
ATOM 4698 C CA . LEU A 1 616 ? -23.579 -4.330 26.624 1.00 93.88 616 LEU A CA 1
ATOM 4699 C C . LEU A 1 616 ? -24.098 -5.544 27.402 1.00 93.88 616 LEU A C 1
ATOM 4701 O O . LEU A 1 616 ? -24.758 -5.362 28.423 1.00 93.88 616 LEU A O 1
ATOM 4705 N N . GLY A 1 617 ? -23.830 -6.762 26.920 1.00 91.75 617 GLY A N 1
ATOM 4706 C CA . GLY A 1 617 ? -24.491 -7.982 27.390 1.00 91.75 617 GLY A CA 1
ATOM 4707 C C . GLY A 1 617 ? -25.975 -8.051 27.010 1.00 91.75 617 GLY A C 1
ATOM 4708 O O . GLY A 1 617 ? -26.717 -8.819 27.608 1.00 91.75 617 GLY A O 1
ATOM 4709 N N . LEU A 1 618 ? -26.413 -7.233 26.049 1.00 93.38 618 LEU A N 1
ATOM 4710 C CA . LEU A 1 618 ? -27.804 -7.074 25.612 1.00 93.38 618 LEU A CA 1
ATOM 4711 C C . LEU A 1 618 ? -27.891 -7.207 24.081 1.00 93.38 618 LEU A C 1
ATOM 4713 O O . LEU A 1 618 ? -26.862 -7.095 23.404 1.00 93.38 618 LEU A O 1
ATOM 4717 N N . PRO A 1 619 ? -29.086 -7.412 23.495 1.00 94.50 619 PRO A N 1
ATOM 4718 C CA . PRO A 1 619 ? -29.270 -7.351 22.049 1.00 94.50 619 PRO A CA 1
ATOM 4719 C C . PRO A 1 619 ? -28.697 -6.051 21.453 1.00 94.50 619 PRO A C 1
ATOM 4721 O O . PRO A 1 619 ? -28.733 -5.007 22.107 1.00 94.50 619 PRO A O 1
ATOM 4724 N N . PRO A 1 620 ? -28.185 -6.066 20.207 1.00 95.12 620 PRO A N 1
ATOM 4725 C CA . PRO A 1 620 ? -27.539 -4.910 19.577 1.00 95.12 620 PRO A CA 1
ATOM 4726 C C . PRO A 1 620 ? -28.555 -3.875 19.056 1.00 95.12 620 PRO A C 1
ATOM 4728 O O . PRO A 1 620 ? -28.448 -3.383 17.936 1.00 95.12 620 PRO A O 1
ATOM 4731 N N . VAL A 1 621 ? -29.567 -3.577 19.868 1.00 94.75 621 VAL A N 1
ATOM 4732 C CA . VAL A 1 621 ? -30.631 -2.607 19.623 1.00 94.75 621 VAL A CA 1
ATOM 4733 C C . VAL A 1 621 ? -30.734 -1.738 20.870 1.00 94.75 621 VAL A C 1
ATOM 4735 O O . VAL A 1 621 ? -30.803 -2.252 21.986 1.00 94.75 621 VAL A O 1
ATOM 4738 N N . MET A 1 622 ? -30.731 -0.421 20.677 1.00 93.88 622 MET A N 1
ATOM 4739 C CA . MET A 1 622 ? -30.831 0.545 21.768 1.00 93.88 622 MET A CA 1
ATOM 4740 C C . MET A 1 622 ? -31.919 1.579 21.510 1.00 93.88 622 MET A C 1
ATOM 4742 O O . MET A 1 622 ? -32.159 1.967 20.365 1.00 93.88 622 MET A O 1
ATOM 4746 N N . VAL A 1 623 ? -32.512 2.088 22.588 1.00 95.19 623 VAL A N 1
ATOM 4747 C CA . VAL A 1 623 ? -33.406 3.247 22.552 1.00 95.19 623 VAL A CA 1
ATOM 4748 C C . VAL A 1 623 ? -32.672 4.462 23.117 1.00 95.19 623 VAL A C 1
ATOM 4750 O O . VAL A 1 623 ? -32.427 4.574 24.320 1.00 95.19 623 VAL A O 1
ATOM 4753 N N . ALA A 1 624 ? -32.294 5.371 22.217 1.00 92.19 624 ALA A N 1
ATOM 4754 C CA . ALA A 1 624 ? -31.534 6.571 22.544 1.00 92.19 624 ALA A CA 1
ATOM 4755 C C . ALA A 1 624 ? -32.370 7.597 23.323 1.00 92.19 624 ALA A C 1
ATOM 4757 O O . ALA A 1 624 ? -33.557 7.786 23.067 1.00 92.19 624 ALA A O 1
ATOM 4758 N N . GLY A 1 625 ? -31.720 8.333 24.222 1.00 90.06 625 GLY A N 1
ATOM 4759 C CA . GLY A 1 625 ? -32.360 9.289 25.111 1.00 90.06 625 GLY A CA 1
ATOM 4760 C C . GLY A 1 625 ? -32.763 10.537 24.342 1.00 90.06 625 GLY A C 1
ATOM 4761 O O . GLY A 1 625 ? -31.912 11.362 24.010 1.00 90.06 625 GLY A O 1
ATOM 4762 N N . MET A 1 626 ? -34.053 10.692 24.067 1.00 86.31 626 MET A N 1
ATOM 4763 C CA . MET A 1 626 ? -34.621 11.838 23.356 1.00 86.31 626 MET A CA 1
ATOM 4764 C C . MET A 1 626 ? -35.797 12.418 24.137 1.00 86.31 626 MET A C 1
ATOM 4766 O O . MET A 1 626 ? -36.649 11.677 24.618 1.00 86.31 626 MET A O 1
ATOM 4770 N N . ILE A 1 627 ? -35.874 13.744 24.236 1.00 87.50 627 ILE A N 1
ATOM 4771 C CA . ILE A 1 627 ? -37.067 14.417 24.765 1.00 87.50 627 ILE A CA 1
ATOM 4772 C C . ILE A 1 627 ? -38.140 14.548 23.665 1.00 87.50 627 ILE A C 1
ATOM 4774 O O . ILE A 1 627 ? -37.776 14.679 22.494 1.00 87.50 627 ILE A O 1
ATOM 4778 N N . PRO A 1 628 ? -39.443 14.544 24.006 1.00 88.25 628 PRO A N 1
ATOM 4779 C CA . PRO A 1 628 ? -40.000 14.320 25.346 1.00 88.25 628 PRO A CA 1
ATOM 4780 C C . PRO A 1 628 ? -40.111 12.832 25.734 1.00 88.25 628 PRO A C 1
ATOM 4782 O O . PRO A 1 628 ? -40.298 12.523 26.907 1.00 88.25 628 PRO A O 1
ATOM 4785 N N . THR A 1 629 ? -39.987 11.906 24.778 1.00 91.12 629 THR A N 1
ATOM 4786 C CA . THR A 1 629 ? -40.347 10.485 24.940 1.00 91.12 629 THR A CA 1
ATOM 4787 C C . THR A 1 629 ? -39.589 9.780 26.067 1.00 91.12 629 THR A C 1
ATOM 4789 O O . THR A 1 629 ? -40.191 9.118 26.908 1.00 91.12 629 THR A O 1
ATOM 4792 N N . MET A 1 630 ? -38.272 9.964 26.130 1.00 93.69 630 MET A N 1
ATOM 4793 C CA . MET A 1 630 ? -37.387 9.278 27.079 1.00 93.69 630 MET A CA 1
ATOM 4794 C C . MET A 1 630 ? -37.244 10.013 28.413 1.00 93.69 630 MET A C 1
ATOM 4796 O O . MET A 1 630 ? -36.373 9.679 29.214 1.00 93.69 630 MET A O 1
ATOM 4800 N N . SER A 1 631 ? -38.086 11.018 28.661 1.00 91.50 631 SER A N 1
ATOM 4801 C CA . SER A 1 631 ? -38.256 11.617 29.988 1.00 91.50 631 SER A CA 1
ATOM 4802 C C . SER A 1 631 ? -39.266 10.844 30.848 1.00 91.50 631 SER A C 1
ATOM 4804 O O . SER A 1 631 ? -39.359 11.111 32.046 1.00 91.50 631 SER A O 1
ATOM 4806 N N . ASN A 1 632 ? -40.023 9.908 30.258 1.00 94.12 632 ASN A N 1
ATOM 4807 C CA . ASN A 1 632 ? -41.008 9.070 30.942 1.00 94.12 632 ASN A CA 1
ATOM 4808 C C . ASN A 1 632 ? -40.345 7.816 31.547 1.00 94.12 632 ASN A C 1
ATOM 4810 O O . ASN A 1 632 ? -39.922 6.919 30.817 1.00 94.12 632 ASN A O 1
ATOM 4814 N N . GLU A 1 633 ? -40.292 7.736 32.878 1.00 95.69 633 GLU A N 1
ATOM 4815 C CA . GLU A 1 633 ? -39.699 6.620 33.623 1.00 95.69 633 GLU A CA 1
ATOM 4816 C C . GLU A 1 633 ? -40.397 5.276 33.375 1.00 95.69 633 GLU A C 1
ATOM 4818 O O . GLU A 1 633 ? -39.716 4.259 33.316 1.00 95.69 633 GLU A O 1
ATOM 4823 N N . HIS A 1 634 ? -41.714 5.249 33.142 1.00 97.31 634 HIS A N 1
ATOM 4824 C CA . HIS A 1 634 ? -42.430 4.006 32.836 1.00 97.31 634 HIS A CA 1
ATOM 4825 C C . HIS A 1 634 ? -42.004 3.431 31.489 1.00 97.31 634 HIS A C 1
ATOM 4827 O O . HIS A 1 634 ? -41.836 2.222 31.355 1.00 97.31 634 HIS A O 1
ATOM 4833 N N . PHE A 1 635 ? -41.801 4.296 30.494 1.00 97.25 635 PHE A N 1
ATOM 4834 C CA . PHE A 1 635 ? -41.366 3.852 29.176 1.00 97.25 635 PHE A CA 1
ATOM 4835 C C . PHE A 1 635 ? -39.918 3.354 29.205 1.00 97.25 635 PHE A C 1
ATOM 4837 O O . PHE A 1 635 ? -39.619 2.299 28.650 1.00 97.25 635 PHE A O 1
ATOM 4844 N N . VAL A 1 636 ? -39.035 4.066 29.915 1.00 97.94 636 VAL A N 1
ATOM 4845 C CA . VAL A 1 636 ? -37.646 3.629 30.126 1.00 97.94 636 VAL A CA 1
ATOM 4846 C C . VAL A 1 636 ? -37.603 2.282 30.855 1.00 97.94 636 VAL A C 1
ATOM 4848 O O . VAL A 1 636 ? -36.887 1.385 30.413 1.00 97.94 636 VAL A O 1
ATOM 4851 N N . ALA A 1 637 ? -38.393 2.112 31.920 1.00 98.25 637 ALA A N 1
ATOM 4852 C CA . ALA A 1 637 ? -38.475 0.856 32.664 1.00 98.25 637 ALA A CA 1
ATOM 4853 C C . ALA A 1 637 ? -38.962 -0.298 31.782 1.00 98.25 637 ALA A C 1
ATOM 4855 O O . ALA A 1 637 ? -38.328 -1.346 31.747 1.00 98.25 637 ALA A O 1
ATOM 4856 N N . ALA A 1 638 ? -40.036 -0.085 31.013 1.00 98.19 638 ALA A N 1
ATOM 4857 C CA . ALA A 1 638 ? -40.595 -1.104 30.129 1.00 98.19 638 ALA A CA 1
ATOM 4858 C C . ALA A 1 638 ? -39.577 -1.604 29.091 1.00 98.19 638 ALA A C 1
ATOM 4860 O O . ALA A 1 638 ? -39.484 -2.805 28.857 1.00 98.19 638 ALA A O 1
ATOM 4861 N N . ILE A 1 639 ? -38.779 -0.707 28.498 1.00 98.00 639 ILE A N 1
ATOM 4862 C CA . ILE A 1 639 ? -37.728 -1.087 27.538 1.00 98.00 639 ILE A CA 1
ATOM 4863 C C . ILE A 1 639 ? -36.594 -1.854 28.231 1.00 98.00 639 ILE A C 1
ATOM 4865 O O . ILE A 1 639 ? -36.115 -2.853 27.695 1.00 98.00 639 ILE A O 1
ATOM 4869 N N . SER A 1 640 ? -36.164 -1.389 29.409 1.00 97.81 640 SER A N 1
ATOM 4870 C CA . SER A 1 640 ? -35.096 -2.035 30.180 1.00 97.81 640 SER A CA 1
ATOM 4871 C C . SER A 1 640 ? -35.494 -3.452 30.603 1.00 97.81 640 SER A C 1
ATOM 4873 O O . SER A 1 640 ? -34.745 -4.392 30.352 1.00 97.81 640 SER A O 1
ATOM 4875 N N . ASN A 1 641 ? -36.705 -3.619 31.144 1.00 97.94 641 ASN A N 1
ATOM 4876 C CA . ASN A 1 641 ? -37.252 -4.916 31.558 1.00 97.94 641 ASN A CA 1
ATOM 4877 C C . ASN A 1 641 ? -37.500 -5.846 30.361 1.00 97.94 641 ASN A C 1
ATOM 4879 O O . ASN A 1 641 ? -37.342 -7.053 30.473 1.00 97.94 641 ASN A O 1
ATOM 4883 N N . ALA A 1 642 ? -37.799 -5.296 29.180 1.00 96.56 642 ALA A N 1
ATOM 4884 C CA . ALA A 1 642 ? -37.845 -6.070 27.939 1.00 96.56 642 ALA A CA 1
ATOM 4885 C C . ALA A 1 642 ? -36.455 -6.547 27.454 1.00 96.56 642 ALA A C 1
ATOM 4887 O O . ALA A 1 642 ? -36.362 -7.178 26.402 1.00 96.56 642 ALA A O 1
ATOM 4888 N N . GLY A 1 643 ? -35.377 -6.242 28.185 1.00 94.69 643 GLY A N 1
ATOM 4889 C CA . GLY A 1 643 ? -34.025 -6.714 27.897 1.00 94.69 643 GLY A CA 1
ATOM 4890 C C . GLY A 1 643 ? -33.267 -5.870 26.873 1.00 94.69 643 GLY A C 1
ATOM 4891 O O . GLY A 1 643 ? -32.324 -6.366 26.259 1.00 94.69 643 GLY A O 1
ATOM 4892 N N . TYR A 1 644 ? -33.646 -4.606 26.664 1.00 96.94 644 TYR A N 1
ATOM 4893 C CA . TYR A 1 644 ? -32.985 -3.718 25.703 1.00 96.94 644 TYR A CA 1
ATOM 4894 C C . TYR A 1 644 ? -32.211 -2.586 26.377 1.00 96.94 644 TYR A C 1
ATOM 4896 O O . TYR A 1 644 ? -32.574 -2.078 27.439 1.00 96.94 644 TYR A O 1
ATOM 4904 N N . HIS A 1 645 ? -31.137 -2.140 25.718 1.00 97.50 645 HIS A N 1
ATOM 4905 C CA . HIS A 1 645 ? -30.403 -0.959 26.164 1.00 97.50 645 HIS A CA 1
ATOM 4906 C C . HIS A 1 645 ? -31.266 0.295 25.989 1.00 97.50 645 HIS A C 1
ATOM 4908 O O . HIS A 1 645 ? -31.847 0.527 24.927 1.00 97.50 645 HIS A O 1
ATOM 4914 N N . VAL A 1 646 ? -31.339 1.117 27.034 1.00 97.81 646 VAL A N 1
ATOM 4915 C CA . VAL A 1 646 ? -32.166 2.323 27.052 1.00 97.81 646 VAL A CA 1
ATOM 4916 C C . VAL A 1 646 ? -31.470 3.466 27.774 1.00 97.81 646 VAL A C 1
ATOM 4918 O O . VAL A 1 646 ? -30.774 3.266 28.770 1.00 97.81 646 VAL A O 1
ATOM 4921 N N . GLU A 1 647 ? -31.670 4.680 27.271 1.00 97.38 647 GLU A N 1
ATOM 4922 C CA . GLU A 1 647 ? -31.160 5.915 27.860 1.00 97.38 647 GLU A CA 1
ATOM 4923 C C . GLU A 1 647 ? -32.300 6.768 28.445 1.00 97.38 647 GLU A C 1
ATOM 4925 O O . GLU A 1 647 ? -33.174 7.234 27.713 1.00 97.38 647 GLU A O 1
ATOM 4930 N N . LEU A 1 648 ? -32.254 7.057 29.748 1.00 97.56 648 LEU A N 1
ATOM 4931 C CA . LEU A 1 648 ? -33.087 8.080 30.384 1.00 97.56 648 LEU A CA 1
ATOM 4932 C C . LEU A 1 648 ? -32.626 9.472 29.927 1.00 97.56 648 LEU A C 1
ATOM 4934 O O . LEU A 1 648 ? -31.450 9.819 30.066 1.00 97.56 648 LEU A O 1
ATOM 4938 N N . ALA A 1 649 ? -33.537 10.299 29.414 1.00 95.56 649 ALA A N 1
ATOM 4939 C CA . ALA A 1 649 ? -33.212 11.669 29.032 1.00 95.56 649 ALA A CA 1
ATOM 4940 C C . ALA A 1 649 ? -33.065 12.566 30.272 1.00 95.56 649 ALA A C 1
ATOM 4942 O O . ALA A 1 649 ? -34.041 12.862 30.958 1.00 95.56 649 ALA A O 1
ATOM 4943 N N . GLY A 1 650 ? -31.848 13.053 30.526 1.00 91.69 650 GLY A N 1
ATOM 4944 C CA . GLY A 1 650 ? -31.579 14.050 31.566 1.00 91.69 650 GLY A CA 1
ATOM 4945 C C . GLY A 1 650 ? -32.054 15.457 31.188 1.00 91.69 650 GLY A C 1
ATOM 4946 O O 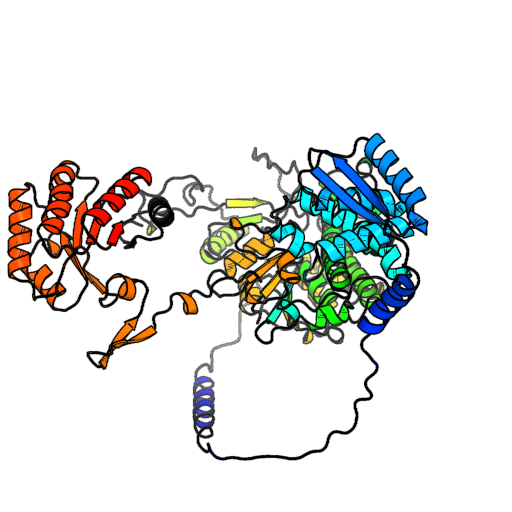. GLY A 1 650 ? -32.318 16.289 32.057 1.00 91.69 650 GLY A O 1
ATOM 4947 N N . SER A 1 651 ? -32.193 15.755 29.894 1.00 88.44 651 SER A N 1
ATOM 4948 C CA . SER A 1 651 ? -32.729 17.042 29.440 1.00 88.44 651 SER A CA 1
ATOM 4949 C C . SER A 1 651 ? -34.177 17.250 29.900 1.00 88.44 651 SER A C 1
ATOM 4951 O O . SER A 1 651 ? -34.958 16.310 29.989 1.00 88.44 651 SER A O 1
ATOM 4953 N N . GLY A 1 652 ? -34.536 18.504 30.189 1.00 85.44 652 GLY A N 1
ATOM 4954 C CA . GLY A 1 652 ? -35.838 18.863 30.773 1.00 85.44 652 GLY A CA 1
ATOM 4955 C C . GLY A 1 652 ? -35.914 18.743 32.302 1.00 85.44 652 GLY A C 1
ATOM 4956 O O . GLY A 1 652 ? -36.932 19.106 32.881 1.00 85.44 652 GLY A O 1
ATOM 4957 N N . ILE A 1 653 ? -34.843 18.298 32.970 1.00 90.31 653 ILE A N 1
ATOM 4958 C CA . ILE A 1 653 ? -34.740 18.272 34.434 1.00 90.31 653 ILE A CA 1
ATOM 4959 C C . ILE A 1 653 ? -33.804 19.397 34.886 1.00 90.31 653 ILE A C 1
ATOM 4961 O O . ILE A 1 653 ? -32.679 19.502 34.402 1.00 90.31 653 ILE A O 1
ATOM 4965 N N . TYR A 1 654 ? -34.265 20.263 35.792 1.00 92.38 654 TYR A N 1
ATOM 4966 C CA . TYR A 1 654 ? -33.581 21.529 36.112 1.00 92.38 654 TYR A CA 1
ATOM 4967 C C . TYR A 1 654 ? -32.940 21.584 37.504 1.00 92.38 654 TYR A C 1
ATOM 4969 O O . TYR A 1 654 ? -32.252 22.550 37.815 1.00 92.38 654 TYR A O 1
ATOM 4977 N N . THR A 1 655 ? -33.147 20.560 38.332 1.00 94.88 655 THR A N 1
ATOM 4978 C CA . THR A 1 655 ? -32.644 20.499 39.714 1.00 94.88 655 THR A CA 1
ATOM 4979 C C . THR A 1 655 ? -32.123 19.104 40.030 1.00 94.88 655 THR A C 1
ATOM 4981 O O . THR A 1 655 ? -32.707 18.126 39.554 1.00 94.88 655 THR A O 1
ATOM 4984 N N . GLU A 1 656 ? -31.123 19.000 40.905 1.00 95.62 656 GLU A N 1
ATOM 4985 C CA . GLU A 1 656 ? -30.610 17.716 41.402 1.00 95.62 656 GLU A CA 1
ATOM 4986 C C . GLU A 1 656 ? -31.700 16.868 42.066 1.00 95.62 656 GLU A C 1
ATOM 4988 O O . GLU A 1 656 ? -31.865 15.702 41.714 1.00 95.62 656 GLU A O 1
ATOM 4993 N N . ALA A 1 657 ? -32.509 17.465 42.949 1.00 96.62 657 ALA A N 1
ATOM 4994 C CA . ALA A 1 657 ? -33.597 16.762 43.631 1.00 96.62 657 ALA A CA 1
ATOM 4995 C C . ALA A 1 657 ? -34.607 16.155 42.641 1.00 96.62 657 ALA A C 1
ATOM 4997 O O . ALA A 1 657 ? -34.990 14.995 42.766 1.00 96.62 657 ALA A O 1
ATOM 4998 N N . GLY A 1 658 ? -34.998 16.913 41.612 1.00 96.19 658 GLY A N 1
ATOM 4999 C CA . GLY A 1 658 ? -35.876 16.416 40.550 1.00 96.19 658 GLY A CA 1
ATOM 5000 C C . GLY A 1 658 ? -35.255 15.285 39.723 1.00 96.19 658 GLY A C 1
ATOM 5001 O O . GLY A 1 658 ? -35.961 14.353 39.341 1.00 96.19 658 GLY A O 1
ATOM 5002 N N . PHE A 1 659 ? -33.944 15.338 39.471 1.00 96.62 659 PHE A N 1
ATOM 5003 C CA . PHE A 1 659 ? -33.224 14.282 38.753 1.00 96.62 659 PHE A CA 1
ATOM 5004 C C . PHE A 1 659 ? -33.152 12.996 39.571 1.00 96.62 659 PHE A C 1
ATOM 5006 O O . PHE A 1 659 ? -33.524 11.936 39.071 1.00 96.62 659 PHE A O 1
ATOM 5013 N N . ARG A 1 660 ? -32.769 13.106 40.845 1.00 96.75 660 ARG A N 1
ATOM 5014 C CA . ARG A 1 660 ? -32.721 11.978 41.776 1.00 96.75 660 ARG A CA 1
ATOM 5015 C C . ARG A 1 660 ? -34.098 11.337 41.948 1.00 96.75 660 ARG A C 1
ATOM 5017 O O . ARG A 1 660 ? -34.219 10.135 41.763 1.00 96.75 660 ARG A O 1
ATOM 5024 N N . LYS A 1 661 ? -35.149 12.140 42.149 1.00 97.00 661 LYS A N 1
ATOM 5025 C CA . LYS A 1 661 ? -36.533 11.647 42.237 1.00 97.00 661 LYS A CA 1
ATOM 5026 C C . LYS A 1 661 ? -36.973 10.890 40.978 1.00 97.00 661 LYS A C 1
ATOM 5028 O O . LYS A 1 661 ? -37.630 9.862 41.078 1.00 97.00 661 LYS A O 1
ATOM 5033 N N . ARG A 1 662 ? -36.608 11.373 39.781 1.00 96.12 662 ARG A N 1
ATOM 5034 C CA . ARG A 1 662 ? -36.915 10.678 38.516 1.00 96.12 662 ARG A CA 1
ATOM 5035 C C . ARG A 1 662 ? -36.213 9.324 38.433 1.00 96.12 662 ARG A C 1
ATOM 5037 O O . ARG A 1 662 ? -36.816 8.353 37.988 1.00 96.12 662 ARG A O 1
ATOM 5044 N N . VAL A 1 663 ? -34.950 9.271 38.848 1.00 97.56 663 VAL A N 1
ATOM 5045 C CA . VAL A 1 663 ? -34.170 8.032 38.891 1.00 97.56 663 VAL A CA 1
ATOM 5046 C C . VAL A 1 663 ? -34.736 7.059 39.924 1.00 97.56 663 VAL A C 1
ATOM 5048 O O . VAL A 1 663 ? -34.897 5.890 39.604 1.00 97.56 663 VAL A O 1
ATOM 5051 N N . GLU A 1 664 ? -35.109 7.525 41.114 1.00 97.19 664 GLU A N 1
ATOM 5052 C CA . GLU A 1 664 ? -35.752 6.703 42.148 1.00 97.19 664 GLU A CA 1
ATOM 5053 C C . GLU A 1 664 ? -37.080 6.111 41.651 1.00 97.19 664 GLU A C 1
ATOM 5055 O O . GLU A 1 664 ? -37.299 4.907 41.773 1.00 97.19 664 GLU A O 1
ATOM 5060 N N . ASN A 1 665 ? -37.930 6.920 41.004 1.00 97.69 665 ASN A N 1
ATOM 5061 C CA . ASN A 1 665 ? -39.159 6.432 40.373 1.00 97.69 665 ASN A CA 1
ATOM 5062 C C . ASN A 1 665 ? -38.879 5.341 39.329 1.00 97.69 665 ASN A C 1
ATOM 5064 O O . ASN A 1 665 ? -39.579 4.335 39.301 1.00 97.69 665 ASN A O 1
ATOM 5068 N N . LEU A 1 666 ? -37.865 5.538 38.479 1.00 98.00 666 LEU A N 1
ATOM 5069 C CA . LEU A 1 666 ? -37.459 4.554 37.478 1.00 98.00 666 LEU A CA 1
ATOM 5070 C C . LEU A 1 666 ? -36.984 3.254 38.135 1.00 98.00 666 LEU A C 1
ATOM 5072 O O . LEU A 1 666 ? -37.441 2.186 37.750 1.00 98.00 666 LEU A O 1
ATOM 5076 N N . VAL A 1 667 ? -36.113 3.333 39.143 1.00 97.75 667 VAL A N 1
ATOM 5077 C CA . VAL A 1 667 ? -35.586 2.155 39.852 1.00 97.75 667 VAL A CA 1
ATOM 5078 C C . VAL A 1 667 ? -36.703 1.319 40.470 1.00 97.75 667 VAL A C 1
ATOM 5080 O O . VAL A 1 667 ? -36.657 0.099 40.371 1.00 97.75 667 VAL A O 1
ATOM 5083 N N . ASN A 1 668 ? -37.739 1.956 41.022 1.00 97.69 668 ASN A N 1
ATOM 5084 C CA . ASN A 1 668 ? -38.896 1.257 41.590 1.00 97.69 668 ASN A CA 1
ATOM 5085 C C . ASN A 1 668 ? -39.722 0.466 40.555 1.00 97.69 668 ASN A C 1
ATOM 5087 O O . ASN A 1 668 ? -40.559 -0.345 40.942 1.00 97.69 668 ASN A O 1
ATOM 5091 N N . LEU A 1 669 ? -39.519 0.713 39.257 1.00 98.25 669 LEU A N 1
ATOM 5092 C CA . LEU A 1 669 ? -40.204 0.036 38.152 1.00 98.25 669 LEU A CA 1
ATOM 5093 C C . LEU A 1 669 ? -39.324 -1.020 37.456 1.00 98.25 669 LEU A C 1
ATOM 5095 O O . LEU A 1 669 ? -39.821 -1.742 36.590 1.00 98.25 669 LEU A O 1
ATOM 5099 N N . LEU A 1 670 ? -38.028 -1.090 37.777 1.00 98.00 670 LEU A N 1
ATOM 5100 C CA . LEU A 1 670 ? -37.092 -2.016 37.139 1.00 98.00 670 LEU A CA 1
ATOM 5101 C C . LEU A 1 670 ? -37.169 -3.412 37.758 1.00 98.00 670 LEU A C 1
ATOM 5103 O O . LEU A 1 670 ? -37.260 -3.574 38.973 1.00 98.00 670 LEU A O 1
ATOM 5107 N N . GLU A 1 671 ? -37.056 -4.428 36.909 1.00 97.00 671 GLU A N 1
ATOM 5108 C CA . GLU A 1 671 ? -36.853 -5.806 37.347 1.00 97.00 671 GLU A CA 1
ATOM 5109 C C . GLU A 1 671 ? -35.422 -6.013 37.883 1.00 97.00 671 GLU A C 1
ATOM 5111 O O . GLU A 1 671 ? -34.481 -5.350 37.426 1.00 97.00 671 GLU A O 1
ATOM 5116 N N . PRO A 1 672 ? -35.208 -6.927 38.851 1.00 94.94 672 PRO A N 1
ATOM 5117 C CA . PRO A 1 672 ? -33.873 -7.230 39.356 1.00 94.94 672 PRO A CA 1
ATOM 5118 C C . PRO A 1 672 ? -32.896 -7.621 38.239 1.00 94.94 672 PRO A C 1
ATOM 5120 O O . PRO A 1 672 ? -33.173 -8.506 37.437 1.00 94.94 672 PRO A O 1
ATOM 5123 N N . GLY A 1 673 ? -31.727 -6.977 38.212 1.00 90.12 673 GLY A N 1
ATOM 5124 C CA . GLY A 1 673 ? -30.704 -7.191 37.179 1.00 90.12 673 GLY A CA 1
ATOM 5125 C C . GLY A 1 673 ? -30.820 -6.257 35.969 1.00 90.12 673 GLY A C 1
ATOM 5126 O O . GLY A 1 673 ? -29.833 -6.087 35.249 1.00 90.12 673 GLY A O 1
ATOM 5127 N N . SER A 1 674 ? -31.959 -5.582 35.793 1.00 95.75 674 SER A N 1
ATOM 5128 C CA . SER A 1 674 ? -32.149 -4.565 34.757 1.00 95.75 674 SER A CA 1
ATOM 5129 C C . SER A 1 674 ? -31.426 -3.264 35.106 1.00 95.75 674 SER A C 1
ATOM 5131 O O . SER A 1 674 ? -31.216 -2.908 36.268 1.00 95.75 674 SER A O 1
ATOM 5133 N N . GLY A 1 675 ? -31.027 -2.526 34.074 1.00 96.69 675 GLY A N 1
ATOM 5134 C CA . GLY A 1 675 ? -30.322 -1.262 34.225 1.00 96.69 675 GLY A CA 1
ATOM 5135 C C . GLY A 1 675 ? -30.512 -0.350 33.025 1.00 96.69 675 GLY A C 1
ATOM 5136 O O . GLY A 1 675 ? -30.964 -0.760 31.957 1.00 96.69 675 GLY A O 1
ATOM 5137 N N . PHE A 1 676 ? -30.145 0.914 33.199 1.00 98.19 676 PHE A N 1
ATOM 5138 C CA . PHE A 1 676 ? -30.362 1.959 32.201 1.00 98.19 676 PHE A CA 1
ATOM 5139 C C . PHE A 1 676 ? -29.123 2.840 32.072 1.00 98.19 676 PHE A C 1
ATOM 5141 O O . PHE A 1 676 ? -28.283 2.897 32.968 1.00 98.19 676 PHE A O 1
ATOM 5148 N N . ALA A 1 677 ? -28.971 3.511 30.939 1.00 97.94 677 ALA A N 1
ATOM 5149 C CA . ALA A 1 677 ? -27.997 4.579 30.767 1.00 97.94 677 ALA A CA 1
ATOM 5150 C C . ALA A 1 677 ? -28.671 5.941 30.961 1.00 97.94 677 ALA A C 1
ATOM 5152 O O . ALA A 1 677 ? -29.893 6.057 30.892 1.00 97.94 677 ALA A O 1
ATOM 5153 N N . VAL A 1 678 ? -27.887 6.993 31.178 1.00 97.62 678 VAL A N 1
ATOM 5154 C CA . VAL A 1 678 ? -28.407 8.367 31.239 1.00 97.62 678 VAL A CA 1
ATOM 5155 C C . VAL A 1 678 ? -27.855 9.163 30.068 1.00 97.62 678 VAL A C 1
ATOM 5157 O O . VAL A 1 678 ? -26.649 9.174 29.851 1.00 97.62 678 VAL A O 1
ATOM 5160 N N . ASN A 1 679 ? -28.719 9.851 29.324 1.00 96.00 679 ASN A N 1
ATOM 5161 C CA . ASN A 1 679 ? -28.309 10.811 28.306 1.00 96.00 679 ASN A CA 1
ATOM 5162 C C . ASN A 1 679 ? -28.285 12.229 28.888 1.00 96.00 679 ASN A C 1
ATOM 5164 O O . ASN A 1 679 ? -29.320 12.753 29.300 1.00 96.00 679 ASN A O 1
ATOM 5168 N N . THR A 1 680 ? -27.118 12.865 28.878 1.00 93.88 680 THR A N 1
ATOM 5169 C CA . THR A 1 680 ? -26.905 14.246 29.321 1.00 93.88 680 THR A CA 1
ATOM 5170 C C . THR A 1 680 ? -26.440 15.119 28.159 1.00 93.88 680 THR A C 1
ATOM 5172 O O . THR A 1 680 ? -26.000 14.637 27.117 1.00 93.88 680 THR A O 1
ATOM 5175 N N . VAL A 1 681 ? -26.551 16.439 28.314 1.00 90.31 681 VAL A N 1
ATOM 5176 C CA . VAL A 1 681 ? -26.172 17.409 27.278 1.00 90.31 681 VAL A CA 1
ATOM 5177 C C . VAL A 1 681 ? -24.985 18.233 27.767 1.00 90.31 681 VAL A C 1
ATOM 5179 O O . VAL A 1 681 ? -25.147 19.119 28.604 1.00 90.31 681 VAL A O 1
ATOM 5182 N N . TYR A 1 682 ? -23.791 17.973 27.224 1.00 86.75 682 TYR A N 1
ATOM 5183 C CA . TYR A 1 682 ? -22.539 18.586 27.700 1.00 86.75 682 TYR A CA 1
ATOM 5184 C C . TYR A 1 682 ? -22.482 20.107 27.512 1.00 86.75 682 TYR A C 1
ATOM 5186 O O . TYR A 1 682 ? -21.846 20.820 28.298 1.00 86.75 682 TYR A O 1
ATOM 5194 N N . MET A 1 683 ? -23.158 20.617 26.477 1.00 86.31 683 MET A N 1
ATOM 5195 C CA . MET A 1 683 ? -23.295 22.054 26.229 1.00 86.31 683 MET A CA 1
ATOM 5196 C C . MET A 1 683 ? -24.170 22.764 27.267 1.00 86.31 683 MET A C 1
ATOM 5198 O O . MET A 1 683 ? -23.973 23.952 27.517 1.00 86.31 683 MET A O 1
ATOM 5202 N N . ASN A 1 684 ? -25.121 22.068 27.896 1.00 90.12 684 ASN A N 1
ATOM 5203 C CA . ASN A 1 684 ? -25.968 22.665 28.920 1.00 90.12 684 ASN A CA 1
ATOM 5204 C C . ASN A 1 684 ? -25.256 22.601 30.273 1.00 90.12 684 ASN A C 1
ATOM 5206 O O . ASN A 1 684 ? -25.546 21.744 31.108 1.00 90.12 684 ASN A O 1
ATOM 5210 N N . LYS A 1 685 ? -24.313 23.525 30.488 1.00 90.25 685 LYS A N 1
ATOM 5211 C CA . LYS A 1 685 ? -23.471 23.546 31.693 1.00 90.25 685 LYS A CA 1
ATOM 5212 C C . LYS A 1 685 ? -24.276 23.583 32.989 1.00 90.25 685 LYS A C 1
ATOM 5214 O O . LYS A 1 685 ? -23.911 22.886 33.922 1.00 90.25 685 LYS A O 1
ATOM 5219 N N . LYS A 1 686 ? -25.415 24.286 33.021 1.00 91.50 686 LYS A N 1
ATOM 5220 C CA . LYS A 1 686 ? -26.295 24.322 34.202 1.00 91.50 686 LYS A CA 1
ATOM 5221 C C . LYS A 1 686 ? -26.795 22.930 34.592 1.00 91.50 686 LYS A C 1
ATOM 5223 O O . LYS A 1 686 ? -26.762 22.593 35.767 1.00 91.50 686 LYS A O 1
ATOM 5228 N N . GLN A 1 687 ? -27.237 22.130 33.617 1.00 92.69 687 GLN A N 1
ATOM 5229 C CA . GLN A 1 687 ? -27.667 20.750 33.866 1.00 92.69 687 GLN A CA 1
ATOM 5230 C C . GLN A 1 687 ? -26.484 19.836 34.164 1.00 92.69 687 GLN A C 1
ATOM 5232 O O . GLN A 1 687 ? -26.519 19.087 35.134 1.00 92.69 687 GLN A O 1
ATOM 5237 N N . TRP A 1 688 ? -25.414 19.942 33.376 1.00 93.88 688 TRP A N 1
ATOM 5238 C CA . TRP A 1 688 ? -24.215 19.126 33.541 1.00 93.88 688 TRP A CA 1
ATOM 5239 C C . TRP A 1 688 ? -23.623 19.224 34.954 1.00 93.88 688 TRP A C 1
ATOM 5241 O O . TRP A 1 688 ? -23.317 18.193 35.547 1.00 93.88 688 TRP A O 1
ATOM 5251 N N . THR A 1 689 ? -23.509 20.439 35.507 1.00 94.38 689 THR A N 1
ATOM 5252 C CA . THR A 1 689 ? -22.879 20.697 36.813 1.00 94.38 689 THR A CA 1
ATOM 5253 C C . THR A 1 689 ? -23.512 19.914 37.958 1.00 94.38 689 THR A C 1
ATOM 5255 O O . THR A 1 689 ? -22.789 19.535 38.872 1.00 94.38 689 THR A O 1
ATOM 5258 N N . PHE A 1 690 ? -24.820 19.642 37.917 1.00 95.31 690 PHE A N 1
ATOM 5259 C CA . PHE A 1 690 ? -25.456 18.807 38.937 1.00 95.31 690 PHE A CA 1
ATOM 5260 C C . PHE A 1 690 ? -25.678 17.367 38.461 1.00 95.31 690 PHE A C 1
ATOM 5262 O O . PHE A 1 690 ? -25.410 16.439 39.209 1.00 95.31 690 PHE A O 1
ATOM 5269 N N . GLN A 1 691 ? -26.104 17.141 37.213 1.00 96.06 691 GLN A N 1
ATOM 5270 C CA . GLN A 1 691 ? -26.448 15.794 36.740 1.00 96.06 691 GLN A CA 1
ATOM 5271 C C . GLN A 1 691 ? -25.250 14.855 36.742 1.00 96.06 691 GLN A C 1
ATOM 5273 O O . GLN A 1 691 ? -25.374 13.714 37.176 1.00 96.06 691 GLN A O 1
ATOM 5278 N N . TYR A 1 692 ? -24.098 15.319 36.261 1.00 96.75 692 TYR A N 1
ATOM 5279 C CA . TYR A 1 692 ? -22.932 14.462 36.108 1.00 96.75 692 TYR A CA 1
ATOM 5280 C C . TYR A 1 692 ? -22.384 13.969 37.465 1.00 96.75 692 TYR A C 1
ATOM 5282 O O . TYR A 1 692 ? -22.308 12.750 37.646 1.00 96.75 692 TYR A O 1
ATOM 5290 N N . PRO A 1 693 ? -22.133 14.835 38.472 1.00 97.50 693 PRO A N 1
ATOM 5291 C CA . PRO A 1 693 ? -21.774 14.368 39.812 1.00 97.50 693 PRO A CA 1
ATOM 5292 C C . PRO A 1 693 ? -22.841 13.476 40.461 1.00 97.50 693 PRO A C 1
ATOM 5294 O O . PRO A 1 693 ? -22.494 12.463 41.072 1.00 97.50 693 PRO A O 1
ATOM 5297 N N . SER A 1 694 ? -24.136 13.793 40.305 1.00 97.56 694 SER A N 1
ATOM 5298 C CA . SER A 1 694 ? -25.213 12.966 40.867 1.00 97.56 694 SER A CA 1
ATOM 5299 C C . SER A 1 694 ? -25.266 11.574 40.233 1.00 97.56 694 SER A C 1
ATOM 5301 O O . SER A 1 694 ? -25.531 10.610 40.943 1.00 97.56 694 SER A O 1
ATOM 5303 N N . ILE A 1 695 ? -24.982 11.432 38.932 1.00 98.19 695 ILE A N 1
ATOM 5304 C CA . ILE A 1 695 ? -24.898 10.128 38.248 1.00 98.19 695 ILE A CA 1
ATOM 5305 C C . ILE A 1 695 ? -23.809 9.255 38.878 1.00 98.19 695 ILE A C 1
ATOM 5307 O O . ILE A 1 695 ? -24.080 8.109 39.241 1.00 98.19 695 ILE A O 1
ATOM 5311 N N . LEU A 1 696 ? -22.600 9.801 39.055 1.00 98.38 696 LEU A N 1
ATOM 5312 C CA . LEU A 1 696 ? -21.484 9.085 39.682 1.00 98.38 696 LEU A CA 1
ATOM 5313 C C . LEU A 1 696 ? -21.824 8.680 41.121 1.00 98.38 696 LEU A C 1
ATOM 5315 O O . LEU A 1 696 ? -21.568 7.550 41.535 1.00 98.38 696 LEU A O 1
ATOM 5319 N N . ARG A 1 697 ? -22.429 9.599 41.883 1.00 98.06 697 ARG A N 1
ATOM 5320 C CA . ARG A 1 697 ? -22.830 9.358 43.270 1.00 98.06 697 ARG A CA 1
ATOM 5321 C C . ARG A 1 697 ? -23.887 8.262 43.370 1.00 98.06 697 ARG A C 1
ATOM 5323 O O . ARG A 1 697 ? -23.683 7.302 44.099 1.00 98.06 697 ARG A O 1
ATOM 5330 N N . MET A 1 698 ? -24.969 8.366 42.601 1.00 98.12 698 MET A N 1
ATOM 5331 C CA . MET A 1 698 ? -26.043 7.370 42.582 1.00 98.12 698 MET A CA 1
ATOM 5332 C C . MET A 1 698 ? -25.531 5.992 42.167 1.00 98.12 698 MET A C 1
ATOM 5334 O O . MET A 1 698 ? -25.932 4.988 42.748 1.00 98.12 698 MET A O 1
ATOM 5338 N N . ARG A 1 699 ? -24.597 5.925 41.212 1.00 97.94 699 ARG A N 1
ATOM 5339 C CA . ARG A 1 699 ? -23.969 4.654 40.851 1.00 97.94 699 ARG A CA 1
ATOM 5340 C C . ARG A 1 699 ? -23.223 4.027 42.036 1.00 97.94 699 ARG A C 1
ATOM 5342 O O . ARG A 1 699 ? -23.400 2.839 42.287 1.00 97.94 699 ARG A O 1
ATOM 5349 N N . ARG A 1 700 ? -22.447 4.816 42.788 1.00 97.75 700 ARG A N 1
ATOM 5350 C CA . ARG A 1 700 ? -21.764 4.362 44.018 1.00 97.75 700 ARG A CA 1
ATOM 5351 C C . ARG A 1 700 ? -22.744 3.971 45.130 1.00 97.75 700 ARG A C 1
ATOM 5353 O O . ARG A 1 700 ? -22.434 3.097 45.927 1.00 97.75 700 ARG A O 1
ATOM 5360 N N . GLU A 1 701 ? -23.926 4.584 45.158 1.00 97.31 701 GLU A N 1
ATOM 5361 C CA . GLU A 1 701 ? -25.039 4.236 46.058 1.00 97.31 701 GLU A CA 1
ATOM 5362 C C . GLU A 1 701 ? -25.789 2.953 45.627 1.00 97.31 701 GLU A C 1
ATOM 5364 O O . GLU A 1 701 ? -26.721 2.534 46.307 1.00 97.31 701 GLU A O 1
ATOM 5369 N N . GLY A 1 702 ? -25.394 2.308 44.521 1.00 96.06 702 GLY A N 1
ATOM 5370 C CA . GLY A 1 702 ? -25.969 1.042 44.055 1.00 96.06 702 GLY A CA 1
ATOM 5371 C C . GLY A 1 702 ? -27.070 1.179 43.000 1.00 96.06 702 GLY A C 1
ATOM 5372 O O . GLY A 1 702 ? -27.635 0.172 42.578 1.00 96.06 702 GLY A O 1
ATOM 5373 N N . VAL A 1 703 ? -27.363 2.392 42.517 1.00 98.06 703 VAL A N 1
ATOM 5374 C CA . VAL A 1 703 ? -28.332 2.592 41.429 1.00 98.06 703 VAL A CA 1
ATOM 5375 C C . VAL A 1 703 ? -27.815 1.913 40.143 1.00 98.06 703 VAL A C 1
ATOM 5377 O O . VAL A 1 703 ? -26.638 2.078 39.787 1.00 98.06 703 VAL A O 1
ATOM 5380 N N . PRO A 1 704 ? -28.661 1.177 39.390 1.00 97.38 704 PRO A N 1
ATOM 5381 C CA . PRO A 1 704 ? -28.258 0.416 38.202 1.00 97.38 704 PRO A CA 1
ATOM 5382 C C . PRO A 1 704 ? -28.044 1.295 36.950 1.00 97.38 704 PRO A C 1
ATOM 5384 O O . PRO A 1 704 ? -28.505 0.981 35.850 1.00 97.38 704 PRO A O 1
ATOM 5387 N N . ILE A 1 705 ? -27.305 2.400 37.097 1.00 98.38 705 ILE A N 1
ATOM 5388 C CA . ILE A 1 705 ? -26.839 3.221 35.976 1.00 98.38 705 ILE A CA 1
ATOM 5389 C C . ILE A 1 705 ? -25.670 2.499 35.302 1.00 98.38 705 ILE A C 1
ATOM 5391 O O . ILE A 1 705 ? -24.584 2.367 35.859 1.00 98.38 705 ILE A O 1
ATOM 5395 N N . THR A 1 706 ? -25.893 2.013 34.089 1.00 97.06 706 THR A N 1
ATOM 5396 C CA . THR A 1 706 ? -24.935 1.168 33.364 1.00 97.06 706 THR A CA 1
ATOM 5397 C C . THR A 1 706 ? -23.998 1.955 32.457 1.00 97.06 706 THR A C 1
ATOM 5399 O O . THR A 1 706 ? -22.873 1.510 32.237 1.00 97.06 706 THR A O 1
ATOM 5402 N N . GLY A 1 707 ? -24.434 3.117 31.961 1.00 97.62 707 GLY A N 1
ATOM 5403 C CA . GLY A 1 707 ? -23.701 3.920 30.985 1.00 97.62 707 GLY A CA 1
ATOM 5404 C C . GLY A 1 707 ? -24.068 5.400 31.020 1.00 97.62 707 GLY A C 1
ATOM 5405 O O . GLY A 1 707 ? -25.133 5.783 31.513 1.00 97.62 707 GLY A O 1
ATOM 5406 N N . LEU A 1 708 ? -23.198 6.229 30.447 1.00 97.62 708 LEU A N 1
ATOM 5407 C CA . LEU A 1 708 ? -23.435 7.658 30.233 1.00 97.62 708 LEU A CA 1
ATOM 5408 C C . LEU A 1 708 ? -23.419 7.963 28.734 1.00 97.62 708 LEU A C 1
ATOM 5410 O O . LEU A 1 708 ? -22.447 7.658 28.056 1.00 97.62 708 LEU A O 1
ATOM 5414 N N . CYS A 1 709 ? -24.456 8.609 28.215 1.00 96.50 709 CYS A N 1
ATOM 5415 C CA . CYS A 1 709 ? -24.446 9.194 26.882 1.00 96.50 709 CYS A CA 1
ATOM 5416 C C . CYS A 1 709 ? -24.275 10.709 26.984 1.00 96.50 709 CYS A C 1
ATOM 5418 O O . CYS A 1 709 ? -24.996 11.377 27.722 1.00 96.50 709 CYS A O 1
ATOM 5420 N N . ILE A 1 710 ? -23.336 11.250 26.215 1.00 94.31 710 ILE A N 1
ATOM 5421 C CA . ILE A 1 710 ? -23.009 12.667 26.160 1.00 94.31 710 ILE A CA 1
ATOM 5422 C C . ILE A 1 710 ? -23.443 13.210 24.795 1.00 94.31 710 ILE A C 1
ATOM 5424 O O . ILE A 1 710 ? -22.849 12.925 23.751 1.00 94.31 710 ILE A O 1
ATOM 5428 N N . GLY A 1 711 ? -24.529 13.979 24.817 1.00 85.81 711 GLY A N 1
ATOM 5429 C CA . GLY A 1 711 ? -25.135 14.620 23.660 1.00 85.81 711 GLY A CA 1
ATOM 5430 C C . GLY A 1 711 ? -24.731 16.085 23.464 1.00 85.81 711 GLY A C 1
ATOM 5431 O O . GLY A 1 711 ? -24.195 16.752 24.351 1.00 85.81 711 GLY A O 1
ATOM 5432 N N . ALA A 1 712 ? -25.069 16.592 22.277 1.00 74.56 712 ALA A N 1
ATOM 5433 C CA . ALA A 1 712 ? -24.905 17.971 21.803 1.00 74.56 712 ALA A CA 1
ATOM 5434 C C . ALA A 1 712 ? -23.475 18.532 21.697 1.00 74.56 712 ALA A C 1
ATOM 5436 O O . ALA A 1 712 ? -23.335 19.660 21.243 1.00 74.56 712 ALA A O 1
ATOM 5437 N N . SER A 1 713 ? -22.430 17.777 22.029 1.00 79.69 713 SER A N 1
ATOM 5438 C CA . SER A 1 713 ? -21.048 18.017 21.592 1.00 79.69 713 SER A CA 1
ATOM 5439 C C . SER A 1 713 ? -20.142 16.869 22.037 1.00 79.69 713 SER A C 1
ATOM 5441 O O . SER A 1 713 ? -20.471 16.131 22.965 1.00 79.69 713 SER A O 1
ATOM 5443 N N . VAL A 1 714 ? -18.993 16.725 21.374 1.00 91.19 714 VAL A N 1
ATOM 5444 C CA . VAL A 1 714 ? -17.920 15.819 21.801 1.00 91.19 714 VAL A CA 1
ATOM 5445 C C . VAL A 1 714 ? -16.871 16.658 22.551 1.00 91.19 714 VAL A C 1
ATOM 5447 O O . VAL A 1 714 ? -16.391 17.643 21.983 1.00 91.19 714 VAL A O 1
ATOM 5450 N N . PRO A 1 715 ? -16.540 16.346 23.819 1.00 92.75 715 PRO A N 1
ATOM 5451 C CA . PRO A 1 715 ? -15.522 17.077 24.580 1.00 92.75 715 PRO A CA 1
ATOM 5452 C C . PRO A 1 715 ? -14.114 16.871 23.999 1.00 92.75 715 PRO A C 1
ATOM 5454 O O . PRO A 1 715 ? -13.891 15.956 23.208 1.00 92.75 715 PRO A O 1
ATOM 5457 N N . SER A 1 716 ? -13.147 17.717 24.375 1.00 94.25 716 SER A N 1
ATOM 5458 C CA . SER A 1 716 ? -11.735 17.488 24.024 1.00 94.25 716 SER A CA 1
ATOM 5459 C C . SER A 1 716 ? -11.231 16.165 24.613 1.00 94.25 716 SER A C 1
ATOM 5461 O O . SER A 1 716 ? -11.820 15.644 25.561 1.00 94.25 716 SER A O 1
ATOM 5463 N N . VAL A 1 717 ? -10.137 15.630 24.061 1.00 96.12 717 VAL A N 1
ATOM 5464 C CA . VAL A 1 717 ? -9.550 14.362 24.528 1.00 96.12 717 VAL A CA 1
ATOM 5465 C C . VAL A 1 717 ? -9.215 14.425 26.020 1.00 96.12 717 VAL A C 1
ATOM 5467 O O . VAL A 1 717 ? -9.629 13.541 26.759 1.00 96.12 717 VAL A O 1
ATOM 5470 N N . ASP A 1 718 ? -8.591 15.508 26.492 1.00 96.75 718 ASP A N 1
ATOM 5471 C CA . ASP A 1 718 ? -8.214 15.660 27.907 1.00 96.75 718 ASP A CA 1
ATOM 5472 C C . ASP A 1 718 ? -9.425 15.651 28.845 1.00 96.75 718 ASP A C 1
ATOM 5474 O O . ASP A 1 718 ? -9.435 14.972 29.872 1.00 96.75 718 ASP A O 1
ATOM 5478 N N . VAL A 1 719 ? -10.490 16.363 28.465 1.00 95.44 719 VAL A N 1
ATOM 5479 C CA . VAL A 1 719 ? -11.734 16.394 29.241 1.00 95.44 719 VAL A CA 1
ATOM 5480 C C . VAL A 1 719 ? -12.405 15.022 29.233 1.00 95.44 719 VAL A C 1
ATOM 5482 O O . VAL A 1 719 ? -12.898 14.570 30.264 1.00 95.44 719 VAL A O 1
ATOM 5485 N N . ALA A 1 720 ? -12.432 14.350 28.081 1.00 96.50 720 ALA A N 1
ATOM 5486 C CA . ALA A 1 720 ? -13.011 13.020 27.957 1.00 96.50 720 ALA A CA 1
ATOM 5487 C C . ALA A 1 720 ? -12.245 11.976 28.781 1.00 96.50 720 ALA A C 1
ATOM 5489 O O . ALA A 1 720 ? -12.881 11.119 29.386 1.00 96.50 720 ALA A O 1
ATOM 5490 N N . ASN A 1 721 ? -10.914 12.073 28.849 1.00 97.62 721 ASN A N 1
ATOM 5491 C CA . ASN A 1 721 ? -10.072 11.202 29.671 1.00 97.62 721 ASN A CA 1
ATOM 5492 C C . ASN A 1 721 ? -10.423 11.337 31.157 1.00 97.62 721 ASN A C 1
ATOM 5494 O O . ASN A 1 721 ? -10.610 10.327 31.832 1.00 97.62 721 ASN A O 1
ATOM 5498 N N . GLY A 1 722 ? -10.579 12.573 31.649 1.00 97.44 722 GLY A N 1
ATOM 5499 C CA . GLY A 1 722 ? -11.028 12.826 33.021 1.00 97.44 722 GLY A CA 1
ATOM 5500 C C . GLY A 1 722 ? -12.409 12.228 33.300 1.00 97.44 722 GLY A C 1
ATOM 5501 O O . GLY A 1 722 ? -12.589 11.523 34.289 1.00 97.44 722 GLY A O 1
ATOM 5502 N N . ILE A 1 723 ? -13.361 12.421 32.379 1.00 97.19 723 ILE A N 1
ATOM 5503 C CA . ILE A 1 723 ? -14.700 11.824 32.489 1.00 97.19 723 ILE A CA 1
ATOM 5504 C C . ILE A 1 723 ? -14.612 10.294 32.536 1.00 97.19 723 ILE A C 1
ATOM 5506 O O . ILE A 1 723 ? -15.200 9.672 33.411 1.00 97.19 723 ILE A O 1
ATOM 5510 N N . ILE A 1 724 ? -13.876 9.666 31.617 1.00 98.19 724 ILE A N 1
ATOM 5511 C CA . ILE A 1 724 ? -13.756 8.203 31.547 1.00 98.19 724 ILE A CA 1
ATOM 5512 C C . ILE A 1 724 ? -13.111 7.629 32.814 1.00 98.19 724 ILE A C 1
ATOM 5514 O O . ILE A 1 724 ? -13.563 6.589 33.294 1.00 98.19 724 ILE A O 1
ATOM 5518 N N . ALA A 1 725 ? -12.107 8.302 33.383 1.00 98.00 725 ALA A N 1
ATOM 5519 C CA . ALA A 1 725 ? -11.509 7.900 34.654 1.00 98.00 725 ALA A CA 1
ATOM 5520 C C . ALA A 1 725 ? -12.549 7.899 35.787 1.00 98.00 725 ALA A C 1
ATOM 5522 O O . ALA A 1 725 ? -12.728 6.889 36.462 1.00 98.00 725 ALA A O 1
ATOM 5523 N N . GLU A 1 726 ? -13.325 8.974 35.923 1.00 98.25 726 GLU A N 1
ATOM 5524 C CA . GLU A 1 726 ? -14.369 9.069 36.947 1.00 98.25 726 GLU A CA 1
ATOM 5525 C C . GLU A 1 726 ? -15.518 8.068 36.731 1.00 98.25 726 GLU A C 1
ATOM 5527 O O . GLU A 1 726 ? -16.041 7.507 37.698 1.00 98.25 726 GLU A O 1
ATOM 5532 N N . LEU A 1 727 ? -15.907 7.813 35.474 1.00 98.31 727 LEU A N 1
ATOM 5533 C CA . LEU A 1 727 ? -16.889 6.782 35.123 1.00 98.31 727 LEU A CA 1
ATOM 5534 C C . LEU A 1 727 ? -16.399 5.394 35.547 1.00 98.31 727 LEU A C 1
ATOM 5536 O O . LEU A 1 727 ? -17.170 4.632 36.135 1.00 98.31 727 LEU A O 1
ATOM 5540 N N . ARG A 1 728 ? -15.125 5.084 35.283 1.00 97.00 728 ARG A N 1
ATOM 5541 C CA . ARG A 1 728 ? -14.486 3.828 35.689 1.00 97.00 728 ARG A CA 1
ATOM 5542 C C . ARG A 1 728 ? -14.490 3.684 37.209 1.00 97.00 728 ARG A C 1
ATOM 5544 O O . ARG A 1 728 ? -14.952 2.661 37.705 1.00 97.00 728 ARG A O 1
ATOM 5551 N N . ASP A 1 729 ? -14.079 4.722 37.933 1.00 97.69 729 ASP A N 1
ATOM 5552 C CA . ASP A 1 729 ? -14.034 4.730 39.401 1.00 97.69 729 ASP A CA 1
ATOM 5553 C C . ASP A 1 729 ? -15.424 4.601 40.036 1.00 97.69 729 ASP A C 1
ATOM 5555 O O . ASP A 1 729 ? -15.584 4.035 41.117 1.00 97.69 729 ASP A O 1
ATOM 5559 N N . ALA A 1 730 ? -16.458 5.130 39.379 1.00 97.81 730 ALA A N 1
ATOM 5560 C CA . ALA A 1 730 ? -17.839 4.950 39.811 1.00 97.81 730 ALA A CA 1
ATOM 5561 C C . ALA A 1 730 ? -18.417 3.576 39.430 1.00 97.81 730 ALA A C 1
ATOM 5563 O O . ALA A 1 730 ? -19.482 3.226 39.922 1.00 97.81 730 ALA A O 1
ATOM 5564 N N . GLY A 1 731 ? -17.764 2.791 38.569 1.00 96.88 731 GLY A N 1
ATOM 5565 C CA . GLY A 1 731 ? -18.277 1.505 38.093 1.00 96.88 731 GLY A CA 1
ATOM 5566 C C . GLY A 1 731 ? -19.328 1.623 36.983 1.00 96.88 731 GLY A C 1
ATOM 5567 O O . GLY A 1 731 ? -20.198 0.752 36.862 1.00 96.88 731 GLY A O 1
ATOM 5568 N N . ILE A 1 732 ? -19.295 2.702 36.194 1.00 98.06 732 ILE A N 1
ATOM 5569 C CA . ILE A 1 732 ? -20.064 2.844 34.948 1.00 98.06 732 ILE A CA 1
ATOM 5570 C C . ILE A 1 732 ? -19.318 2.113 33.826 1.00 98.06 732 ILE A C 1
ATOM 5572 O O . ILE A 1 732 ? -18.103 2.235 33.697 1.00 98.06 732 ILE A O 1
ATOM 5576 N N . ARG A 1 733 ? -20.038 1.323 33.019 1.00 96.31 733 ARG A N 1
ATOM 5577 C CA . ARG A 1 733 ? -19.431 0.320 32.125 1.00 96.31 733 ARG A CA 1
ATOM 5578 C C . ARG A 1 733 ? -19.067 0.844 30.740 1.00 96.31 733 ARG A C 1
ATOM 5580 O O . ARG A 1 733 ? -18.208 0.265 30.085 1.00 96.31 733 ARG A O 1
ATOM 5587 N N . HIS A 1 734 ? -19.729 1.901 30.278 1.00 97.38 734 HIS A N 1
ATOM 5588 C CA . HIS A 1 734 ? -19.503 2.464 28.948 1.00 97.38 734 HIS A CA 1
ATOM 5589 C C . HIS A 1 734 ? -19.899 3.937 28.871 1.00 97.38 734 HIS A C 1
ATOM 5591 O O . HIS A 1 734 ? -20.738 4.423 29.637 1.00 97.38 734 HIS A O 1
ATOM 5597 N N . VAL A 1 735 ? -19.328 4.632 27.889 1.00 97.50 735 VAL A N 1
ATOM 5598 C CA . VAL A 1 735 ? -19.714 5.997 27.520 1.00 97.50 735 VAL A CA 1
ATOM 5599 C C . VAL A 1 735 ? -20.116 6.049 26.052 1.00 97.50 735 VAL A C 1
ATOM 5601 O O . VAL A 1 735 ? -19.507 5.394 25.211 1.00 97.50 735 VAL A O 1
ATOM 5604 N N . ALA A 1 736 ? -21.141 6.827 25.731 1.00 95.88 736 ALA A N 1
ATOM 5605 C CA . ALA A 1 736 ? -21.524 7.133 24.363 1.00 95.88 736 ALA A CA 1
ATOM 5606 C C . ALA A 1 736 ? -21.297 8.617 24.069 1.00 95.88 736 ALA A C 1
ATOM 5608 O O . ALA A 1 736 ? -21.671 9.472 24.868 1.00 95.88 736 ALA A O 1
ATOM 5609 N N . PHE A 1 737 ? -20.735 8.932 22.905 1.00 94.81 737 PHE A N 1
ATOM 5610 C CA . PHE A 1 737 ? -20.658 10.303 22.395 1.00 94.81 737 PHE A CA 1
ATOM 5611 C C . PHE A 1 737 ? -21.484 10.391 21.117 1.00 94.81 737 PHE A C 1
ATOM 5613 O O . PHE A 1 737 ? -21.336 9.539 20.248 1.00 94.81 737 PHE A O 1
ATOM 5620 N N . LYS A 1 738 ? -22.342 11.410 20.988 1.00 91.50 738 LYS A N 1
ATOM 5621 C CA . LYS A 1 738 ? -23.172 11.642 19.788 1.00 91.50 738 LYS A CA 1
ATOM 5622 C C . LYS A 1 738 ? -22.498 12.671 18.859 1.00 91.50 738 LYS A C 1
ATOM 5624 O O . LYS A 1 738 ? -22.816 13.862 18.969 1.00 91.50 738 LYS A O 1
ATOM 5629 N N . PRO A 1 739 ? -21.541 12.276 17.987 1.00 90.25 739 PRO A N 1
ATOM 5630 C CA . PRO A 1 739 ? -20.923 13.196 17.040 1.00 90.25 739 PRO A CA 1
ATOM 5631 C C . PRO A 1 739 ? -21.927 13.636 15.969 1.00 90.25 739 PRO A C 1
ATOM 5633 O O . PRO A 1 739 ? -22.883 12.930 15.657 1.00 90.25 739 PRO A O 1
ATOM 5636 N N . ARG A 1 740 ? -21.689 14.811 15.382 1.00 85.00 740 ARG A N 1
ATOM 5637 C CA . ARG A 1 740 ? -22.578 15.436 14.382 1.00 85.00 740 ARG A CA 1
ATOM 5638 C C . ARG A 1 740 ? -21.877 15.789 13.069 1.00 85.00 740 ARG A C 1
ATOM 5640 O O . ARG A 1 740 ? -22.513 16.302 12.161 1.00 85.00 740 ARG A O 1
ATOM 5647 N N . SER A 1 741 ? -20.569 15.561 12.978 1.00 84.69 741 SER A N 1
ATOM 5648 C CA . SER A 1 741 ? -19.725 15.930 11.838 1.00 84.69 741 SER A CA 1
ATOM 5649 C C . SER A 1 741 ? -18.527 14.989 11.722 1.00 84.69 741 SER A C 1
ATOM 5651 O O . SER A 1 741 ? -18.157 14.349 12.707 1.00 84.69 741 SER A O 1
ATOM 5653 N N . VAL A 1 742 ? -17.858 14.957 10.560 1.00 86.94 742 VAL A N 1
ATOM 5654 C CA . VAL A 1 742 ? -16.584 14.222 10.390 1.00 86.94 742 VAL A CA 1
ATOM 5655 C C . VAL A 1 742 ? -15.596 14.584 11.503 1.00 86.94 742 VAL A C 1
ATOM 5657 O O . VAL A 1 742 ? -15.022 13.699 12.128 1.00 86.94 742 VAL A O 1
ATOM 5660 N N . ALA A 1 743 ? -15.432 15.881 11.790 1.00 88.31 743 ALA A N 1
ATOM 5661 C CA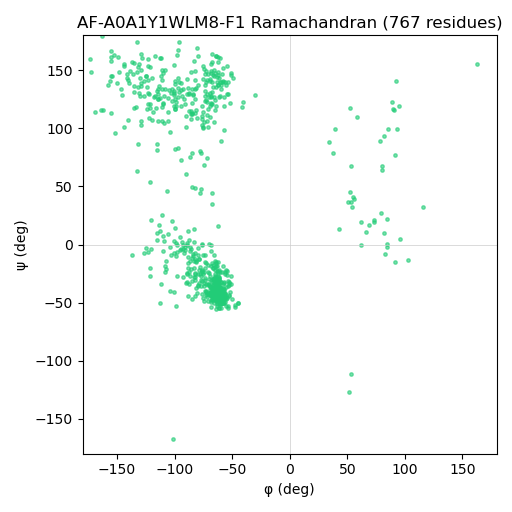 . ALA A 1 743 ? -14.492 16.363 12.800 1.00 88.31 743 ALA A CA 1
ATOM 5662 C C . ALA A 1 743 ? -14.798 15.794 14.193 1.00 88.31 743 ALA A C 1
ATOM 5664 O O . ALA A 1 743 ? -13.899 15.321 14.882 1.00 88.31 743 ALA A O 1
ATOM 5665 N N . THR A 1 744 ? -16.076 15.767 14.580 1.00 90.12 744 THR A N 1
ATOM 5666 C CA . THR A 1 744 ? -16.482 15.212 15.879 1.00 90.12 744 THR A CA 1
ATOM 5667 C C . THR A 1 744 ? -16.411 13.684 15.915 1.00 90.12 744 THR A C 1
ATOM 5669 O O . THR A 1 744 ? -16.080 13.141 16.963 1.00 90.12 744 THR A O 1
ATOM 5672 N N . ILE A 1 745 ? -16.614 12.980 14.791 1.00 92.62 745 ILE A N 1
ATOM 5673 C CA . ILE A 1 745 ? -16.343 11.533 14.689 1.00 92.62 745 ILE A CA 1
ATOM 5674 C C . ILE A 1 745 ? -14.852 11.259 14.918 1.00 92.62 745 ILE A C 1
ATOM 5676 O O . ILE A 1 745 ? -14.502 10.421 15.745 1.00 92.62 745 ILE A O 1
ATOM 5680 N N . LEU A 1 746 ? -13.966 11.982 14.224 1.00 93.25 746 LEU A N 1
ATOM 5681 C CA . LEU A 1 746 ? -12.515 11.833 14.374 1.00 93.25 746 LEU A CA 1
ATOM 5682 C C . LEU A 1 746 ? -12.056 12.149 15.804 1.00 93.25 746 LEU A C 1
ATOM 5684 O O . LEU A 1 746 ? -11.199 11.450 16.341 1.00 93.25 746 LEU A O 1
ATOM 5688 N N . GLN A 1 747 ? -12.669 13.145 16.442 1.00 94.50 747 GLN A N 1
ATOM 5689 C CA . GLN A 1 747 ? -12.436 13.470 17.845 1.00 94.50 747 GLN A CA 1
ATOM 5690 C C . GLN A 1 747 ? -12.880 12.336 18.780 1.00 94.50 747 GLN A C 1
ATOM 5692 O O . GLN A 1 747 ? -12.125 11.959 19.671 1.00 94.50 747 GLN A O 1
ATOM 5697 N N . THR A 1 748 ? -14.053 11.731 18.562 1.00 95.56 748 THR A N 1
ATOM 5698 C CA . THR A 1 748 ? -14.487 10.552 19.331 1.00 95.56 748 THR A CA 1
ATOM 5699 C C . THR A 1 748 ? -13.550 9.360 19.129 1.00 95.56 748 THR A C 1
ATOM 5701 O O . THR A 1 748 ? -13.233 8.664 20.091 1.00 95.56 748 THR A O 1
ATOM 5704 N N . LEU A 1 749 ? -13.043 9.146 17.911 1.00 95.56 749 LEU A N 1
ATOM 5705 C CA . LEU A 1 749 ? -12.030 8.119 17.650 1.00 95.56 749 LEU A CA 1
ATOM 5706 C C . LEU A 1 749 ? -10.714 8.412 18.384 1.00 95.56 749 LEU A C 1
ATOM 5708 O O . LEU A 1 749 ? -10.085 7.483 18.883 1.00 95.56 749 LEU A O 1
ATOM 5712 N N . ALA A 1 750 ? -10.300 9.678 18.488 1.00 96.44 750 ALA A N 1
ATOM 5713 C CA . ALA A 1 750 ? -9.128 10.067 19.272 1.00 96.44 750 ALA A CA 1
ATOM 5714 C C . ALA A 1 750 ? -9.322 9.789 20.773 1.00 96.44 750 ALA A C 1
ATOM 5716 O O . ALA A 1 750 ? -8.423 9.239 21.404 1.00 96.44 750 ALA A O 1
ATOM 5717 N N . ILE A 1 751 ? -10.512 10.074 21.318 1.00 97.19 751 ILE A N 1
ATOM 5718 C CA . ILE A 1 751 ? -10.882 9.722 22.701 1.00 97.19 751 ILE A CA 1
ATOM 5719 C C . ILE A 1 751 ? -10.801 8.206 22.917 1.00 97.19 751 ILE A C 1
ATOM 5721 O O . ILE A 1 751 ? -10.208 7.757 23.894 1.00 97.19 751 ILE A O 1
ATOM 5725 N N . ALA A 1 752 ? -11.363 7.413 21.999 1.00 96.50 752 ALA A N 1
ATOM 5726 C CA . ALA A 1 752 ? -11.331 5.954 22.091 1.00 96.50 752 ALA A CA 1
ATOM 5727 C C . ALA A 1 752 ? -9.896 5.401 22.033 1.00 96.50 752 ALA A C 1
ATOM 5729 O O . ALA A 1 752 ? -9.551 4.514 22.806 1.00 96.50 752 ALA A O 1
ATOM 5730 N N . ARG A 1 753 ? -9.025 5.957 21.176 1.00 96.00 753 ARG A N 1
ATOM 5731 C CA . ARG A 1 753 ? -7.599 5.579 21.123 1.00 96.00 753 ARG A CA 1
ATOM 5732 C C . ARG A 1 753 ? -6.846 5.917 22.409 1.00 96.00 753 ARG A C 1
ATOM 5734 O O . ARG A 1 753 ? -5.961 5.162 22.788 1.00 96.00 753 ARG A O 1
ATOM 5741 N N . ALA A 1 754 ? -7.193 7.022 23.068 1.00 96.88 754 ALA A N 1
ATOM 5742 C CA . ALA A 1 754 ? -6.606 7.398 24.353 1.00 96.88 754 ALA A CA 1
ATOM 5743 C C . ALA A 1 754 ? -7.097 6.522 25.524 1.00 96.88 754 ALA A C 1
ATOM 5745 O O . ALA A 1 754 ? -6.476 6.521 26.582 1.00 96.88 754 ALA A O 1
ATOM 5746 N N . ASN A 1 755 ? -8.190 5.767 25.344 1.00 97.00 755 ASN A N 1
ATOM 5747 C CA . ASN A 1 755 ? -8.808 4.925 26.373 1.00 97.00 755 ASN A CA 1
ATOM 5748 C C . ASN A 1 755 ? -9.120 3.517 25.828 1.00 97.00 755 ASN A C 1
ATOM 5750 O O . ASN A 1 755 ? -10.293 3.141 25.768 1.00 97.00 755 ASN A O 1
ATOM 5754 N N . PRO A 1 756 ? -8.104 2.726 25.431 1.00 95.50 756 PRO A N 1
ATOM 5755 C CA . PRO A 1 756 ? -8.313 1.461 24.718 1.00 95.50 756 PRO A CA 1
ATOM 5756 C C . PRO A 1 756 ? -9.109 0.410 25.508 1.00 95.50 756 PRO A C 1
ATOM 5758 O O . PRO A 1 756 ? -9.821 -0.392 24.906 1.00 95.50 756 PRO A O 1
ATOM 5761 N N . ASP A 1 757 ? -9.036 0.448 26.840 1.00 94.75 757 ASP A N 1
ATOM 5762 C CA . ASP A 1 757 ? -9.680 -0.529 27.730 1.00 94.75 757 ASP A CA 1
ATOM 5763 C C . ASP A 1 757 ? -11.076 -0.104 28.217 1.00 94.75 757 ASP A C 1
ATOM 5765 O O . ASP A 1 757 ? -11.694 -0.799 29.026 1.00 94.75 757 ASP A O 1
ATOM 5769 N N . PHE A 1 758 ? -11.587 1.053 27.775 1.00 97.19 758 PHE A N 1
ATOM 5770 C CA . PHE A 1 758 ? -12.912 1.536 28.166 1.00 97.19 758 PHE A CA 1
ATOM 5771 C C . PHE A 1 758 ? -13.868 1.584 26.965 1.00 97.19 758 PHE A C 1
ATOM 5773 O O . PHE A 1 758 ? -13.568 2.250 25.972 1.00 97.19 758 PHE A O 1
ATOM 5780 N N . PRO A 1 759 ? -15.046 0.937 27.028 1.00 97.12 759 PRO A N 1
ATOM 5781 C CA . PRO A 1 759 ? -15.977 0.941 25.909 1.00 97.12 759 PRO A CA 1
ATOM 5782 C C . PRO A 1 759 ? -16.530 2.336 25.580 1.00 97.12 759 PRO A C 1
ATOM 5784 O O . PRO A 1 759 ? -17.239 2.958 26.378 1.00 97.12 759 PRO A O 1
ATOM 5787 N N . VAL A 1 760 ? -16.256 2.785 24.352 1.00 97.00 760 VAL A N 1
ATOM 5788 C CA . VAL A 1 760 ? -16.807 4.010 23.760 1.00 97.00 760 VAL A CA 1
ATOM 5789 C C . VAL A 1 760 ? -17.776 3.645 22.636 1.00 97.00 760 VAL A C 1
ATOM 5791 O O . VAL A 1 760 ? -17.388 3.044 21.635 1.00 97.00 760 VAL A O 1
ATOM 5794 N N . ILE A 1 761 ? -19.043 4.028 22.783 1.00 95.19 761 ILE A N 1
ATOM 5795 C CA . ILE A 1 761 ? -20.094 3.827 21.779 1.00 95.19 761 ILE A CA 1
ATOM 5796 C C . ILE A 1 761 ? -20.246 5.109 20.954 1.00 95.19 761 ILE A C 1
ATOM 5798 O O . ILE A 1 761 ? -20.307 6.211 21.501 1.00 95.19 761 ILE A O 1
ATOM 5802 N N . ILE A 1 762 ? -20.326 4.970 19.630 1.00 93.62 762 ILE A N 1
ATOM 5803 C CA . ILE A 1 762 ? -20.488 6.094 18.697 1.00 93.62 762 ILE A CA 1
ATOM 5804 C C . ILE A 1 762 ? -21.850 5.980 17.993 1.00 93.62 762 ILE A C 1
ATOM 5806 O O . ILE A 1 762 ? -21.921 5.468 16.875 1.00 93.62 762 ILE A O 1
ATOM 5810 N N . PRO A 1 763 ? -22.954 6.411 18.629 1.00 88.94 763 PRO A N 1
ATOM 5811 C CA . PRO A 1 763 ? -24.237 6.569 17.951 1.00 88.94 763 PRO A CA 1
ATOM 5812 C C . PRO A 1 763 ? -24.149 7.692 16.906 1.00 88.94 763 PRO A C 1
ATOM 5814 O O . PRO A 1 763 ? -24.132 8.878 17.243 1.00 88.94 763 PRO A O 1
ATOM 5817 N N . VAL A 1 764 ? -24.089 7.320 15.627 1.00 82.81 764 VAL A N 1
ATOM 5818 C CA . VAL A 1 764 ? -24.093 8.276 14.510 1.00 82.81 764 VAL A CA 1
ATOM 5819 C C . VAL A 1 764 ? -25.539 8.642 14.167 1.00 82.81 764 VAL A C 1
ATOM 5821 O O . VAL A 1 764 ? -26.290 7.799 13.679 1.00 82.81 764 VAL A O 1
ATOM 5824 N N . ASP A 1 765 ? -25.928 9.896 14.421 1.00 72.44 765 ASP A N 1
ATOM 5825 C CA . ASP A 1 765 ? -27.227 10.450 14.015 1.00 72.44 765 ASP A CA 1
ATOM 5826 C C . ASP A 1 765 ? -27.080 11.276 12.726 1.00 72.44 765 ASP A C 1
ATOM 5828 O O . ASP A 1 765 ? -26.352 12.273 12.662 1.00 72.44 765 ASP A O 1
ATOM 5832 N N . TRP A 1 766 ? -27.788 10.843 11.685 1.00 61.81 766 TRP A N 1
ATOM 5833 C CA . TRP A 1 766 ? -27.726 11.396 10.334 1.00 61.81 766 TRP A CA 1
ATOM 5834 C C . TRP A 1 766 ? -28.614 12.628 10.124 1.00 61.81 766 TRP A C 1
ATOM 5836 O O . TRP A 1 766 ? -28.486 13.287 9.098 1.00 61.81 766 TRP A O 1
ATOM 5846 N N . ARG A 1 767 ? -29.478 13.003 11.082 1.00 52.47 767 ARG A N 1
ATOM 5847 C CA . ARG A 1 767 ? -30.399 14.154 10.931 1.00 52.47 767 ARG A CA 1
ATOM 5848 C C . ARG A 1 767 ? -29.709 15.521 10.846 1.00 52.47 767 ARG A C 1
ATOM 5850 O O . ARG A 1 767 ? -30.375 16.517 10.582 1.00 52.47 767 ARG A O 1
ATOM 5857 N N . SER A 1 768 ? -28.401 15.587 11.092 1.00 39.09 768 SER A N 1
ATOM 5858 C CA . SER A 1 768 ? -27.606 16.821 11.018 1.00 39.09 768 SER A CA 1
ATOM 5859 C C . SER A 1 768 ? -26.526 16.833 9.934 1.00 39.09 768 SER A C 1
ATOM 5861 O O . SER A 1 768 ? -25.704 17.748 9.942 1.00 39.09 768 SER A O 1
ATOM 5863 N N . TRP A 1 769 ? -26.515 15.849 9.029 1.00 36.50 769 TRP A N 1
ATOM 5864 C CA . TRP A 1 769 ? -25.594 15.845 7.893 1.00 36.50 769 TRP A CA 1
ATOM 5865 C C . TRP A 1 769 ? -26.118 16.620 6.712 1.00 36.50 769 TRP A C 1
ATOM 5867 O O . TRP A 1 769 ? -27.349 16.692 6.503 1.00 36.50 769 TRP A O 1
#

pLDDT: mean 83.59, std 21.94, range [22.09, 98.62]